Protein AF-0000000080725816 (afdb_homodimer)

InterPro domains:
  IPR000192 Aminotransferase class V domain [PF00266] (34-458)
  IPR015421 Pyridoxal phosphate-dependent transferase, major domain [G3DSA:3.40.640.10] (53-313)
  IPR015422 Pyridoxal phosphate-dependent transferase, small domain [G3DSA:3.90.1150.10] (314-471)
  IPR015424 Pyridoxal phosphate-dependent transferase [SSF53383] (30-461)

Nearest PDB structures (foldseek):
  5b7s-assembly1_B  TM=9.257E-01  e=1.294E-27  Thermococcus onnurineus NA1
  8ztp-assembly1_A  TM=8.303E-01  e=9.527E-25  Mycoplasmoides pneumoniae 19294
  1n2t-assembly1_A  TM=8.450E-01  e=2.929E-20  Synechocystis sp. PCC 6714
  3cai-assembly1_B  TM=8.033E-01  e=4.666E-21  Mycobacterium tuberculosis H37Rv
  1elu-assembly1_B  TM=8.359E-01  e=2.911E-19  Synechocystis sp. PCC 6714

Organism: Metarhizium acridum (strain CQMa 102) (NCBI:txid655827)

Sequence (964 aa):
MPSITDDYPEYSRTCKLDTLRATEYGYLDEQDHIYLDYTGAGLAARTQFQAHKSRLDGATFGNPHSENPTSRAATDLVERARRRVLLHLNASPEDYQVIFTSNATGAAKLVGEAYPFAKSSRLVLTSDNHNSLNGLREYARRAGAKKTRYVPMRPKDLRIDTEAVIKTLGRPRPWPLGRPSKRQRKGLFAYPAQSNFSGVRHPLSWIKLAQDLGYDVLLDAAAYLPTSQLDLSTVNPSFVIVSWYKVFGFPTGVGCLVARRDALARLARPYFAGGTVQAATVAIPWHTLVSGEGAFEDGTVNYLSIPDVHVGLDWLSTVGMDMVATRVRCLTGWFIDRLLKLRHSNGSPMIVLYGPADAESRGGTVAFNFVDARGKVVDERLVAQESSRAHISLRTGCFCNPGAGEAVFGISARTLKPLVRQKGGTFDDFLRIAHLPTGGAIRVSFGIASTCGDVDYFIAFATKTYKDRVTSTEGLAPRPGCMPSITDDYPEYSRTCKLDTLRATEYGYLDEQDHIYLDYTGAGLAARTQFQAHKSRLDGATFGNPHSENPTSRAATDLVERARRRVLLHLNASPEDYQVIFTSNATGAAKLVGEAYPFAKSSRLVLTSDNHNSLNGLREYARRAGAKKTRYVPMRPKDLRIDTEAVIKTLGRPRPWPLGRPSKRQRKGLFAYPAQSNFSGVRHPLSWIKLAQDLGYDVLLDAAAYLPTSQLDLSTVNPSFVIVSWYKVFGFPTGVGCLVARRDALARLARPYFAGGTVQAATVAIPWHTLVSGEGAFEDGTVNYLSIPDVHVGLDWLSTVGMDMVATRVRCLTGWFIDRLLKLRHSNGSPMIVLYGPADAESRGGTVAFNFVDARGKVVDERLVAQESSRAHISLRTGCFCNPGAGEAVFGISARTLKPLVRQKGGTFDDFLRIAHLPTGGAIRVSFGIASTCGDVDYFIAFATKTYKDRVTSTEGLAPRPGC

Solvent-accessible surface area (backbone atoms only — not comparable to full-atom values): 49084 Å² total; per-residue (Å²): 127,88,52,65,52,77,84,32,53,71,44,66,78,33,54,68,42,56,54,40,25,61,66,37,42,28,66,34,66,77,62,63,43,41,74,23,35,27,76,64,23,24,65,52,40,51,64,54,57,49,50,52,51,52,52,60,72,69,52,69,64,35,46,55,90,38,73,15,58,27,9,46,53,22,39,52,41,39,50,50,21,47,52,46,52,30,57,70,29,43,37,53,75,89,48,34,44,61,31,69,28,45,22,29,36,46,24,38,46,54,48,38,66,12,46,75,53,31,60,80,18,35,43,36,32,40,32,58,33,47,26,37,59,58,22,37,52,46,37,33,50,74,48,47,21,40,78,70,42,67,29,68,58,40,56,77,40,58,48,63,55,67,67,48,46,49,62,67,72,46,73,62,70,73,75,66,91,68,78,88,51,93,71,75,60,46,27,43,38,39,41,36,42,16,33,80,60,36,8,42,42,48,70,71,64,52,44,58,56,39,40,74,49,35,26,43,28,39,38,36,34,43,58,32,50,51,51,42,86,58,52,42,74,80,49,74,53,34,29,35,25,30,29,44,20,27,45,36,29,38,39,56,36,40,16,21,30,40,27,24,50,74,52,54,69,60,45,47,72,62,61,53,24,29,68,12,34,20,34,54,45,59,76,48,89,47,71,40,64,35,74,74,46,43,45,72,33,64,32,69,67,32,54,80,45,46,38,38,46,36,51,38,52,52,50,44,61,72,69,31,60,66,46,41,28,48,42,21,47,38,52,40,35,51,44,46,56,54,53,73,64,39,49,28,90,87,65,46,61,29,55,46,76,47,25,64,90,59,55,72,63,41,55,33,33,44,20,30,40,47,26,24,63,82,70,45,67,49,47,32,67,57,51,41,53,54,36,32,76,68,35,30,26,43,37,54,36,37,72,40,19,40,29,52,46,28,44,71,68,68,58,45,45,80,56,45,53,65,55,76,70,44,83,82,70,50,48,63,52,50,36,58,62,60,66,48,86,46,81,43,33,34,35,42,14,46,46,71,68,56,51,72,65,52,50,51,51,50,54,50,50,50,50,70,68,41,51,66,30,76,80,79,74,80,89,62,78,81,74,84,48,62,126,87,52,65,51,76,81,32,54,70,43,68,76,31,54,68,39,57,54,41,24,62,66,37,44,28,65,35,66,76,62,63,42,42,75,24,36,26,75,64,24,23,64,53,42,51,65,53,57,50,51,52,51,54,53,59,74,70,52,70,63,36,44,55,91,41,78,13,58,27,10,44,53,22,39,52,41,38,51,49,22,47,52,45,51,29,57,70,30,45,37,52,76,89,49,35,43,64,32,69,28,46,22,31,35,45,24,39,44,53,50,38,66,13,46,74,53,32,62,81,19,34,43,38,33,42,31,57,34,46,27,35,59,60,22,36,51,46,36,33,51,75,48,46,20,39,78,69,42,68,27,68,55,39,56,77,41,58,48,64,56,67,66,48,48,49,60,67,73,47,74,63,71,75,74,66,91,69,78,85,51,94,72,76,60,45,28,40,37,38,43,36,42,17,33,80,58,36,8,41,42,48,71,71,65,52,44,59,55,42,40,72,50,36,26,43,29,40,37,35,33,41,58,31,49,51,51,43,87,58,53,41,74,79,48,75,54,34,29,34,25,30,28,44,20,27,45,37,28,38,40,55,35,39,16,22,29,42,27,24,49,73,52,53,70,59,44,46,71,64,63,52,25,31,68,10,33,20,34,55,45,59,74,48,89,47,69,41,64,35,74,73,47,41,45,71,33,68,32,71,69,33,54,80,46,44,38,38,48,35,52,38,53,51,49,44,62,72,71,32,60,66,45,40,28,47,40,21,46,38,52,39,34,51,44,47,57,54,51,74,62,40,50,27,92,86,65,47,60,29,56,46,75,45,25,63,88,60,55,71,64,40,57,33,33,45,22,30,39,46,25,25,64,82,69,43,68,49,47,32,68,56,51,36,53,53,36,31,77,68,36,31,26,42,35,52,35,38,71,40,20,40,30,51,46,28,44,71,69,68,58,46,45,81,57,45,53,64,54,76,70,45,84,82,70,50,48,63,51,50,35,58,64,60,66,47,86,47,82,43,32,35,34,41,17,47,47,74,66,57,50,72,65,51,50,52,50,50,53,51,49,49,50,72,68,40,51,67,30,79,81,78,74,80,90,61,76,81,74,85,48,62

Radius of gyration: 29.11 Å; Cα contacts (8 Å, |Δi|>4): 2071; chains: 2; bounding box: 65×102×67 Å

Secondary structure (DSSP, 8-state):
---HHHH-GGGGGGHHHHHHHHHTSTHHHHTT-EE-BTTT-----HHHHHHHHHHHHH-----TTS-SHHHHHHHHHHHHHHHHHHHHTT--TTTEEEEEESSHHHHHHHHHHHS---TT-EEEEESS--HHHHTHHHHHHHTTPPPPEEE---TTT----HHHHHHHH-PPPP--SS---S----EEEEEESB-TTT-BBPPTHHHHHHHHTTEEEEEE-TTTTTS----TTT---SEEEEEHHHHHS--SS-EEEEEEHHHHTT---S---TTTEEEEETTTTEEEEPSGGGGG--SS--TTTHHHHHHHHHHHHHH-HHHHHHHHHHHHHHHHHHHHH-B-TTS-BSEEEES-SSSTTB-SEEEEEEB-TTSPBPPHHHHHHHHHHTTEE-EEE-TT-HHHHHHHHT--HHHHHHHHH-TT--HHHHHHHHT-SSS-EEEEE--TT--HHHHHHHHHHHHHHHTT-----TTPPPP---/---HHHH-GGGGGGHHHHHHHHHTSTHHHHTT-EE-BTTT-----HHHHHHHHHHHHH-----TTS-SHHHHHHHHHHHHHHHHHHHHTT--TTTEEEEEESSHHHHHHHHHHHS---TT-EEEEESS--HHHHTHHHHHHHTTPPPPEEE---TTT----HHHHHHHH-PPPP--SS---S----EEEEEESB-TTT-BBPPTHHHHHHHHTTEEEEEE-TTTTTS----TTT---SEEEEEHHHHHS--SS-EEEEEEHHHHTT---S---TTTEEEEETTTTEEEEPSGGGGG--SS--TTTHHHHHHHHHHHHHH-HHHHHHHHHHHHHHHHHHHHH-B-TTS-BSEEEES-SSSTTB-SEEEEEEB-TTSPBPPHHHHHHHHHHTTEE-EEE-TT-HHHHHHHHT--HHHHHHHHH-TT--HHHHHHHHT-SSS-EEEEE--TT--HHHHHHHHHHHHHHHTT-----TTPPPP---

pLDDT: mean 92.95, std 10.38, range [39.31, 98.94]

Foldseek 3Di:
DDDLCVVQVCLVVLCVLVVQLCAFVVVCVVVVFQEFALLPFAAAGPVLVVVLVCVPVPDAADFLLDDDDNNVVLVVLLVVLFVLVCVQQQHDPQWKGKAKFQFLLRLLVLCLQFAQQAQQAEAEEELQDFVSNVVSQVSNVVRNYDHYHYQAAAFVARAGDPVSLDVRLDDADDPDPDDCPVQDANYEYEYECAGSAAQFGHDLVVQVVSVNSRHAYEYECASPQLQDHHHCVVRPGQKYKYGLRSNHNDDHRIIIIMGTQVSVVNTGDPDFAPQFWPDADDVDGDTHGDDGNSNRHHDGDPSSGSSSSVVRSVVCVVSDSNSFNSNLLSLQQVLLVLQQPDAAPVRHHQKDWGHDSHSPNGTNKTKIFTAALVRATAAQLVVCVLCVVVNYDWDWAASSSVSSVCSNQVADPVLCVVVVVDDPDALVNVCVSRVGSYRTIIMTGDGSNDDPVSSVSVSVSSCVPGHNDDDDCPPGDDDRHD/DDDLCVVQVCLVVLCVLVVQLCAFVVVCVVVVFQEFALLPFAAAGPVLVVVLVCVPVPDAADFLLDDDPNNVVLVVLLVVLFVLVCVQQQHDPQWKGKAKFQFLLRLLVLCLQFAQQAQQAEAEEELQDFVSNVVSQVSNVVRNYDHYHYQAAAFVARAGDPVSLDVRLDDADDPDPDDCPVQDANYEYEYECAGSAAQFGHDLVVQVVSVNSRHAYEYECASPQLQDHHHCVVRPGQKYKYGLRSNHNDDHRIIIIMGTQVSVVNTGDPDFAPQFFPDADDVDGDTHGDDGNSNRHHDGDPSSGSSSSVVRSVVCVVSDSNSFNSNLLSLQQVLLVLQQPDAAPVRHHQKDWGHDSHSPNGTNKTKIFTAALVRATDAQLVVVVLCVVVNYDWDWAASSSVSSVCSNQVADPVLCVVVVVDDPDALVNVCVSRVGSYRTIIMTGDGSNDDPVSSVSVSVSSCVPGHNDDDDCPPGDDDRHD

Structure (mmCIF, N/CA/C/O backbone):
data_AF-0000000080725816-model_v1
#
loop_
_entity.id
_entity.type
_entity.pdbx_description
1 polymer 'Cysteine desulfurase'
#
loop_
_atom_site.group_PDB
_atom_site.id
_atom_site.type_symbol
_atom_site.label_atom_id
_atom_site.label_alt_id
_atom_site.label_comp_id
_atom_site.label_asym_id
_atom_site.label_entity_id
_atom_site.label_seq_id
_atom_site.pdbx_PDB_ins_code
_atom_site.Cartn_x
_atom_site.Cartn_y
_atom_site.Cartn_z
_atom_site.occupancy
_atom_site.B_iso_or_equiv
_atom_site.auth_seq_id
_atom_site.auth_comp_id
_atom_site.auth_asym_id
_atom_site.auth_atom_id
_atom_site.pdbx_PDB_model_num
ATOM 1 N N . MET A 1 1 ? 23.938 -37.219 -22.953 1 55.72 1 MET A N 1
ATOM 2 C CA . MET A 1 1 ? 22.609 -36.688 -22.688 1 55.72 1 MET A CA 1
ATOM 3 C C . MET A 1 1 ? 22.266 -35.562 -23.641 1 55.72 1 MET A C 1
ATOM 5 O O . MET A 1 1 ? 23.141 -34.75 -23.969 1 55.72 1 MET A O 1
ATOM 9 N N . PRO A 1 2 ? 21.156 -35.688 -24.281 1 75.88 2 PRO A N 1
ATOM 10 C CA . PRO A 1 2 ? 20.812 -34.594 -25.234 1 75.88 2 PRO A CA 1
ATOM 11 C C . PRO A 1 2 ? 20.891 -33.219 -24.594 1 75.88 2 PRO A C 1
ATOM 13 O O . PRO A 1 2 ? 20.734 -33.062 -23.391 1 75.88 2 PRO A O 1
ATOM 16 N N . SER A 1 3 ? 21.438 -32.375 -25.344 1 89.88 3 SER A N 1
ATOM 17 C CA . SER A 1 3 ? 21.531 -31 -24.922 1 89.88 3 SER A CA 1
ATOM 18 C C . SER A 1 3 ? 20.234 -30.25 -25.188 1 89.88 3 SER A C 1
ATOM 20 O O . SER A 1 3 ? 19.422 -30.672 -26.016 1 89.88 3 SER A O 1
ATOM 22 N N . ILE A 1 4 ? 19.953 -29.25 -24.391 1 94.94 4 ILE A N 1
ATOM 23 C CA . ILE A 1 4 ? 18.734 -28.469 -24.516 1 94.94 4 ILE A CA 1
ATOM 24 C C . ILE A 1 4 ? 18.609 -27.953 -25.953 1 94.94 4 ILE A C 1
ATOM 26 O O . ILE A 1 4 ? 17.5 -27.891 -26.5 1 94.94 4 ILE A O 1
ATOM 30 N N . THR A 1 5 ? 19.734 -27.672 -26.672 1 94.88 5 THR A N 1
ATOM 31 C CA . THR A 1 5 ? 19.688 -27.078 -28 1 94.88 5 THR A CA 1
ATOM 32 C C . THR A 1 5 ? 19.266 -28.109 -29.031 1 94.88 5 THR A C 1
ATOM 34 O O . THR A 1 5 ? 18.875 -27.75 -30.156 1 94.88 5 THR A O 1
ATOM 37 N N . ASP A 1 6 ? 19.375 -29.359 -28.719 1 94.94 6 ASP A N 1
ATOM 38 C CA . ASP A 1 6 ? 18.906 -30.406 -29.609 1 94.94 6 ASP A CA 1
ATOM 39 C C . ASP A 1 6 ? 17.375 -30.406 -29.688 1 94.94 6 ASP A C 1
ATOM 41 O O . ASP A 1 6 ? 16.812 -30.547 -30.781 1 94.94 6 ASP A O 1
ATOM 45 N N . ASP A 1 7 ? 16.734 -30.25 -28.609 1 93.94 7 ASP A N 1
ATOM 46 C CA . ASP A 1 7 ? 15.281 -30.312 -28.531 1 93.94 7 ASP A CA 1
ATOM 47 C C . ASP A 1 7 ? 14.672 -28.922 -28.656 1 93.94 7 ASP A C 1
ATOM 49 O O . ASP A 1 7 ? 13.547 -28.766 -29.141 1 93.94 7 ASP A O 1
ATOM 53 N N . TYR A 1 8 ? 15.414 -27.953 -28.188 1 96.06 8 TYR A N 1
ATOM 54 C CA . TYR A 1 8 ? 14.984 -26.562 -28.219 1 96.06 8 TYR A CA 1
ATOM 55 C C . TYR A 1 8 ? 16.062 -25.672 -28.812 1 96.06 8 TYR A C 1
ATOM 57 O O . TYR A 1 8 ? 16.672 -24.875 -28.109 1 96.06 8 TYR A O 1
ATOM 65 N N . PRO A 1 9 ? 16.234 -25.672 -30.078 1 96.12 9 PRO A N 1
ATOM 66 C CA . PRO A 1 9 ? 17.328 -24.953 -30.719 1 96.12 9 PRO A CA 1
ATOM 67 C C . PRO A 1 9 ? 17.25 -23.438 -30.5 1 96.12 9 PRO A C 1
ATOM 69 O O . PRO A 1 9 ? 18.281 -22.766 -30.5 1 96.12 9 PRO A O 1
ATOM 72 N N . GLU A 1 10 ? 16.047 -22.859 -30.312 1 96.75 10 GLU A N 1
ATOM 73 C CA . GLU A 1 10 ? 15.875 -21.422 -30.125 1 96.75 10 GLU A CA 1
ATOM 74 C C . GLU A 1 10 ? 16.594 -20.938 -28.875 1 96.75 10 GLU A C 1
ATOM 76 O O . GLU A 1 10 ? 16.859 -19.75 -28.734 1 96.75 10 GLU A O 1
ATOM 81 N N . TYR A 1 11 ? 16.891 -21.844 -27.969 1 97.12 11 TYR A N 1
ATOM 82 C CA . TYR A 1 11 ? 17.594 -21.5 -26.75 1 97.12 11 TYR A CA 1
ATOM 83 C C . TYR A 1 11 ? 18.922 -20.812 -27.062 1 97.12 11 TYR A C 1
ATOM 85 O O . TYR A 1 11 ? 19.344 -19.906 -26.344 1 97.12 11 TYR A O 1
ATOM 93 N N . SER A 1 12 ? 19.531 -21.203 -28.141 1 96.06 12 SER A N 1
ATOM 94 C CA . SER A 1 12 ? 20.844 -20.672 -28.516 1 96.06 12 SER A CA 1
ATOM 95 C C . SER A 1 12 ? 20.766 -19.188 -28.859 1 96.06 12 SER A C 1
ATOM 97 O O . SER A 1 12 ? 21.766 -18.469 -28.781 1 96.06 12 SER A O 1
ATOM 99 N N . ARG A 1 13 ? 19.562 -18.75 -29.203 1 96.5 13 ARG A N 1
ATOM 100 C CA . ARG A 1 13 ? 19.375 -17.344 -29.594 1 96.5 13 ARG A CA 1
ATOM 101 C C . ARG A 1 13 ? 19.266 -16.453 -28.359 1 96.5 13 ARG A C 1
ATOM 103 O O . ARG A 1 13 ? 19.188 -15.227 -28.484 1 96.5 13 ARG A O 1
ATOM 110 N N . THR A 1 14 ? 19.328 -17.031 -27.172 1 97.75 14 THR A N 1
ATOM 111 C CA . THR A 1 14 ? 19.094 -16.266 -25.953 1 97.75 14 THR A CA 1
ATOM 112 C C . THR A 1 14 ? 20.391 -16.094 -25.172 1 97.75 14 THR A C 1
ATOM 114 O O . THR A 1 14 ? 20.359 -15.82 -23.969 1 97.75 14 THR A O 1
ATOM 117 N N . CYS A 1 15 ? 21.547 -16.156 -25.781 1 95.94 15 CYS A N 1
ATOM 118 C CA . CYS A 1 15 ? 22.859 -16.156 -25.141 1 95.94 15 CYS A CA 1
ATOM 119 C C . CYS A 1 15 ? 23.094 -14.852 -24.391 1 95.94 15 CYS A C 1
ATOM 121 O O . CYS A 1 15 ? 23.844 -14.82 -23.406 1 95.94 15 CYS A O 1
ATOM 123 N N . LYS A 1 16 ? 22.453 -13.797 -24.891 1 96.94 16 LYS A N 1
ATOM 124 C CA . LYS A 1 16 ? 22.562 -12.516 -24.188 1 96.94 16 LYS A CA 1
ATOM 125 C C . LYS A 1 16 ? 22.156 -12.648 -22.734 1 96.94 16 LYS A C 1
ATOM 127 O O . LYS A 1 16 ? 22.734 -11.984 -21.859 1 96.94 16 LYS A O 1
ATOM 132 N N . LEU A 1 17 ? 21.234 -13.508 -22.391 1 98.06 17 LEU A N 1
ATOM 133 C CA . LEU A 1 17 ? 20.75 -13.688 -21.031 1 98.06 17 LEU A CA 1
ATOM 134 C C . LEU A 1 17 ? 21.797 -14.391 -20.172 1 98.06 17 LEU A C 1
ATOM 136 O O . LEU A 1 17 ? 21.828 -14.211 -18.953 1 98.06 17 LEU A O 1
ATOM 140 N N . ASP A 1 18 ? 22.656 -15.133 -20.797 1 97.69 18 ASP A N 1
ATOM 141 C CA . ASP A 1 18 ? 23.766 -15.711 -20.047 1 97.69 18 ASP A CA 1
ATOM 142 C C . ASP A 1 18 ? 24.75 -14.633 -19.594 1 97.69 18 ASP A C 1
ATOM 144 O O . ASP A 1 18 ? 25.266 -14.695 -18.484 1 97.69 18 ASP A O 1
ATOM 148 N N . THR A 1 19 ? 25 -13.703 -20.484 1 97.38 19 THR A N 1
ATOM 149 C CA . THR A 1 19 ? 25.859 -12.578 -20.125 1 97.38 19 THR A CA 1
ATOM 150 C C . THR A 1 19 ? 25.25 -11.766 -19 1 97.38 19 THR A C 1
ATOM 152 O O . THR A 1 19 ? 25.938 -11.367 -18.062 1 97.38 19 THR A O 1
ATOM 155 N N . LEU A 1 20 ? 23.969 -11.531 -19.094 1 97.44 20 LEU A N 1
ATOM 156 C CA . LEU A 1 20 ? 23.281 -10.758 -18.062 1 97.44 20 LEU A CA 1
ATOM 157 C C . LEU A 1 20 ? 23.281 -11.508 -16.734 1 97.44 20 LEU A C 1
ATOM 159 O O . LEU A 1 20 ? 23.359 -10.898 -15.672 1 97.44 20 LEU A O 1
ATOM 163 N N . ARG A 1 21 ? 23.109 -12.859 -16.797 1 97.75 21 ARG A N 1
ATOM 164 C CA . ARG A 1 21 ? 23.219 -13.68 -15.594 1 97.75 21 ARG A CA 1
ATOM 165 C C . ARG A 1 21 ? 24.562 -13.461 -14.898 1 97.75 21 ARG A C 1
ATOM 167 O O . ARG A 1 21 ? 24.609 -13.297 -13.672 1 97.75 21 ARG A O 1
ATOM 174 N N . ALA A 1 22 ? 25.578 -13.312 -15.602 1 97.06 22 ALA A N 1
ATOM 175 C CA . ALA A 1 22 ? 26.922 -13.172 -15.047 1 97.06 22 ALA A CA 1
ATOM 176 C C . ALA A 1 22 ? 27.156 -11.758 -14.539 1 97.06 22 ALA A C 1
ATOM 178 O O . ALA A 1 22 ? 27.875 -11.562 -13.555 1 97.06 22 ALA A O 1
ATOM 179 N N . THR A 1 23 ? 26.5 -10.766 -15.102 1 97.25 23 THR A N 1
ATOM 180 C CA . THR A 1 23 ? 26.828 -9.383 -14.797 1 97.25 23 THR A CA 1
ATOM 181 C C . THR A 1 23 ? 25.75 -8.766 -13.898 1 97.25 23 THR A C 1
ATOM 183 O O . THR A 1 23 ? 26.031 -8.391 -12.758 1 97.25 23 THR A O 1
ATOM 186 N N . GLU A 1 24 ? 24.516 -8.844 -14.297 1 97.75 24 GLU A N 1
ATOM 187 C CA . GLU A 1 24 ? 23.438 -8.125 -13.633 1 97.75 24 GLU A CA 1
ATOM 188 C C . GLU A 1 24 ? 22.812 -8.977 -12.531 1 97.75 24 GLU A C 1
ATOM 190 O O . GLU A 1 24 ? 22.25 -8.438 -11.57 1 97.75 24 GLU A O 1
ATOM 195 N N . TYR A 1 25 ? 22.953 -10.305 -12.688 1 98 25 TYR A N 1
ATOM 196 C CA . TYR A 1 25 ? 22.359 -11.219 -11.719 1 98 25 TYR A CA 1
ATOM 197 C C . TYR A 1 25 ? 23.422 -12.141 -11.117 1 98 25 TYR A C 1
ATOM 199 O O . TYR A 1 25 ? 23.094 -13.25 -10.672 1 98 25 TYR A O 1
ATOM 207 N N . GLY A 1 26 ? 24.625 -11.727 -11.133 1 97.38 26 GLY A N 1
ATOM 208 C CA . GLY A 1 26 ? 25.75 -12.539 -10.695 1 97.38 26 GLY A CA 1
ATOM 209 C C . GLY A 1 26 ? 25.719 -12.875 -9.219 1 97.38 26 GLY A C 1
ATOM 210 O O . GLY A 1 26 ? 26.391 -13.805 -8.773 1 97.38 26 GLY A O 1
ATOM 211 N N . TYR A 1 27 ? 24.875 -12.18 -8.484 1 96.12 27 TYR A N 1
ATOM 212 C CA . TYR A 1 27 ? 24.766 -12.438 -7.055 1 96.12 27 TYR A CA 1
ATOM 213 C C . TYR A 1 27 ? 24.234 -13.844 -6.797 1 96.12 27 TYR A C 1
ATOM 215 O O . TYR A 1 27 ? 24.5 -14.438 -5.746 1 96.12 27 TYR A O 1
ATOM 223 N N . LEU A 1 28 ? 23.484 -14.469 -7.711 1 97.19 28 LEU A N 1
ATOM 224 C CA . LEU A 1 28 ? 23.031 -15.844 -7.562 1 97.19 28 LEU A CA 1
ATOM 225 C C . LEU A 1 28 ? 24.203 -16.812 -7.531 1 97.19 28 LEU A C 1
ATOM 227 O O . LEU A 1 28 ? 24.281 -17.672 -6.648 1 97.19 28 LEU A O 1
ATOM 231 N N . ASP A 1 29 ? 25.062 -16.609 -8.445 1 96.56 29 ASP A N 1
ATOM 232 C CA . ASP A 1 29 ? 26.219 -17.5 -8.539 1 96.56 29 ASP A CA 1
ATOM 233 C C . ASP A 1 29 ? 27.219 -17.219 -7.41 1 96.56 29 ASP A C 1
ATOM 235 O O . ASP A 1 29 ? 27.812 -18.156 -6.871 1 96.56 29 ASP A O 1
ATOM 239 N N . GLU A 1 30 ? 27.344 -15.93 -7.098 1 96.19 30 GLU A N 1
ATOM 240 C CA . GLU A 1 30 ? 28.203 -15.547 -5.98 1 96.19 30 GLU A CA 1
ATOM 241 C C . GLU A 1 30 ? 27.734 -16.188 -4.68 1 96.19 30 GLU A C 1
ATOM 243 O O . GLU A 1 30 ? 28.547 -16.5 -3.807 1 96.19 30 GLU A O 1
ATOM 248 N N . GLN A 1 31 ? 26.484 -16.531 -4.609 1 94.69 31 GLN A N 1
ATOM 249 C CA . GLN A 1 31 ? 25.891 -17.094 -3.396 1 94.69 31 GLN A CA 1
ATOM 250 C C . GLN A 1 31 ? 25.625 -18.578 -3.559 1 94.69 31 GLN A C 1
ATOM 252 O O . GLN A 1 31 ? 25 -19.203 -2.691 1 94.69 31 GLN A O 1
ATOM 257 N N . ASP A 1 32 ? 25.953 -19.141 -4.656 1 95.88 32 ASP A N 1
ATOM 258 C CA . ASP A 1 32 ? 25.672 -20.547 -4.965 1 95.88 32 ASP A CA 1
ATOM 259 C C . ASP A 1 32 ? 24.188 -20.844 -4.801 1 95.88 32 ASP A C 1
ATOM 261 O O . ASP A 1 32 ? 23.812 -21.797 -4.113 1 95.88 32 ASP A O 1
ATOM 265 N N . HIS A 1 33 ? 23.422 -19.969 -5.363 1 97.19 33 HIS A N 1
ATOM 266 C CA . HIS A 1 33 ? 21.984 -20.016 -5.152 1 97.19 33 HIS A CA 1
ATOM 267 C C . HIS A 1 33 ? 21.25 -20.328 -6.449 1 97.19 33 HIS A C 1
ATOM 269 O O . HIS A 1 33 ? 21.453 -19.656 -7.465 1 97.19 33 HIS A O 1
ATOM 275 N N . ILE A 1 34 ? 20.422 -21.359 -6.438 1 98.31 34 ILE A N 1
ATOM 276 C CA . ILE A 1 34 ? 19.531 -21.688 -7.543 1 98.31 34 ILE A CA 1
ATOM 277 C C . ILE A 1 34 ? 18.141 -21.109 -7.273 1 98.31 34 ILE A C 1
ATOM 279 O O . ILE A 1 34 ? 17.438 -21.578 -6.383 1 98.31 34 ILE A O 1
ATOM 283 N N . TYR A 1 35 ? 17.797 -20.141 -8.078 1 98.31 35 TYR A N 1
ATOM 284 C CA . TYR A 1 35 ? 16.516 -19.484 -7.875 1 98.31 35 TYR A CA 1
ATOM 285 C C . TYR A 1 35 ? 15.469 -20 -8.859 1 98.31 35 TYR A C 1
ATOM 287 O O . TYR A 1 35 ? 15.602 -19.812 -10.07 1 98.31 35 TYR A O 1
ATOM 295 N N . LEU A 1 36 ? 14.391 -20.594 -8.344 1 98.62 36 LEU A N 1
ATOM 296 C CA . LEU A 1 36 ? 13.344 -21.203 -9.156 1 98.62 36 LEU A CA 1
ATOM 297 C C . LEU A 1 36 ? 11.961 -20.781 -8.672 1 98.62 36 LEU A C 1
ATOM 299 O O . LEU A 1 36 ? 11.016 -21.578 -8.711 1 98.62 36 LEU A O 1
ATOM 303 N N . ASP A 1 37 ? 11.812 -19.562 -8.172 1 98.19 37 ASP A N 1
ATOM 304 C CA . ASP A 1 37 ? 10.539 -19.062 -7.66 1 98.19 37 ASP A CA 1
ATOM 305 C C . ASP A 1 37 ? 10.172 -17.734 -8.312 1 98.19 37 ASP A C 1
ATOM 307 O O . ASP A 1 37 ? 9.758 -16.797 -7.625 1 98.19 37 ASP A O 1
ATOM 311 N N . TYR A 1 38 ? 10.258 -17.641 -9.594 1 98.06 38 TYR A N 1
ATOM 312 C CA . TYR A 1 38 ? 9.992 -16.406 -10.344 1 98.06 38 TYR A CA 1
ATOM 313 C C . TYR A 1 38 ? 8.5 -16.078 -10.32 1 98.06 38 TYR A C 1
ATOM 315 O O . TYR A 1 38 ? 8.117 -14.922 -10.508 1 98.06 38 TYR A O 1
ATOM 323 N N . THR A 1 39 ? 7.605 -17.062 -10.133 1 97.44 39 THR A N 1
ATOM 324 C CA . THR A 1 39 ? 6.184 -16.766 -9.992 1 97.44 39 THR A CA 1
ATOM 325 C C . THR A 1 39 ? 5.91 -16.031 -8.68 1 97.44 39 THR A C 1
ATOM 327 O O . THR A 1 39 ? 4.957 -15.258 -8.586 1 97.44 39 THR A O 1
ATOM 330 N N . GLY A 1 40 ? 6.73 -16.312 -7.688 1 96.62 40 GLY A N 1
ATOM 331 C CA . GLY A 1 40 ? 6.621 -15.602 -6.422 1 96.62 40 GLY A CA 1
ATOM 332 C C . GLY A 1 40 ? 7.16 -14.18 -6.492 1 96.62 40 GLY A C 1
ATOM 333 O O . GLY A 1 40 ? 6.504 -13.242 -6.039 1 96.62 40 GLY A O 1
ATOM 334 N N . ALA A 1 41 ? 8.336 -14.086 -7.016 1 97.62 41 ALA A N 1
ATOM 335 C CA . ALA A 1 41 ? 8.969 -12.781 -7.176 1 97.62 41 ALA A CA 1
ATOM 336 C C . ALA A 1 41 ? 10.047 -12.82 -8.258 1 97.62 41 ALA A C 1
ATOM 338 O O . ALA A 1 41 ? 10.781 -13.797 -8.375 1 97.62 41 ALA A O 1
ATOM 339 N N . GLY A 1 42 ? 10.109 -11.75 -9.016 1 97.69 42 GLY A N 1
ATOM 340 C CA . GLY A 1 42 ? 11.25 -11.602 -9.914 1 97.69 42 GLY A CA 1
ATOM 341 C C . GLY A 1 42 ? 12.531 -11.234 -9.195 1 97.69 42 GLY A C 1
ATOM 342 O O . GLY A 1 42 ? 12.578 -11.227 -7.965 1 97.69 42 GLY A O 1
ATOM 343 N N . LEU A 1 43 ? 13.57 -11.023 -9.992 1 97.44 43 LEU A N 1
ATOM 344 C CA . LEU A 1 43 ? 14.867 -10.602 -9.477 1 97.44 43 LEU A CA 1
ATOM 345 C C . LEU A 1 43 ? 15.281 -9.266 -10.086 1 97.44 43 LEU A C 1
ATOM 347 O O . LEU A 1 43 ? 15.047 -9.016 -11.273 1 97.44 43 LEU A O 1
ATOM 351 N N . ALA A 1 44 ? 15.828 -8.469 -9.25 1 97.62 44 ALA A N 1
ATOM 352 C CA . ALA A 1 44 ? 16.266 -7.156 -9.719 1 97.62 44 ALA A CA 1
ATOM 353 C C . ALA A 1 44 ? 17.688 -7.207 -10.266 1 97.62 44 ALA A C 1
ATOM 355 O O . ALA A 1 44 ? 18.547 -7.879 -9.695 1 97.62 44 ALA A O 1
ATOM 356 N N . ALA A 1 45 ? 17.922 -6.512 -11.352 1 98.06 45 ALA A N 1
ATOM 357 C CA . ALA A 1 45 ? 19.281 -6.336 -11.867 1 98.06 45 ALA A CA 1
ATOM 358 C C . ALA A 1 45 ? 20.062 -5.352 -11.008 1 98.06 45 ALA A C 1
ATOM 360 O O . ALA A 1 45 ? 19.5 -4.441 -10.406 1 98.06 45 ALA A O 1
ATOM 361 N N . ARG A 1 46 ? 21.359 -5.504 -11.023 1 97.5 46 ARG A N 1
ATOM 362 C CA . ARG A 1 46 ? 22.234 -4.566 -10.328 1 97.5 46 ARG A CA 1
ATOM 363 C C . ARG A 1 46 ? 22.016 -3.141 -10.828 1 97.5 46 ARG A C 1
ATOM 365 O O . ARG A 1 46 ? 22.062 -2.189 -10.047 1 97.5 46 ARG A O 1
ATOM 372 N N . THR A 1 47 ? 21.734 -2.975 -12.055 1 97.38 47 THR A N 1
ATOM 373 C CA . THR A 1 47 ? 21.516 -1.666 -12.664 1 97.38 47 THR A CA 1
ATOM 374 C C . THR A 1 47 ? 20.297 -0.981 -12.07 1 97.38 47 THR A C 1
ATOM 376 O O . THR A 1 47 ? 20.266 0.243 -11.93 1 97.38 47 THR A O 1
ATOM 379 N N . GLN A 1 48 ? 19.297 -1.714 -11.75 1 97.88 48 GLN A N 1
ATOM 380 C CA . GLN A 1 48 ? 18.094 -1.147 -11.141 1 97.88 48 GLN A CA 1
ATOM 381 C C . GLN A 1 48 ? 18.391 -0.546 -9.773 1 97.88 48 GLN A C 1
ATOM 383 O O . GLN A 1 48 ? 17.938 0.549 -9.453 1 97.88 48 GLN A O 1
ATOM 388 N N . PHE A 1 49 ? 19.188 -1.312 -8.953 1 97 49 PHE A N 1
ATOM 389 C CA . PHE A 1 49 ? 19.594 -0.82 -7.641 1 97 49 PHE A CA 1
ATOM 390 C C . PHE A 1 49 ? 20.438 0.443 -7.766 1 97 49 PHE A C 1
ATOM 392 O O . PHE A 1 49 ? 20.25 1.396 -7.004 1 97 49 PHE A O 1
ATOM 399 N N . GLN A 1 50 ? 21.297 0.454 -8.711 1 96.81 50 GLN A N 1
ATOM 400 C CA . GLN A 1 50 ? 22.172 1.606 -8.922 1 96.81 50 GLN A CA 1
ATOM 401 C C . GLN A 1 50 ? 21.359 2.832 -9.344 1 96.81 50 GLN A C 1
ATOM 403 O O . GLN A 1 50 ? 21.641 3.947 -8.898 1 96.81 50 GLN A O 1
ATOM 408 N N . ALA A 1 51 ? 20.422 2.656 -10.195 1 97.69 51 ALA A N 1
ATOM 409 C CA . ALA A 1 51 ? 19.562 3.758 -10.648 1 97.69 51 ALA A CA 1
ATOM 410 C C . ALA A 1 51 ? 18.781 4.352 -9.484 1 97.69 51 ALA A C 1
ATOM 412 O O . ALA A 1 51 ? 18.609 5.57 -9.398 1 97.69 51 ALA A O 1
ATOM 413 N N . HIS A 1 52 ? 18.266 3.506 -8.656 1 97.56 52 HIS A N 1
ATOM 414 C CA . HIS A 1 52 ? 17.531 3.951 -7.477 1 97.56 52 HIS A CA 1
ATOM 415 C C . HIS A 1 52 ? 18.406 4.824 -6.586 1 97.56 52 HIS A C 1
ATOM 417 O O . HIS A 1 52 ? 18 5.91 -6.176 1 97.56 52 HIS A O 1
ATOM 423 N N . LYS A 1 53 ? 19.578 4.363 -6.305 1 95.94 53 LYS A N 1
ATOM 424 C CA . LYS A 1 53 ? 20.5 5.098 -5.453 1 95.94 53 LYS A CA 1
ATOM 425 C C . LYS A 1 53 ? 20.875 6.445 -6.07 1 95.94 53 LYS A C 1
ATOM 427 O O . LYS A 1 53 ? 20.859 7.473 -5.391 1 95.94 53 LYS A O 1
ATOM 432 N N . SER A 1 54 ? 21.188 6.426 -7.312 1 96.44 54 SER A N 1
ATOM 433 C CA . SER A 1 54 ? 21.578 7.645 -8.008 1 96.44 54 SER A CA 1
ATOM 434 C C . SER A 1 54 ? 20.469 8.688 -7.973 1 96.44 54 SER A C 1
ATOM 436 O O . SER A 1 54 ? 20.734 9.883 -7.793 1 96.44 54 SER A O 1
ATOM 438 N N . ARG A 1 55 ? 19.281 8.25 -8.125 1 96.44 55 ARG A N 1
ATOM 439 C CA . ARG A 1 55 ? 18.141 9.164 -8.102 1 96.44 55 ARG A CA 1
ATOM 440 C C . ARG A 1 55 ? 17.984 9.797 -6.723 1 96.44 55 ARG A C 1
ATOM 442 O O . ARG A 1 55 ? 17.797 11.008 -6.609 1 96.44 55 ARG A O 1
ATOM 449 N N . LEU A 1 56 ? 18.047 9 -5.688 1 94.5 56 LEU A N 1
ATOM 450 C CA . LEU A 1 56 ? 17.844 9.492 -4.328 1 94.5 56 LEU A CA 1
ATOM 451 C C . LEU A 1 56 ? 18.969 10.438 -3.924 1 94.5 56 LEU A C 1
ATOM 453 O O . LEU A 1 56 ? 18.734 11.406 -3.191 1 94.5 56 LEU A O 1
ATOM 457 N N . ASP A 1 57 ? 20.125 10.211 -4.445 1 91.44 57 ASP A N 1
ATOM 458 C CA . ASP A 1 57 ? 21.266 11.055 -4.141 1 91.44 57 ASP A CA 1
ATOM 459 C C . ASP A 1 57 ? 21.203 12.367 -4.922 1 91.44 57 ASP A C 1
ATOM 461 O O . ASP A 1 57 ? 21.812 13.367 -4.523 1 91.44 57 ASP A O 1
ATOM 465 N N . GLY A 1 58 ? 20.5 12.398 -5.953 1 89.06 58 GLY A N 1
ATOM 466 C CA . GLY A 1 58 ? 20.609 13.477 -6.918 1 89.06 58 GLY A CA 1
ATOM 467 C C . GLY A 1 58 ? 19.656 14.617 -6.641 1 89.06 58 GLY A C 1
ATOM 468 O O . GLY A 1 58 ? 19.844 15.734 -7.145 1 89.06 58 GLY A O 1
ATOM 469 N N . ALA A 1 59 ? 18.641 14.383 -5.84 1 89.25 59 ALA A N 1
ATOM 470 C CA . ALA A 1 59 ? 17.641 15.422 -5.59 1 89.25 59 ALA A CA 1
ATOM 471 C C . ALA A 1 59 ? 16.906 15.18 -4.273 1 89.25 59 ALA A C 1
ATOM 473 O O . ALA A 1 59 ? 16.969 14.078 -3.717 1 89.25 59 ALA A O 1
ATOM 474 N N . THR A 1 60 ? 16.312 16.266 -3.812 1 93.19 60 THR A N 1
ATOM 475 C CA . THR A 1 60 ? 15.422 16.156 -2.662 1 93.19 60 THR A CA 1
ATOM 476 C C . THR A 1 60 ? 13.969 16.031 -3.109 1 93.19 60 THR A C 1
ATOM 478 O O . THR A 1 60 ? 13.508 16.797 -3.969 1 93.19 60 THR A O 1
ATOM 481 N N . PHE A 1 61 ? 13.297 15.039 -2.525 1 94.31 61 PHE A N 1
ATOM 482 C CA . PHE A 1 61 ? 11.914 14.766 -2.896 1 94.31 61 PHE A CA 1
ATOM 483 C C . PHE A 1 61 ? 10.984 14.961 -1.704 1 94.31 61 PHE A C 1
ATOM 485 O O . PHE A 1 61 ? 11.383 14.734 -0.559 1 94.31 61 PHE A O 1
ATOM 492 N N . GLY A 1 62 ? 9.773 15.406 -2.004 1 93.25 62 GLY A N 1
ATOM 493 C CA . GLY A 1 62 ? 8.758 15.594 -0.984 1 93.25 62 GLY A CA 1
ATOM 494 C C . GLY A 1 62 ? 7.387 15.094 -1.407 1 93.25 62 GLY A C 1
ATOM 495 O O . GLY A 1 62 ? 7.242 14.5 -2.477 1 93.25 62 GLY A O 1
ATOM 496 N N . ASN A 1 63 ? 6.461 15.242 -0.534 1 90.69 63 ASN A N 1
ATOM 497 C CA . ASN A 1 63 ? 5.094 14.789 -0.775 1 90.69 63 ASN A CA 1
ATOM 498 C C . ASN A 1 63 ? 4.52 15.406 -2.049 1 90.69 63 ASN A C 1
ATOM 500 O O . ASN A 1 63 ? 4.516 16.625 -2.209 1 90.69 63 ASN A O 1
ATOM 504 N N . PRO A 1 64 ? 3.924 14.648 -2.893 1 89.81 64 PRO A N 1
ATOM 505 C CA . PRO A 1 64 ? 3.455 15.133 -4.195 1 89.81 64 PRO A CA 1
ATOM 506 C C . PRO A 1 64 ? 2.213 16.016 -4.082 1 89.81 64 PRO A C 1
ATOM 508 O O . PRO A 1 64 ? 1.811 16.641 -5.062 1 89.81 64 PRO A O 1
ATOM 511 N N . HIS A 1 65 ? 1.613 16.172 -3.021 1 83.75 65 HIS A N 1
ATOM 512 C CA . HIS A 1 65 ? 0.357 16.906 -2.877 1 83.75 65 HIS A CA 1
ATOM 513 C C . HIS A 1 65 ? 0.604 18.391 -2.631 1 83.75 65 HIS A C 1
ATOM 515 O O . HIS A 1 65 ? -0.31 19.125 -2.238 1 83.75 65 HIS A O 1
ATOM 521 N N . SER A 1 66 ? 1.773 18.859 -2.912 1 83.81 66 SER A N 1
ATOM 522 C CA . SER A 1 66 ? 2.123 20.266 -2.762 1 83.81 66 SER A CA 1
ATOM 523 C C . SER A 1 66 ? 2.584 20.875 -4.086 1 83.81 66 SER A C 1
ATOM 525 O O . SER A 1 66 ? 2.467 20.234 -5.137 1 83.81 66 SER A O 1
ATOM 527 N N . GLU A 1 67 ? 2.789 22.219 -4.094 1 85.38 67 GLU A N 1
ATOM 528 C CA . GLU A 1 67 ? 3.297 22.922 -5.27 1 85.38 67 GLU A CA 1
ATOM 529 C C . GLU A 1 67 ? 4.66 23.547 -4.988 1 85.38 67 GLU A C 1
ATOM 531 O O . GLU A 1 67 ? 4.957 24.641 -5.48 1 85.38 67 GLU A O 1
ATOM 536 N N . ASN A 1 68 ? 5.516 22.828 -4.281 1 91.94 68 ASN A N 1
ATOM 537 C CA . ASN A 1 68 ? 6.867 23.297 -3.996 1 91.94 68 ASN A CA 1
ATOM 538 C C . ASN A 1 68 ? 7.91 22.5 -4.77 1 91.94 68 ASN A C 1
ATOM 540 O O . ASN A 1 68 ? 7.578 21.516 -5.434 1 91.94 68 ASN A O 1
ATOM 544 N N . PRO A 1 69 ? 9.148 22.891 -4.77 1 93.31 69 PRO A N 1
ATOM 545 C CA . PRO A 1 69 ? 10.172 22.266 -5.602 1 93.31 69 PRO A CA 1
ATOM 546 C C . PRO A 1 69 ? 10.328 20.766 -5.324 1 93.31 69 PRO A C 1
ATOM 548 O O . PRO A 1 69 ? 10.398 19.969 -6.262 1 93.31 69 PRO A O 1
ATOM 551 N N . THR A 1 70 ? 10.359 20.375 -4.086 1 95.19 70 THR A N 1
ATOM 552 C CA . THR A 1 70 ? 10.547 18.969 -3.76 1 95.19 70 THR A CA 1
ATOM 553 C C . THR A 1 70 ? 9.312 18.156 -4.152 1 95.19 70 THR A C 1
ATOM 555 O O . THR A 1 70 ? 9.438 17.016 -4.605 1 95.19 70 THR A O 1
ATOM 558 N N . SER A 1 71 ? 8.156 18.719 -3.973 1 94.62 71 SER A N 1
ATOM 559 C CA . SER A 1 71 ? 6.91 18.094 -4.379 1 94.62 71 SER A CA 1
ATOM 560 C C . SER A 1 71 ? 6.848 17.922 -5.891 1 94.62 71 SER A C 1
ATOM 562 O O . SER A 1 71 ? 6.48 16.844 -6.383 1 94.62 71 SER A O 1
ATOM 564 N N . ARG A 1 72 ? 7.18 18.938 -6.602 1 94.69 72 ARG A N 1
ATOM 565 C CA . ARG A 1 72 ? 7.148 18.875 -8.055 1 94.69 72 ARG A CA 1
ATOM 566 C C . ARG A 1 72 ? 8.117 17.828 -8.594 1 94.69 72 ARG A C 1
ATOM 568 O O . ARG A 1 72 ? 7.801 17.125 -9.547 1 94.69 72 ARG A O 1
ATOM 575 N N . ALA A 1 73 ? 9.266 17.781 -7.98 1 95 73 ALA A N 1
ATOM 576 C CA . ALA A 1 73 ? 10.25 16.781 -8.383 1 95 73 ALA A CA 1
ATOM 577 C C . ALA A 1 73 ? 9.688 15.375 -8.25 1 95 73 ALA A C 1
ATOM 579 O O . ALA A 1 73 ? 9.859 14.539 -9.148 1 95 73 ALA A O 1
ATOM 580 N N . ALA A 1 74 ? 9.016 15.102 -7.164 1 96.38 74 ALA A N 1
ATOM 581 C CA . ALA A 1 74 ? 8.406 13.797 -6.926 1 96.38 74 ALA A CA 1
ATOM 582 C C . ALA A 1 74 ? 7.258 13.539 -7.898 1 96.38 74 ALA A C 1
ATOM 584 O O . ALA A 1 74 ? 7.16 12.461 -8.484 1 96.38 74 ALA A O 1
ATOM 585 N N . THR A 1 75 ? 6.406 14.516 -8.078 1 95.75 75 THR A N 1
ATOM 586 C CA . THR A 1 75 ? 5.23 14.406 -8.938 1 95.75 75 THR A CA 1
ATOM 587 C C . THR A 1 75 ? 5.633 14.102 -10.375 1 95.75 75 THR A C 1
ATOM 589 O O . THR A 1 75 ? 5.039 13.234 -11.023 1 95.75 75 THR A O 1
ATOM 592 N N . ASP A 1 76 ? 6.613 14.789 -10.844 1 97 76 ASP A N 1
ATOM 593 C CA . ASP A 1 76 ? 7.074 14.609 -12.219 1 97 76 ASP A CA 1
ATOM 594 C C . ASP A 1 76 ? 7.543 13.18 -12.461 1 97 76 ASP A C 1
ATOM 596 O O . ASP A 1 76 ? 7.23 12.586 -13.492 1 97 76 ASP A O 1
ATOM 600 N N . LEU A 1 77 ? 8.25 12.656 -11.547 1 97.88 77 LEU A N 1
ATOM 601 C CA . LEU A 1 77 ? 8.773 11.305 -11.695 1 97.88 77 LEU A CA 1
ATOM 602 C C . LEU A 1 77 ? 7.652 10.273 -11.625 1 97.88 77 LEU A C 1
ATOM 604 O O . LEU A 1 77 ? 7.672 9.281 -12.352 1 97.88 77 LEU A O 1
ATOM 608 N N . VAL A 1 78 ? 6.676 10.492 -10.758 1 98 78 VAL A N 1
ATOM 609 C CA . VAL A 1 78 ? 5.531 9.594 -10.648 1 98 78 VAL A CA 1
ATOM 610 C C . VAL A 1 78 ? 4.742 9.602 -11.961 1 98 78 VAL A C 1
ATOM 612 O O . VAL A 1 78 ? 4.363 8.547 -12.469 1 98 78 VAL A O 1
ATOM 615 N N . GLU A 1 79 ? 4.547 10.781 -12.516 1 97.75 79 GLU A N 1
ATOM 616 C CA . GLU A 1 79 ? 3.797 10.914 -13.766 1 97.75 79 GLU A CA 1
ATOM 617 C C . GLU A 1 79 ? 4.551 10.273 -14.93 1 97.75 79 GLU A C 1
ATOM 619 O O . GLU A 1 79 ? 3.939 9.672 -15.812 1 97.75 79 GLU A O 1
ATOM 624 N N . ARG A 1 80 ? 5.832 10.406 -14.938 1 98.25 80 ARG A N 1
ATOM 625 C CA . ARG A 1 80 ? 6.637 9.742 -15.961 1 98.25 80 ARG A CA 1
ATOM 626 C C . ARG A 1 80 ? 6.496 8.227 -15.875 1 98.25 80 ARG A C 1
ATOM 628 O O . ARG A 1 80 ? 6.41 7.547 -16.891 1 98.25 80 ARG A O 1
ATOM 635 N N . ALA A 1 81 ? 6.508 7.746 -14.672 1 98.69 81 ALA A N 1
ATOM 636 C CA . ALA A 1 81 ? 6.316 6.312 -14.477 1 98.69 81 ALA A CA 1
ATOM 637 C C . ALA A 1 81 ? 4.945 5.867 -14.969 1 98.69 81 ALA A C 1
ATOM 639 O O . ALA A 1 81 ? 4.812 4.812 -15.594 1 98.69 81 ALA A O 1
ATOM 640 N N . ARG A 1 82 ? 3.922 6.668 -14.688 1 98.31 82 ARG A N 1
ATOM 641 C CA . ARG A 1 82 ? 2.561 6.379 -15.117 1 98.31 82 ARG A CA 1
ATOM 642 C C . ARG A 1 82 ? 2.48 6.262 -16.641 1 98.31 82 ARG A C 1
ATOM 644 O O . ARG A 1 82 ? 1.903 5.312 -17.172 1 98.31 82 ARG A O 1
ATOM 651 N N . ARG A 1 83 ? 3.084 7.164 -17.312 1 98.44 83 ARG A N 1
ATOM 652 C CA . ARG A 1 83 ? 3.096 7.16 -18.781 1 98.44 83 ARG A CA 1
ATOM 653 C C . ARG A 1 83 ? 3.863 5.957 -19.312 1 98.44 83 ARG A C 1
ATOM 655 O O . ARG A 1 83 ? 3.471 5.363 -20.312 1 98.44 83 ARG A O 1
ATOM 662 N N . ARG A 1 84 ? 4.922 5.617 -18.656 1 98.75 84 ARG A N 1
ATOM 663 C CA . ARG A 1 84 ? 5.746 4.5 -19.125 1 98.75 84 ARG A CA 1
ATOM 664 C C . ARG A 1 84 ? 4.984 3.182 -19.016 1 98.75 84 ARG A C 1
ATOM 666 O O . ARG A 1 84 ? 5.176 2.285 -19.844 1 98.75 84 ARG A O 1
ATOM 673 N N . VAL A 1 85 ? 4.172 3.051 -17.984 1 98.81 85 VAL A N 1
ATOM 674 C CA . VAL A 1 85 ? 3.34 1.864 -17.828 1 98.81 85 VAL A CA 1
ATOM 675 C C . VAL A 1 85 ? 2.383 1.744 -19.016 1 98.81 85 VAL A C 1
ATOM 677 O O . VAL A 1 85 ? 2.246 0.669 -19.594 1 98.81 85 VAL A O 1
ATOM 680 N N . LEU A 1 86 ? 1.724 2.861 -19.312 1 98.75 86 LEU A N 1
ATOM 681 C CA . LEU A 1 86 ? 0.803 2.859 -20.453 1 98.75 86 LEU A CA 1
ATOM 682 C C . LEU A 1 86 ? 1.524 2.471 -21.734 1 98.75 86 LEU A C 1
ATOM 684 O O . LEU A 1 86 ? 1.015 1.666 -22.516 1 98.75 86 LEU A O 1
ATOM 688 N N . LEU A 1 87 ? 2.719 2.979 -21.906 1 98.5 87 LEU A N 1
ATOM 689 C CA . LEU A 1 87 ? 3.5 2.668 -23.109 1 98.5 87 LEU A CA 1
ATOM 690 C C . LEU A 1 87 ? 3.854 1.185 -23.156 1 98.5 87 LEU A C 1
ATOM 692 O O . LEU A 1 87 ? 3.77 0.555 -24.203 1 98.5 87 LEU A O 1
ATOM 696 N N . HIS A 1 88 ? 4.215 0.638 -22.047 1 98.31 88 HIS A N 1
ATOM 697 C CA . HIS A 1 88 ? 4.605 -0.765 -21.969 1 98.31 88 HIS A CA 1
ATOM 698 C C . HIS A 1 88 ? 3.451 -1.682 -22.359 1 98.31 88 HIS A C 1
ATOM 700 O O . HIS A 1 88 ? 3.666 -2.736 -22.969 1 98.31 88 HIS A O 1
ATOM 706 N N . LEU A 1 89 ? 2.256 -1.283 -22.047 1 98.62 89 LEU A N 1
ATOM 707 C CA . LEU A 1 89 ? 1.075 -2.105 -22.297 1 98.62 89 LEU A CA 1
ATOM 708 C C . LEU A 1 89 ? 0.39 -1.697 -23.594 1 98.62 89 LEU A C 1
ATOM 710 O O . LEU A 1 89 ? -0.682 -2.209 -23.922 1 98.62 89 LEU A O 1
ATOM 714 N N . ASN A 1 90 ? 0.982 -0.722 -24.25 1 98.38 90 ASN A N 1
ATOM 715 C CA . ASN A 1 90 ? 0.393 -0.175 -25.469 1 98.38 90 ASN A CA 1
ATOM 716 C C . ASN A 1 90 ? -1.042 0.289 -25.234 1 98.38 90 ASN A C 1
ATOM 718 O O . ASN A 1 90 ? -1.939 -0.042 -26.016 1 98.38 90 ASN A O 1
ATOM 722 N N . ALA A 1 91 ? -1.219 0.939 -24.141 1 98.25 91 ALA A N 1
ATOM 723 C CA . ALA A 1 91 ? -2.512 1.493 -23.734 1 98.25 91 ALA A CA 1
ATOM 724 C C . ALA A 1 91 ? -2.572 2.994 -24.016 1 98.25 91 ALA A C 1
ATOM 726 O O . ALA A 1 91 ? -1.731 3.754 -23.531 1 98.25 91 ALA A O 1
ATOM 727 N N . SER A 1 92 ? -3.531 3.451 -24.719 1 97.56 92 SER A N 1
ATOM 728 C CA . SER A 1 92 ? -3.678 4.879 -25 1 97.56 92 SER A CA 1
ATOM 729 C C . SER A 1 92 ? -4.117 5.637 -23.75 1 97.56 92 SER A C 1
ATOM 731 O O . SER A 1 92 ? -5.051 5.223 -23.062 1 97.56 92 SER A O 1
ATOM 733 N N . PRO A 1 93 ? -3.473 6.758 -23.5 1 96.62 93 PRO A N 1
ATOM 734 C CA . PRO A 1 93 ? -3.889 7.57 -22.359 1 96.62 93 PRO A CA 1
ATOM 735 C C . PRO A 1 93 ? -5.309 8.117 -22.5 1 96.62 93 PRO A C 1
ATOM 737 O O . PRO A 1 93 ? -5.918 8.531 -21.516 1 96.62 93 PRO A O 1
ATOM 740 N N . GLU A 1 94 ? -5.855 8.133 -23.672 1 96.62 94 GLU A N 1
ATOM 741 C CA . GLU A 1 94 ? -7.227 8.57 -23.906 1 96.62 94 GLU A CA 1
ATOM 742 C C . GLU A 1 94 ? -8.227 7.52 -23.438 1 96.62 94 GLU A C 1
ATOM 744 O O . GLU A 1 94 ? -9.359 7.852 -23.078 1 96.62 94 GLU A O 1
ATOM 749 N N . ASP A 1 95 ? -7.746 6.281 -23.391 1 96.94 95 ASP A N 1
ATOM 750 C CA . ASP A 1 95 ? -8.68 5.195 -23.094 1 96.94 95 ASP A CA 1
ATOM 751 C C . ASP A 1 95 ? -8.414 4.613 -21.719 1 96.94 95 ASP A C 1
ATOM 753 O O . ASP A 1 95 ? -9.328 4.078 -21.078 1 96.94 95 ASP A O 1
ATOM 757 N N . TYR A 1 96 ? -7.145 4.691 -21.344 1 98.12 96 TYR A N 1
ATOM 758 C CA . TYR A 1 96 ? -6.766 4.004 -20.109 1 98.12 96 TYR A CA 1
ATOM 759 C C . TYR A 1 96 ? -6.121 4.969 -19.125 1 98.12 96 TYR A C 1
ATOM 761 O O . TYR A 1 96 ? -5.555 5.988 -19.516 1 98.12 96 TYR A O 1
ATOM 769 N N . GLN A 1 97 ? -6.25 4.598 -17.859 1 98 97 GLN A N 1
ATOM 770 C CA . GLN A 1 97 ? -5.574 5.258 -16.734 1 98 97 GLN A CA 1
ATOM 771 C C . GLN A 1 97 ? -4.836 4.246 -15.867 1 98 97 GLN A C 1
ATOM 773 O O . GLN A 1 97 ? -5.203 3.07 -15.828 1 98 97 GLN A O 1
ATOM 778 N N . VAL A 1 98 ? -3.779 4.762 -15.25 1 98.69 98 VAL A N 1
ATOM 779 C CA . VAL A 1 98 ? -2.98 3.932 -14.352 1 98.69 98 VAL A CA 1
ATOM 780 C C . VAL A 1 98 ? -3.156 4.41 -12.914 1 98.69 98 VAL A C 1
ATOM 782 O O . VAL A 1 98 ? -2.914 5.582 -12.609 1 98.69 98 VAL A O 1
ATOM 785 N N . ILE A 1 99 ? -3.604 3.533 -12.047 1 98.56 99 ILE A N 1
ATOM 786 C CA . ILE A 1 99 ? -3.689 3.781 -10.609 1 98.56 99 ILE A CA 1
ATOM 787 C C . ILE A 1 99 ? -2.645 2.943 -9.883 1 98.56 99 ILE A C 1
ATOM 789 O O . ILE A 1 99 ? -2.688 1.711 -9.922 1 98.56 99 ILE A O 1
ATOM 793 N N . PHE A 1 100 ? -1.713 3.59 -9.211 1 98.44 100 PHE A N 1
ATOM 794 C CA . PHE A 1 100 ? -0.718 2.84 -8.453 1 98.44 100 PHE A CA 1
ATOM 795 C C . PHE A 1 100 ? -1.308 2.326 -7.148 1 98.44 100 PHE A C 1
ATOM 797 O O . PHE A 1 100 ? -2.059 3.037 -6.477 1 98.44 100 PHE A O 1
ATOM 804 N N . THR A 1 101 ? -1.065 1.077 -6.859 1 98.19 101 THR A N 1
ATOM 805 C CA . THR A 1 101 ? -1.491 0.388 -5.648 1 98.19 101 THR A CA 1
ATOM 806 C C . THR A 1 101 ? -0.303 -0.274 -4.957 1 98.19 101 THR A C 1
ATOM 808 O O . THR A 1 101 ? 0.812 -0.263 -5.48 1 98.19 101 THR A O 1
ATOM 811 N N . SER A 1 102 ? -0.485 -0.77 -3.818 1 97.25 102 SER A N 1
ATOM 812 C CA . SER A 1 102 ? 0.6 -1.383 -3.059 1 97.25 102 SER A CA 1
ATOM 813 C C . SER A 1 102 ? 1.05 -2.693 -3.695 1 97.25 102 SER A C 1
ATOM 815 O O . SER A 1 102 ? 2.199 -3.107 -3.529 1 97.25 102 SER A O 1
ATOM 817 N N . ASN A 1 103 ? 0.159 -3.383 -4.312 1 97.69 103 ASN A N 1
ATOM 818 C CA . ASN A 1 103 ? 0.36 -4.641 -5.027 1 97.69 103 ASN A CA 1
ATOM 819 C C . ASN A 1 103 ? -0.833 -4.977 -5.914 1 97.69 103 ASN A C 1
ATOM 821 O O . ASN A 1 103 ? -1.785 -4.203 -6.004 1 97.69 103 ASN A O 1
ATOM 825 N N . ALA A 1 104 ? -0.747 -6.086 -6.609 1 98.31 104 ALA A N 1
ATOM 826 C CA . ALA A 1 104 ? -1.844 -6.5 -7.48 1 98.31 104 ALA A CA 1
ATOM 827 C C . ALA A 1 104 ? -3.105 -6.789 -6.676 1 98.31 104 ALA A C 1
ATOM 829 O O . ALA A 1 104 ? -4.219 -6.512 -7.129 1 98.31 104 ALA A O 1
ATOM 830 N N . THR A 1 105 ? -2.969 -7.379 -5.516 1 98.31 105 THR A N 1
ATOM 831 C CA . THR A 1 105 ? -4.102 -7.648 -4.633 1 98.31 105 THR A CA 1
ATOM 832 C C . THR A 1 105 ? -4.828 -6.355 -4.273 1 98.31 105 THR A C 1
ATOM 834 O O . THR A 1 105 ? -6.059 -6.312 -4.266 1 98.31 105 THR A O 1
ATOM 837 N N . GLY A 1 106 ? -4.043 -5.336 -3.967 1 98 106 GLY A N 1
ATOM 838 C CA . GLY A 1 106 ? -4.652 -4.039 -3.713 1 98 106 GLY A CA 1
ATOM 839 C C . GLY A 1 106 ? -5.449 -3.512 -4.891 1 98 106 GLY A C 1
ATOM 840 O O . GLY A 1 106 ? -6.48 -2.861 -4.711 1 98 106 GLY A O 1
ATOM 841 N N . ALA A 1 107 ? -4.984 -3.729 -6.07 1 98.69 107 ALA A N 1
ATOM 842 C CA . ALA A 1 107 ? -5.707 -3.328 -7.273 1 98.69 107 ALA A CA 1
ATOM 843 C C . ALA A 1 107 ? -7.02 -4.098 -7.402 1 98.69 107 ALA A C 1
ATOM 845 O O . ALA A 1 107 ? -8.055 -3.514 -7.727 1 98.69 107 ALA A O 1
ATOM 846 N N . ALA A 1 108 ? -6.969 -5.414 -7.16 1 98.69 108 ALA A N 1
ATOM 847 C CA . ALA A 1 108 ? -8.18 -6.23 -7.191 1 98.69 108 ALA A CA 1
ATOM 848 C C . ALA A 1 108 ? -9.195 -5.746 -6.16 1 98.69 108 ALA A C 1
ATOM 850 O O . ALA A 1 108 ? -10.383 -5.633 -6.457 1 98.69 108 ALA A O 1
ATOM 851 N N . LYS A 1 109 ? -8.703 -5.477 -5.023 1 98.19 109 LYS A N 1
ATOM 852 C CA . LYS A 1 109 ? -9.562 -5 -3.938 1 98.19 109 LYS A CA 1
ATOM 853 C C . LYS A 1 109 ? -10.242 -3.689 -4.312 1 98.19 109 LYS A C 1
ATOM 855 O O . LYS A 1 109 ? -11.43 -3.494 -4.02 1 98.19 109 LYS A O 1
ATOM 860 N N . LEU A 1 110 ? -9.469 -2.807 -4.906 1 98 110 LEU A N 1
ATOM 861 C CA . LEU A 1 110 ? -10 -1.519 -5.336 1 98 110 LEU A CA 1
ATOM 862 C C . LEU A 1 110 ? -11.18 -1.705 -6.285 1 98 110 LEU A C 1
ATOM 864 O O . LEU A 1 110 ? -12.195 -1.021 -6.16 1 98 110 LEU A O 1
ATOM 868 N N . VAL A 1 111 ? -11.07 -2.619 -7.211 1 98.31 111 VAL A N 1
ATOM 869 C CA . VAL A 1 111 ? -12.156 -2.904 -8.141 1 98.31 111 VAL A CA 1
ATOM 870 C C . VAL A 1 111 ? -13.336 -3.518 -7.383 1 98.31 111 VAL A C 1
ATOM 872 O O . VAL A 1 111 ? -14.477 -3.084 -7.547 1 98.31 111 VAL A O 1
ATOM 875 N N . GLY A 1 112 ? -13.039 -4.496 -6.535 1 97.81 112 GLY A N 1
ATOM 876 C CA . GLY A 1 112 ? -14.086 -5.195 -5.816 1 97.81 112 GLY A CA 1
ATOM 877 C C . GLY A 1 112 ? -14.898 -4.285 -4.91 1 97.81 112 GLY A C 1
ATOM 878 O O . GLY A 1 112 ? -16.125 -4.336 -4.906 1 97.81 112 GLY A O 1
ATOM 879 N N . GLU A 1 113 ? -14.234 -3.451 -4.18 1 97.19 113 GLU A N 1
ATOM 880 C CA . GLU A 1 113 ? -14.914 -2.629 -3.182 1 97.19 113 GLU A CA 1
ATOM 881 C C . GLU A 1 113 ? -15.734 -1.523 -3.842 1 97.19 113 GLU A C 1
ATOM 883 O O . GLU A 1 113 ? -16.703 -1.03 -3.26 1 97.19 113 GLU A O 1
ATOM 888 N N . ALA A 1 114 ? -15.352 -1.15 -5.039 1 97.06 114 ALA A N 1
ATOM 889 C CA . ALA A 1 114 ? -15.992 -0.004 -5.68 1 97.06 114 ALA A CA 1
ATOM 890 C C . ALA A 1 114 ? -16.969 -0.455 -6.766 1 97.06 114 ALA A C 1
ATOM 892 O O . ALA A 1 114 ? -17.781 0.337 -7.242 1 97.06 114 ALA A O 1
ATOM 893 N N . TYR A 1 115 ? -16.844 -1.719 -7.277 1 97.12 115 TYR A N 1
ATOM 894 C CA . TYR A 1 115 ? -17.719 -2.182 -8.352 1 97.12 115 TYR A CA 1
ATOM 895 C C . TYR A 1 115 ? -19.188 -2.092 -7.953 1 97.12 115 TYR A C 1
ATOM 897 O O . TYR A 1 115 ? -19.547 -2.453 -6.832 1 97.12 115 TYR A O 1
ATOM 905 N N . PRO A 1 116 ? -20 -1.635 -8.773 1 94.94 116 PRO A N 1
ATOM 906 C CA . PRO A 1 116 ? -21.406 -1.446 -8.422 1 94.94 116 PRO A CA 1
ATOM 907 C C . PRO A 1 116 ? -22.219 -2.736 -8.523 1 94.94 116 PRO A C 1
ATOM 909 O O . PRO A 1 116 ? -23.172 -2.805 -9.305 1 94.94 116 PRO A O 1
ATOM 912 N N . PHE A 1 117 ? -21.828 -3.703 -7.723 1 95.12 117 PHE A N 1
ATOM 913 C CA . PHE A 1 117 ? -22.625 -4.922 -7.656 1 95.12 117 PHE A CA 1
ATOM 914 C C . PHE A 1 117 ? -24.047 -4.609 -7.219 1 95.12 117 PHE A C 1
ATOM 916 O O . PHE A 1 117 ? -24.266 -3.771 -6.34 1 95.12 117 PHE A O 1
ATOM 923 N N . ALA A 1 118 ? -25 -5.195 -7.848 1 92.69 118 ALA A N 1
ATOM 924 C CA . ALA A 1 118 ? -26.422 -5.09 -7.527 1 92.69 118 ALA A CA 1
ATOM 925 C C . ALA A 1 118 ? -27.078 -6.469 -7.449 1 92.69 118 ALA A C 1
ATOM 927 O O . ALA A 1 118 ? -26.422 -7.484 -7.699 1 92.69 118 ALA A O 1
ATOM 928 N N . LYS A 1 119 ? -28.281 -6.531 -7.133 1 93.25 119 LYS A N 1
ATOM 929 C CA . LYS A 1 119 ? -29.016 -7.781 -6.969 1 93.25 119 LYS A CA 1
ATOM 930 C C . LYS A 1 119 ? -29.016 -8.586 -8.266 1 93.25 119 LYS A C 1
ATOM 932 O O . LYS A 1 119 ? -29.016 -9.82 -8.234 1 93.25 119 LYS A O 1
ATOM 937 N N . SER A 1 120 ? -28.969 -7.891 -9.344 1 91.31 120 SER A N 1
ATOM 938 C CA . SER A 1 120 ? -29.031 -8.578 -10.633 1 91.31 120 SER A CA 1
ATOM 939 C C . SER A 1 120 ? -27.625 -8.852 -11.18 1 91.31 120 SER A C 1
ATOM 941 O O . SER A 1 120 ? -27.469 -9.578 -12.164 1 91.31 120 SER A O 1
ATOM 943 N N . SER A 1 121 ? -26.641 -8.289 -10.492 1 92.5 121 SER A N 1
ATOM 944 C CA . SER A 1 121 ? -25.281 -8.422 -10.969 1 92.5 121 SER A CA 1
ATOM 945 C C . SER A 1 121 ? -24.734 -9.828 -10.711 1 92.5 121 SER A C 1
ATOM 947 O O . SER A 1 121 ? -25.188 -10.508 -9.789 1 92.5 121 SER A O 1
ATOM 949 N N . ARG A 1 122 ? -23.812 -10.242 -11.586 1 94.75 122 ARG A N 1
ATOM 950 C CA . ARG A 1 122 ? -23.141 -11.531 -11.43 1 94.75 122 ARG A CA 1
ATOM 951 C C . ARG A 1 122 ? -21.625 -11.352 -11.375 1 94.75 122 ARG A C 1
ATOM 953 O O . ARG A 1 122 ? -21.062 -10.555 -12.125 1 94.75 122 ARG A O 1
ATOM 960 N N . LEU A 1 123 ? -21.047 -12.016 -10.422 1 97.81 123 LEU A N 1
ATOM 961 C CA . LEU A 1 123 ? -19.609 -12.227 -10.438 1 97.81 123 LEU A CA 1
ATOM 962 C C . LEU A 1 123 ? -19.266 -13.617 -10.953 1 97.81 123 LEU A C 1
ATOM 964 O O . LEU A 1 123 ? -19.734 -14.625 -10.406 1 97.81 123 LEU A O 1
ATOM 968 N N . VAL A 1 124 ? -18.531 -13.664 -12.023 1 98.5 124 VAL A N 1
ATOM 969 C CA . VAL A 1 124 ? -18.078 -14.93 -12.586 1 98.5 124 VAL A CA 1
ATOM 970 C C . VAL A 1 124 ? -16.562 -15.023 -12.484 1 98.5 124 VAL A C 1
ATOM 972 O O . VAL A 1 124 ? -15.844 -14.133 -12.945 1 98.5 124 VAL A O 1
ATOM 975 N N . LEU A 1 125 ? -16.125 -16.078 -11.844 1 98.62 125 LEU A N 1
ATOM 976 C CA . LEU A 1 125 ? -14.703 -16.359 -11.672 1 98.62 125 LEU A CA 1
ATOM 977 C C . LEU A 1 125 ? -14.328 -17.688 -12.312 1 98.62 125 LEU A C 1
ATOM 979 O O . LEU A 1 125 ? -15.148 -18.609 -12.398 1 98.62 125 LEU A O 1
ATOM 983 N N . THR A 1 126 ? -13.109 -17.812 -12.789 1 98.56 126 THR A N 1
ATOM 984 C CA . THR A 1 126 ? -12.617 -19.141 -13.094 1 98.56 126 THR A CA 1
ATOM 985 C C . THR A 1 126 ? -12.195 -19.875 -11.812 1 98.56 126 THR A C 1
ATOM 987 O O . THR A 1 126 ? -11.883 -19.234 -10.805 1 98.56 126 THR A O 1
ATOM 990 N N . SER A 1 127 ? -12.211 -21.172 -11.891 1 97.25 127 SER A N 1
ATOM 991 C CA . SER A 1 127 ? -11.719 -21.938 -10.742 1 97.25 127 SER A CA 1
ATOM 992 C C . SER A 1 127 ? -10.219 -21.734 -10.562 1 97.25 127 SER A C 1
ATOM 994 O O . SER A 1 127 ? -9.688 -21.938 -9.469 1 97.25 127 SER A O 1
ATOM 996 N N . ASP A 1 128 ? -9.555 -21.344 -11.625 1 98 128 ASP A N 1
ATOM 997 C CA . ASP A 1 128 ? -8.125 -21.031 -11.586 1 98 128 ASP A CA 1
ATOM 998 C C . ASP A 1 128 ? -7.895 -19.547 -11.289 1 98 128 ASP A C 1
ATOM 1000 O O . ASP A 1 128 ? -7.539 -18.781 -12.18 1 98 128 ASP A O 1
ATOM 1004 N N . ASN A 1 129 ? -8.078 -19.203 -9.977 1 98.25 129 ASN A N 1
ATOM 1005 C CA . ASN A 1 129 ? -7.84 -17.828 -9.562 1 98.25 129 ASN A CA 1
ATOM 1006 C C . ASN A 1 129 ? -7.027 -17.75 -8.273 1 98.25 129 ASN A C 1
ATOM 1008 O O . ASN A 1 129 ? -7.23 -18.562 -7.363 1 98.25 129 ASN A O 1
ATOM 1012 N N . HIS A 1 130 ? -6.129 -16.812 -8.266 1 97.94 130 HIS A N 1
ATOM 1013 C CA . HIS A 1 130 ? -5.488 -16.422 -7.012 1 97.94 130 HIS A CA 1
ATOM 1014 C C . HIS A 1 130 ? -6.508 -15.883 -6.016 1 97.94 130 HIS A C 1
ATOM 1016 O O . HIS A 1 130 ? -7.551 -15.359 -6.406 1 97.94 130 HIS A O 1
ATOM 1022 N N . ASN A 1 131 ? -6.246 -15.945 -4.75 1 97.06 131 ASN A N 1
ATOM 1023 C CA . ASN A 1 131 ? -7.148 -15.492 -3.697 1 97.06 131 ASN A CA 1
ATOM 1024 C C . ASN A 1 131 ? -7.441 -14 -3.807 1 97.06 131 ASN A C 1
ATOM 1026 O O . ASN A 1 131 ? -8.461 -13.523 -3.309 1 97.06 131 ASN A O 1
ATOM 1030 N N . SER A 1 132 ? -6.574 -13.211 -4.434 1 97.5 132 SER A N 1
ATOM 1031 C CA . SER A 1 132 ? -6.859 -11.797 -4.668 1 97.5 132 SER A CA 1
ATOM 1032 C C . SER A 1 132 ? -8.148 -11.617 -5.461 1 97.5 132 SER A C 1
ATOM 1034 O O . SER A 1 132 ? -8.852 -10.625 -5.289 1 97.5 132 SER A O 1
ATOM 1036 N N . LEU A 1 133 ? -8.438 -12.562 -6.348 1 98.38 133 LEU A N 1
ATOM 1037 C CA . LEU A 1 133 ? -9.672 -12.516 -7.117 1 98.38 133 LEU A CA 1
ATOM 1038 C C . LEU A 1 133 ? -10.797 -13.25 -6.395 1 98.38 133 LEU A C 1
ATOM 1040 O O . LEU A 1 133 ? -11.938 -12.797 -6.391 1 98.38 133 LEU A O 1
ATOM 1044 N N . ASN A 1 134 ? -10.477 -14.414 -5.785 1 97.88 134 ASN A N 1
ATOM 1045 C CA . ASN A 1 134 ? -11.492 -15.148 -5.043 1 97.88 134 ASN A CA 1
ATOM 1046 C C . ASN A 1 134 ? -12.133 -14.281 -3.963 1 97.88 134 ASN A C 1
ATOM 1048 O O . ASN A 1 134 ? -13.32 -14.422 -3.67 1 97.88 134 ASN A O 1
ATOM 1052 N N . GLY A 1 135 ? -11.367 -13.422 -3.402 1 97.62 135 GLY A N 1
ATOM 1053 C CA . GLY A 1 135 ? -11.867 -12.562 -2.338 1 97.62 135 GLY A CA 1
ATOM 1054 C C . GLY A 1 135 ? -12.961 -11.617 -2.801 1 97.62 135 GLY A C 1
ATOM 1055 O O . GLY A 1 135 ? -13.719 -11.094 -1.984 1 97.62 135 GLY A O 1
ATOM 1056 N N . LEU A 1 136 ? -13.062 -11.352 -4.07 1 98 136 LEU A N 1
ATOM 1057 C CA . LEU A 1 136 ? -14.07 -10.461 -4.629 1 98 136 LEU A CA 1
ATOM 1058 C C . LEU A 1 136 ? -15.477 -10.969 -4.32 1 98 136 LEU A C 1
ATOM 1060 O O . LEU A 1 136 ? -16.438 -10.195 -4.289 1 98 136 LEU A O 1
ATOM 1064 N N . ARG A 1 137 ? -15.594 -12.266 -4.102 1 97.38 137 ARG A N 1
ATOM 1065 C CA . ARG A 1 137 ? -16.906 -12.852 -3.869 1 97.38 137 ARG A CA 1
ATOM 1066 C C . ARG A 1 137 ? -17.547 -12.289 -2.602 1 97.38 137 ARG A C 1
ATOM 1068 O O . ARG A 1 137 ? -18.766 -12.219 -2.494 1 97.38 137 ARG A O 1
ATOM 1075 N N . GLU A 1 138 ? -16.688 -11.875 -1.657 1 96.62 138 GLU A N 1
ATOM 1076 C CA . GLU A 1 138 ? -17.203 -11.289 -0.426 1 96.62 138 GLU A CA 1
ATOM 1077 C C . GLU A 1 138 ? -17.891 -9.953 -0.699 1 96.62 138 GLU A C 1
ATOM 1079 O O . GLU A 1 138 ? -18.953 -9.672 -0.139 1 96.62 138 GLU A O 1
ATOM 1084 N N . TYR A 1 139 ? -17.297 -9.102 -1.54 1 96.56 139 TYR A N 1
ATOM 1085 C CA . TYR A 1 139 ? -17.906 -7.828 -1.905 1 96.56 139 TYR A CA 1
ATOM 1086 C C . TYR A 1 139 ? -19.203 -8.047 -2.662 1 96.56 139 TYR A C 1
ATOM 1088 O O . TYR A 1 139 ? -20.203 -7.363 -2.408 1 96.56 139 TYR A O 1
ATOM 1096 N N . ALA A 1 140 ? -19.203 -9 -3.617 1 96.81 140 ALA A N 1
ATOM 1097 C CA . ALA A 1 140 ? -20.422 -9.312 -4.367 1 96.81 140 ALA A CA 1
ATOM 1098 C C . ALA A 1 140 ? -21.531 -9.781 -3.439 1 96.81 140 ALA A C 1
ATOM 1100 O O . ALA A 1 140 ? -22.672 -9.312 -3.531 1 96.81 140 ALA A O 1
ATOM 1101 N N . ARG A 1 141 ? -21.188 -10.68 -2.529 1 95.81 141 ARG A N 1
ATOM 1102 C CA . ARG A 1 141 ? -22.156 -11.219 -1.587 1 95.81 141 ARG A CA 1
ATOM 1103 C C . ARG A 1 141 ? -22.75 -10.117 -0.71 1 95.81 141 ARG A C 1
ATOM 1105 O O . ARG A 1 141 ? -23.969 -10.039 -0.545 1 95.81 141 ARG A O 1
ATOM 1112 N N . ARG A 1 142 ? -21.953 -9.266 -0.18 1 93.12 142 ARG A N 1
ATOM 1113 C CA . ARG A 1 142 ? -22.375 -8.211 0.726 1 93.12 142 ARG A CA 1
ATOM 1114 C C . ARG A 1 142 ? -23.266 -7.199 0.009 1 93.12 142 ARG A C 1
ATOM 1116 O O . ARG A 1 142 ? -24.172 -6.617 0.617 1 93.12 142 ARG A O 1
ATOM 1123 N N . ALA A 1 143 ? -22.984 -7.039 -1.249 1 93.69 143 ALA A N 1
ATOM 1124 C CA . ALA A 1 143 ? -23.797 -6.105 -2.041 1 93.69 143 ALA A CA 1
ATOM 1125 C C . ALA A 1 143 ? -25.125 -6.727 -2.43 1 93.69 143 ALA A C 1
ATOM 1127 O O . ALA A 1 143 ? -25.984 -6.059 -3.018 1 93.69 143 ALA A O 1
ATOM 1128 N N . GLY A 1 144 ? -25.281 -8.047 -2.182 1 93.5 144 GLY A N 1
ATOM 1129 C CA . GLY A 1 144 ? -26.531 -8.727 -2.479 1 93.5 144 GLY A CA 1
ATOM 1130 C C . GLY A 1 144 ? -26.578 -9.273 -3.895 1 93.5 144 GLY A C 1
ATOM 1131 O O . GLY A 1 144 ? -27.672 -9.578 -4.402 1 93.5 144 GLY A O 1
ATOM 1132 N N . ALA A 1 145 ? -25.422 -9.375 -4.52 1 91.69 145 ALA A N 1
ATOM 1133 C CA . ALA A 1 145 ? -25.391 -9.906 -5.879 1 91.69 145 ALA A CA 1
ATOM 1134 C C . ALA A 1 145 ? -25.828 -11.375 -5.898 1 91.69 145 ALA A C 1
ATOM 1136 O O . ALA A 1 145 ? -25.906 -12.016 -4.852 1 91.69 145 ALA A O 1
ATOM 1137 N N . LYS A 1 146 ? -26.094 -11.805 -7.176 1 86.06 146 LYS A N 1
ATOM 1138 C CA . LYS A 1 146 ? -26.344 -13.227 -7.352 1 86.06 146 LYS A CA 1
ATOM 1139 C C . LYS A 1 146 ? -25.141 -14.055 -6.902 1 86.06 146 LYS A C 1
ATOM 1141 O O . LYS A 1 146 ? -24.031 -13.539 -6.805 1 86.06 146 LYS A O 1
ATOM 1146 N N . LYS A 1 147 ? -25.422 -15.266 -6.672 1 89.94 147 LYS A N 1
ATOM 1147 C CA . LYS A 1 147 ? -24.359 -16.172 -6.246 1 89.94 147 LYS A CA 1
ATOM 1148 C C . LYS A 1 147 ? -23.203 -16.172 -7.25 1 89.94 147 LYS A C 1
ATOM 1150 O O . LYS A 1 147 ? -23.422 -16.266 -8.461 1 89.94 147 LYS A O 1
ATOM 1155 N N . THR A 1 148 ? -21.984 -16.062 -6.723 1 95.75 148 THR A N 1
ATOM 1156 C CA . THR A 1 148 ? -20.797 -16.109 -7.551 1 95.75 148 THR A CA 1
ATOM 1157 C C . THR A 1 148 ? -20.703 -17.453 -8.289 1 95.75 148 THR A C 1
ATOM 1159 O O . THR A 1 148 ? -20.891 -18.5 -7.688 1 95.75 148 THR A O 1
ATOM 1162 N N . ARG A 1 149 ? -20.453 -17.375 -9.586 1 96.81 149 ARG A N 1
ATOM 1163 C CA . ARG A 1 149 ? -20.297 -18.578 -10.391 1 96.81 149 ARG A CA 1
ATOM 1164 C C . ARG A 1 149 ? -18.844 -18.812 -10.75 1 96.81 149 ARG A C 1
ATOM 1166 O O . ARG A 1 149 ? -18.109 -17.859 -11.031 1 96.81 149 ARG A O 1
ATOM 1173 N N . TYR A 1 150 ? -18.5 -20.078 -10.719 1 97.5 150 TYR A N 1
ATOM 1174 C CA . TYR A 1 150 ? -17.141 -20.469 -11.078 1 97.5 150 TYR A CA 1
ATOM 1175 C C . TYR A 1 150 ? -17.125 -21.281 -12.367 1 97.5 150 TYR A C 1
ATOM 1177 O O . TYR A 1 150 ? -17.922 -22.219 -12.523 1 97.5 150 TYR A O 1
ATOM 1185 N N . VAL A 1 151 ? -16.234 -20.953 -13.273 1 98.12 151 VAL A N 1
ATOM 1186 C CA . VAL A 1 151 ? -15.977 -21.781 -14.453 1 98.12 151 VAL A CA 1
ATOM 1187 C C . VAL A 1 151 ? -15.047 -22.922 -14.086 1 98.12 151 VAL A C 1
ATOM 1189 O O . VAL A 1 151 ? -13.906 -22.703 -13.672 1 98.12 151 VAL A O 1
ATOM 1192 N N . PRO A 1 152 ? -15.414 -24.125 -14.25 1 95.69 152 PRO A N 1
ATOM 1193 C CA . PRO A 1 152 ? -14.578 -25.25 -13.828 1 95.69 152 PRO A CA 1
ATOM 1194 C C . PRO A 1 152 ? -13.398 -25.5 -14.758 1 95.69 152 PRO A C 1
ATOM 1196 O O . PRO A 1 152 ? -13.477 -25.188 -15.953 1 95.69 152 PRO A O 1
ATOM 1199 N N . MET A 1 153 ? -12.328 -26.031 -14.211 1 95.94 153 MET A N 1
ATOM 1200 C CA . MET A 1 153 ? -11.18 -26.422 -15.016 1 95.94 153 MET A CA 1
ATOM 1201 C C . MET A 1 153 ? -11.102 -27.938 -15.156 1 95.94 153 MET A C 1
ATOM 1203 O O . MET A 1 153 ? -11.695 -28.672 -14.359 1 95.94 153 MET A O 1
ATOM 1207 N N . ARG A 1 154 ? -10.383 -28.328 -16.156 1 93.88 154 ARG A N 1
ATOM 1208 C CA . ARG A 1 154 ? -10.148 -29.766 -16.344 1 93.88 154 ARG A CA 1
ATOM 1209 C C . ARG A 1 154 ? -9.023 -30.266 -15.445 1 93.88 154 ARG A C 1
ATOM 1211 O O . ARG A 1 154 ? -7.91 -29.734 -15.484 1 93.88 154 ARG A O 1
ATOM 1218 N N . PRO A 1 155 ? -9.297 -31.266 -14.688 1 89.94 155 PRO A N 1
ATOM 1219 C CA . PRO A 1 155 ? -8.273 -31.734 -13.758 1 89.94 155 PRO A CA 1
ATOM 1220 C C . PRO A 1 155 ? -7.02 -32.25 -14.469 1 89.94 155 PRO A C 1
ATOM 1222 O O . PRO A 1 155 ? -5.914 -32.156 -13.93 1 89.94 155 PRO A O 1
ATOM 1225 N N . LYS A 1 156 ? -7.141 -32.781 -15.641 1 90.25 156 LYS A N 1
ATOM 1226 C CA . LYS A 1 156 ? -6.039 -33.469 -16.312 1 90.25 156 LYS A CA 1
ATOM 1227 C C . LYS A 1 156 ? -4.926 -32.469 -16.672 1 90.25 156 LYS A C 1
ATOM 1229 O O . LYS A 1 156 ? -3.744 -32.781 -16.484 1 90.25 156 LYS A O 1
ATOM 1234 N N . ASP A 1 157 ? -5.293 -31.328 -17.203 1 95.25 157 ASP A N 1
ATOM 1235 C CA . ASP A 1 157 ? -4.258 -30.406 -17.656 1 95.25 157 ASP A CA 1
ATOM 1236 C C . ASP A 1 157 ? -4.488 -29 -17.109 1 95.25 157 ASP A C 1
ATOM 1238 O O . ASP A 1 157 ? -3.779 -28.062 -17.484 1 95.25 157 ASP A O 1
ATOM 1242 N N . LEU A 1 158 ? -5.496 -28.891 -16.266 1 97.31 158 LEU A N 1
ATOM 1243 C CA . LEU A 1 158 ? -5.824 -27.656 -15.547 1 97.31 158 LEU A CA 1
ATOM 1244 C C . LEU A 1 158 ? -6.18 -26.531 -16.516 1 97.31 158 LEU A C 1
ATOM 1246 O O . LEU A 1 158 ? -6.109 -25.359 -16.156 1 97.31 158 LEU A O 1
ATOM 1250 N N . ARG A 1 159 ? -6.539 -26.859 -17.781 1 97.81 159 ARG A N 1
ATOM 1251 C CA . ARG A 1 159 ? -7.07 -25.891 -18.734 1 97.81 159 ARG A CA 1
ATOM 1252 C C . ARG A 1 159 ? -8.578 -25.719 -18.562 1 97.81 159 ARG A C 1
ATOM 1254 O O . ARG A 1 159 ? -9.234 -26.562 -17.938 1 97.81 159 ARG A O 1
ATOM 1261 N N . ILE A 1 160 ? -9.055 -24.625 -19.047 1 98.19 160 ILE A N 1
ATOM 1262 C CA . ILE A 1 160 ? -10.484 -24.344 -19.016 1 98.19 160 ILE A CA 1
ATOM 1263 C C . ILE A 1 160 ? -11.023 -24.266 -20.438 1 98.19 160 ILE A C 1
ATOM 1265 O O . ILE A 1 160 ? -10.445 -23.609 -21.297 1 98.19 160 ILE A O 1
ATOM 1269 N N . ASP A 1 161 ? -12.148 -24.953 -20.656 1 97.38 161 ASP A N 1
ATOM 1270 C CA . ASP A 1 161 ? -12.758 -24.953 -21.984 1 97.38 161 ASP A CA 1
ATOM 1271 C C . ASP A 1 161 ? -13.547 -23.672 -22.234 1 97.38 161 ASP A C 1
ATOM 1273 O O . ASP A 1 161 ? -14.281 -23.219 -21.344 1 97.38 161 ASP A O 1
ATOM 1277 N N . THR A 1 162 ? -13.391 -23.156 -23.406 1 97.75 162 THR A N 1
ATOM 1278 C CA . THR A 1 162 ? -14.133 -21.953 -23.781 1 97.75 162 THR A CA 1
ATOM 1279 C C . THR A 1 162 ? -15.633 -22.188 -23.656 1 97.75 162 THR A C 1
ATOM 1281 O O . THR A 1 162 ? -16.375 -21.297 -23.266 1 97.75 162 THR A O 1
ATOM 1284 N N . GLU A 1 163 ? -16.078 -23.391 -23.969 1 96.94 163 GLU A N 1
ATOM 1285 C CA . GLU A 1 163 ? -17.5 -23.719 -23.859 1 96.94 163 GLU A CA 1
ATOM 1286 C C . GLU A 1 163 ? -18 -23.594 -22.438 1 96.94 163 GLU A C 1
ATOM 1288 O O . GLU A 1 163 ? -19.125 -23.172 -22.203 1 96.94 163 GLU A O 1
ATOM 1293 N N . ALA A 1 164 ? -17.188 -23.984 -21.516 1 97.44 164 ALA A N 1
ATOM 1294 C CA . ALA A 1 164 ? -17.547 -23.844 -20.109 1 97.44 164 ALA A CA 1
ATOM 1295 C C . ALA A 1 164 ? -17.672 -22.375 -19.719 1 97.44 164 ALA A C 1
ATOM 1297 O O . ALA A 1 164 ? -18.531 -22.016 -18.906 1 97.44 164 ALA A O 1
ATOM 1298 N N . VAL A 1 165 ? -16.797 -21.531 -20.281 1 98.19 165 VAL A N 1
ATOM 1299 C CA . VAL A 1 165 ? -16.844 -20.094 -20.031 1 98.19 165 VAL A CA 1
ATOM 1300 C C . VAL A 1 165 ? -18.156 -19.531 -20.562 1 98.19 165 VAL A C 1
ATOM 1302 O O . VAL A 1 165 ? -18.859 -18.812 -19.859 1 98.19 165 VAL A O 1
ATOM 1305 N N . ILE A 1 166 ? -18.516 -19.875 -21.781 1 97.25 166 ILE A N 1
ATOM 1306 C CA . ILE A 1 166 ? -19.734 -19.391 -22.422 1 97.25 166 ILE A CA 1
ATOM 1307 C C . ILE A 1 166 ? -20.953 -19.828 -21.594 1 97.25 166 ILE A C 1
ATOM 1309 O O . ILE A 1 166 ? -21.844 -19.016 -21.328 1 97.25 166 ILE A O 1
ATOM 1313 N N . LYS A 1 167 ? -20.922 -21.047 -21.234 1 96.94 167 LYS A N 1
ATOM 1314 C CA . LYS A 1 167 ? -22.047 -21.609 -20.469 1 96.94 167 LYS A CA 1
ATOM 1315 C C . LYS A 1 167 ? -22.234 -20.875 -19.141 1 96.94 167 LYS A C 1
ATOM 1317 O O . LYS A 1 167 ? -23.359 -20.578 -18.75 1 96.94 167 LYS A O 1
ATOM 1322 N N . THR A 1 168 ? -21.141 -20.594 -18.469 1 97.12 168 THR A N 1
ATOM 1323 C CA . THR A 1 168 ? -21.219 -19.984 -17.156 1 97.12 168 THR A CA 1
ATOM 1324 C C . THR A 1 168 ? -21.609 -18.516 -17.266 1 97.12 168 THR A C 1
ATOM 1326 O O . THR A 1 168 ? -22.328 -17.984 -16.422 1 97.12 168 THR A O 1
ATOM 1329 N N . LEU A 1 169 ? -21.109 -17.844 -18.266 1 96.31 169 LEU A N 1
ATOM 1330 C CA . LEU A 1 169 ? -21.422 -16.422 -18.469 1 96.31 169 LEU A CA 1
ATOM 1331 C C . LEU A 1 169 ? -22.891 -16.25 -18.875 1 96.31 169 LEU A C 1
ATOM 1333 O O . LEU A 1 169 ? -23.5 -15.211 -18.594 1 96.31 169 LEU A O 1
ATOM 1337 N N . GLY A 1 170 ? -23.469 -17.234 -19.453 1 89.38 170 GLY A N 1
ATOM 1338 C CA . GLY A 1 170 ? -24.891 -17.203 -19.797 1 89.38 170 GLY A CA 1
ATOM 1339 C C . GLY A 1 170 ? -25.141 -16.609 -21.172 1 89.38 170 GLY A C 1
ATOM 1340 O O . GLY A 1 170 ? -24.219 -16.172 -21.844 1 89.38 170 GLY A O 1
ATOM 1341 N N . ARG A 1 171 ? -26.438 -16.625 -21.516 1 76.69 171 ARG A N 1
ATOM 1342 C CA . ARG A 1 171 ? -26.875 -16.188 -22.844 1 76.69 171 ARG A CA 1
ATOM 1343 C C . ARG A 1 171 ? -27.047 -14.672 -22.906 1 76.69 171 ARG A C 1
ATOM 1345 O O . ARG A 1 171 ? -27.234 -14.023 -21.875 1 76.69 171 ARG A O 1
ATOM 1352 N N . PRO A 1 172 ? -26.656 -14.219 -24.109 1 67.56 172 PRO A N 1
ATOM 1353 C CA . PRO A 1 172 ? -26.859 -12.781 -24.234 1 67.56 172 PRO A CA 1
ATOM 1354 C C . PRO A 1 172 ? -28.266 -12.344 -23.828 1 67.56 172 PRO A C 1
ATOM 1356 O O . PRO A 1 172 ? -29.219 -13.125 -23.953 1 67.56 172 PRO A O 1
ATOM 1359 N N . ARG A 1 173 ? -28.359 -11.398 -23.078 1 57.75 173 ARG A N 1
ATOM 1360 C CA . ARG A 1 173 ? -29.672 -10.828 -22.828 1 57.75 173 ARG A CA 1
ATOM 1361 C C . ARG A 1 173 ? -30.375 -10.477 -24.125 1 57.75 173 ARG A C 1
ATOM 1363 O O . ARG A 1 173 ? -29.781 -9.914 -25.031 1 57.75 173 ARG A O 1
ATOM 1370 N N . PRO A 1 174 ? -31.625 -11.109 -24.375 1 51.88 174 PRO A N 1
ATOM 1371 C CA . PRO A 1 174 ? -32.344 -10.633 -25.547 1 51.88 174 PRO A CA 1
ATOM 1372 C C . PRO A 1 174 ? -32.406 -9.102 -25.641 1 51.88 174 PRO A C 1
ATOM 1374 O O . PRO A 1 174 ? -32.406 -8.43 -24.609 1 51.88 174 PRO A O 1
ATOM 1377 N N . TRP A 1 175 ? -31.859 -8.531 -26.75 1 45.31 175 TRP A N 1
ATOM 1378 C CA . TRP A 1 175 ? -31.953 -7.086 -26.922 1 45.31 175 TRP A CA 1
ATOM 1379 C C . TRP A 1 175 ? -33.312 -6.57 -26.453 1 45.31 175 TRP A C 1
ATOM 1381 O O . TRP A 1 175 ? -34.344 -6.988 -26.953 1 45.31 175 TRP A O 1
ATOM 1391 N N . PRO A 1 176 ? -33.438 -6.066 -25.328 1 45.12 176 PRO A N 1
ATOM 1392 C CA . PRO A 1 176 ? -34.781 -5.484 -25.234 1 45.12 176 PRO A CA 1
ATOM 1393 C C . PRO A 1 176 ? -35.125 -4.586 -26.422 1 45.12 176 PRO A C 1
ATOM 1395 O O . PRO A 1 176 ? -34.219 -4.035 -27.062 1 45.12 176 PRO A O 1
ATOM 1398 N N . LEU A 1 177 ? -36.219 -4.723 -27.141 1 42.81 177 LEU A N 1
ATOM 1399 C CA . LEU A 1 177 ? -36.688 -3.805 -28.172 1 42.81 177 LEU A CA 1
ATOM 1400 C C . LEU A 1 177 ? -36.312 -2.365 -27.828 1 42.81 177 LEU A C 1
ATOM 1402 O O . LEU A 1 177 ? -36.531 -1.458 -28.641 1 42.81 177 LEU A O 1
ATOM 1406 N N . GLY A 1 178 ? -36.438 -1.754 -26.641 1 39.66 178 GLY A N 1
ATOM 1407 C CA . GLY A 1 178 ? -36.344 -0.332 -26.359 1 39.66 178 GLY A CA 1
ATOM 1408 C C . GLY A 1 178 ? -34.906 0.16 -26.344 1 39.66 178 GLY A C 1
ATOM 1409 O O . GLY A 1 178 ? -33.969 -0.637 -26.438 1 39.66 178 GLY A O 1
ATOM 1410 N N . ARG A 1 179 ? -34.656 1.697 -26.172 1 42 179 ARG A N 1
ATOM 1411 C CA . ARG A 1 179 ? -33.469 2.543 -26.281 1 42 179 ARG A CA 1
ATOM 1412 C C . ARG A 1 179 ? -32.312 1.957 -25.5 1 42 179 ARG A C 1
ATOM 1414 O O . ARG A 1 179 ? -32.5 1.428 -24.391 1 42 179 ARG A O 1
ATOM 1421 N N . PRO A 1 180 ? -31.125 1.83 -26.188 1 41.5 180 PRO A N 1
ATOM 1422 C CA . PRO A 1 180 ? -29.906 1.434 -25.484 1 41.5 180 PRO A CA 1
ATOM 1423 C C . PRO A 1 180 ? -29.734 2.156 -24.141 1 41.5 180 PRO A C 1
ATOM 1425 O O . PRO A 1 180 ? -29.469 3.359 -24.125 1 41.5 180 PRO A O 1
ATOM 1428 N N . SER A 1 181 ? -30.594 2.277 -23.281 1 41.06 181 SER A N 1
ATOM 1429 C CA . SER A 1 181 ? -30.312 3.02 -22.062 1 41.06 181 SER A CA 1
ATOM 1430 C C . SER A 1 181 ? -28.891 2.744 -21.578 1 41.06 181 SER A C 1
ATOM 1432 O O . SER A 1 181 ? -28.297 1.714 -21.906 1 41.06 181 SER A O 1
ATOM 1434 N N . LYS A 1 182 ? -28.25 3.74 -20.875 1 47.03 182 LYS A N 1
ATOM 1435 C CA . LYS A 1 182 ? -26.953 3.607 -20.219 1 47.03 182 LYS A CA 1
ATOM 1436 C C . LYS A 1 182 ? -26.75 2.191 -19.688 1 47.03 182 LYS A C 1
ATOM 1438 O O . LYS A 1 182 ? -27.391 1.783 -18.719 1 47.03 182 LYS A O 1
ATOM 1443 N N . ARG A 1 183 ? -26.547 1.175 -20.562 1 52.03 183 ARG A N 1
ATOM 1444 C CA . ARG A 1 183 ? -26.562 -0.282 -20.484 1 52.03 183 ARG A CA 1
ATOM 1445 C C . ARG A 1 183 ? -25.859 -0.773 -19.219 1 52.03 183 ARG A C 1
ATOM 1447 O O . ARG A 1 183 ? -24.656 -0.574 -19.062 1 52.03 183 ARG A O 1
ATOM 1454 N N . GLN A 1 184 ? -26.531 -0.909 -18.172 1 68.06 184 GLN A N 1
ATOM 1455 C CA . GLN A 1 184 ? -26.125 -1.584 -16.953 1 68.06 184 GLN A CA 1
ATOM 1456 C C . GLN A 1 184 ? -25.422 -2.908 -17.25 1 68.06 184 GLN A C 1
ATOM 1458 O O . GLN A 1 184 ? -25.891 -3.686 -18.078 1 68.06 184 GLN A O 1
ATOM 1463 N N . ARG A 1 185 ? -24.125 -2.99 -16.906 1 81.38 185 ARG A N 1
ATOM 1464 C CA . ARG A 1 185 ? -23.375 -4.227 -17.094 1 81.38 185 ARG A CA 1
ATOM 1465 C C . ARG A 1 185 ? -24.016 -5.379 -16.328 1 81.38 185 ARG A C 1
ATOM 1467 O O . ARG A 1 185 ? -24.625 -5.172 -15.281 1 81.38 185 ARG A O 1
ATOM 1474 N N . LYS A 1 186 ? -24 -6.594 -16.938 1 89.62 186 LYS A N 1
ATOM 1475 C CA . LYS A 1 186 ? -24.469 -7.812 -16.281 1 89.62 186 LYS A CA 1
ATOM 1476 C C . LYS A 1 186 ? -23.656 -8.102 -15.023 1 89.62 186 LYS A C 1
ATOM 1478 O O . LYS A 1 186 ? -24.172 -8.695 -14.078 1 89.62 186 LYS A O 1
ATOM 1483 N N . GLY A 1 187 ? -22.453 -7.746 -15.086 1 95.56 187 GLY A N 1
ATOM 1484 C CA . GLY A 1 187 ? -21.594 -7.988 -13.938 1 95.56 187 GLY A CA 1
ATOM 1485 C C . GLY A 1 187 ? -20.125 -8 -14.305 1 95.56 187 GLY A C 1
ATOM 1486 O O . GLY A 1 187 ? -19.688 -7.258 -15.188 1 95.56 187 GLY A O 1
ATOM 1487 N N . LEU A 1 188 ? -19.328 -8.727 -13.516 1 98.25 188 LEU A N 1
ATOM 1488 C CA . LEU A 1 188 ? -17.875 -8.75 -13.602 1 98.25 188 LEU A CA 1
ATOM 1489 C C . LEU A 1 188 ? -17.375 -10.164 -13.852 1 98.25 188 LEU A C 1
ATOM 1491 O O . LEU A 1 188 ? -17.75 -11.102 -13.133 1 98.25 188 LEU A O 1
ATOM 1495 N N . PHE A 1 189 ? -16.609 -10.375 -14.945 1 98.75 189 PHE A N 1
ATOM 1496 C CA . PHE A 1 189 ? -15.852 -11.602 -15.211 1 98.75 189 PHE A CA 1
ATOM 1497 C C . PHE A 1 189 ? -14.375 -11.406 -14.891 1 98.75 189 PHE A C 1
ATOM 1499 O O . PHE A 1 189 ? -13.727 -10.508 -15.445 1 98.75 189 PHE A O 1
ATOM 1506 N N . ALA A 1 190 ? -13.852 -12.195 -13.945 1 98.88 190 ALA A N 1
ATOM 1507 C CA . ALA A 1 190 ? -12.461 -12.047 -13.547 1 98.88 190 ALA A CA 1
ATOM 1508 C C . ALA A 1 190 ? -11.703 -13.359 -13.719 1 98.88 190 ALA A C 1
ATOM 1510 O O . ALA A 1 190 ? -12.188 -14.422 -13.312 1 98.88 190 ALA A O 1
ATOM 1511 N N . TYR A 1 191 ? -10.523 -13.344 -14.328 1 98.88 191 TYR A N 1
ATOM 1512 C CA . TYR A 1 191 ? -9.695 -14.531 -14.508 1 98.88 191 TYR A CA 1
ATOM 1513 C C . TYR A 1 191 ? -8.242 -14.148 -14.742 1 98.88 191 TYR A C 1
ATOM 1515 O O . TYR A 1 191 ? -7.941 -13 -15.102 1 98.88 191 TYR A O 1
ATOM 1523 N N . PRO A 1 192 ? -7.328 -15.016 -14.469 1 98.81 192 PRO A N 1
ATOM 1524 C CA . PRO A 1 192 ? -5.914 -14.734 -14.727 1 98.81 192 PRO A CA 1
ATOM 1525 C C . PRO A 1 192 ? -5.512 -15.008 -16.172 1 98.81 192 PRO A C 1
ATOM 1527 O O . PRO A 1 192 ? -5.91 -16.016 -16.75 1 98.81 192 PRO A O 1
ATOM 1530 N N . ALA A 1 193 ? -4.707 -14.125 -16.703 1 98.81 193 ALA A N 1
ATOM 1531 C CA . ALA A 1 193 ? -4.137 -14.398 -18.016 1 98.81 193 ALA A CA 1
ATOM 1532 C C . ALA A 1 193 ? -3.207 -15.602 -17.984 1 98.81 193 ALA A C 1
ATOM 1534 O O . ALA A 1 193 ? -3.049 -16.312 -18.984 1 98.81 193 ALA A O 1
ATOM 1535 N N . GLN A 1 194 ? -2.654 -15.836 -16.859 1 98.75 194 GLN A N 1
ATOM 1536 C CA . GLN A 1 194 ? -1.772 -16.969 -16.625 1 98.75 194 GLN A CA 1
ATOM 1537 C C . GLN A 1 194 ? -1.927 -17.484 -15.195 1 98.75 194 GLN A C 1
ATOM 1539 O O . GLN A 1 194 ? -1.874 -16.719 -14.234 1 98.75 194 GLN A O 1
ATOM 1544 N N . SER A 1 195 ? -2.137 -18.781 -15.094 1 98.62 195 SER A N 1
ATOM 1545 C CA . SER A 1 195 ? -2.279 -19.422 -13.797 1 98.62 195 SER A CA 1
ATOM 1546 C C . SER A 1 195 ? -1.015 -19.266 -12.961 1 98.62 195 SER A C 1
ATOM 1548 O O . SER A 1 195 ? 0.094 -19.469 -13.453 1 98.62 195 SER A O 1
ATOM 1550 N N . ASN A 1 196 ? -1.211 -18.875 -11.68 1 97.81 196 ASN A N 1
ATOM 1551 C CA . ASN A 1 196 ? -0.076 -18.859 -10.766 1 97.81 196 ASN A CA 1
ATOM 1552 C C . ASN A 1 196 ? 0.245 -20.25 -10.234 1 97.81 196 ASN A C 1
ATOM 1554 O O . ASN A 1 196 ? 1.26 -20.453 -9.57 1 97.81 196 ASN A O 1
ATOM 1558 N N . PHE A 1 197 ? -0.578 -21.203 -10.508 1 97.94 197 PHE A N 1
ATOM 1559 C CA . PHE A 1 197 ? -0.419 -22.562 -10.023 1 97.94 197 PHE A CA 1
ATOM 1560 C C . PHE A 1 197 ? 0.3 -23.438 -11.047 1 97.94 197 PHE A C 1
ATOM 1562 O O . PHE A 1 197 ? 1.316 -24.062 -10.742 1 97.94 197 PHE A O 1
ATOM 1569 N N . SER A 1 198 ? -0.195 -23.344 -12.297 1 97.62 198 SER A N 1
ATOM 1570 C CA . SER A 1 198 ? 0.252 -24.312 -13.289 1 97.62 198 SER A CA 1
ATOM 1571 C C . SER A 1 198 ? 0.986 -23.625 -14.438 1 97.62 198 SER A C 1
ATOM 1573 O O . SER A 1 198 ? 1.658 -24.281 -15.234 1 97.62 198 SER A O 1
ATOM 1575 N N . GLY A 1 199 ? 0.782 -22.344 -14.547 1 97.94 199 GLY A N 1
ATOM 1576 C CA . GLY A 1 199 ? 1.381 -21.625 -15.664 1 97.94 199 GLY A CA 1
ATOM 1577 C C . GLY A 1 199 ? 0.504 -21.609 -16.906 1 97.94 199 GLY A C 1
ATOM 1578 O O . GLY A 1 199 ? 0.82 -20.938 -17.875 1 97.94 199 GLY A O 1
ATOM 1579 N N . VAL A 1 200 ? -0.655 -22.25 -16.859 1 98.38 200 VAL A N 1
ATOM 1580 C CA . VAL A 1 200 ? -1.577 -22.266 -18 1 98.38 200 VAL A CA 1
ATOM 1581 C C . VAL A 1 200 ? -1.953 -20.828 -18.375 1 98.38 200 VAL A C 1
ATOM 1583 O O . VAL A 1 200 ? -2.27 -20.016 -17.5 1 98.38 200 VAL A O 1
ATOM 1586 N N . ARG A 1 201 ? -1.833 -20.531 -19.641 1 98.38 201 ARG A N 1
ATOM 1587 C CA . ARG A 1 201 ? -2.328 -19.25 -20.141 1 98.38 201 ARG A CA 1
ATOM 1588 C C . ARG A 1 201 ? -3.748 -19.391 -20.688 1 98.38 201 ARG A C 1
ATOM 1590 O O . ARG A 1 201 ? -3.988 -20.141 -21.641 1 98.38 201 ARG A O 1
ATOM 1597 N N . HIS A 1 202 ? -4.656 -18.719 -20.062 1 98.62 202 HIS A N 1
ATOM 1598 C CA . HIS A 1 202 ? -6.043 -18.734 -20.516 1 98.62 202 HIS A CA 1
ATOM 1599 C C . HIS A 1 202 ? -6.254 -17.766 -21.672 1 98.62 202 HIS A C 1
ATOM 1601 O O . HIS A 1 202 ? -5.613 -16.719 -21.734 1 98.62 202 HIS A O 1
ATOM 1607 N N . PRO A 1 203 ? -7.168 -18.062 -22.594 1 98.44 203 PRO A N 1
ATOM 1608 C CA . PRO A 1 203 ? -7.34 -17.25 -23.812 1 98.44 203 PRO A CA 1
ATOM 1609 C C . PRO A 1 203 ? -7.711 -15.797 -23.5 1 98.44 203 PRO A C 1
ATOM 1611 O O . PRO A 1 203 ? -8.625 -15.547 -22.703 1 98.44 203 PRO A O 1
ATOM 1614 N N . LEU A 1 204 ? -6.977 -14.898 -24.141 1 98.69 204 LEU A N 1
ATOM 1615 C CA . LEU A 1 204 ? -7.328 -13.492 -24.016 1 98.69 204 LEU A CA 1
ATOM 1616 C C . LEU A 1 204 ? -8.594 -13.18 -24.812 1 98.69 204 LEU A C 1
ATOM 1618 O O . LEU A 1 204 ? -9.227 -12.141 -24.594 1 98.69 204 LEU A O 1
ATOM 1622 N N . SER A 1 205 ? -9.023 -14.062 -25.703 1 98.5 205 SER A N 1
ATOM 1623 C CA . SER A 1 205 ? -10.25 -13.883 -26.469 1 98.5 205 SER A CA 1
ATOM 1624 C C . SER A 1 205 ? -11.484 -13.906 -25.578 1 98.5 205 SER A C 1
ATOM 1626 O O . SER A 1 205 ? -12.562 -13.461 -25.984 1 98.5 205 SER A O 1
ATOM 1628 N N . TRP A 1 206 ? -11.328 -14.453 -24.359 1 98.69 206 TRP A N 1
ATOM 1629 C CA . TRP A 1 206 ? -12.438 -14.469 -23.406 1 98.69 206 TRP A CA 1
ATOM 1630 C C . TRP A 1 206 ? -12.859 -13.055 -23.031 1 98.69 206 TRP A C 1
ATOM 1632 O O . TRP A 1 206 ? -13.977 -12.836 -22.562 1 98.69 206 TRP A O 1
ATOM 1642 N N . ILE A 1 207 ? -11.898 -12.102 -23.172 1 98.69 207 ILE A N 1
ATOM 1643 C CA . ILE A 1 207 ? -12.195 -10.711 -22.844 1 98.69 207 ILE A CA 1
ATOM 1644 C C . ILE A 1 207 ? -13.352 -10.211 -23.703 1 98.69 207 ILE A C 1
ATOM 1646 O O . ILE A 1 207 ? -14.406 -9.836 -23.188 1 98.69 207 ILE A O 1
ATOM 1650 N N . LYS A 1 208 ? -13.172 -10.242 -25.016 1 98.19 208 LYS A N 1
ATOM 1651 C CA . LYS A 1 208 ? -14.219 -9.797 -25.938 1 98.19 208 LYS A CA 1
ATOM 1652 C C . LYS A 1 208 ? -15.469 -10.648 -25.812 1 98.19 208 LYS A C 1
ATOM 1654 O O . LYS A 1 208 ? -16.594 -10.133 -25.859 1 98.19 208 LYS A O 1
ATOM 1659 N N . LEU A 1 209 ? -15.281 -11.938 -25.656 1 97.56 209 LEU A N 1
ATOM 1660 C CA . LEU A 1 209 ? -16.406 -12.852 -25.469 1 97.56 209 LEU A CA 1
ATOM 1661 C C . LEU A 1 209 ? -17.281 -12.414 -24.312 1 97.56 209 LEU A C 1
ATOM 1663 O O . LEU A 1 209 ? -18.516 -12.312 -24.453 1 97.56 209 LEU A O 1
ATOM 1667 N N . ALA A 1 210 ? -16.656 -12.164 -23.141 1 98.19 210 ALA A N 1
ATOM 1668 C CA . ALA A 1 210 ? -17.406 -11.75 -21.953 1 98.19 210 ALA A CA 1
ATOM 1669 C C . ALA A 1 210 ? -18.031 -10.375 -22.141 1 98.19 210 ALA A C 1
ATOM 1671 O O . ALA A 1 210 ? -19.172 -10.141 -21.719 1 98.19 210 ALA A O 1
ATOM 1672 N N . GLN A 1 211 ? -17.312 -9.461 -22.75 1 97 211 GLN A N 1
ATOM 1673 C CA . GLN A 1 211 ? -17.812 -8.117 -23 1 97 211 GLN A CA 1
ATOM 1674 C C . GLN A 1 211 ? -19.031 -8.148 -23.922 1 97 211 GLN A C 1
ATOM 1676 O O . GLN A 1 211 ? -20 -7.41 -23.703 1 97 211 GLN A O 1
ATOM 1681 N N . ASP A 1 212 ? -19 -8.984 -24.922 1 95.94 212 ASP A N 1
ATOM 1682 C CA . ASP A 1 212 ? -20.125 -9.141 -25.844 1 95.94 212 ASP A CA 1
ATOM 1683 C C . ASP A 1 212 ? -21.359 -9.672 -25.109 1 95.94 212 ASP A C 1
ATOM 1685 O O . ASP A 1 212 ? -22.5 -9.461 -25.562 1 95.94 212 ASP A O 1
ATOM 1689 N N . LEU A 1 213 ? -21.156 -10.305 -24.047 1 95.5 213 LEU A N 1
ATOM 1690 C CA . LEU A 1 213 ? -22.25 -10.852 -23.266 1 95.5 213 LEU A CA 1
ATOM 1691 C C . LEU A 1 213 ? -22.656 -9.883 -22.156 1 95.5 213 LEU A C 1
ATOM 1693 O O . LEU A 1 213 ? -23.484 -10.219 -21.297 1 95.5 213 LEU A O 1
ATOM 1697 N N . GLY A 1 214 ? -21.984 -8.703 -22.078 1 94.69 214 GLY A N 1
ATOM 1698 C CA . 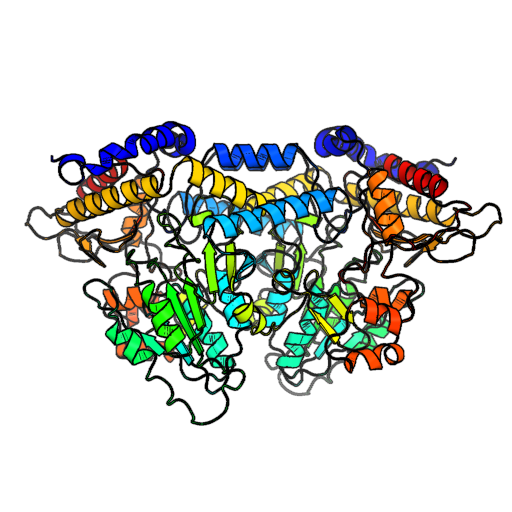GLY A 1 214 ? -22.422 -7.633 -21.203 1 94.69 214 GLY A CA 1
ATOM 1699 C C . GLY A 1 214 ? -21.625 -7.559 -19.906 1 94.69 214 GLY A C 1
ATOM 1700 O O . GLY A 1 214 ? -22.031 -6.879 -18.953 1 94.69 214 GLY A O 1
ATOM 1701 N N . TYR A 1 215 ? -20.5 -8.258 -19.844 1 97.38 215 TYR A N 1
ATOM 1702 C CA . TYR A 1 215 ? -19.688 -8.25 -18.625 1 97.38 215 TYR A CA 1
ATOM 1703 C C . TYR A 1 215 ? -18.531 -7.266 -18.734 1 97.38 215 TYR A C 1
ATOM 1705 O O . TYR A 1 215 ? -17.984 -7.066 -19.828 1 97.38 215 TYR A O 1
ATOM 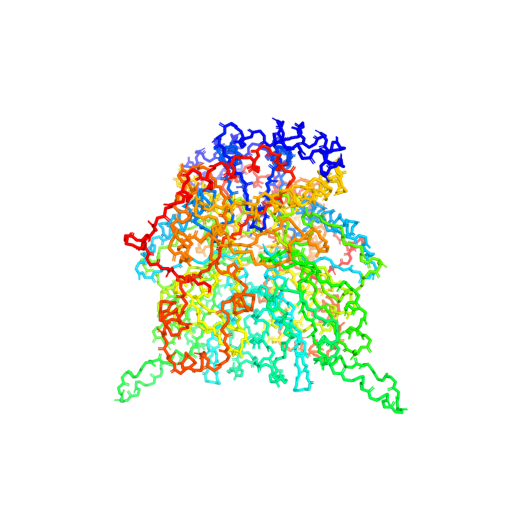1713 N N . ASP A 1 216 ? -18.188 -6.578 -17.656 1 98.12 216 ASP A N 1
ATOM 1714 C CA . ASP A 1 216 ? -16.828 -6.047 -17.516 1 98.12 216 ASP A CA 1
ATOM 1715 C C . ASP A 1 216 ? -15.828 -7.172 -17.266 1 98.12 216 ASP A C 1
ATOM 1717 O O . ASP A 1 216 ? -16.203 -8.242 -16.781 1 98.12 216 ASP A O 1
ATOM 1721 N N . VAL A 1 217 ? -14.602 -6.934 -17.641 1 98.81 217 VAL A N 1
ATOM 1722 C CA . VAL A 1 217 ? -13.594 -7.973 -17.453 1 98.81 217 VAL A CA 1
ATOM 1723 C C . VAL A 1 217 ? -12.445 -7.441 -16.594 1 98.81 217 VAL A C 1
ATOM 1725 O O . VAL A 1 217 ? -11.891 -6.375 -16.875 1 98.81 217 VAL A O 1
ATOM 1728 N N . LEU A 1 218 ? -12.148 -8.109 -15.539 1 98.94 218 LEU A N 1
ATOM 1729 C CA . LEU A 1 218 ? -10.953 -7.914 -14.727 1 98.94 218 LEU A CA 1
ATOM 1730 C C . LEU A 1 218 ? -9.906 -8.977 -15.023 1 98.94 218 LEU A C 1
ATOM 1732 O O . LEU A 1 218 ? -10.078 -10.148 -14.664 1 98.94 218 LEU A O 1
ATOM 1736 N N . LEU A 1 219 ? -8.82 -8.578 -15.656 1 98.94 219 LEU A N 1
ATOM 1737 C CA . LEU A 1 219 ? -7.758 -9.492 -16.062 1 98.94 219 LEU A CA 1
ATOM 1738 C C . LEU A 1 219 ? -6.582 -9.422 -15.086 1 98.94 219 LEU A C 1
ATOM 1740 O O . LEU A 1 219 ? -5.992 -8.359 -14.891 1 98.94 219 LEU A O 1
ATOM 1744 N N . ASP A 1 220 ? -6.305 -10.539 -14.461 1 98.88 220 ASP A N 1
ATOM 1745 C CA . ASP A 1 220 ? -5.109 -10.641 -13.633 1 98.88 220 ASP A CA 1
ATOM 1746 C C . ASP A 1 220 ? -3.877 -10.953 -14.477 1 98.88 220 ASP A C 1
ATOM 1748 O O . ASP A 1 220 ? -3.719 -12.078 -14.953 1 98.88 220 ASP A O 1
ATOM 1752 N N . ALA A 1 221 ? -2.99 -9.992 -14.555 1 98.88 221 ALA A N 1
ATOM 1753 C CA . ALA A 1 221 ? -1.82 -10.156 -15.414 1 98.88 221 ALA A CA 1
ATOM 1754 C C . ALA A 1 221 ? -0.552 -10.336 -14.586 1 98.88 221 ALA A C 1
ATOM 1756 O O . ALA A 1 221 ? 0.56 -10.258 -15.109 1 98.88 221 ALA A O 1
ATOM 1757 N N . ALA A 1 222 ? -0.66 -10.602 -13.32 1 98.5 222 ALA A N 1
ATOM 1758 C CA . ALA A 1 222 ? 0.474 -10.633 -12.398 1 98.5 222 ALA A CA 1
ATOM 1759 C C . ALA A 1 222 ? 1.465 -11.727 -12.789 1 98.5 222 ALA A C 1
ATOM 1761 O O . ALA A 1 222 ? 2.678 -11.5 -12.797 1 98.5 222 ALA A O 1
ATOM 1762 N N . ALA A 1 223 ? 0.984 -12.906 -13.094 1 98.38 223 ALA A N 1
ATOM 1763 C CA . ALA A 1 223 ? 1.874 -14.008 -13.438 1 98.38 223 ALA A CA 1
ATOM 1764 C C . ALA A 1 223 ? 2.188 -14.016 -14.938 1 98.38 223 ALA A C 1
ATOM 1766 O O . ALA A 1 223 ? 3.105 -14.703 -15.383 1 98.38 223 ALA A O 1
ATOM 1767 N N . TYR A 1 224 ? 1.472 -13.227 -15.766 1 98.56 224 TYR A N 1
ATOM 1768 C CA . TYR A 1 224 ? 1.559 -13.234 -17.219 1 98.56 224 TYR A CA 1
ATOM 1769 C C . TYR A 1 224 ? 2.67 -12.312 -17.703 1 98.56 224 TYR A C 1
ATOM 1771 O O . TYR A 1 224 ? 3.465 -12.68 -18.578 1 98.56 224 TYR A O 1
ATOM 1779 N N . LEU A 1 225 ? 2.852 -11.203 -17.094 1 98.44 225 LEU A N 1
ATOM 1780 C CA . LEU A 1 225 ? 3.637 -10.094 -17.625 1 98.44 225 LEU A CA 1
ATOM 1781 C C . LEU A 1 225 ? 5.129 -10.352 -17.453 1 98.44 225 LEU A C 1
ATOM 1783 O O . LEU A 1 225 ? 5.953 -9.781 -18.172 1 98.44 225 LEU A O 1
ATOM 1787 N N . PRO A 1 226 ? 5.539 -11.164 -16.484 1 97.88 226 PRO A N 1
ATOM 1788 C CA . PRO A 1 226 ? 6.98 -11.383 -16.344 1 97.88 226 PRO A CA 1
ATOM 1789 C C . PRO A 1 226 ? 7.617 -11.984 -17.594 1 97.88 226 PRO A C 1
ATOM 1791 O O . PRO A 1 226 ? 8.812 -11.805 -17.828 1 97.88 226 PRO A O 1
ATOM 1794 N N . THR A 1 227 ? 6.809 -12.711 -18.391 1 97.12 227 THR A N 1
ATOM 1795 C CA . THR A 1 227 ? 7.422 -13.406 -19.516 1 97.12 227 THR A CA 1
ATOM 1796 C C . THR A 1 227 ? 6.602 -13.211 -20.781 1 97.12 227 THR A C 1
ATOM 1798 O O . THR A 1 227 ? 6.766 -13.945 -21.766 1 97.12 227 THR A O 1
ATOM 1801 N N . SER A 1 228 ? 5.637 -12.297 -20.734 1 96.38 228 SER A N 1
ATOM 1802 C CA . SER A 1 228 ? 4.793 -12.062 -21.891 1 96.38 228 SER A CA 1
ATOM 1803 C C . SER A 1 228 ? 4.391 -10.594 -22 1 96.38 228 SER A C 1
ATOM 1805 O O . SER A 1 228 ? 4.418 -9.867 -21.016 1 96.38 228 SER A O 1
ATOM 1807 N N . GLN A 1 229 ? 4.051 -10.258 -23.219 1 96 229 GLN A N 1
ATOM 1808 C CA . GLN A 1 229 ? 3.564 -8.906 -23.453 1 96 229 GLN A CA 1
ATOM 1809 C C . GLN A 1 229 ? 2.041 -8.875 -23.547 1 96 229 GLN A C 1
ATOM 1811 O O . GLN A 1 229 ? 1.429 -9.781 -24.109 1 96 229 GLN A O 1
ATOM 1816 N N . LEU A 1 230 ? 1.467 -7.918 -22.969 1 98.19 230 LEU A N 1
ATOM 1817 C CA . LEU A 1 230 ? 0.038 -7.645 -23.078 1 98.19 230 LEU A CA 1
ATOM 1818 C C . LEU A 1 230 ? -0.206 -6.367 -23.875 1 98.19 230 LEU A C 1
ATOM 1820 O O . LEU A 1 230 ? 0.268 -5.297 -23.5 1 98.19 230 LEU A O 1
ATOM 1824 N N . ASP A 1 231 ? -0.86 -6.477 -24.984 1 98.44 231 ASP A N 1
ATOM 1825 C CA . ASP A 1 231 ? -1.145 -5.348 -25.859 1 98.44 231 ASP A CA 1
ATOM 1826 C C . ASP A 1 231 ? -2.592 -4.883 -25.703 1 98.44 231 ASP A C 1
ATOM 1828 O O . ASP A 1 231 ? -3.5 -5.449 -26.312 1 98.44 231 ASP A O 1
ATOM 1832 N N . LEU A 1 232 ? -2.783 -3.781 -25.031 1 98.56 232 LEU A N 1
ATOM 1833 C CA . LEU A 1 232 ? -4.125 -3.316 -24.703 1 98.56 232 LEU A CA 1
ATOM 1834 C C . LEU A 1 232 ? -4.742 -2.576 -25.891 1 98.56 232 LEU A C 1
ATOM 1836 O O . LEU A 1 232 ? -5.914 -2.191 -25.844 1 98.56 232 LEU A O 1
ATOM 1840 N N . SER A 1 233 ? -3.994 -2.375 -26.922 1 97.75 233 SER A N 1
ATOM 1841 C CA . SER A 1 233 ? -4.594 -1.879 -28.156 1 97.75 233 SER A CA 1
ATOM 1842 C C . SER A 1 233 ? -5.328 -2.99 -28.906 1 97.75 233 SER A C 1
ATOM 1844 O O . SER A 1 233 ? -6.203 -2.721 -29.719 1 97.75 233 SER A O 1
ATOM 1846 N N . THR A 1 234 ? -4.961 -4.262 -28.609 1 97.38 234 THR A N 1
ATOM 1847 C CA . THR A 1 234 ? -5.555 -5.426 -29.266 1 97.38 234 THR A CA 1
ATOM 1848 C C . THR A 1 234 ? -6.668 -6.016 -28.391 1 97.38 234 THR A C 1
ATOM 1850 O O . THR A 1 234 ? -7.742 -6.348 -28.906 1 97.38 234 THR A O 1
ATOM 1853 N N . VAL A 1 235 ? -6.352 -6.258 -27.172 1 97.56 235 VAL A N 1
ATOM 1854 C CA . VAL A 1 235 ? -7.359 -6.695 -26.203 1 97.56 235 VAL A CA 1
ATOM 1855 C C . VAL A 1 235 ? -7.664 -5.562 -25.219 1 97.56 235 VAL A C 1
ATOM 1857 O O . VAL A 1 235 ? -6.766 -4.809 -24.844 1 97.56 235 VAL A O 1
ATOM 1860 N N . ASN A 1 236 ? -8.922 -5.352 -24.875 1 97.44 236 ASN A N 1
ATOM 1861 C CA . ASN A 1 236 ? -9.305 -4.16 -24.125 1 97.44 236 ASN A CA 1
ATOM 1862 C C . ASN A 1 236 ? -10.102 -4.523 -22.875 1 97.44 236 ASN A C 1
ATOM 1864 O O . ASN A 1 236 ? -11.25 -4.09 -22.719 1 97.44 236 ASN A O 1
ATOM 1868 N N . PRO A 1 237 ? -9.531 -5.254 -21.969 1 98.69 237 PRO A N 1
ATOM 1869 C CA . PRO A 1 237 ? -10.258 -5.5 -20.719 1 98.69 237 PRO A CA 1
ATOM 1870 C C . PRO A 1 237 ? -10.586 -4.215 -19.953 1 98.69 237 PRO A C 1
ATOM 1872 O O . PRO A 1 237 ? -9.914 -3.197 -20.141 1 98.69 237 PRO A O 1
ATOM 1875 N N . SER A 1 238 ? -11.648 -4.27 -19.141 1 98.62 238 SER A N 1
ATOM 1876 C CA . SER A 1 238 ? -12.055 -3.121 -18.328 1 98.62 238 SER A CA 1
ATOM 1877 C C . SER A 1 238 ? -10.992 -2.775 -17.297 1 98.62 238 SER A C 1
ATOM 1879 O O . SER A 1 238 ? -10.727 -1.6 -17.031 1 98.62 238 SER A O 1
ATOM 1881 N N . PHE A 1 239 ? -10.438 -3.797 -16.719 1 98.88 239 PHE A N 1
ATOM 1882 C CA . PHE A 1 239 ? -9.469 -3.674 -15.633 1 98.88 239 PHE A CA 1
ATOM 1883 C C . PHE A 1 239 ? -8.328 -4.668 -15.805 1 98.88 239 PHE A C 1
ATOM 1885 O O . PHE A 1 239 ? -8.562 -5.828 -16.156 1 98.88 239 PHE A O 1
ATOM 1892 N N . VAL A 1 240 ? -7.082 -4.219 -15.578 1 98.94 240 VAL A N 1
ATOM 1893 C CA . VAL A 1 240 ? -5.898 -5.074 -15.547 1 98.94 240 VAL A CA 1
ATOM 1894 C C . VAL A 1 240 ? -5.121 -4.84 -14.258 1 98.94 240 VAL A C 1
ATOM 1896 O O . VAL A 1 240 ? -4.832 -3.695 -13.898 1 98.94 240 VAL A O 1
ATOM 1899 N N . ILE A 1 241 ? -4.844 -5.902 -13.539 1 98.88 241 ILE A N 1
ATOM 1900 C CA . ILE A 1 241 ? -4.039 -5.738 -12.336 1 98.88 241 ILE A CA 1
ATOM 1901 C C . ILE A 1 241 ? -2.633 -6.285 -12.578 1 98.88 241 ILE A C 1
ATOM 1903 O O . ILE A 1 241 ? -2.461 -7.293 -13.266 1 98.88 241 ILE A O 1
ATOM 1907 N N . VAL A 1 242 ? -1.629 -5.562 -12.062 1 98.69 242 VAL A N 1
ATOM 1908 C CA . VAL A 1 242 ? -0.224 -5.848 -12.328 1 98.69 242 VAL A CA 1
ATOM 1909 C C . VAL A 1 242 ? 0.561 -5.852 -11.016 1 98.69 242 VAL A C 1
ATOM 1911 O O . VAL A 1 242 ? 0.264 -5.074 -10.109 1 98.69 242 VAL A O 1
ATOM 1914 N N . SER A 1 243 ? 1.492 -6.699 -10.891 1 97.75 243 SER A N 1
ATOM 1915 C CA . SER A 1 243 ? 2.477 -6.746 -9.812 1 97.75 243 SER A CA 1
ATOM 1916 C C . SER A 1 243 ? 3.891 -6.543 -10.352 1 97.75 243 SER A C 1
ATOM 1918 O O . SER A 1 243 ? 4.504 -7.477 -10.867 1 97.75 243 SER A O 1
ATOM 1920 N N . TRP A 1 244 ? 4.523 -5.441 -10.047 1 98.44 244 TRP A N 1
ATOM 1921 C CA . TRP A 1 244 ? 5.75 -5.074 -10.742 1 98.44 244 TRP A CA 1
ATOM 1922 C C . TRP A 1 244 ? 6.941 -5.844 -10.188 1 98.44 244 TRP A C 1
ATOM 1924 O O . TRP A 1 244 ? 7.879 -6.168 -10.922 1 98.44 244 TRP A O 1
ATOM 1934 N N . TYR A 1 245 ? 6.973 -6.168 -8.883 1 97.75 245 TYR A N 1
ATOM 1935 C CA . TYR A 1 245 ? 8.094 -6.914 -8.32 1 97.75 245 TYR A CA 1
ATOM 1936 C C . TYR A 1 245 ? 8.164 -8.32 -8.898 1 97.75 245 TYR A C 1
ATOM 1938 O O . TYR A 1 245 ? 9.203 -8.977 -8.852 1 97.75 245 TYR A O 1
ATOM 1946 N N . LYS A 1 246 ? 7.043 -8.844 -9.406 1 97.88 246 LYS A N 1
ATOM 1947 C CA . LYS A 1 246 ? 7.062 -10.141 -10.07 1 97.88 246 LYS A CA 1
ATOM 1948 C C . LYS A 1 246 ? 7.691 -10.039 -11.453 1 97.88 246 LYS A C 1
ATOM 1950 O O . LYS A 1 246 ? 8.266 -11.008 -11.961 1 97.88 246 LYS A O 1
ATOM 1955 N N . VAL A 1 247 ? 7.559 -8.875 -12.039 1 97.88 247 VAL A N 1
ATOM 1956 C CA . VAL A 1 247 ? 8.039 -8.664 -13.398 1 97.88 247 VAL A CA 1
ATOM 1957 C C . VAL A 1 247 ? 9.555 -8.508 -13.398 1 97.88 247 VAL A C 1
ATOM 1959 O O . VAL A 1 247 ? 10.25 -9.172 -14.164 1 97.88 247 VAL A O 1
ATOM 1962 N N . PHE A 1 248 ? 10.055 -7.637 -12.453 1 96.12 248 PHE A N 1
ATOM 1963 C CA . PHE A 1 248 ? 11.484 -7.406 -12.57 1 96.12 248 PHE A CA 1
ATOM 1964 C C . PHE A 1 248 ? 12.125 -7.238 -11.195 1 96.12 248 PHE A C 1
ATOM 1966 O O . PHE A 1 248 ? 13.219 -6.684 -11.07 1 96.12 248 PHE A O 1
ATOM 1973 N N . GLY A 1 249 ? 11.445 -7.598 -10.148 1 97.25 249 GLY A N 1
ATOM 1974 C CA . GLY A 1 249 ? 12.023 -7.859 -8.844 1 97.25 249 GLY A CA 1
ATOM 1975 C C . GLY A 1 249 ? 12.062 -6.633 -7.949 1 97.25 249 GLY A C 1
ATOM 1976 O O . GLY A 1 249 ? 12.094 -6.754 -6.723 1 97.25 249 GLY A O 1
ATOM 1977 N N . PHE A 1 250 ? 12.109 -5.469 -8.477 1 97.56 250 PHE A N 1
ATOM 1978 C CA . PHE A 1 250 ? 12.227 -4.199 -7.77 1 97.56 250 PHE A CA 1
ATOM 1979 C C . PHE A 1 250 ? 11.453 -3.104 -8.5 1 97.56 250 PHE A C 1
ATOM 1981 O O . PHE A 1 250 ? 11.523 -3.006 -9.727 1 97.56 250 PHE A O 1
ATOM 1988 N N . PRO A 1 251 ? 10.703 -2.328 -7.738 1 98.06 251 PRO A N 1
ATOM 1989 C CA . PRO A 1 251 ? 10.516 -2.262 -6.285 1 98.06 251 PRO A CA 1
ATOM 1990 C C . PRO A 1 251 ? 9.414 -3.197 -5.793 1 98.06 251 PRO A C 1
ATOM 1992 O O . PRO A 1 251 ? 8.68 -3.775 -6.602 1 98.06 251 PRO A O 1
ATOM 1995 N N . THR A 1 252 ? 9.391 -3.506 -4.523 1 98.06 252 THR A N 1
ATOM 1996 C CA . THR A 1 252 ? 8.195 -4.062 -3.896 1 98.06 252 THR A CA 1
ATOM 1997 C C . THR A 1 252 ? 7.312 -2.953 -3.328 1 98.06 252 THR A C 1
ATOM 1999 O O . THR A 1 252 ? 7.742 -1.801 -3.23 1 98.06 252 THR A O 1
ATOM 2002 N N . GLY A 1 253 ? 6.047 -3.277 -3.115 1 97.69 253 GLY A N 1
ATOM 2003 C CA . GLY A 1 253 ? 5.121 -2.285 -2.592 1 97.69 253 GLY A CA 1
ATOM 2004 C C . GLY A 1 253 ? 4.504 -1.419 -3.67 1 97.69 253 GLY A C 1
ATOM 2005 O O . GLY A 1 253 ? 3.936 -0.363 -3.377 1 97.69 253 GLY A O 1
ATOM 2006 N N . VAL A 1 254 ? 4.719 -1.823 -4.891 1 98.5 254 VAL A N 1
ATOM 2007 C CA . VAL A 1 254 ? 4.129 -1.07 -5.992 1 98.5 254 VAL A CA 1
ATOM 2008 C C . VAL A 1 254 ? 3.48 -2.033 -6.988 1 98.5 254 VAL A C 1
ATOM 2010 O O . VAL A 1 254 ? 4.16 -2.877 -7.574 1 98.5 254 VAL A O 1
ATOM 2013 N N . GLY A 1 255 ? 2.193 -2.039 -7.102 1 98.31 255 GLY A N 1
ATOM 2014 C CA . GLY A 1 255 ? 1.389 -2.6 -8.18 1 98.31 255 GLY A CA 1
ATOM 2015 C C . GLY A 1 255 ? 0.575 -1.555 -8.922 1 98.31 255 GLY A C 1
ATOM 2016 O O . GLY A 1 255 ? 0.856 -0.358 -8.82 1 98.31 255 GLY A O 1
ATOM 2017 N N . CYS A 1 256 ? -0.299 -2.02 -9.75 1 97.69 256 CYS A N 1
ATOM 2018 C CA . CYS A 1 256 ? -1.181 -1.006 -10.32 1 97.69 256 CYS A CA 1
ATOM 2019 C C . CYS A 1 256 ? -2.438 -1.64 -10.906 1 97.69 256 CYS A C 1
ATOM 2021 O O . CYS A 1 256 ? -2.482 -2.852 -11.117 1 97.69 256 CYS A O 1
ATOM 2023 N N . LEU A 1 257 ? -3.424 -0.847 -10.969 1 98.81 257 LEU A N 1
ATOM 2024 C CA . LEU A 1 257 ? -4.648 -1.047 -11.742 1 98.81 257 LEU A CA 1
ATOM 2025 C C . LEU A 1 257 ? -4.629 -0.213 -13.016 1 98.81 257 LEU A C 1
ATOM 2027 O O . LEU A 1 257 ? -4.535 1.015 -12.961 1 98.81 257 LEU A O 1
ATOM 2031 N N . VAL A 1 258 ? -4.578 -0.859 -14.117 1 98.81 258 VAL A N 1
ATOM 2032 C CA . VAL A 1 258 ? -4.777 -0.197 -15.398 1 98.81 258 VAL A CA 1
ATOM 2033 C C . VAL A 1 258 ? -6.227 -0.375 -15.852 1 98.81 258 VAL A C 1
ATOM 2035 O O . VAL A 1 258 ? -6.676 -1.498 -16.094 1 98.81 258 VAL A O 1
ATOM 2038 N N . ALA A 1 259 ? -6.941 0.702 -15.969 1 98.56 259 ALA A N 1
ATOM 2039 C CA . ALA A 1 259 ? -8.383 0.607 -16.188 1 98.56 259 ALA A CA 1
ATOM 2040 C C . ALA A 1 259 ? -8.82 1.504 -17.344 1 98.56 259 ALA A C 1
ATOM 2042 O O . ALA A 1 259 ? -8.289 2.604 -17.516 1 98.56 259 ALA A O 1
ATOM 2043 N N . ARG A 1 260 ? -9.766 1.044 -18.031 1 98.19 260 ARG A N 1
ATOM 2044 C CA . ARG A 1 260 ? -10.414 1.917 -19.016 1 98.19 260 ARG A CA 1
ATOM 2045 C C . ARG A 1 260 ? -11.117 3.082 -18.312 1 98.19 260 ARG A C 1
ATOM 2047 O O . ARG A 1 260 ? -11.719 2.91 -17.25 1 98.19 260 ARG A O 1
ATOM 2054 N N . ARG A 1 261 ? -11.117 4.215 -18.969 1 96.69 261 ARG A N 1
ATOM 2055 C CA . ARG A 1 261 ? -11.719 5.414 -18.391 1 96.69 261 ARG A CA 1
ATOM 2056 C C . ARG A 1 261 ? -13.219 5.227 -18.172 1 96.69 261 ARG A C 1
ATOM 2058 O O . ARG A 1 261 ? -13.75 5.645 -17.141 1 96.69 261 ARG A O 1
ATOM 2065 N N . ASP A 1 262 ? -13.898 4.613 -19.094 1 95.31 262 ASP A N 1
ATOM 2066 C CA . ASP A 1 262 ? -15.336 4.418 -18.969 1 95.31 262 ASP A CA 1
ATOM 2067 C C . ASP A 1 262 ? -15.664 3.426 -17.844 1 95.31 262 ASP A C 1
ATOM 2069 O O . ASP A 1 262 ? -16.672 3.568 -17.156 1 95.31 262 ASP A O 1
ATOM 2073 N N . ALA A 1 263 ? -14.867 2.383 -17.688 1 95.94 263 ALA A N 1
ATOM 2074 C CA . ALA A 1 263 ? -15.047 1.434 -16.594 1 95.94 263 ALA A CA 1
ATOM 2075 C C . ALA A 1 263 ? -14.773 2.092 -15.242 1 95.94 263 ALA A C 1
ATOM 2077 O O . ALA A 1 263 ? -15.5 1.857 -14.266 1 95.94 263 ALA A O 1
ATOM 2078 N N . LEU A 1 264 ? -13.727 2.885 -15.203 1 94.88 264 LEU A N 1
ATOM 2079 C CA . LEU A 1 264 ? -13.352 3.584 -13.984 1 94.88 264 LEU A CA 1
ATOM 2080 C C . LEU A 1 264 ? -14.469 4.523 -13.523 1 94.88 264 LEU A C 1
ATOM 2082 O O . LEU A 1 264 ? -14.719 4.66 -12.328 1 94.88 264 LEU A O 1
ATOM 2086 N N . ALA A 1 265 ? -15.086 5.164 -14.406 1 92.62 265 ALA A N 1
ATOM 2087 C CA . ALA A 1 265 ? -16.141 6.125 -14.125 1 92.62 265 ALA A CA 1
ATOM 2088 C C . ALA A 1 265 ? -17.344 5.438 -13.484 1 92.62 265 ALA A C 1
ATOM 2090 O O . ALA A 1 265 ? -18.156 6.082 -12.812 1 92.62 265 ALA A O 1
ATOM 2091 N N . ARG A 1 266 ? -17.484 4.137 -13.625 1 91.69 266 ARG A N 1
ATOM 2092 C CA . ARG A 1 266 ? -18.625 3.398 -13.086 1 91.69 266 ARG A CA 1
ATOM 2093 C C . ARG A 1 266 ? -18.328 2.91 -11.672 1 91.69 266 ARG A C 1
ATOM 2095 O O . ARG A 1 266 ? -19.25 2.479 -10.961 1 91.69 266 ARG A O 1
ATOM 2102 N N . LEU A 1 267 ? -17.094 3.008 -11.305 1 94.94 267 LEU A N 1
ATOM 2103 C CA . LEU A 1 267 ? -16.734 2.566 -9.953 1 94.94 267 LEU A CA 1
ATOM 2104 C C . LEU A 1 267 ? -17.219 3.578 -8.914 1 94.94 267 LEU A C 1
ATOM 2106 O O . LEU A 1 267 ? -17.109 4.789 -9.125 1 94.94 267 LEU A O 1
ATOM 2110 N N . ALA A 1 268 ? -17.812 3.074 -7.887 1 93.25 268 ALA A N 1
ATOM 2111 C CA . ALA A 1 268 ? -18.281 3.896 -6.773 1 93.25 268 ALA A CA 1
ATOM 2112 C C . ALA A 1 268 ? -17.406 3.691 -5.535 1 93.25 268 ALA A C 1
ATOM 2114 O O . ALA A 1 268 ? -17.594 2.719 -4.797 1 93.25 268 ALA A O 1
ATOM 2115 N N . ARG A 1 269 ? -16.641 4.648 -5.164 1 93.38 269 ARG A N 1
ATOM 2116 C CA . ARG A 1 269 ? -15.703 4.543 -4.059 1 93.38 269 ARG A CA 1
ATOM 2117 C C . ARG A 1 269 ? -16.422 4.547 -2.717 1 93.38 269 ARG A C 1
ATOM 2119 O O . ARG A 1 269 ? -17.312 5.363 -2.49 1 93.38 269 ARG A O 1
ATOM 2126 N N . PRO A 1 270 ? -16.031 3.703 -1.821 1 93.94 270 PRO A N 1
ATOM 2127 C CA . PRO A 1 270 ? -16.672 3.672 -0.505 1 93.94 270 PRO A CA 1
ATOM 2128 C C . PRO A 1 270 ? -16 4.59 0.507 1 93.94 270 PRO A C 1
ATOM 2130 O O . PRO A 1 270 ? -16.406 4.648 1.668 1 93.94 270 PRO A O 1
ATOM 2133 N N . TYR A 1 271 ? -15.008 5.246 0.15 1 92.62 271 TYR A N 1
ATOM 2134 C CA . TYR A 1 271 ? -14.109 6 1.02 1 92.62 271 TYR A CA 1
ATOM 2135 C C . TYR A 1 271 ? -13.492 7.172 0.273 1 92.62 271 TYR A C 1
ATOM 2137 O O . TYR A 1 271 ? -13.508 7.211 -0.959 1 92.62 271 TYR A O 1
ATOM 2145 N N . PHE A 1 272 ? -13.047 8.195 1.001 1 91.75 272 PHE A N 1
ATOM 2146 C CA . PHE A 1 272 ? -12.227 9.266 0.456 1 91.75 272 PHE A CA 1
ATOM 2147 C C . PHE A 1 272 ? -11.125 9.648 1.431 1 91.75 272 PHE A C 1
ATOM 2149 O O . PHE A 1 272 ? -11.188 9.32 2.615 1 91.75 272 PHE A O 1
ATOM 2156 N N . ALA A 1 273 ? -10.094 10.266 0.946 1 93.56 273 ALA A N 1
ATOM 2157 C CA . ALA A 1 273 ? -8.945 10.648 1.759 1 93.56 273 ALA A CA 1
ATOM 2158 C C . ALA A 1 273 ? -8.172 11.797 1.119 1 93.56 273 ALA A C 1
ATOM 2160 O O . ALA A 1 273 ? -8.648 12.406 0.157 1 93.56 273 ALA A O 1
ATOM 2161 N N . GLY A 1 274 ? -7.121 12.094 1.797 1 87.5 274 GLY A N 1
ATOM 2162 C CA . GLY A 1 274 ? -6.234 13.078 1.194 1 87.5 274 GLY A CA 1
ATOM 2163 C C . GLY A 1 274 ? -5.773 12.688 -0.198 1 87.5 274 GLY A C 1
ATOM 2164 O O . GLY A 1 274 ? -5.434 11.531 -0.445 1 87.5 274 GLY A O 1
ATOM 2165 N N . GLY A 1 275 ? -5.84 13.641 -1.104 1 84.88 275 GLY A N 1
ATOM 2166 C CA . GLY A 1 275 ? -5.371 13.43 -2.467 1 84.88 275 GLY A CA 1
ATOM 2167 C C . GLY A 1 275 ? -6.469 12.961 -3.406 1 84.88 275 GLY A C 1
ATOM 2168 O O . GLY A 1 275 ? -6.316 13.039 -4.629 1 84.88 275 GLY A O 1
ATOM 2169 N N . THR A 1 276 ? -7.578 12.539 -2.783 1 88.62 276 THR A N 1
ATOM 2170 C CA . THR A 1 276 ? -8.578 11.938 -3.652 1 88.62 276 THR A CA 1
ATOM 2171 C C . THR A 1 276 ? -9.742 12.898 -3.889 1 88.62 276 THR A C 1
ATOM 2173 O O . THR A 1 276 ? -10.602 12.648 -4.734 1 88.62 276 THR A O 1
ATOM 2176 N N . VAL A 1 277 ? -9.758 14.039 -3.146 1 86.69 277 VAL A N 1
ATOM 2177 C CA . VAL A 1 277 ? -10.945 14.891 -3.189 1 86.69 277 VAL A CA 1
ATOM 2178 C C . VAL A 1 277 ? -10.594 16.219 -3.85 1 86.69 277 VAL A C 1
ATOM 2180 O O . VAL A 1 277 ? -9.484 16.734 -3.691 1 86.69 277 VAL A O 1
ATOM 2183 N N . GLN A 1 278 ? -11.523 16.703 -4.578 1 85.56 278 GLN A N 1
ATOM 2184 C CA . GLN A 1 278 ? -11.477 18.109 -4.957 1 85.56 278 GLN A CA 1
ATOM 2185 C C . GLN A 1 278 ? -11.797 19.016 -3.77 1 85.56 278 GLN A C 1
ATOM 2187 O O . GLN A 1 278 ? -11.188 20.078 -3.605 1 85.56 278 GLN A O 1
ATOM 2192 N N . ALA A 1 279 ? -12.773 18.484 -3.047 1 85.25 279 ALA A N 1
ATOM 2193 C CA . ALA A 1 279 ? -13.172 19.188 -1.837 1 85.25 279 ALA A CA 1
ATOM 2194 C C . ALA A 1 279 ? -13.898 18.266 -0.867 1 85.25 279 ALA A C 1
ATOM 2196 O O . ALA A 1 279 ? -14.531 17.297 -1.283 1 85.25 279 ALA A O 1
ATOM 2197 N N . ALA A 1 280 ? -13.758 18.562 0.382 1 86.88 280 ALA A N 1
ATOM 2198 C CA . ALA A 1 280 ? -14.508 17.906 1.457 1 86.88 280 ALA A CA 1
ATOM 2199 C C . ALA A 1 280 ? -14.891 18.906 2.543 1 86.88 280 ALA A C 1
ATOM 2201 O O . ALA A 1 280 ? -14.188 19.906 2.754 1 86.88 280 ALA A O 1
ATOM 2202 N N . THR A 1 281 ? -16.016 18.656 3.207 1 86.94 281 THR A N 1
ATOM 2203 C CA . THR A 1 281 ? -16.469 19.562 4.262 1 86.94 281 THR A CA 1
ATOM 2204 C C . THR A 1 281 ? -16.766 18.797 5.543 1 86.94 281 THR A C 1
ATOM 2206 O O . THR A 1 281 ? -16.953 17.578 5.512 1 86.94 281 THR A O 1
ATOM 2209 N N . VAL A 1 282 ? -16.75 19.5 6.637 1 90.38 282 VAL A N 1
ATOM 2210 C CA . VAL A 1 282 ? -17.031 18.922 7.945 1 90.38 282 VAL A CA 1
ATOM 2211 C C . VAL A 1 282 ? -18.344 19.453 8.477 1 90.38 282 VAL A C 1
ATOM 2213 O O . VAL A 1 282 ? -19.141 18.719 9.055 1 90.38 282 VAL A O 1
ATOM 2216 N N . ALA A 1 283 ? -18.609 20.734 8.219 1 87.31 283 ALA A N 1
ATOM 2217 C CA . ALA A 1 283 ? -19.828 21.359 8.727 1 87.31 283 ALA A CA 1
ATOM 2218 C C . ALA A 1 283 ? -21.062 20.656 8.188 1 87.31 283 ALA A C 1
ATOM 2220 O O . ALA A 1 283 ? -22.062 20.531 8.898 1 87.31 283 ALA A O 1
ATOM 2221 N N . ILE A 1 284 ? -20.938 20.312 6.938 1 84.25 284 ILE A N 1
ATOM 2222 C CA . ILE A 1 284 ? -21.922 19.438 6.312 1 84.25 284 ILE A CA 1
ATOM 2223 C C . ILE A 1 284 ? -21.219 18.266 5.641 1 84.25 284 ILE A C 1
ATOM 2225 O O . ILE A 1 284 ? -20.328 18.453 4.801 1 84.25 284 ILE A O 1
ATOM 2229 N N . PRO A 1 285 ? -21.609 17.125 6.098 1 84.31 285 PRO A N 1
ATOM 2230 C CA . PRO A 1 285 ? -20.922 15.984 5.477 1 84.31 285 PRO A CA 1
ATOM 2231 C C . PRO A 1 285 ? -21.125 15.938 3.963 1 84.31 285 PRO A C 1
ATOM 2233 O O . PRO A 1 285 ? -22.234 15.648 3.492 1 84.31 285 PRO A O 1
ATOM 2236 N N . TRP A 1 286 ? -20.047 16.344 3.277 1 85.56 286 TRP A N 1
ATOM 2237 C CA . TRP A 1 286 ? -20.047 16.391 1.818 1 85.56 286 TRP A CA 1
ATOM 2238 C C . TRP A 1 286 ? -18.609 16.297 1.281 1 85.56 286 TRP A C 1
ATOM 2240 O O . TRP A 1 286 ? -17.672 16.734 1.935 1 85.56 286 TRP A O 1
ATOM 2250 N N . HIS A 1 287 ? -18.469 15.633 0.154 1 87.12 287 HIS A N 1
ATOM 2251 C CA . HIS A 1 287 ? -17.188 15.617 -0.537 1 87.12 287 HIS A CA 1
ATOM 2252 C C . HIS A 1 287 ? -17.359 15.391 -2.033 1 87.12 287 HIS A C 1
ATOM 2254 O O . HIS A 1 287 ? -18.406 14.906 -2.471 1 87.12 287 HIS A O 1
ATOM 2260 N N . THR A 1 288 ? -16.391 15.797 -2.781 1 86.62 288 THR A N 1
ATOM 2261 C CA . THR A 1 288 ? -16.297 15.484 -4.203 1 86.62 288 THR A CA 1
ATOM 2262 C C . THR A 1 288 ? -14.906 14.969 -4.559 1 86.62 288 THR A C 1
ATOM 2264 O O . THR A 1 288 ? -13.898 15.484 -4.059 1 86.62 288 THR A O 1
ATOM 2267 N N . LEU A 1 289 ? -14.922 13.961 -5.34 1 86.88 289 LEU A N 1
ATOM 2268 C CA . LEU A 1 289 ? -13.656 13.344 -5.711 1 86.88 289 LEU A CA 1
ATOM 2269 C C . LEU A 1 289 ? -13.008 14.086 -6.879 1 86.88 289 LEU A C 1
ATOM 2271 O O . LEU A 1 289 ? -13.703 14.734 -7.668 1 86.88 289 LEU A O 1
ATOM 2275 N N . VAL A 1 290 ? -11.664 14.008 -6.91 1 85.56 290 VAL A N 1
ATOM 2276 C CA . VAL A 1 290 ? -10.969 14.484 -8.102 1 85.56 290 VAL A CA 1
ATOM 2277 C C . VAL A 1 290 ? -11.273 13.562 -9.281 1 85.56 290 VAL A C 1
ATOM 2279 O O . VAL A 1 290 ? -11.797 12.461 -9.094 1 85.56 290 VAL A O 1
ATOM 2282 N N . SER A 1 291 ? -10.93 14.023 -10.453 1 82.75 291 SER A N 1
ATOM 2283 C CA . SER A 1 291 ? -11.141 13.188 -11.625 1 82.75 291 SER A CA 1
ATOM 2284 C C . SER A 1 291 ? -9.969 12.242 -11.852 1 82.75 291 SER A C 1
ATOM 2286 O O . SER A 1 291 ? -8.867 12.484 -11.352 1 82.75 291 SER A O 1
ATOM 2288 N N . GLY A 1 292 ? -10.258 11.141 -12.523 1 85.69 292 GLY A N 1
ATOM 2289 C CA . GLY A 1 292 ? -9.203 10.266 -13 1 85.69 292 GLY A CA 1
ATOM 2290 C C . GLY A 1 292 ? -8.57 9.43 -11.906 1 85.69 292 GLY A C 1
ATOM 2291 O O . GLY A 1 292 ? -9.258 9.008 -10.969 1 85.69 292 GLY A O 1
ATOM 2292 N N . GLU A 1 293 ? -7.262 9.133 -12.078 1 87.69 293 GLU A N 1
ATOM 2293 C CA . GLU A 1 293 ? -6.543 8.195 -11.219 1 87.69 293 GLU A CA 1
ATOM 2294 C C . GLU A 1 293 ? -6.426 8.727 -9.797 1 87.69 293 GLU A C 1
ATOM 2296 O O . GLU A 1 293 ? -6.434 7.949 -8.836 1 87.69 293 GLU A O 1
ATOM 2301 N N . GLY A 1 294 ? -6.395 9.977 -9.648 1 89.69 294 GLY A N 1
ATOM 2302 C CA . GLY A 1 294 ? -6.227 10.578 -8.328 1 89.69 294 GLY A CA 1
ATOM 2303 C C . GLY A 1 294 ? -7.332 10.203 -7.363 1 89.69 294 GLY A C 1
ATOM 2304 O O . GLY A 1 294 ? -7.102 10.109 -6.156 1 89.69 294 GLY A O 1
ATOM 2305 N N . ALA A 1 295 ? -8.539 9.945 -7.871 1 92.31 295 ALA A N 1
ATOM 2306 C CA . ALA A 1 295 ? -9.688 9.609 -7.035 1 92.31 295 ALA A CA 1
ATOM 2307 C C . ALA A 1 295 ? -9.508 8.242 -6.375 1 92.31 295 ALA A C 1
ATOM 2309 O O . ALA A 1 295 ? -10.211 7.91 -5.422 1 92.31 295 ALA A O 1
ATOM 2310 N N . PHE A 1 296 ? -8.5 7.504 -6.867 1 95.88 296 PHE A N 1
ATOM 2311 C CA . PHE A 1 296 ? -8.391 6.113 -6.449 1 95.88 296 PHE A CA 1
ATOM 2312 C C . PHE A 1 296 ? -7.09 5.871 -5.695 1 95.88 296 PHE A C 1
ATOM 2314 O O . PHE A 1 296 ? -6.824 4.75 -5.254 1 95.88 296 PHE A O 1
ATOM 2321 N N . GLU A 1 297 ? -6.246 6.852 -5.516 1 96.19 297 GLU A N 1
ATOM 2322 C CA . GLU A 1 297 ? -4.98 6.738 -4.797 1 96.19 297 GLU A CA 1
ATOM 2323 C C . GLU A 1 297 ? -5.07 7.387 -3.418 1 96.19 297 GLU A C 1
ATOM 2325 O O . GLU A 1 297 ? -4.762 8.57 -3.264 1 96.19 297 GLU A O 1
ATOM 2330 N N . ASP A 1 298 ? -5.445 6.59 -2.461 1 95.25 298 ASP A N 1
ATOM 2331 C CA . ASP A 1 298 ? -5.703 7.066 -1.105 1 95.25 298 ASP A CA 1
ATOM 2332 C C . ASP A 1 298 ? -4.406 7.449 -0.4 1 95.25 298 ASP A C 1
ATOM 2334 O O . ASP A 1 298 ? -3.557 6.59 -0.147 1 95.25 298 ASP A O 1
ATOM 2338 N N . GLY A 1 299 ? -4.273 8.742 -0.068 1 94.62 299 GLY A N 1
ATOM 2339 C CA . GLY A 1 299 ? -3.094 9.195 0.657 1 94.62 299 GLY A CA 1
ATOM 2340 C C . GLY A 1 299 ? -1.904 9.461 -0.246 1 94.62 299 GLY A C 1
ATOM 2341 O O . GLY A 1 299 ? -2.07 9.727 -1.438 1 94.62 299 GLY A O 1
ATOM 2342 N N . THR A 1 300 ? -0.754 9.5 0.365 1 95.88 300 THR A N 1
ATOM 2343 C CA . THR A 1 300 ? 0.47 9.766 -0.382 1 95.88 300 THR A CA 1
ATOM 2344 C C . THR A 1 300 ? 0.98 8.492 -1.057 1 95.88 300 THR A C 1
ATOM 2346 O O . THR A 1 300 ? 1.169 7.469 -0.398 1 95.88 300 THR A O 1
ATOM 2349 N N . VAL A 1 301 ? 1.152 8.578 -2.312 1 96.56 301 VAL A N 1
ATOM 2350 C CA . VAL A 1 301 ? 1.624 7.43 -3.074 1 96.56 301 VAL A CA 1
ATOM 2351 C C . VAL A 1 301 ? 3.09 7.156 -2.746 1 96.56 301 VAL A C 1
ATOM 2353 O O . VAL A 1 301 ? 3.764 7.996 -2.143 1 96.56 301 VAL A O 1
ATOM 2356 N N . ASN A 1 302 ? 3.561 6.039 -3.119 1 98.25 302 ASN A N 1
ATOM 2357 C CA . ASN A 1 302 ? 4.941 5.625 -2.908 1 98.25 302 ASN A CA 1
ATOM 2358 C C . ASN A 1 302 ? 5.891 6.328 -3.873 1 98.25 302 ASN A C 1
ATOM 2360 O O . ASN A 1 302 ? 6.551 5.684 -4.688 1 98.25 302 ASN A O 1
ATOM 2364 N N . TYR A 1 303 ? 6.121 7.633 -3.66 1 98.06 303 TYR A N 1
ATOM 2365 C CA . TYR A 1 303 ? 6.723 8.484 -4.684 1 98.06 303 TYR A CA 1
ATOM 2366 C C . TYR A 1 303 ? 8.227 8.25 -4.762 1 98.06 303 TYR A C 1
ATOM 2368 O O . TYR A 1 303 ? 8.875 8.672 -5.727 1 98.06 303 TYR A O 1
ATOM 2376 N N . LEU A 1 304 ? 8.852 7.59 -3.82 1 98.06 304 LEU A N 1
ATOM 2377 C CA . LEU A 1 304 ? 10.281 7.32 -3.918 1 98.06 304 LEU A CA 1
ATOM 2378 C C . LEU A 1 304 ? 10.539 5.996 -4.637 1 98.06 304 LEU A C 1
ATOM 2380 O O . LEU A 1 304 ? 11.656 5.734 -5.086 1 98.06 304 LEU A O 1
ATOM 2384 N N . SER A 1 305 ? 9.438 5.109 -4.742 1 98.44 305 SER A N 1
ATOM 2385 C CA . SER A 1 305 ? 9.648 3.799 -5.348 1 98.44 305 SER A CA 1
ATOM 2386 C C . SER A 1 305 ? 8.938 3.689 -6.691 1 98.44 305 SER A C 1
ATOM 2388 O O . SER A 1 305 ? 9.352 2.916 -7.559 1 98.44 305 SER A O 1
ATOM 2390 N N . ILE A 1 306 ? 7.887 4.441 -6.918 1 98.69 306 ILE A N 1
ATOM 2391 C CA . ILE A 1 306 ? 7.109 4.363 -8.156 1 98.69 306 ILE A CA 1
ATOM 2392 C C . ILE A 1 306 ? 8.016 4.633 -9.352 1 98.69 306 ILE A C 1
ATOM 2394 O O . ILE A 1 306 ? 7.949 3.928 -10.359 1 98.69 306 ILE A O 1
ATOM 2398 N N . PRO A 1 307 ? 8.984 5.57 -9.281 1 98.75 307 PRO A N 1
ATOM 2399 C CA . PRO A 1 307 ? 9.867 5.805 -10.422 1 98.75 307 PRO A CA 1
ATOM 2400 C C . PRO A 1 307 ? 10.727 4.586 -10.766 1 98.75 307 PRO A C 1
ATOM 2402 O O . PRO A 1 307 ? 11.203 4.465 -11.898 1 98.75 307 PRO A O 1
ATOM 2405 N N . ASP A 1 308 ? 10.922 3.713 -9.812 1 98.75 308 ASP A N 1
ATOM 2406 C CA . ASP A 1 308 ? 11.695 2.502 -10.07 1 98.75 308 ASP A CA 1
ATOM 2407 C C . ASP A 1 308 ? 10.961 1.57 -11.031 1 98.75 308 ASP A C 1
ATOM 2409 O O . ASP A 1 308 ? 11.57 0.71 -11.664 1 98.75 308 ASP A O 1
ATOM 2413 N N . VAL A 1 309 ? 9.648 1.663 -11.133 1 98.88 309 VAL A N 1
ATOM 2414 C CA . VAL A 1 309 ? 8.891 0.92 -12.133 1 98.88 309 VAL A CA 1
ATOM 2415 C C . VAL A 1 309 ? 9.328 1.341 -13.531 1 98.88 309 VAL A C 1
ATOM 2417 O O . VAL A 1 309 ? 9.539 0.495 -14.406 1 98.88 309 VAL A O 1
ATOM 2420 N N . HIS A 1 310 ? 9.484 2.67 -13.664 1 98.75 310 HIS A N 1
ATOM 2421 C CA . HIS A 1 310 ? 9.992 3.186 -14.938 1 98.75 310 HIS A CA 1
ATOM 2422 C C . HIS A 1 310 ? 11.344 2.566 -15.281 1 98.75 310 HIS A C 1
ATOM 2424 O O . HIS A 1 310 ? 11.539 2.086 -16.406 1 98.75 310 HIS A O 1
ATOM 2430 N N . VAL A 1 311 ? 12.258 2.525 -14.352 1 98.69 311 VAL A N 1
ATOM 2431 C CA . VAL A 1 311 ? 13.602 1.99 -14.531 1 98.69 311 VAL A CA 1
ATOM 2432 C C . VAL A 1 311 ? 13.523 0.506 -14.883 1 98.69 311 VAL A C 1
ATOM 2434 O O . VAL A 1 311 ? 14.234 0.036 -15.773 1 98.69 311 VAL A O 1
ATOM 2437 N N . GLY A 1 312 ? 12.68 -0.234 -14.148 1 98.56 312 GLY A N 1
ATOM 2438 C CA . GLY A 1 312 ? 12.508 -1.651 -14.422 1 98.56 312 GLY A CA 1
ATOM 2439 C C . GLY A 1 312 ? 11.992 -1.929 -15.82 1 98.56 312 GLY A C 1
ATOM 2440 O O . GLY A 1 312 ? 12.477 -2.84 -16.5 1 98.56 312 GLY A O 1
ATOM 2441 N N . LEU A 1 313 ? 11.008 -1.143 -16.25 1 98.62 313 LEU A N 1
ATOM 2442 C CA . LEU A 1 313 ? 10.445 -1.312 -17.594 1 98.62 313 LEU A CA 1
ATOM 2443 C C . LEU A 1 313 ? 11.477 -0.977 -18.656 1 98.62 313 LEU A C 1
ATOM 2445 O O . LEU A 1 313 ? 11.539 -1.644 -19.688 1 98.62 313 LEU A O 1
ATOM 2449 N N . ASP A 1 314 ? 12.258 0.06 -18.406 1 98.44 314 ASP A N 1
ATOM 2450 C CA . ASP A 1 314 ? 13.336 0.387 -19.328 1 98.44 314 ASP A CA 1
ATOM 2451 C C . ASP A 1 314 ? 14.359 -0.743 -19.406 1 98.44 314 ASP A C 1
ATOM 2453 O O . ASP A 1 314 ? 14.867 -1.066 -20.484 1 98.44 314 ASP A O 1
ATOM 2457 N N . TRP A 1 315 ? 14.68 -1.32 -18.297 1 97.94 315 TRP A N 1
ATOM 2458 C CA . TRP A 1 315 ? 15.602 -2.451 -18.25 1 97.94 315 TRP A CA 1
ATOM 2459 C C . TRP A 1 315 ? 15.078 -3.611 -19.094 1 97.94 315 TRP A C 1
ATOM 2461 O O . TRP A 1 315 ? 15.812 -4.18 -19.906 1 97.94 315 TRP A O 1
ATOM 2471 N N . LEU A 1 316 ? 13.836 -3.939 -18.953 1 97.25 316 LEU A N 1
ATOM 2472 C CA . LEU A 1 316 ? 13.234 -5.027 -19.719 1 97.25 316 LEU A CA 1
ATOM 2473 C C . LEU A 1 316 ? 13.266 -4.734 -21.203 1 97.25 316 LEU A C 1
ATOM 2475 O O . LEU A 1 316 ? 13.469 -5.641 -22.016 1 97.25 316 LEU A O 1
ATOM 2479 N N . SER A 1 317 ? 13 -3.48 -21.484 1 96.56 317 SER A N 1
ATOM 2480 C CA . SER A 1 317 ? 13.047 -3.076 -22.891 1 96.56 317 SER A CA 1
ATOM 2481 C C . SER A 1 317 ? 14.445 -3.271 -23.469 1 96.56 317 SER A C 1
ATOM 2483 O O . SER A 1 317 ? 14.594 -3.662 -24.625 1 96.56 317 SER A O 1
ATOM 2485 N N . THR A 1 318 ? 15.445 -2.992 -22.688 1 96.5 318 THR A N 1
ATOM 2486 C CA . THR A 1 318 ? 16.828 -3.164 -23.125 1 96.5 318 THR A CA 1
ATOM 2487 C C . THR A 1 318 ? 17.156 -4.645 -23.312 1 96.5 318 THR A C 1
ATOM 2489 O O . THR A 1 318 ? 17.875 -5.004 -24.25 1 96.5 318 THR A O 1
ATOM 2492 N N . VAL A 1 319 ? 16.609 -5.484 -22.516 1 96.88 319 VAL A N 1
ATOM 2493 C CA . VAL A 1 319 ? 16.844 -6.922 -22.594 1 96.88 319 VAL A CA 1
ATOM 2494 C C . VAL A 1 319 ? 16.047 -7.504 -23.766 1 96.88 319 VAL A C 1
ATOM 2496 O O . VAL A 1 319 ? 16.594 -8.258 -24.578 1 96.88 319 VAL A O 1
ATOM 2499 N N . GLY A 1 320 ? 14.805 -7.121 -23.859 1 96.25 320 GLY A N 1
ATOM 2500 C CA . GLY A 1 320 ? 13.891 -7.648 -24.859 1 96.25 320 GLY A CA 1
ATOM 2501 C C . GLY A 1 320 ? 12.969 -8.719 -24.312 1 96.25 320 GLY A C 1
ATOM 2502 O O . GLY A 1 320 ? 13.406 -9.828 -23.984 1 96.25 320 GLY A O 1
ATOM 2503 N N . MET A 1 321 ? 11.711 -8.453 -24.359 1 95.19 321 MET A N 1
ATOM 2504 C CA . MET A 1 321 ? 10.711 -9.359 -23.797 1 95.19 321 MET A CA 1
ATOM 2505 C C . MET A 1 321 ? 10.648 -10.664 -24.594 1 95.19 321 MET A C 1
ATOM 2507 O O . MET A 1 321 ? 10.406 -11.727 -24.031 1 95.19 321 MET A O 1
ATOM 2511 N N . ASP A 1 322 ? 10.875 -10.562 -25.859 1 96.38 322 ASP A N 1
ATOM 2512 C CA . ASP A 1 322 ? 10.852 -11.758 -26.703 1 96.38 322 ASP A CA 1
ATOM 2513 C C . ASP A 1 322 ? 11.961 -12.727 -26.312 1 96.38 322 ASP A C 1
ATOM 2515 O O . ASP A 1 322 ? 11.766 -13.945 -26.344 1 96.38 322 ASP A O 1
ATOM 2519 N N . MET A 1 323 ? 13.055 -12.172 -26.031 1 97.44 323 MET A N 1
ATOM 2520 C CA . MET A 1 323 ? 14.188 -13 -25.609 1 97.44 323 MET A CA 1
ATOM 2521 C C . MET A 1 323 ? 13.883 -13.703 -24.297 1 97.44 323 MET A C 1
ATOM 2523 O O . MET A 1 323 ? 14.156 -14.898 -24.141 1 97.44 323 MET A O 1
ATOM 2527 N N . VAL A 1 324 ? 13.344 -12.977 -23.359 1 97.94 324 VAL A N 1
ATOM 2528 C CA . VAL A 1 324 ? 12.977 -13.562 -22.078 1 97.94 324 VAL A CA 1
ATOM 2529 C C . VAL A 1 324 ? 11.938 -14.664 -22.281 1 97.94 324 VAL A C 1
ATOM 2531 O O . VAL A 1 324 ? 12.062 -15.75 -21.719 1 97.94 324 VAL A O 1
ATOM 2534 N N . ALA A 1 325 ? 10.945 -14.383 -23.094 1 97.69 325 ALA A N 1
ATOM 2535 C CA . ALA A 1 325 ? 9.883 -15.344 -23.375 1 97.69 325 ALA A CA 1
ATOM 2536 C C . ALA A 1 325 ? 10.453 -16.625 -23.969 1 97.69 325 ALA A C 1
ATOM 2538 O O . ALA A 1 325 ? 10.062 -17.734 -23.594 1 97.69 325 ALA A O 1
ATOM 2539 N N . THR A 1 326 ? 11.352 -16.484 -24.938 1 97.75 326 THR A N 1
ATOM 2540 C CA . THR A 1 326 ? 11.961 -17.625 -25.594 1 97.75 326 THR A CA 1
ATOM 2541 C C . THR A 1 326 ? 12.781 -18.453 -24.609 1 97.75 326 THR A C 1
ATOM 2543 O O . THR A 1 326 ? 12.672 -19.688 -24.578 1 97.75 326 THR A O 1
ATOM 2546 N N . ARG A 1 327 ? 13.609 -17.781 -23.844 1 98.06 327 ARG A N 1
ATOM 2547 C CA . ARG A 1 327 ? 14.414 -18.453 -22.828 1 98.06 327 ARG A CA 1
ATOM 2548 C C . ARG A 1 327 ? 13.547 -19.281 -21.891 1 98.06 327 ARG A C 1
ATOM 2550 O O . ARG A 1 327 ? 13.812 -20.453 -21.672 1 98.06 327 ARG A O 1
ATOM 2557 N N . VAL A 1 328 ? 12.523 -18.656 -21.359 1 98.31 328 VAL A N 1
ATOM 2558 C CA . VAL A 1 328 ? 11.672 -19.281 -20.344 1 98.31 328 VAL A CA 1
ATOM 2559 C C . VAL A 1 328 ? 10.891 -20.438 -20.969 1 98.31 328 VAL A C 1
ATOM 2561 O O . VAL A 1 328 ? 10.734 -21.5 -20.359 1 98.31 328 VAL A O 1
ATOM 2564 N N . ARG A 1 329 ? 10.422 -20.25 -22.172 1 97.81 329 ARG A N 1
ATOM 2565 C CA . ARG A 1 329 ? 9.711 -21.312 -22.859 1 97.81 329 ARG A CA 1
ATOM 2566 C C . ARG A 1 329 ? 10.609 -22.531 -23.047 1 97.81 329 ARG A C 1
ATOM 2568 O O . ARG A 1 329 ? 10.188 -23.656 -22.781 1 97.81 329 ARG A O 1
ATOM 2575 N N . CYS A 1 330 ? 11.828 -22.344 -23.531 1 98 330 CYS A N 1
ATOM 2576 C CA . CYS A 1 330 ? 12.766 -23.438 -23.75 1 98 330 CYS A CA 1
ATOM 2577 C C . CYS A 1 330 ? 13.094 -24.156 -22.453 1 98 330 CYS A C 1
ATOM 2579 O O . CYS A 1 330 ? 13.062 -25.391 -22.406 1 98 330 CYS A O 1
ATOM 2581 N N . LEU A 1 331 ? 13.375 -23.391 -21.438 1 98.31 331 LEU A N 1
ATOM 2582 C CA . LEU A 1 331 ? 13.75 -23.969 -20.156 1 98.31 331 LEU A CA 1
ATOM 2583 C C . LEU A 1 331 ? 12.57 -24.734 -19.547 1 98.31 331 LEU A C 1
ATOM 2585 O O . LEU A 1 331 ? 12.766 -25.781 -18.922 1 98.31 331 LEU A O 1
ATOM 2589 N N . THR A 1 332 ? 11.367 -24.156 -19.672 1 98.44 332 THR A N 1
ATOM 2590 C CA . THR A 1 332 ? 10.18 -24.812 -19.141 1 98.44 332 THR A CA 1
ATOM 2591 C C . THR A 1 332 ? 9.938 -26.156 -19.828 1 98.44 332 THR A C 1
ATOM 2593 O O . THR A 1 332 ? 9.695 -27.156 -19.172 1 98.44 332 THR A O 1
ATOM 2596 N N . GLY A 1 333 ? 10.008 -26.141 -21.125 1 97.88 333 GLY A N 1
ATOM 2597 C CA . GLY A 1 333 ? 9.867 -27.391 -21.875 1 97.88 333 GLY A CA 1
ATOM 2598 C C . GLY A 1 333 ? 10.922 -28.406 -21.516 1 97.88 333 GLY A C 1
ATOM 2599 O O . GLY A 1 333 ? 10.609 -29.578 -21.281 1 97.88 333 GLY A O 1
ATOM 2600 N N . TRP A 1 334 ? 12.172 -27.969 -21.484 1 97.75 334 TRP A N 1
ATOM 2601 C CA . TRP A 1 334 ? 13.297 -28.828 -21.141 1 97.75 334 TRP A CA 1
ATOM 2602 C C . TRP A 1 334 ? 13.117 -29.438 -19.75 1 97.75 334 TRP A C 1
ATOM 2604 O O . TRP A 1 334 ? 13.367 -30.625 -19.562 1 97.75 334 TRP A O 1
ATOM 2614 N N . PHE A 1 335 ? 12.734 -28.672 -18.844 1 98.25 335 PHE A N 1
ATOM 2615 C CA . PHE A 1 335 ? 12.516 -29.109 -17.469 1 98.25 335 PHE A CA 1
ATOM 2616 C C . PHE A 1 335 ? 11.43 -30.172 -17.406 1 98.25 335 PHE A C 1
ATOM 2618 O O . PHE A 1 335 ? 11.602 -31.203 -16.75 1 98.25 335 PHE A O 1
ATOM 2625 N N . ILE A 1 336 ? 10.266 -29.891 -18.047 1 98.12 336 ILE A N 1
ATOM 2626 C CA . ILE A 1 336 ? 9.141 -30.828 -18.047 1 98.12 336 ILE A CA 1
ATOM 2627 C C . ILE A 1 336 ? 9.586 -32.156 -18.672 1 98.12 336 ILE A C 1
ATOM 2629 O O . ILE A 1 336 ? 9.312 -33.219 -18.109 1 98.12 336 ILE A O 1
ATOM 2633 N N . ASP A 1 337 ? 10.289 -32.094 -19.766 1 97.31 337 ASP A N 1
ATOM 2634 C CA . ASP A 1 337 ? 10.773 -33.312 -20.438 1 97.31 337 ASP A CA 1
ATOM 2635 C C . ASP A 1 337 ? 11.641 -34.125 -19.5 1 97.31 337 ASP A C 1
ATOM 2637 O O . ASP A 1 337 ? 11.469 -35.344 -19.422 1 97.31 337 ASP A O 1
ATOM 2641 N N . ARG A 1 338 ? 12.484 -33.5 -18.875 1 97.44 338 ARG A N 1
ATOM 2642 C CA . ARG A 1 338 ? 13.414 -34.188 -18 1 97.44 338 ARG A CA 1
ATOM 2643 C C . ARG A 1 338 ? 12.711 -34.688 -16.734 1 97.44 338 ARG A C 1
ATOM 2645 O O . ARG A 1 338 ? 13.031 -35.781 -16.234 1 97.44 338 ARG A O 1
ATOM 2652 N N . LEU A 1 339 ? 11.812 -33.938 -16.188 1 97.75 339 LEU A N 1
ATOM 2653 C CA . LEU A 1 339 ? 11.039 -34.312 -15.023 1 97.75 339 LEU A CA 1
ATOM 2654 C C . LEU A 1 339 ? 10.258 -35.594 -15.297 1 97.75 339 LEU A C 1
ATOM 2656 O O . LEU A 1 339 ? 10.242 -36.5 -14.469 1 97.75 339 LEU A O 1
ATOM 2660 N N . LEU A 1 340 ? 9.617 -35.688 -16.422 1 97.25 340 LEU A N 1
ATOM 2661 C CA . LEU A 1 340 ? 8.734 -36.781 -16.781 1 97.25 340 LEU A CA 1
ATOM 2662 C C . LEU A 1 340 ? 9.539 -38.062 -17.047 1 97.25 340 LEU A C 1
ATOM 2664 O O . LEU A 1 340 ? 8.984 -39.156 -17.016 1 97.25 340 LEU A O 1
ATOM 2668 N N . LYS A 1 341 ? 10.82 -37.938 -17.203 1 97.06 341 LYS A N 1
ATOM 2669 C CA . LYS A 1 341 ? 11.68 -39.094 -17.484 1 97.06 341 LYS A CA 1
ATOM 2670 C C . LYS A 1 341 ? 12.234 -39.688 -16.188 1 97.06 341 LYS A C 1
ATOM 2672 O O . LYS A 1 341 ? 12.766 -40.781 -16.203 1 97.06 341 LYS A O 1
ATOM 2677 N N . LEU A 1 342 ? 12.094 -39.031 -15.109 1 98.19 342 LEU A N 1
ATOM 2678 C CA . LEU A 1 342 ? 12.602 -39.531 -13.836 1 98.19 342 LEU A CA 1
ATOM 2679 C C . LEU A 1 342 ? 11.852 -40.781 -13.406 1 98.19 342 LEU A C 1
ATOM 2681 O O . LEU A 1 342 ? 10.617 -40.781 -13.406 1 98.19 342 LEU A O 1
ATOM 2685 N N . ARG A 1 343 ? 12.602 -41.781 -13.031 1 98.19 343 ARG A N 1
ATOM 2686 C CA . ARG A 1 343 ? 12.047 -43.062 -12.602 1 98.19 343 ARG A CA 1
ATOM 2687 C C . ARG A 1 343 ? 12.836 -43.625 -11.43 1 98.19 343 ARG A C 1
ATOM 2689 O O . ARG A 1 343 ? 14.039 -43.406 -11.305 1 98.19 343 ARG A O 1
ATOM 2696 N N . HIS A 1 344 ? 12.062 -44.375 -10.633 1 98.38 344 HIS A N 1
ATOM 2697 C CA . HIS A 1 344 ? 12.734 -45.219 -9.672 1 98.38 344 HIS A CA 1
ATOM 2698 C C . HIS A 1 344 ? 13.398 -46.406 -10.367 1 98.38 344 HIS A C 1
ATOM 2700 O O . HIS A 1 344 ? 13.148 -46.656 -11.547 1 98.38 344 HIS A O 1
ATOM 2706 N N . SER A 1 345 ? 14.195 -47.188 -9.609 1 97.94 345 SER A N 1
ATOM 2707 C CA . SER A 1 345 ? 14.883 -48.344 -10.172 1 97.94 345 SER A CA 1
ATOM 2708 C C . SER A 1 345 ? 13.898 -49.406 -10.641 1 97.94 345 SER A C 1
ATOM 2710 O O . SER A 1 345 ? 14.18 -50.125 -11.586 1 97.94 345 SER A O 1
ATOM 2712 N N . ASN A 1 346 ? 12.75 -49.438 -10.07 1 97.31 346 ASN A N 1
ATOM 2713 C CA . ASN A 1 346 ? 11.734 -50.406 -10.43 1 97.31 346 ASN A CA 1
ATOM 2714 C C . ASN A 1 346 ? 10.898 -49.938 -11.625 1 97.31 346 ASN A C 1
ATOM 2716 O O . ASN A 1 346 ? 9.93 -50.594 -12 1 97.31 346 ASN A O 1
ATOM 2720 N N . GLY A 1 347 ? 11.164 -48.781 -12.156 1 97.19 347 GLY A N 1
ATOM 2721 C CA . GLY A 1 347 ? 10.516 -48.281 -13.359 1 97.19 347 GLY A CA 1
ATOM 2722 C C . GLY A 1 347 ? 9.352 -47.344 -13.07 1 97.19 347 GLY A C 1
ATOM 2723 O O . GLY A 1 347 ? 8.859 -46.656 -13.961 1 97.19 347 GLY A O 1
ATOM 2724 N N . SER A 1 348 ? 8.938 -47.312 -11.867 1 97.62 348 SER A N 1
ATOM 2725 C CA . SER A 1 348 ? 7.809 -46.438 -11.508 1 97.62 348 SER A CA 1
ATOM 2726 C C . SER A 1 348 ? 8.18 -44.969 -11.609 1 97.62 348 SER A C 1
ATOM 2728 O O . SER A 1 348 ? 9.336 -44.594 -11.406 1 97.62 348 SER A O 1
ATOM 2730 N N . PRO A 1 349 ? 7.23 -44.188 -11.922 1 97.75 349 PRO A N 1
ATOM 2731 C CA . PRO A 1 349 ? 7.516 -42.75 -12.047 1 97.75 349 PRO A CA 1
ATOM 2732 C C . PRO A 1 349 ? 7.867 -42.094 -10.711 1 97.75 349 PRO A C 1
ATOM 2734 O O . PRO A 1 349 ? 7.293 -42.469 -9.68 1 97.75 349 PRO A O 1
ATOM 2737 N N . MET A 1 350 ? 8.656 -41.062 -10.773 1 98.44 350 MET A N 1
ATOM 2738 C CA . MET A 1 350 ? 9.07 -40.312 -9.578 1 98.44 350 MET A CA 1
ATOM 2739 C C . MET A 1 350 ? 8.227 -39.062 -9.391 1 98.44 350 MET A C 1
ATOM 2741 O O . MET A 1 350 ? 8.297 -38.406 -8.336 1 98.44 350 MET A O 1
ATOM 2745 N N . ILE A 1 351 ? 7.371 -38.75 -10.406 1 97.81 351 ILE A N 1
ATOM 2746 C CA . ILE A 1 351 ? 6.711 -37.469 -10.344 1 97.81 351 ILE A CA 1
ATOM 2747 C C . ILE A 1 351 ? 5.242 -37.625 -10.742 1 97.81 351 ILE A C 1
ATOM 2749 O O . ILE A 1 351 ? 4.887 -38.531 -11.492 1 97.81 351 ILE A O 1
ATOM 2753 N N . VAL A 1 352 ? 4.453 -36.781 -10.188 1 96.62 352 VAL A N 1
ATOM 2754 C CA . VAL A 1 352 ? 3.135 -36.438 -10.719 1 96.62 352 VAL A CA 1
ATOM 2755 C C . VAL A 1 352 ? 3.104 -34.969 -11.156 1 96.62 352 VAL A C 1
ATOM 2757 O O . VAL A 1 352 ? 3.373 -34.094 -10.352 1 96.62 352 VAL A O 1
ATOM 2760 N N . LEU A 1 353 ? 2.887 -34.781 -12.422 1 97.5 353 LEU A N 1
ATOM 2761 C CA . LEU A 1 353 ? 2.838 -33.406 -12.977 1 97.5 353 LEU A CA 1
ATOM 2762 C C . LEU A 1 353 ? 1.426 -32.844 -12.898 1 97.5 353 LEU A C 1
ATOM 2764 O O . LEU A 1 353 ? 0.451 -33.562 -13.164 1 97.5 353 LEU A O 1
ATOM 2768 N N . TYR A 1 354 ? 1.271 -31.625 -12.477 1 97.12 354 TYR A N 1
ATOM 2769 C CA . TYR A 1 354 ? -0.006 -30.922 -12.469 1 97.12 354 TYR A CA 1
ATOM 2770 C C . TYR A 1 354 ? -0.042 -29.859 -13.555 1 97.12 354 TYR A C 1
ATOM 2772 O O . TYR A 1 354 ? 0.665 -28.844 -13.461 1 97.12 354 TYR A O 1
ATOM 2780 N N . GLY A 1 355 ? -0.928 -30 -14.516 1 96.31 355 GLY A N 1
ATOM 2781 C CA . GLY A 1 355 ? -0.998 -29.094 -15.656 1 96.31 355 GLY A CA 1
ATOM 2782 C C . GLY A 1 355 ? -0.556 -29.734 -16.953 1 96.31 355 GLY A C 1
ATOM 2783 O O . GLY A 1 355 ? -0.395 -30.953 -17.031 1 96.31 355 GLY A O 1
ATOM 2784 N N . PRO A 1 356 ? -0.324 -28.906 -17.969 1 95.75 356 PRO A N 1
ATOM 2785 C CA . PRO A 1 356 ? 0.049 -29.453 -19.266 1 95.75 356 PRO A CA 1
ATOM 2786 C C . PRO A 1 356 ? 1.452 -30.047 -19.281 1 95.75 356 PRO A C 1
ATOM 2788 O O . PRO A 1 356 ? 2.363 -29.516 -18.641 1 95.75 356 PRO A O 1
ATOM 2791 N N . ALA A 1 357 ? 1.62 -31.031 -20.125 1 95.12 357 ALA A N 1
ATOM 2792 C CA . ALA A 1 357 ? 2.9 -31.734 -20.203 1 95.12 357 ALA A CA 1
ATOM 2793 C C . ALA A 1 357 ? 3.785 -31.141 -21.297 1 95.12 357 ALA A C 1
ATOM 2795 O O . ALA A 1 357 ? 4.867 -31.656 -21.562 1 95.12 357 ALA A O 1
ATOM 2796 N N . ASP A 1 358 ? 3.305 -30.016 -21.891 1 91.38 358 ASP A N 1
ATOM 2797 C CA . ASP A 1 358 ? 4.102 -29.328 -22.891 1 91.38 358 ASP A CA 1
ATOM 2798 C C . ASP A 1 358 ? 4.156 -27.828 -22.609 1 91.38 358 ASP A C 1
ATOM 2800 O O . ASP A 1 358 ? 3.678 -27.359 -21.578 1 91.38 358 ASP A O 1
ATOM 2804 N N . ALA A 1 359 ? 4.848 -27.125 -23.484 1 90.31 359 ALA A N 1
ATOM 2805 C CA . ALA A 1 359 ? 5.078 -25.703 -23.25 1 90.31 359 ALA A CA 1
ATOM 2806 C C . ALA A 1 359 ? 4.09 -24.844 -24.031 1 90.31 359 ALA A C 1
ATOM 2808 O O . ALA A 1 359 ? 4.242 -23.625 -24.125 1 90.31 359 ALA A O 1
ATOM 2809 N N . GLU A 1 360 ? 3.047 -25.453 -24.516 1 92.62 360 GLU A N 1
ATOM 2810 C CA . GLU A 1 360 ? 2.082 -24.703 -25.312 1 92.62 360 GLU A CA 1
ATOM 2811 C C . GLU A 1 360 ? 1.143 -23.891 -24.422 1 92.62 360 GLU A C 1
ATOM 2813 O O . GLU A 1 360 ? 0.561 -24.422 -23.469 1 92.62 360 GLU A O 1
ATOM 2818 N N . SER A 1 361 ? 0.944 -22.625 -24.734 1 94.88 361 SER A N 1
ATOM 2819 C CA . SER A 1 361 ? 0.034 -21.734 -24.016 1 94.88 361 SER A CA 1
ATOM 2820 C C . SER A 1 361 ? 0.242 -21.812 -22.516 1 94.88 361 SER A C 1
ATOM 2822 O O . SER A 1 361 ? -0.713 -22.016 -21.766 1 94.88 361 SER A O 1
ATOM 2824 N N . ARG A 1 362 ? 1.496 -21.75 -22.172 1 94.94 362 ARG A N 1
ATOM 2825 C CA . ARG A 1 362 ? 1.872 -21.812 -20.766 1 94.94 362 ARG A CA 1
ATOM 2826 C C . ARG A 1 362 ? 3.057 -20.906 -20.469 1 94.94 362 ARG A C 1
ATOM 2828 O O . ARG A 1 362 ? 3.844 -20.594 -21.359 1 94.94 362 ARG A O 1
ATOM 2835 N N . GLY A 1 363 ? 3.145 -20.422 -19.25 1 95.69 363 GLY A N 1
ATOM 2836 C CA . GLY A 1 363 ? 4.281 -19.641 -18.781 1 95.69 363 GLY A CA 1
ATOM 2837 C C . GLY A 1 363 ? 5.371 -20.5 -18.156 1 95.69 363 GLY A C 1
ATOM 2838 O O . GLY A 1 363 ? 5.492 -21.688 -18.484 1 95.69 363 GLY A O 1
ATOM 2839 N N . GLY A 1 364 ? 6.242 -19.906 -17.406 1 96.12 364 GLY A N 1
ATOM 2840 C CA . GLY A 1 364 ? 7.438 -20.562 -16.891 1 96.12 364 GLY A CA 1
ATOM 2841 C C . GLY A 1 364 ? 7.191 -21.328 -15.602 1 96.12 364 GLY A C 1
ATOM 2842 O O . GLY A 1 364 ? 8.141 -21.688 -14.898 1 96.12 364 GLY A O 1
ATOM 2843 N N . THR A 1 365 ? 5.91 -21.594 -15.219 1 98 365 THR A N 1
ATOM 2844 C CA . THR A 1 365 ? 5.555 -22.219 -13.953 1 98 365 THR A CA 1
ATOM 2845 C C . THR A 1 365 ? 5.25 -23.703 -14.148 1 98 365 THR A C 1
ATOM 2847 O O . 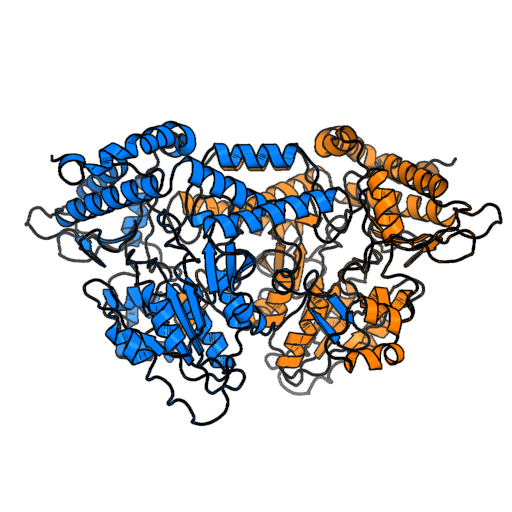THR A 1 365 ? 4.477 -24.062 -15.031 1 98 365 THR A O 1
ATOM 2850 N N . VAL A 1 366 ? 5.852 -24.547 -13.352 1 98.5 366 VAL A N 1
ATOM 2851 C CA . VAL A 1 366 ? 5.609 -25.984 -13.375 1 98.5 366 VAL A CA 1
ATOM 2852 C C . VAL A 1 366 ? 5.258 -26.469 -11.969 1 98.5 366 VAL A C 1
ATOM 2854 O O . VAL A 1 366 ? 6.027 -26.281 -11.023 1 98.5 366 VAL A O 1
ATOM 2857 N N . ALA A 1 367 ? 4.105 -27.078 -11.859 1 98.12 367 ALA A N 1
ATOM 2858 C CA . ALA A 1 367 ? 3.668 -27.656 -10.586 1 98.12 367 ALA A CA 1
ATOM 2859 C C . ALA A 1 367 ? 3.705 -29.172 -10.625 1 98.12 367 ALA A C 1
ATOM 2861 O O . ALA A 1 367 ? 3.326 -29.781 -11.625 1 98.12 367 ALA A O 1
ATOM 2862 N N . PHE A 1 368 ? 4.207 -29.797 -9.57 1 98.19 368 PHE A N 1
ATOM 2863 C CA . PHE A 1 368 ? 4.328 -31.25 -9.508 1 98.19 368 PHE A CA 1
ATOM 2864 C C . PHE A 1 368 ? 4.539 -31.703 -8.07 1 98.19 368 PHE A C 1
ATOM 2866 O O . PHE A 1 368 ? 4.648 -30.891 -7.156 1 98.19 368 PHE A O 1
ATOM 2873 N N . ASN A 1 369 ? 4.473 -32.969 -7.863 1 97.81 369 ASN A N 1
ATOM 2874 C CA . ASN A 1 369 ? 4.93 -33.625 -6.629 1 97.81 369 ASN A CA 1
ATOM 2875 C C . ASN A 1 369 ? 5.863 -34.781 -6.918 1 97.81 369 ASN A C 1
ATOM 2877 O O . ASN A 1 369 ? 5.758 -35.438 -7.965 1 97.81 369 ASN A O 1
ATOM 2881 N N . PHE A 1 370 ? 6.785 -35.031 -6.023 1 98.12 370 PHE A N 1
ATOM 2882 C CA . PHE A 1 370 ? 7.543 -36.281 -6.047 1 98.12 370 PHE A CA 1
ATOM 2883 C C . PHE A 1 370 ? 6.695 -37.438 -5.531 1 98.12 370 PHE A C 1
ATOM 2885 O O . PHE A 1 370 ? 5.844 -37.25 -4.66 1 98.12 370 PHE A O 1
ATOM 2892 N N . VAL A 1 371 ? 6.969 -38.562 -6.09 1 97.62 371 VAL A N 1
ATOM 2893 C CA . VAL A 1 371 ? 6.406 -39.844 -5.613 1 97.62 371 VAL A CA 1
ATOM 2894 C C . VAL A 1 371 ? 7.523 -40.75 -5.098 1 97.62 371 VAL A C 1
ATOM 2896 O O . VAL A 1 371 ? 8.523 -40.938 -5.789 1 97.62 371 VAL A O 1
ATOM 2899 N N . ASP A 1 372 ? 7.34 -41.188 -3.963 1 97.06 372 ASP A N 1
ATOM 2900 C CA . ASP A 1 372 ? 8.43 -41.969 -3.385 1 97.06 372 ASP A CA 1
ATOM 2901 C C . ASP A 1 372 ? 8.422 -43.406 -3.904 1 97.06 372 ASP A C 1
ATOM 2903 O O . ASP A 1 372 ? 7.613 -43.75 -4.77 1 97.06 372 ASP A O 1
ATOM 2907 N N . ALA A 1 373 ? 9.273 -44.25 -3.404 1 97 373 ALA A N 1
ATOM 2908 C CA . ALA A 1 373 ? 9.5 -45.594 -3.955 1 97 373 ALA A CA 1
ATOM 2909 C C . ALA A 1 373 ? 8.312 -46.5 -3.676 1 97 373 ALA A C 1
ATOM 2911 O O . ALA A 1 373 ? 8.164 -47.562 -4.309 1 97 373 ALA A O 1
ATOM 2912 N N . ARG A 1 374 ? 7.461 -46.156 -2.75 1 96.19 374 ARG A N 1
ATOM 2913 C CA . ARG A 1 374 ? 6.285 -46.969 -2.426 1 96.19 374 ARG A CA 1
ATOM 2914 C C . ARG A 1 374 ? 5.039 -46.406 -3.107 1 96.19 374 ARG A C 1
ATOM 2916 O O . ARG A 1 374 ? 3.93 -46.875 -2.873 1 96.19 374 ARG A O 1
ATOM 2923 N N . GLY A 1 375 ? 5.211 -45.344 -3.859 1 95.44 375 GLY A N 1
ATOM 2924 C CA . GLY A 1 375 ? 4.102 -44.812 -4.629 1 95.44 375 GLY A CA 1
ATOM 2925 C C . GLY A 1 375 ? 3.352 -43.719 -3.898 1 95.44 375 GLY A C 1
ATOM 2926 O O . GLY A 1 375 ? 2.307 -43.25 -4.363 1 95.44 375 GLY A O 1
ATOM 2927 N N . LYS A 1 376 ? 3.859 -43.312 -2.836 1 94.12 376 LYS A N 1
ATOM 2928 C CA . LYS A 1 376 ? 3.219 -42.25 -2.057 1 94.12 376 LYS A CA 1
ATOM 2929 C C . LYS A 1 376 ? 3.756 -40.875 -2.447 1 94.12 376 LYS A C 1
ATOM 2931 O O . LYS A 1 376 ? 4.957 -40.719 -2.67 1 94.12 376 LYS A O 1
ATOM 2936 N N . VAL A 1 377 ? 2.891 -39.906 -2.434 1 95 377 VAL A N 1
ATOM 2937 C CA . VAL A 1 377 ? 3.322 -38.531 -2.689 1 95 377 VAL A CA 1
ATOM 2938 C C . VAL A 1 377 ? 4.211 -38.031 -1.545 1 95 377 VAL A C 1
ATOM 2940 O O . VAL A 1 377 ? 3.85 -38.188 -0.373 1 95 377 VAL A O 1
ATOM 2943 N N . VAL A 1 378 ? 5.344 -37.5 -1.909 1 96.06 378 VAL A N 1
ATOM 2944 C CA . VAL A 1 378 ? 6.273 -36.969 -0.917 1 96.06 378 VAL A CA 1
ATOM 2945 C C . VAL A 1 378 ? 5.707 -35.688 -0.325 1 96.06 378 VAL A C 1
ATOM 2947 O O . VAL A 1 378 ? 5.246 -34.812 -1.059 1 96.06 378 VAL A O 1
ATOM 2950 N N . ASP A 1 379 ? 5.73 -35.562 0.967 1 93.31 379 ASP A N 1
ATOM 2951 C CA . ASP A 1 379 ? 5.238 -34.375 1.653 1 93.31 379 ASP A CA 1
ATOM 2952 C C . ASP A 1 379 ? 5.98 -33.125 1.184 1 93.31 379 ASP A C 1
ATOM 2954 O O . ASP A 1 379 ? 7.215 -33.094 1.201 1 93.31 379 ASP A O 1
ATOM 2958 N N . GLU A 1 380 ? 5.223 -32.094 0.751 1 93.75 380 GLU A N 1
ATOM 2959 C CA . GLU A 1 380 ? 5.828 -30.906 0.194 1 93.75 380 GLU A CA 1
ATOM 2960 C C . GLU A 1 380 ? 6.715 -30.203 1.222 1 93.75 380 GLU A C 1
ATOM 2962 O O . GLU A 1 380 ? 7.68 -29.531 0.86 1 93.75 380 GLU A O 1
ATOM 2967 N N . ARG A 1 381 ? 6.492 -30.375 2.566 1 93.31 381 ARG A N 1
ATOM 2968 C CA . ARG A 1 381 ? 7.305 -29.781 3.619 1 93.31 381 ARG A CA 1
ATOM 2969 C C . ARG A 1 381 ? 8.711 -30.359 3.625 1 93.31 381 ARG A C 1
ATOM 2971 O O . ARG A 1 381 ? 9.68 -29.656 3.918 1 93.31 381 ARG A O 1
ATOM 2978 N N . LEU A 1 382 ? 8.742 -31.594 3.357 1 95.62 382 LEU A N 1
ATOM 2979 C CA . LEU A 1 382 ? 10.047 -32.25 3.275 1 95.62 382 LEU A CA 1
ATOM 2980 C C . LEU A 1 382 ? 10.852 -31.703 2.102 1 95.62 382 LEU A C 1
ATOM 2982 O O . LEU A 1 382 ? 12.055 -31.438 2.236 1 95.62 382 LEU A O 1
ATOM 2986 N N . VAL A 1 383 ? 10.211 -31.562 1.016 1 97.06 383 VAL A N 1
ATOM 2987 C CA . VAL A 1 383 ? 10.875 -31.047 -0.175 1 97.06 383 VAL A CA 1
ATOM 2988 C C . VAL A 1 383 ? 11.352 -29.609 0.085 1 97.06 383 VAL A C 1
ATOM 2990 O O . VAL A 1 383 ? 12.453 -29.234 -0.33 1 97.06 383 VAL A O 1
ATOM 2993 N N . ALA A 1 384 ? 10.523 -28.828 0.743 1 95.69 384 ALA A N 1
ATOM 2994 C CA . ALA A 1 384 ? 10.906 -27.469 1.084 1 95.69 384 ALA A CA 1
ATOM 2995 C C . ALA A 1 384 ? 12.18 -27.438 1.92 1 95.69 384 ALA A C 1
ATOM 2997 O O . ALA A 1 384 ? 13.094 -26.656 1.653 1 95.69 384 ALA A O 1
ATOM 2998 N N . GLN A 1 385 ? 12.258 -28.266 2.879 1 95.75 385 GLN A N 1
ATOM 2999 C CA . GLN A 1 385 ? 13.406 -28.344 3.775 1 95.75 385 GLN A CA 1
ATOM 3000 C C . GLN A 1 385 ? 14.664 -28.766 3.023 1 95.75 385 GLN A C 1
ATOM 3002 O O . GLN A 1 385 ? 15.719 -28.141 3.156 1 95.75 385 GLN A O 1
ATOM 3007 N N . GLU A 1 386 ? 14.5 -29.766 2.254 1 97.81 386 GLU A N 1
ATOM 3008 C CA . GLU A 1 386 ? 15.68 -30.375 1.639 1 97.81 386 GLU A CA 1
ATOM 3009 C C . GLU A 1 386 ? 16.172 -29.547 0.456 1 97.81 386 GLU A C 1
ATOM 3011 O O . GLU A 1 386 ? 17.375 -29.469 0.197 1 97.81 386 GLU A O 1
ATOM 3016 N N . SER A 1 387 ? 15.266 -28.969 -0.285 1 98.31 387 SER A N 1
ATOM 3017 C CA . SER A 1 387 ? 15.688 -28.047 -1.342 1 98.31 387 SER A CA 1
ATOM 3018 C C . SER A 1 387 ? 16.375 -26.828 -0.764 1 98.31 387 SER A C 1
ATOM 3020 O O . SER A 1 387 ? 17.375 -26.344 -1.321 1 98.31 387 SER A O 1
ATOM 3022 N N . SER A 1 388 ? 15.898 -26.312 0.323 1 97.19 388 SER A N 1
ATOM 3023 C CA . SER A 1 388 ? 16.531 -25.172 0.981 1 97.19 388 SER A CA 1
ATOM 3024 C C . SER A 1 388 ? 17.953 -25.5 1.403 1 97.19 388 SER A C 1
ATOM 3026 O O . SER A 1 388 ? 18.875 -24.688 1.224 1 97.19 388 SER A O 1
ATOM 3028 N N . ARG A 1 389 ? 18.125 -26.641 1.983 1 97.06 389 ARG A N 1
ATOM 3029 C CA . ARG A 1 389 ? 19.453 -27.078 2.389 1 97.06 389 ARG A CA 1
ATOM 3030 C C . ARG A 1 389 ? 20.391 -27.172 1.186 1 97.06 389 ARG A C 1
ATOM 3032 O O . ARG A 1 389 ? 21.594 -26.969 1.311 1 97.06 389 ARG A O 1
ATOM 3039 N N . ALA A 1 390 ? 19.75 -27.5 0.094 1 98.12 390 ALA A N 1
ATOM 3040 C CA . ALA A 1 390 ? 20.531 -27.609 -1.139 1 98.12 390 ALA A CA 1
ATOM 3041 C C . ALA A 1 390 ? 20.672 -26.266 -1.833 1 98.12 390 ALA A C 1
ATOM 3043 O O . ALA A 1 390 ? 21.062 -26.188 -3 1 98.12 390 ALA A O 1
ATOM 3044 N N . HIS A 1 391 ? 20.219 -25.094 -1.277 1 97.31 391 HIS A N 1
ATOM 3045 C CA . HIS A 1 391 ? 20.344 -23.719 -1.761 1 97.31 391 HIS A CA 1
ATOM 3046 C C . HIS A 1 391 ? 19.453 -23.484 -2.98 1 97.31 391 HIS A C 1
ATOM 3048 O O . HIS A 1 391 ? 19.844 -22.766 -3.902 1 97.31 391 HIS A O 1
ATOM 3054 N N . ILE A 1 392 ? 18.328 -24.203 -3.012 1 98.5 392 ILE A N 1
ATOM 3055 C CA . ILE A 1 392 ? 17.328 -24.016 -4.055 1 98.5 392 ILE A CA 1
ATOM 3056 C C . ILE A 1 392 ? 16.141 -23.25 -3.49 1 98.5 392 ILE A C 1
ATOM 3058 O O . ILE A 1 392 ? 15.539 -23.672 -2.49 1 98.5 392 ILE A O 1
ATOM 3062 N N . SER A 1 393 ? 15.828 -22.141 -4.082 1 98.44 393 SER A N 1
ATOM 3063 C CA . SER A 1 393 ? 14.602 -21.438 -3.734 1 98.44 393 SER A CA 1
ATOM 3064 C C . SER A 1 393 ? 13.469 -21.797 -4.691 1 98.44 393 SER A C 1
ATOM 3066 O O . SER A 1 393 ? 13.508 -21.438 -5.867 1 98.44 393 SER A O 1
ATOM 3068 N N . LEU A 1 394 ? 12.531 -22.516 -4.238 1 98.19 394 LEU A N 1
ATOM 3069 C CA . LEU A 1 394 ? 11.289 -22.859 -4.918 1 98.19 394 LEU A CA 1
ATOM 3070 C C . LEU A 1 394 ? 10.102 -22.719 -3.982 1 98.19 394 LEU A C 1
ATOM 3072 O O . LEU A 1 394 ? 10.258 -22.328 -2.826 1 98.19 394 LEU A O 1
ATOM 3076 N N . ARG A 1 395 ? 8.938 -22.922 -4.508 1 97 395 ARG A N 1
ATOM 3077 C CA . ARG A 1 395 ? 7.746 -22.75 -3.684 1 97 395 ARG A CA 1
ATOM 3078 C C . ARG A 1 395 ? 7.043 -24.094 -3.453 1 97 395 ARG A C 1
ATOM 3080 O O . ARG A 1 395 ? 6.957 -24.922 -4.363 1 97 395 ARG A O 1
ATOM 3087 N N . THR A 1 396 ? 6.598 -24.297 -2.242 1 94.94 396 THR A N 1
ATOM 3088 C CA . THR A 1 396 ? 5.742 -25.438 -1.923 1 94.94 396 THR A CA 1
ATOM 3089 C C . THR A 1 396 ? 4.438 -24.969 -1.282 1 94.94 396 THR A C 1
ATOM 3091 O O . THR A 1 396 ? 4.344 -23.828 -0.819 1 94.94 396 THR A O 1
ATOM 3094 N N . GLY A 1 397 ? 3.371 -25.703 -1.387 1 91.38 397 GLY A N 1
ATOM 3095 C CA . GLY A 1 397 ? 2.1 -25.391 -0.756 1 91.38 397 GLY A CA 1
ATOM 3096 C C . GLY A 1 397 ? 0.95 -25.297 -1.742 1 91.38 397 GLY A C 1
ATOM 3097 O O . GLY A 1 397 ? 0.927 -26.016 -2.744 1 91.38 397 GLY A O 1
ATOM 3098 N N . CYS A 1 398 ? -0.04 -24.453 -1.331 1 88.56 398 CYS A N 1
ATOM 3099 C CA . CYS A 1 398 ? -1.255 -24.375 -2.135 1 88.56 398 CYS A CA 1
ATOM 3100 C C . CYS A 1 398 ? -1.211 -23.188 -3.086 1 88.56 398 CYS A C 1
ATOM 3102 O O . CYS A 1 398 ? -2.135 -22.984 -3.875 1 88.56 398 CYS A O 1
ATOM 3104 N N . PHE A 1 399 ? -0.244 -22.375 -3.027 1 93.94 399 PHE A N 1
ATOM 3105 C CA . PHE A 1 399 ? 0.084 -21.281 -3.932 1 93.94 399 PHE A CA 1
ATOM 3106 C C . PHE A 1 399 ? -1.036 -20.25 -3.961 1 93.94 399 PHE A C 1
ATOM 3108 O O . PHE A 1 399 ? -1.28 -19.609 -4.992 1 93.94 399 PHE A O 1
ATOM 3115 N N . CYS A 1 400 ? -1.889 -20.156 -2.924 1 93.75 400 CYS A N 1
ATOM 3116 C CA . CYS A 1 400 ? -3 -19.219 -2.807 1 93.75 400 CYS A CA 1
ATOM 3117 C C . CYS A 1 400 ? -3.98 -19.391 -3.961 1 93.75 400 CYS A C 1
ATOM 3119 O O . CYS A 1 400 ? -4.57 -18.422 -4.43 1 93.75 400 CYS A O 1
ATOM 3121 N N . ASN A 1 401 ? -4.066 -20.5 -4.527 1 96.5 401 ASN A N 1
ATOM 3122 C CA . ASN A 1 401 ? -5.004 -20.875 -5.582 1 96.5 401 ASN A CA 1
ATOM 3123 C C . ASN A 1 401 ? -5.816 -22.109 -5.203 1 96.5 401 ASN A C 1
ATOM 3125 O O . ASN A 1 401 ? -5.539 -23.203 -5.684 1 96.5 401 ASN A O 1
ATOM 3129 N N . PRO A 1 402 ? -6.84 -21.938 -4.422 1 93.19 402 PRO A N 1
ATOM 3130 C CA . PRO A 1 402 ? -7.578 -23.078 -3.895 1 93.19 402 PRO A CA 1
ATOM 3131 C C . PRO A 1 402 ? -8.273 -23.891 -4.988 1 93.19 402 PRO A C 1
ATOM 3133 O O . PRO A 1 402 ? -8.375 -25.109 -4.891 1 93.19 402 PRO A O 1
ATOM 3136 N N . GLY A 1 403 ? -8.727 -23.25 -6.031 1 94.75 403 GLY A N 1
ATOM 3137 C CA . GLY A 1 403 ? -9.406 -23.969 -7.098 1 94.75 403 GLY A CA 1
ATOM 3138 C C . GLY A 1 403 ? -8.516 -24.984 -7.801 1 94.75 403 GLY A C 1
ATOM 3139 O O . GLY A 1 403 ? -8.922 -26.125 -8.031 1 94.75 403 GLY A O 1
ATOM 3140 N N . ALA A 1 404 ? -7.328 -24.562 -8.172 1 95.5 404 ALA A N 1
ATOM 3141 C CA . ALA A 1 404 ? -6.375 -25.484 -8.789 1 95.5 404 ALA A CA 1
ATOM 3142 C C . ALA A 1 404 ? -5.992 -26.609 -7.836 1 95.5 404 ALA A C 1
ATOM 3144 O O . ALA A 1 404 ? -5.875 -27.766 -8.242 1 95.5 404 ALA A O 1
ATOM 3145 N N . GLY A 1 405 ? -5.793 -26.219 -6.59 1 92.31 405 GLY A N 1
ATOM 3146 C CA . GLY A 1 405 ? -5.504 -27.234 -5.59 1 92.31 405 GLY A CA 1
ATOM 3147 C C . GLY A 1 405 ? -6.602 -28.266 -5.461 1 92.31 405 GLY A C 1
ATOM 3148 O O . GLY A 1 405 ? -6.328 -29.469 -5.434 1 92.31 405 GLY A O 1
ATOM 3149 N N . GLU A 1 406 ? -7.816 -27.828 -5.406 1 91.5 406 GLU A N 1
ATOM 3150 C CA . GLU A 1 406 ? -8.961 -28.719 -5.309 1 91.5 406 GLU A CA 1
ATOM 3151 C C . GLU A 1 406 ? -9.055 -29.641 -6.527 1 91.5 406 GLU A C 1
ATOM 3153 O O . GLU A 1 406 ? -9.391 -30.812 -6.402 1 91.5 406 GLU A O 1
ATOM 3158 N N . ALA A 1 407 ? -8.75 -29.094 -7.656 1 92.75 407 ALA A N 1
ATOM 3159 C CA . ALA A 1 407 ? -8.828 -29.859 -8.891 1 92.75 407 ALA A CA 1
ATOM 3160 C C . ALA A 1 407 ? -7.793 -30.984 -8.906 1 92.75 407 ALA A C 1
ATOM 3162 O O . ALA A 1 407 ? -8.109 -32.125 -9.25 1 92.75 407 ALA A O 1
ATOM 3163 N N . VAL A 1 408 ? -6.598 -30.703 -8.5 1 92.12 408 VAL A N 1
ATOM 3164 C CA . VAL A 1 408 ? -5.523 -31.688 -8.641 1 92.12 408 VAL A CA 1
ATOM 3165 C C . VAL A 1 408 ? -5.629 -32.75 -7.543 1 92.12 408 VAL A C 1
ATOM 3167 O O . VAL A 1 408 ? -5.238 -33.906 -7.742 1 92.12 408 VAL A O 1
ATOM 3170 N N . PHE A 1 409 ? -6.262 -32.375 -6.434 1 89.31 409 PHE A N 1
ATOM 3171 C CA . PHE A 1 409 ? -6.336 -33.312 -5.32 1 89.31 409 PHE A CA 1
ATOM 3172 C C . PHE A 1 409 ? -7.719 -33.938 -5.23 1 89.31 409 PHE A C 1
ATOM 3174 O O . PHE A 1 409 ? -8.008 -34.688 -4.301 1 89.31 409 PHE A O 1
ATOM 3181 N N . GLY A 1 410 ? -8.586 -33.562 -6.105 1 87.94 410 GLY A N 1
ATOM 3182 C CA . GLY A 1 410 ? -9.883 -34.188 -6.227 1 87.94 410 GLY A CA 1
ATOM 3183 C C . GLY A 1 410 ? -10.828 -33.875 -5.086 1 87.94 410 GLY A C 1
ATOM 3184 O O . GLY A 1 410 ? -11.547 -34.719 -4.586 1 87.94 410 GLY A O 1
ATOM 3185 N N . ILE A 1 411 ? -10.781 -32.656 -4.688 1 86.56 411 ILE A N 1
ATOM 3186 C CA . ILE A 1 411 ? -11.648 -32.219 -3.6 1 86.56 411 ILE A CA 1
ATOM 3187 C C . ILE A 1 411 ? -12.945 -31.641 -4.168 1 86.56 411 ILE A C 1
ATOM 3189 O O . ILE A 1 411 ? -12.922 -30.766 -5.027 1 86.56 411 ILE A O 1
ATOM 3193 N N . SER A 1 412 ? -14.078 -32.125 -3.68 1 86.81 412 SER A N 1
ATOM 3194 C CA . SER A 1 412 ? -15.383 -31.703 -4.156 1 86.81 412 SER A CA 1
ATOM 3195 C C . SER A 1 412 ? -16.172 -31.016 -3.051 1 86.81 412 SER A C 1
ATOM 3197 O O . SER A 1 412 ? -15.766 -31.016 -1.89 1 86.81 412 SER A O 1
ATOM 3199 N N . ALA A 1 413 ? -17.234 -30.438 -3.518 1 86.31 413 ALA A N 1
ATOM 3200 C CA . ALA A 1 413 ? -18.141 -29.797 -2.564 1 86.31 413 ALA A CA 1
ATOM 3201 C C . ALA A 1 413 ? -18.609 -30.781 -1.502 1 86.31 413 ALA A C 1
ATOM 3203 O O . ALA A 1 413 ? -18.734 -30.438 -0.329 1 86.31 413 ALA A O 1
ATOM 3204 N N . ARG A 1 414 ? -18.875 -31.938 -1.917 1 85.06 414 ARG A N 1
ATOM 3205 C CA . ARG A 1 414 ? -19.359 -32.969 -1.002 1 85.06 414 ARG A CA 1
ATOM 3206 C C . ARG A 1 414 ? -18.328 -33.25 0.103 1 85.06 414 ARG A C 1
ATOM 3208 O O . ARG A 1 414 ? -18.703 -33.406 1.267 1 85.06 414 ARG A O 1
ATOM 3215 N N . THR A 1 415 ? -17.141 -33.188 -0.229 1 83.88 415 THR A N 1
ATOM 3216 C CA . THR A 1 415 ? -16.062 -33.438 0.714 1 83.88 415 THR A CA 1
ATOM 3217 C C . THR A 1 415 ? -15.938 -32.281 1.709 1 83.88 415 THR A C 1
ATOM 3219 O O . THR A 1 415 ? -15.578 -32.469 2.867 1 83.88 415 THR A O 1
ATOM 3222 N N . LEU A 1 416 ? -16.266 -31.062 1.217 1 83.31 416 LEU A N 1
ATOM 3223 C CA . LEU A 1 416 ? -15.977 -29.859 1.993 1 83.31 416 LEU A CA 1
ATOM 3224 C C . LEU A 1 416 ? -17.188 -29.453 2.828 1 83.31 416 LEU A C 1
ATOM 3226 O O . LEU A 1 416 ? -17.078 -28.562 3.676 1 83.31 416 LEU A O 1
ATOM 3230 N N . LYS A 1 417 ? -18.281 -30.047 2.688 1 81.69 417 LYS A N 1
ATOM 3231 C CA . LYS A 1 417 ? -19.531 -29.656 3.324 1 81.69 417 LYS A CA 1
ATOM 3232 C C . LYS A 1 417 ? -19.375 -29.578 4.84 1 81.69 417 LYS A C 1
ATOM 3234 O O . LYS A 1 417 ? -19.875 -28.656 5.473 1 81.69 417 LYS A O 1
ATOM 3239 N N . PRO A 1 418 ? -18.656 -30.562 5.406 1 76.81 418 PRO A N 1
ATOM 3240 C CA . PRO A 1 418 ? -18.531 -30.516 6.863 1 76.81 418 PRO A CA 1
ATOM 3241 C C . PRO A 1 418 ? -17.703 -29.328 7.348 1 76.81 418 PRO A C 1
ATOM 3243 O O . PRO A 1 418 ? -17.812 -28.938 8.516 1 76.81 418 PRO A O 1
ATOM 3246 N N . LEU A 1 419 ? -16.812 -28.859 6.559 1 74 419 LEU A N 1
ATOM 3247 C CA . LEU A 1 419 ? -15.961 -27.75 6.922 1 74 419 LEU A CA 1
ATOM 3248 C C . LEU A 1 419 ? -16.781 -26.484 7.172 1 74 419 LEU A C 1
ATOM 3250 O O . LEU A 1 419 ? -16.469 -25.688 8.055 1 74 419 LEU A O 1
ATOM 3254 N N . VAL A 1 420 ? -17.688 -26.297 6.359 1 69 420 VAL A N 1
ATOM 3255 C CA . VAL A 1 420 ? -18.516 -25.094 6.438 1 69 420 VAL A CA 1
ATOM 3256 C C . VAL A 1 420 ? -19.266 -25.078 7.77 1 69 420 VAL A C 1
ATOM 3258 O O . VAL A 1 420 ? -19.5 -24 8.336 1 69 420 VAL A O 1
ATOM 3261 N N . ARG A 1 421 ? -19.438 -26.234 8.281 1 66.94 421 ARG A N 1
ATOM 3262 C CA . ARG A 1 421 ? -20.219 -26.328 9.508 1 66.94 421 ARG A CA 1
ATOM 3263 C C . ARG A 1 421 ? -19.344 -26.141 10.742 1 66.94 421 ARG A C 1
ATOM 3265 O O . ARG A 1 421 ? -19.844 -25.812 11.82 1 66.94 421 ARG A O 1
ATOM 3272 N N . GLN A 1 422 ? -18.141 -26.328 10.492 1 61.97 422 GLN A N 1
ATOM 3273 C CA . GLN A 1 422 ? -17.219 -26.281 11.617 1 61.97 422 GLN A CA 1
ATOM 3274 C C . GLN A 1 422 ? -16.672 -24.859 11.828 1 61.97 422 GLN A C 1
ATOM 3276 O O . GLN A 1 422 ? -16.156 -24.25 10.898 1 61.97 422 GLN A O 1
ATOM 3281 N N . LYS A 1 423 ? -17.203 -24.312 12.859 1 59.25 423 LYS A N 1
ATOM 3282 C CA . LYS A 1 423 ? -16.688 -23.016 13.273 1 59.25 423 LYS A CA 1
ATOM 3283 C C . LYS A 1 423 ? -15.273 -23.141 13.852 1 59.25 423 LYS A C 1
ATOM 3285 O O . LYS A 1 423 ? -15.016 -24 14.695 1 59.25 423 LYS A O 1
ATOM 3290 N N . GLY A 1 424 ? -14.156 -22.562 13.211 1 59.59 424 GLY A N 1
ATOM 3291 C CA . GLY A 1 424 ? -12.852 -22.469 13.844 1 59.59 424 GLY A CA 1
ATOM 3292 C C . GLY A 1 424 ? -11.898 -23.562 13.406 1 59.59 424 GLY A C 1
ATOM 3293 O O . GLY A 1 424 ? -10.969 -23.922 14.133 1 59.59 424 GLY A O 1
ATOM 3294 N N . GLY A 1 425 ? -12.195 -24.234 12.398 1 61.09 425 GLY A N 1
ATOM 3295 C CA . GLY A 1 425 ? -11.305 -25.312 12 1 61.09 425 GLY A CA 1
ATOM 3296 C C . GLY A 1 425 ? -9.945 -24.828 11.531 1 61.09 425 GLY A C 1
ATOM 3297 O O . GLY A 1 425 ? -9.82 -23.688 11.047 1 61.09 425 GLY A O 1
ATOM 3298 N N . THR A 1 426 ? -8.828 -25.641 12 1 64.88 426 THR A N 1
ATOM 3299 C CA . THR A 1 426 ? -7.457 -25.375 11.586 1 64.88 426 THR A CA 1
ATOM 3300 C C . THR A 1 426 ? -7.199 -25.938 10.188 1 64.88 426 THR A C 1
ATOM 3302 O O . THR A 1 426 ? -8.031 -26.656 9.633 1 64.88 426 THR A O 1
ATOM 3305 N N . PHE A 1 427 ? -6.105 -25.516 9.562 1 71.5 427 PHE A N 1
ATOM 3306 C CA . PHE A 1 427 ? -5.703 -26.062 8.273 1 71.5 427 PHE A CA 1
ATOM 3307 C C . PHE A 1 427 ? -5.504 -27.562 8.359 1 71.5 427 PHE A C 1
ATOM 3309 O O . PHE A 1 427 ? -5.828 -28.297 7.422 1 71.5 427 PHE A O 1
ATOM 3316 N N . ASP A 1 428 ? -5.109 -27.984 9.516 1 67.75 428 ASP A N 1
ATOM 3317 C CA . ASP A 1 428 ? -4.93 -29.422 9.695 1 67.75 428 ASP A CA 1
ATOM 3318 C C . ASP A 1 428 ? -6.273 -30.156 9.711 1 67.75 428 ASP A C 1
ATOM 3320 O O . ASP A 1 428 ? -6.391 -31.266 9.195 1 67.75 428 ASP A O 1
ATOM 3324 N N . ASP A 1 429 ? -7.227 -29.484 10.273 1 67.31 429 ASP A N 1
ATOM 3325 C CA . ASP A 1 429 ? -8.578 -30.031 10.227 1 67.31 429 ASP A CA 1
ATOM 3326 C C . ASP A 1 429 ? -9.078 -30.141 8.789 1 67.31 429 ASP A C 1
ATOM 3328 O O . ASP A 1 429 ? -9.68 -31.156 8.406 1 67.31 429 ASP A O 1
ATOM 3332 N N . PHE A 1 430 ? -8.734 -29.156 8.086 1 71.25 430 PHE A N 1
ATOM 3333 C CA . PHE A 1 430 ? -9.109 -29.141 6.676 1 71.25 430 PHE A CA 1
ATOM 3334 C C . PHE A 1 430 ? -8.453 -30.297 5.934 1 71.25 430 PHE A C 1
ATOM 3336 O O . PHE A 1 430 ? -9.117 -31.016 5.188 1 71.25 430 PHE A O 1
ATOM 3343 N N . LEU A 1 431 ? -7.254 -30.516 6.238 1 75.31 431 LEU A N 1
ATOM 3344 C CA . LEU A 1 431 ? -6.504 -31.562 5.555 1 75.31 431 LEU A CA 1
ATOM 3345 C C . LEU A 1 431 ? -7.059 -32.938 5.906 1 75.31 431 LEU A C 1
ATOM 3347 O O . LEU A 1 431 ? -7.172 -33.812 5.039 1 75.31 431 LEU A O 1
ATOM 3351 N N . ARG A 1 432 ? -7.387 -33.031 7.113 1 73.69 432 ARG A N 1
ATOM 3352 C CA . ARG A 1 432 ? -7.93 -34.312 7.578 1 73.69 432 ARG A CA 1
ATOM 3353 C C . ARG A 1 432 ? -9.281 -34.594 6.93 1 73.69 432 ARG A C 1
ATOM 3355 O O . ARG A 1 432 ? -9.516 -35.688 6.418 1 73.69 432 ARG A O 1
ATOM 3362 N N . ILE A 1 433 ? -10.039 -33.625 6.914 1 74.19 433 ILE A N 1
ATOM 3363 C CA . ILE A 1 433 ? -11.391 -33.781 6.383 1 74.19 433 ILE A CA 1
ATOM 3364 C C . ILE A 1 433 ? -11.336 -34 4.879 1 74.19 433 ILE A C 1
ATOM 3366 O O . ILE A 1 433 ? -12.094 -34.812 4.34 1 74.19 433 ILE A O 1
ATOM 3370 N N . ALA A 1 434 ? -10.367 -33.406 4.289 1 73.25 434 ALA A N 1
ATOM 3371 C CA . ALA A 1 434 ? -10.242 -33.5 2.836 1 73.25 434 ALA A CA 1
ATOM 3372 C C . ALA A 1 434 ? -9.453 -34.75 2.443 1 73.25 434 ALA A C 1
ATOM 3374 O O . ALA A 1 434 ? -9.367 -35.094 1.26 1 73.25 434 ALA A O 1
ATOM 3375 N N . HIS A 1 435 ? -8.922 -35.5 3.445 1 74.25 435 HIS A N 1
ATOM 3376 C CA . HIS A 1 435 ? -8.117 -36.688 3.236 1 74.25 435 HIS A CA 1
ATOM 3377 C C . HIS A 1 435 ? -6.984 -36.438 2.246 1 74.25 435 HIS A C 1
ATOM 3379 O O . HIS A 1 435 ? -6.789 -37.219 1.304 1 74.25 435 HIS A O 1
ATOM 3385 N N . LEU A 1 436 ? -6.395 -35.344 2.482 1 75.31 436 LEU A N 1
ATOM 3386 C CA . LEU A 1 436 ? -5.332 -34.969 1.563 1 75.31 436 LEU A CA 1
ATOM 3387 C C . LEU A 1 436 ? -3.988 -35.531 2.02 1 75.31 436 LEU A C 1
ATOM 3389 O O . LEU A 1 436 ? -3.645 -35.438 3.201 1 75.31 436 LEU A O 1
ATOM 3393 N N . PRO A 1 437 ? -3.379 -36.219 1.091 1 68.25 437 PRO A N 1
ATOM 3394 C CA . PRO A 1 437 ? -2.07 -36.812 1.41 1 68.25 437 PRO A CA 1
ATOM 3395 C C . PRO A 1 437 ? -1.003 -35.75 1.658 1 68.25 437 PRO A C 1
ATOM 3397 O O . PRO A 1 437 ? 0.051 -36.031 2.227 1 68.25 437 PRO A O 1
ATOM 3400 N N . THR A 1 438 ? -1.189 -34.625 1.152 1 77.44 438 THR A N 1
ATOM 3401 C CA . THR A 1 438 ? -0.268 -33.5 1.287 1 77.44 438 THR A CA 1
ATOM 3402 C C . THR A 1 438 ? -1.031 -32.188 1.378 1 77.44 438 THR A C 1
ATOM 3404 O O . THR A 1 438 ? -2.221 -32.125 1.06 1 77.44 438 THR A O 1
ATOM 3407 N N . GLY A 1 439 ? -0.344 -31.219 1.886 1 80.31 439 GLY A N 1
ATOM 3408 C CA . GLY A 1 439 ? -0.958 -29.906 2.021 1 80.31 439 GLY A CA 1
ATOM 3409 C C . GLY A 1 439 ? -0.817 -29.047 0.778 1 80.31 439 GLY A C 1
ATOM 3410 O O . GLY A 1 439 ? -1.364 -27.953 0.712 1 80.31 439 GLY A O 1
ATOM 3411 N N . GLY A 1 440 ? -0.061 -29.672 -0.278 1 91.12 440 GLY A N 1
ATOM 3412 C CA . GLY A 1 440 ? 0.128 -28.875 -1.476 1 91.12 440 GLY A CA 1
ATOM 3413 C C . GLY A 1 440 ? 1.096 -29.5 -2.465 1 91.12 440 GLY A C 1
ATOM 3414 O O . GLY A 1 440 ? 1.266 -30.719 -2.488 1 91.12 440 GLY A O 1
ATOM 3415 N N . ALA A 1 441 ? 1.562 -28.688 -3.381 1 95.38 441 ALA A N 1
ATOM 3416 C CA . ALA A 1 441 ? 2.449 -29.109 -4.461 1 95.38 441 ALA A CA 1
ATOM 3417 C C . ALA A 1 441 ? 3.775 -28.359 -4.41 1 95.38 441 ALA A C 1
ATOM 3419 O O . ALA A 1 441 ? 4.039 -27.625 -3.461 1 95.38 441 ALA A O 1
ATOM 3420 N N . ILE A 1 442 ? 4.652 -28.781 -5.262 1 97.75 442 ILE A N 1
ATOM 3421 C CA . ILE A 1 442 ? 5.91 -28.094 -5.523 1 97.75 442 ILE A CA 1
ATOM 3422 C C . ILE A 1 442 ? 5.773 -27.234 -6.785 1 97.75 442 ILE A C 1
ATOM 3424 O O . ILE A 1 442 ? 5.211 -27.688 -7.785 1 97.75 442 ILE A O 1
ATOM 3428 N N . ARG A 1 443 ? 6.203 -26.031 -6.703 1 98.25 443 ARG A N 1
ATOM 3429 C CA . ARG A 1 443 ? 6.156 -25.141 -7.863 1 98.25 443 ARG A CA 1
ATOM 3430 C C . ARG A 1 443 ? 7.543 -24.594 -8.195 1 98.25 443 ARG A C 1
ATOM 3432 O O . ARG A 1 443 ? 8.172 -23.938 -7.359 1 98.25 443 ARG A O 1
ATOM 3439 N N . VAL A 1 444 ? 7.957 -24.891 -9.367 1 98.5 444 VAL A N 1
ATOM 3440 C CA . VAL A 1 444 ? 9.18 -24.344 -9.938 1 98.5 444 VAL A CA 1
ATOM 3441 C C . VAL A 1 444 ? 8.836 -23.359 -11.039 1 98.5 444 VAL A C 1
ATOM 3443 O O . VAL A 1 444 ? 7.906 -23.578 -11.82 1 98.5 444 VAL A O 1
ATOM 3446 N N . SER A 1 445 ? 9.539 -22.281 -11.078 1 98.62 445 SER A N 1
ATOM 3447 C CA . SER A 1 445 ? 9.297 -21.281 -12.125 1 98.62 445 SER A CA 1
ATOM 3448 C C . SER A 1 445 ? 10.602 -20.641 -12.578 1 98.62 445 SER A C 1
ATOM 3450 O O . SER A 1 445 ? 11.516 -20.453 -11.781 1 98.62 445 SER A O 1
ATOM 3452 N N . PHE A 1 446 ? 10.68 -20.312 -13.859 1 98.56 446 PHE A N 1
ATOM 3453 C CA . PHE A 1 446 ? 11.867 -19.766 -14.492 1 98.56 446 PHE A CA 1
ATOM 3454 C C . PHE A 1 446 ? 11.648 -18.312 -14.883 1 98.56 446 PHE A C 1
ATOM 3456 O O . PHE A 1 446 ? 10.508 -17.844 -14.992 1 98.56 446 PHE A O 1
ATOM 3463 N N . GLY A 1 447 ? 12.711 -17.562 -15.039 1 98.06 447 GLY A N 1
ATOM 3464 C CA . GLY A 1 447 ? 12.656 -16.156 -15.406 1 98.06 447 GLY A CA 1
ATOM 3465 C C . GLY A 1 447 ? 13.914 -15.664 -16.094 1 98.06 447 GLY A C 1
ATOM 3466 O O . GLY A 1 447 ? 14.641 -16.453 -16.703 1 98.06 447 GLY A O 1
ATOM 3467 N N . ILE A 1 448 ? 14.156 -14.461 -16.047 1 97.69 448 ILE A N 1
ATOM 3468 C CA . ILE A 1 448 ? 15.109 -13.711 -16.844 1 97.69 448 ILE A CA 1
ATOM 3469 C C . ILE A 1 448 ? 16.531 -14.211 -16.578 1 97.69 448 ILE A C 1
ATOM 3471 O O . ILE A 1 448 ? 17.375 -14.227 -17.469 1 97.69 448 ILE A O 1
ATOM 3475 N N . ALA A 1 449 ? 16.812 -14.727 -15.391 1 98 449 ALA A N 1
ATOM 3476 C CA . ALA A 1 449 ? 18.172 -15.07 -15.031 1 98 449 ALA A CA 1
ATOM 3477 C C . ALA A 1 449 ? 18.375 -16.578 -15.016 1 98 449 ALA A C 1
ATOM 3479 O O . ALA A 1 449 ? 19.453 -17.078 -14.664 1 98 449 ALA A O 1
ATOM 3480 N N . SER A 1 450 ? 17.344 -17.344 -15.375 1 98.44 450 SER A N 1
ATOM 3481 C CA . SER A 1 450 ? 17.406 -18.797 -15.336 1 98.44 450 SER A CA 1
ATOM 3482 C C . SER A 1 450 ? 18.281 -19.344 -16.453 1 98.44 450 SER A C 1
ATOM 3484 O O . SER A 1 450 ? 18.312 -18.781 -17.547 1 98.44 450 SER A O 1
ATOM 3486 N N . THR A 1 451 ? 18.906 -20.484 -16.188 1 97.81 451 THR A N 1
ATOM 3487 C CA . THR A 1 451 ? 19.797 -21.109 -17.141 1 97.81 451 THR A CA 1
ATOM 3488 C C . THR A 1 451 ? 19.547 -22.625 -17.203 1 97.81 451 THR A C 1
ATOM 3490 O O . THR A 1 451 ? 18.859 -23.172 -16.344 1 97.81 451 THR A O 1
ATOM 3493 N N . CYS A 1 452 ? 20.156 -23.203 -18.25 1 97.19 452 CYS A N 1
ATOM 3494 C CA . CYS A 1 452 ? 20.109 -24.656 -18.359 1 97.19 452 CYS A CA 1
ATOM 3495 C C . CYS A 1 452 ? 20.812 -25.312 -17.172 1 97.19 452 CYS A C 1
ATOM 3497 O O . CYS A 1 452 ? 20.391 -26.375 -16.703 1 97.19 452 CYS A O 1
ATOM 3499 N N . GLY A 1 453 ? 21.828 -24.609 -16.672 1 97.06 453 GLY A N 1
ATOM 3500 C CA . GLY A 1 453 ? 22.516 -25.094 -15.484 1 97.06 453 GLY A CA 1
ATOM 3501 C C . GLY A 1 453 ? 21.625 -25.203 -14.266 1 97.06 453 GLY A C 1
ATOM 3502 O O . GLY A 1 453 ? 21.781 -26.125 -13.453 1 97.06 453 GLY A O 1
ATOM 3503 N N . ASP A 1 454 ? 20.719 -24.281 -14.133 1 98.31 454 ASP A N 1
ATOM 3504 C CA . ASP A 1 454 ? 19.766 -24.344 -13.031 1 98.31 454 ASP A CA 1
ATOM 3505 C C . ASP A 1 454 ? 18.875 -25.578 -13.125 1 98.31 454 ASP A C 1
ATOM 3507 O O . ASP A 1 454 ? 18.609 -26.234 -12.117 1 98.31 454 ASP A O 1
ATOM 3511 N N . VAL A 1 455 ? 18.438 -25.906 -14.336 1 98.44 455 VAL A N 1
ATOM 3512 C CA . VAL A 1 455 ? 17.625 -27.094 -14.562 1 98.44 455 VAL A CA 1
ATOM 3513 C C . VAL A 1 455 ? 18.422 -28.344 -14.219 1 98.44 455 VAL A C 1
ATOM 3515 O O . VAL A 1 455 ? 17.938 -29.234 -13.516 1 98.44 455 VAL A O 1
ATOM 3518 N N . ASP A 1 456 ? 19.672 -28.391 -14.719 1 98 456 ASP A N 1
ATOM 3519 C CA . ASP A 1 456 ? 20.531 -29.531 -14.461 1 98 456 ASP A CA 1
ATOM 3520 C C . ASP A 1 456 ? 20.734 -29.75 -12.961 1 98 456 ASP A C 1
ATOM 3522 O O . ASP A 1 456 ? 20.688 -30.891 -12.484 1 98 456 ASP A O 1
ATOM 3526 N N . TYR A 1 457 ? 20.938 -28.672 -12.312 1 98.44 457 TYR A N 1
ATOM 3527 C CA . TYR A 1 457 ? 21.156 -28.75 -10.875 1 98.44 457 TYR A CA 1
ATOM 3528 C C . TYR A 1 457 ? 19.922 -29.312 -10.172 1 98.44 457 TYR A C 1
ATOM 3530 O O . TYR A 1 457 ? 20.047 -30.172 -9.297 1 98.44 457 TYR A O 1
ATOM 3538 N N . PHE A 1 458 ? 18.797 -28.875 -10.492 1 98.75 458 PHE A N 1
ATOM 3539 C CA . PHE A 1 458 ? 17.578 -29.344 -9.852 1 98.75 458 PHE A CA 1
ATOM 3540 C C . PHE A 1 458 ? 17.359 -30.828 -10.125 1 98.75 458 PHE A C 1
ATOM 3542 O O . PHE A 1 458 ? 16.984 -31.594 -9.227 1 98.75 458 PHE A O 1
ATOM 3549 N N . ILE A 1 459 ? 17.531 -31.25 -11.398 1 98.5 459 ILE A N 1
ATOM 3550 C CA . ILE A 1 459 ? 17.312 -32.656 -11.773 1 98.5 459 ILE A CA 1
ATOM 3551 C C . ILE A 1 459 ? 18.297 -33.531 -11.016 1 98.5 459 ILE A C 1
ATOM 3553 O O . ILE A 1 459 ? 17.922 -34.625 -10.547 1 98.5 459 ILE A O 1
ATOM 3557 N N . ALA A 1 460 ? 19.5 -33.062 -10.883 1 98.5 460 ALA A N 1
ATOM 3558 C CA . ALA A 1 460 ? 20.484 -33.812 -10.117 1 98.5 460 ALA A CA 1
ATOM 3559 C C . ALA A 1 460 ? 20.062 -33.938 -8.648 1 98.5 460 ALA A C 1
ATOM 3561 O O . ALA A 1 460 ? 20.188 -35 -8.047 1 98.5 460 ALA A O 1
ATOM 3562 N N . PHE A 1 461 ? 19.672 -32.906 -8.055 1 98.56 461 PHE A N 1
ATOM 3563 C CA . PHE A 1 461 ? 19.156 -32.906 -6.684 1 98.56 461 PHE A CA 1
ATOM 3564 C C . PHE A 1 461 ? 18 -33.875 -6.527 1 98.56 461 PHE A C 1
ATOM 3566 O O . PHE A 1 461 ? 17.984 -34.688 -5.59 1 98.56 461 PHE A O 1
ATOM 3573 N N . ALA A 1 462 ? 17 -33.781 -7.473 1 98.75 462 ALA A N 1
ATOM 3574 C CA . ALA A 1 462 ? 15.82 -34.625 -7.445 1 98.75 462 ALA A CA 1
ATOM 3575 C C . ALA A 1 462 ? 16.219 -36.094 -7.48 1 98.75 462 ALA A C 1
ATOM 3577 O O . ALA A 1 462 ? 15.703 -36.906 -6.699 1 98.75 462 ALA A O 1
ATOM 3578 N N . THR A 1 463 ? 17.125 -36.438 -8.352 1 98.38 463 THR A N 1
ATOM 3579 C CA . THR A 1 463 ? 17.562 -37.812 -8.516 1 98.38 463 THR A CA 1
ATOM 3580 C C . THR A 1 463 ? 18.297 -38.281 -7.277 1 98.38 463 THR A C 1
ATOM 3582 O O . THR A 1 463 ? 18.016 -39.375 -6.75 1 98.38 463 THR A O 1
ATOM 3585 N N . LYS A 1 464 ? 19.172 -37.5 -6.836 1 98.38 464 LYS A N 1
ATOM 3586 C CA . LYS A 1 464 ? 20 -37.875 -5.691 1 98.38 464 LYS A CA 1
ATOM 3587 C C . LYS A 1 464 ? 19.156 -38 -4.426 1 98.38 464 LYS A C 1
ATOM 3589 O O . LYS A 1 464 ? 19.406 -38.906 -3.615 1 98.38 464 LYS A O 1
ATOM 3594 N N . THR A 1 465 ? 18.25 -37.219 -4.27 1 98.44 465 THR A N 1
ATOM 3595 C CA . THR A 1 465 ? 17.547 -37.094 -3 1 98.44 465 THR A CA 1
ATOM 3596 C C . THR A 1 465 ? 16.328 -38 -2.955 1 98.44 465 THR A C 1
ATOM 3598 O O . THR A 1 465 ? 15.992 -38.531 -1.898 1 98.44 465 THR A O 1
ATOM 3601 N N . TYR A 1 466 ? 15.68 -38.281 -4.09 1 98.44 466 TYR A N 1
ATOM 3602 C CA . TYR A 1 466 ? 14.359 -38.875 -3.971 1 98.44 466 TYR A CA 1
ATOM 3603 C C . TYR A 1 466 ? 14.297 -40.219 -4.711 1 98.44 466 TYR A C 1
ATOM 3605 O O . TYR A 1 466 ? 13.367 -41 -4.508 1 98.44 466 TYR A O 1
ATOM 3613 N N . LYS A 1 467 ? 15.195 -40.5 -5.613 1 98.56 467 LYS A N 1
ATOM 3614 C CA . LYS A 1 467 ? 15.188 -41.781 -6.301 1 98.56 467 LYS A CA 1
ATOM 3615 C C . LYS A 1 467 ? 15.289 -42.938 -5.305 1 98.56 467 LYS A C 1
ATOM 3617 O O . LYS A 1 467 ? 16.172 -42.938 -4.438 1 98.56 467 LYS A O 1
ATOM 3622 N N . ASP A 1 468 ? 14.406 -43.875 -5.371 1 98.38 468 ASP A N 1
ATOM 3623 C CA . ASP A 1 468 ? 14.352 -45.125 -4.617 1 98.38 468 ASP A CA 1
ATOM 3624 C C . ASP A 1 468 ? 14.211 -44.844 -3.121 1 98.38 468 ASP A C 1
ATOM 3626 O O . ASP A 1 468 ? 14.484 -45.719 -2.301 1 98.38 468 ASP A O 1
ATOM 3630 N N . ARG A 1 469 ? 13.844 -43.625 -2.725 1 97.81 469 ARG A N 1
ATOM 3631 C CA . ARG A 1 469 ? 13.695 -43.25 -1.322 1 97.81 469 ARG A CA 1
ATOM 3632 C C . ARG A 1 469 ? 12.266 -43.438 -0.848 1 97.81 469 ARG A C 1
ATOM 3634 O O . ARG A 1 469 ? 11.312 -43.125 -1.568 1 97.81 469 ARG A O 1
ATOM 3641 N N . VAL A 1 470 ? 12.133 -44.094 0.297 1 97.56 470 VAL A N 1
ATOM 3642 C CA . VAL A 1 470 ? 10.867 -44.094 1.021 1 97.56 470 VAL A CA 1
ATOM 3643 C C . VAL A 1 470 ? 10.852 -42.969 2.055 1 97.56 470 VAL A C 1
ATOM 3645 O O . VAL A 1 470 ? 11.758 -42.875 2.889 1 97.56 470 VAL A O 1
ATOM 3648 N N . THR A 1 471 ? 9.867 -42.125 1.961 1 95.25 471 THR A N 1
ATOM 3649 C CA . THR A 1 471 ? 9.883 -40.938 2.783 1 95.25 471 THR A CA 1
ATOM 3650 C C . THR A 1 471 ? 8.898 -41.062 3.943 1 95.25 471 THR A C 1
ATOM 3652 O O . THR A 1 471 ? 7.988 -41.875 3.906 1 95.25 471 THR A O 1
ATOM 3655 N N . SER A 1 472 ? 9.125 -40.281 4.996 1 91.94 472 SER A N 1
ATOM 3656 C CA . SER A 1 472 ? 8.273 -40.188 6.18 1 91.94 472 SER A CA 1
ATOM 3657 C C . SER A 1 472 ? 7.922 -38.75 6.488 1 91.94 472 SER A C 1
ATOM 3659 O O . SER A 1 472 ? 8.57 -37.812 5.988 1 91.94 472 SER A O 1
ATOM 3661 N N . THR A 1 473 ? 6.852 -38.562 7.238 1 88.38 473 THR A N 1
ATOM 3662 C CA . THR A 1 473 ? 6.449 -37.219 7.637 1 88.38 473 THR A CA 1
ATOM 3663 C C . THR A 1 473 ? 6.867 -36.938 9.078 1 88.38 473 THR A C 1
ATOM 3665 O O . THR A 1 473 ? 6.504 -35.906 9.641 1 88.38 473 THR A O 1
ATOM 3668 N N . GLU A 1 474 ? 7.582 -37.781 9.656 1 88.88 474 GLU A N 1
ATOM 3669 C CA . GLU A 1 474 ? 8.016 -37.625 11.039 1 88.88 474 GLU A CA 1
ATOM 3670 C C . GLU A 1 474 ? 8.93 -36.406 11.195 1 88.88 474 GLU A C 1
ATOM 3672 O O . GLU A 1 474 ? 9.852 -36.188 10.406 1 88.88 474 GLU A O 1
ATOM 3677 N N . GLY A 1 475 ? 8.602 -35.531 12.172 1 88.12 475 GLY A N 1
ATOM 3678 C CA . GLY A 1 475 ? 9.453 -34.406 12.508 1 88.12 475 GLY A CA 1
ATOM 3679 C C . GLY A 1 475 ? 9.125 -33.156 11.719 1 88.12 475 GLY A C 1
ATOM 3680 O O . GLY A 1 475 ? 9.711 -32.094 11.953 1 88.12 475 GLY A O 1
ATOM 3681 N N . LEU A 1 476 ? 8.234 -33.281 10.812 1 87.25 476 LEU A N 1
ATOM 3682 C CA . LEU A 1 476 ? 7.875 -32.094 10.016 1 87.25 476 LEU A CA 1
ATOM 3683 C C . LEU A 1 476 ? 6.977 -31.172 10.82 1 87.25 476 LEU A C 1
ATOM 3685 O O . LEU A 1 476 ? 6.105 -31.625 11.562 1 87.25 476 LEU A O 1
ATOM 3689 N N . ALA A 1 477 ? 7.25 -29.875 10.703 1 81 477 ALA A N 1
ATOM 3690 C CA . ALA A 1 477 ? 6.457 -28.875 11.406 1 81 477 ALA A CA 1
ATOM 3691 C C . ALA A 1 477 ? 5.031 -28.812 10.867 1 81 477 ALA A C 1
ATOM 3693 O O . ALA A 1 477 ? 4.785 -29.172 9.703 1 81 477 ALA A O 1
ATOM 3694 N N . PRO A 1 478 ? 4.066 -28.391 11.758 1 77.56 478 PRO A N 1
ATOM 3695 C CA . PRO A 1 478 ? 2.695 -28.219 11.266 1 77.56 478 PRO A CA 1
ATOM 3696 C C . PRO A 1 478 ? 2.576 -27.125 10.203 1 77.56 478 PRO A C 1
ATOM 3698 O O . PRO A 1 478 ? 3.393 -26.203 10.172 1 77.56 478 PRO A O 1
ATOM 3701 N N . ARG A 1 479 ? 1.577 -27.344 9.383 1 77.38 479 ARG A N 1
ATOM 3702 C CA . ARG A 1 479 ? 1.313 -26.328 8.352 1 77.38 479 ARG A CA 1
ATOM 3703 C C . ARG A 1 479 ? 0.628 -25.109 8.953 1 77.38 479 ARG A C 1
ATOM 3705 O O . ARG A 1 479 ? -0.364 -25.234 9.672 1 77.38 479 ARG A O 1
ATOM 3712 N N . PRO A 1 480 ? 1.14 -23.922 8.703 1 67.31 480 PRO A N 1
ATOM 3713 C CA . PRO A 1 480 ? 0.468 -22.734 9.234 1 67.31 480 PRO A CA 1
ATOM 3714 C C . PRO A 1 480 ? -0.831 -22.422 8.5 1 67.31 480 PRO A C 1
ATOM 3716 O O . PRO A 1 480 ? -1.742 -21.812 9.078 1 67.31 480 PRO A O 1
ATOM 3719 N N . GLY A 1 481 ? -0.99 -22.719 7.285 1 71.62 481 GLY A N 1
ATOM 3720 C CA . GLY A 1 481 ? -2.135 -22.391 6.453 1 71.62 481 GLY A CA 1
ATOM 3721 C C . GLY A 1 481 ? -1.853 -22.531 4.969 1 71.62 481 GLY A C 1
ATOM 3722 O O . GLY A 1 481 ? -0.77 -22.984 4.578 1 71.62 481 GLY A O 1
ATOM 3723 N N . CYS A 1 482 ? -2.965 -22.469 4.266 1 72.19 482 CYS A N 1
ATOM 3724 C CA . CYS A 1 482 ? -2.805 -22.469 2.814 1 72.19 482 CYS A CA 1
ATOM 3725 C C . CYS A 1 482 ? -3.811 -21.547 2.148 1 72.19 482 CYS A C 1
ATOM 3727 O O . CYS A 1 482 ? -4.984 -21.516 2.523 1 72.19 482 CYS A O 1
ATOM 3729 N N . MET B 1 1 ? 19.969 42.281 16.594 1 55.56 1 MET B N 1
ATOM 3730 C CA . MET B 1 1 ? 18.766 41.438 16.672 1 55.56 1 MET B CA 1
ATOM 3731 C C . MET B 1 1 ? 18.953 40.312 17.656 1 55.56 1 MET B C 1
ATOM 3733 O O . MET B 1 1 ? 20.031 39.719 17.719 1 55.56 1 MET B O 1
ATOM 3737 N N . PRO B 1 2 ? 18.047 40.188 18.578 1 75.94 2 PRO B N 1
ATOM 3738 C CA . PRO B 1 2 ? 18.203 39.094 19.531 1 75.94 2 PRO B CA 1
ATOM 3739 C C . PRO B 1 2 ? 18.438 37.75 18.859 1 75.94 2 PRO B C 1
ATOM 3741 O O . PRO B 1 2 ? 17.984 37.531 17.734 1 75.94 2 PRO B O 1
ATOM 3744 N N . SER B 1 3 ? 19.312 37.094 19.406 1 89.69 3 SER B N 1
ATOM 3745 C CA . SER B 1 3 ? 19.609 35.75 18.938 1 89.69 3 SER B CA 1
ATOM 3746 C C . SER B 1 3 ? 18.625 34.719 19.5 1 89.69 3 SER B C 1
ATOM 3748 O O . SER B 1 3 ? 17.969 34.969 20.516 1 89.69 3 SER B O 1
ATOM 3750 N N . ILE B 1 4 ? 18.391 33.656 18.766 1 94.94 4 ILE B N 1
ATOM 3751 C CA . ILE B 1 4 ? 17.453 32.625 19.203 1 94.94 4 ILE B CA 1
ATOM 3752 C C . ILE B 1 4 ? 17.828 32.156 20.594 1 94.94 4 ILE B C 1
ATOM 3754 O O . ILE B 1 4 ? 16.938 31.844 21.406 1 94.94 4 ILE B O 1
ATOM 3758 N N . THR B 1 5 ? 19.125 32.156 20.969 1 94.75 5 THR B N 1
ATOM 3759 C CA . THR B 1 5 ? 19.562 31.594 22.25 1 94.75 5 THR B CA 1
ATOM 3760 C C . THR B 1 5 ? 19.203 32.531 23.391 1 94.75 5 THR B C 1
ATOM 3762 O O . THR B 1 5 ? 19.219 32.125 24.562 1 94.75 5 THR B O 1
ATOM 3765 N N . ASP B 1 6 ? 18.938 33.781 23.094 1 94.75 6 ASP B N 1
ATOM 3766 C CA . ASP B 1 6 ? 18.484 34.719 24.125 1 94.75 6 ASP B CA 1
ATOM 3767 C C . ASP B 1 6 ? 17.078 34.375 24.594 1 94.75 6 ASP B C 1
ATOM 3769 O O . ASP B 1 6 ? 16.797 34.406 25.797 1 94.75 6 ASP B O 1
ATOM 3773 N N . ASP B 1 7 ? 16.25 34.031 23.703 1 93.88 7 ASP B N 1
ATOM 3774 C CA . ASP B 1 7 ? 14.844 33.781 24 1 93.88 7 ASP B CA 1
ATOM 3775 C C . ASP B 1 7 ? 14.609 32.281 24.234 1 93.88 7 ASP B C 1
ATOM 3777 O O . ASP B 1 7 ? 13.711 31.906 24.984 1 93.88 7 ASP B O 1
ATOM 3781 N N . TYR B 1 8 ? 15.414 31.5 23.562 1 96.06 8 TYR B N 1
ATOM 3782 C CA . TYR B 1 8 ? 15.328 30.047 23.672 1 96.06 8 TYR B CA 1
ATOM 3783 C C . TYR B 1 8 ? 16.703 29.438 23.938 1 96.06 8 TYR B C 1
ATOM 3785 O O . TYR B 1 8 ? 17.266 28.781 23.078 1 96.06 8 TYR B O 1
ATOM 3793 N N . PRO B 1 9 ? 17.172 29.516 25.109 1 96.12 9 PRO B N 1
ATOM 3794 C CA . PRO B 1 9 ? 18.531 29.078 25.438 1 96.12 9 PRO B CA 1
ATOM 3795 C C . PRO B 1 9 ? 18.75 27.578 25.203 1 96.12 9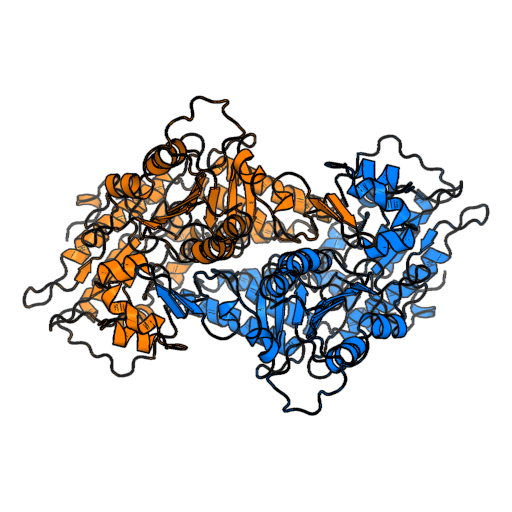 PRO B C 1
ATOM 3797 O O . PRO B 1 9 ? 19.859 27.156 24.906 1 96.12 9 PRO B O 1
ATOM 3800 N N . GLU B 1 10 ? 17.688 26.75 25.312 1 96.81 10 GLU B N 1
ATOM 3801 C CA . GLU B 1 10 ? 17.812 25.297 25.125 1 96.81 10 GLU B CA 1
ATOM 3802 C C . GLU B 1 10 ? 18.266 24.953 23.719 1 96.81 10 GLU B C 1
ATOM 3804 O O . GLU B 1 10 ? 18.75 23.859 23.469 1 96.81 10 GLU B O 1
ATOM 3809 N N . TYR B 1 11 ? 18.109 25.875 22.797 1 97.19 11 TYR B N 1
ATOM 3810 C CA . TYR B 1 11 ? 18.547 25.656 21.406 1 97.19 11 TYR B CA 1
ATOM 3811 C C . TYR B 1 11 ? 20.016 25.297 21.359 1 97.19 11 TYR B C 1
ATOM 3813 O O . TYR B 1 11 ? 20.438 24.484 20.531 1 97.19 11 TYR B O 1
ATOM 3821 N N . SER B 1 12 ? 20.781 25.844 22.25 1 96 12 SER B N 1
ATOM 3822 C CA . SER B 1 12 ? 22.234 25.641 22.25 1 96 12 SER B CA 1
ATOM 3823 C C . SER B 1 12 ? 22.578 24.188 22.578 1 96 12 SER B C 1
ATOM 3825 O O . SER B 1 12 ? 23.656 23.703 22.219 1 96 12 SER B O 1
ATOM 3827 N N . ARG B 1 13 ? 21.641 23.5 23.219 1 96.5 13 ARG B N 1
ATOM 3828 C CA . ARG B 1 13 ? 21.875 22.109 23.594 1 96.5 13 ARG B CA 1
ATOM 3829 C C . ARG B 1 13 ? 21.656 21.172 22.406 1 96.5 13 ARG B C 1
ATOM 3831 O O . ARG B 1 13 ? 21.891 19.969 22.516 1 96.5 13 ARG B O 1
ATOM 3838 N N . THR B 1 14 ? 21.266 21.719 21.266 1 97.75 14 THR B N 1
ATOM 3839 C CA . THR B 1 14 ? 20.906 20.875 20.125 1 97.75 14 THR B CA 1
ATOM 3840 C C . THR B 1 14 ? 21.969 20.969 19.031 1 97.75 14 THR B C 1
ATOM 3842 O O . THR B 1 14 ? 21.688 20.656 17.859 1 97.75 14 THR B O 1
ATOM 3845 N N . CYS B 1 15 ? 23.188 21.328 19.312 1 95.94 15 CYS B N 1
ATOM 3846 C CA . CYS B 1 15 ? 24.25 21.594 18.359 1 95.94 15 CYS B CA 1
ATOM 3847 C C . CYS B 1 15 ? 24.594 20.359 17.547 1 95.94 15 CYS B C 1
ATOM 3849 O O . CYS B 1 15 ? 25.047 20.453 16.406 1 95.94 15 CYS B O 1
ATOM 3851 N N . LYS B 1 16 ? 24.344 19.203 18.156 1 96.94 16 LYS B N 1
ATOM 3852 C CA . LYS B 1 16 ? 24.562 17.953 17.438 1 96.94 16 LYS B CA 1
ATOM 3853 C C . LYS B 1 16 ? 23.781 17.938 16.125 1 96.94 16 LYS B C 1
ATOM 3855 O O . LYS B 1 16 ? 24.25 17.391 15.117 1 96.94 16 LYS B O 1
ATOM 3860 N N . LEU B 1 17 ? 22.625 18.562 16.062 1 98.06 17 LEU B N 1
ATOM 3861 C CA . LEU B 1 17 ? 21.781 18.578 14.875 1 98.06 17 LEU B CA 1
ATOM 3862 C C . LEU B 1 17 ? 22.375 19.484 13.797 1 98.06 17 LEU B C 1
ATOM 3864 O O . LEU B 1 17 ? 22.141 19.266 12.609 1 98.06 17 LEU B O 1
ATOM 3868 N N . ASP B 1 18 ? 23.188 20.406 14.195 1 97.69 18 ASP B N 1
ATOM 3869 C CA . ASP B 1 18 ? 23.906 21.203 13.203 1 97.69 18 ASP B CA 1
ATOM 3870 C C . ASP B 1 18 ? 24.953 20.359 12.484 1 97.69 18 ASP B C 1
ATOM 3872 O O . ASP B 1 18 ? 25.156 20.516 11.273 1 97.69 18 ASP B O 1
ATOM 3876 N N . THR B 1 19 ? 25.625 19.547 13.258 1 97.38 19 THR B N 1
ATOM 3877 C CA . THR B 1 19 ? 26.594 18.625 12.664 1 97.38 19 THR B CA 1
ATOM 3878 C C . THR B 1 19 ? 25.906 17.656 11.703 1 97.38 19 THR B C 1
ATOM 3880 O O . THR B 1 19 ? 26.422 17.406 10.609 1 97.38 19 THR B O 1
ATOM 3883 N N . LEU B 1 20 ? 24.797 17.156 12.117 1 97.5 20 LEU B N 1
ATOM 3884 C CA . LEU B 1 20 ? 24.047 16.219 11.281 1 97.5 20 LEU B CA 1
ATOM 3885 C C . LEU B 1 20 ? 23.547 16.906 10.016 1 97.5 20 LEU B C 1
ATOM 3887 O O . LEU B 1 20 ? 23.484 16.297 8.945 1 97.5 20 LEU B O 1
ATOM 3891 N N . ARG B 1 21 ? 23.094 18.188 10.148 1 97.81 21 ARG B N 1
ATOM 3892 C CA . ARG B 1 21 ? 22.703 18.984 8.984 1 97.81 21 ARG B CA 1
ATOM 3893 C C . ARG B 1 21 ? 23.828 19.031 7.965 1 97.81 21 ARG B C 1
ATOM 3895 O O . ARG B 1 21 ? 23.594 18.859 6.766 1 97.81 21 ARG B O 1
ATOM 3902 N N . ALA B 1 22 ? 24.984 19.141 8.383 1 97.06 22 ALA B N 1
ATOM 3903 C CA . ALA B 1 22 ? 26.141 19.297 7.5 1 97.06 22 ALA B CA 1
ATOM 3904 C C . ALA B 1 22 ? 26.562 17.953 6.902 1 97.06 22 ALA B C 1
ATOM 3906 O O . ALA B 1 22 ? 27.031 17.891 5.762 1 97.06 22 ALA B O 1
ATOM 3907 N N . THR B 1 23 ? 26.328 16.859 7.594 1 97.31 23 THR B N 1
ATOM 3908 C CA . THR B 1 23 ? 26.859 15.57 7.176 1 97.31 23 THR B CA 1
ATOM 3909 C C . THR B 1 23 ? 25.766 14.695 6.566 1 97.31 23 THR B C 1
ATOM 3911 O O . THR B 1 23 ? 25.844 14.32 5.395 1 97.31 23 THR B O 1
ATOM 3914 N N . GLU B 1 24 ? 24.672 14.523 7.262 1 97.75 24 GLU B N 1
ATOM 3915 C CA . GLU B 1 24 ? 23.656 13.555 6.871 1 97.75 24 GLU B CA 1
ATOM 3916 C C . GLU B 1 24 ? 22.578 14.211 6 1 97.75 24 GLU B C 1
ATOM 3918 O O . GLU B 1 24 ? 21.922 13.539 5.203 1 97.75 24 GLU B O 1
ATOM 3923 N N . TYR B 1 25 ? 22.453 15.539 6.148 1 98 25 TYR B N 1
ATOM 3924 C CA . TYR B 1 25 ? 21.438 16.266 5.395 1 98 25 TYR B CA 1
ATOM 3925 C C . TYR B 1 25 ? 22.078 17.391 4.57 1 98 25 TYR B C 1
ATOM 3927 O O . TYR B 1 25 ? 21.422 18.375 4.25 1 98 25 TYR B O 1
ATOM 3935 N N . GLY B 1 26 ? 23.312 17.25 4.27 1 97.38 26 GLY B N 1
ATOM 3936 C CA . GLY B 1 26 ? 24.078 18.281 3.588 1 97.38 26 GLY B CA 1
ATOM 3937 C C . GLY B 1 26 ? 23.594 18.562 2.18 1 97.38 26 GLY B C 1
ATOM 3938 O O . GLY B 1 26 ? 23.891 19.609 1.604 1 97.38 26 GLY B O 1
ATOM 3939 N N . TYR B 1 27 ? 22.766 17.672 1.658 1 96.12 27 TYR B N 1
ATOM 3940 C CA . TYR B 1 27 ? 22.234 17.859 0.312 1 96.12 27 TYR B CA 1
ATOM 3941 C C . TYR B 1 27 ? 21.359 19.094 0.241 1 96.12 27 TYR B C 1
ATOM 3943 O O . TYR B 1 27 ? 21.203 19.703 -0.822 1 96.12 27 TYR B O 1
ATOM 3951 N N . LEU B 1 28 ? 20.766 19.562 1.331 1 97.25 28 LEU B N 1
ATOM 3952 C CA . LEU B 1 28 ? 19.969 20.781 1.345 1 97.25 28 LEU B CA 1
ATOM 3953 C C . LEU B 1 28 ? 20.859 22 1.042 1 97.25 28 LEU B C 1
ATOM 3955 O O . LEU B 1 28 ? 20.516 22.828 0.193 1 97.25 28 LEU B O 1
ATOM 3959 N N . ASP B 1 29 ? 21.938 22.031 1.7 1 96.62 29 ASP B N 1
ATOM 3960 C CA . ASP B 1 29 ? 22.844 23.156 1.521 1 96.62 29 ASP B CA 1
ATOM 3961 C C . ASP B 1 29 ? 23.547 23.078 0.168 1 96.62 29 ASP B C 1
ATOM 3963 O O . ASP B 1 29 ? 23.781 24.109 -0.478 1 96.62 29 ASP B O 1
ATOM 3967 N N . GLU B 1 30 ? 23.891 21.844 -0.207 1 96.25 30 GLU B N 1
ATOM 3968 C CA . GLU B 1 30 ? 24.5 21.625 -1.519 1 96.25 30 GLU B CA 1
ATOM 3969 C C . GLU B 1 30 ? 23.578 22.109 -2.637 1 96.25 30 GLU B C 1
ATOM 3971 O O . GLU B 1 30 ? 24.047 22.578 -3.676 1 96.25 30 GLU B O 1
ATOM 3976 N N . GLN B 1 31 ? 22.297 22.156 -2.373 1 94.75 31 GLN B N 1
ATOM 3977 C CA . GLN B 1 31 ? 21.312 22.531 -3.377 1 94.75 31 GLN B CA 1
ATOM 3978 C C . GLN B 1 31 ? 20.766 23.938 -3.107 1 94.75 31 GLN B C 1
ATOM 3980 O O . GLN B 1 31 ? 19.828 24.375 -3.773 1 94.75 31 GLN B O 1
ATOM 3985 N N . ASP B 1 32 ? 21.234 24.594 -2.121 1 95.94 32 ASP B N 1
ATOM 3986 C CA . ASP B 1 32 ? 20.734 25.906 -1.703 1 95.94 32 ASP B CA 1
ATOM 3987 C C . ASP B 1 32 ? 19.219 25.859 -1.474 1 95.94 32 ASP B C 1
ATOM 3989 O O . ASP B 1 32 ? 18.484 26.688 -2.01 1 95.94 32 ASP B O 1
ATOM 3993 N N . HIS B 1 33 ? 18.844 24.828 -0.767 1 97.25 33 HIS B N 1
ATOM 3994 C CA . HIS B 1 33 ? 17.438 24.547 -0.598 1 97.25 33 HIS B CA 1
ATOM 3995 C C . HIS B 1 33 ? 17 24.719 0.854 1 97.25 33 HIS B C 1
ATOM 3997 O O . HIS B 1 33 ? 17.609 24.156 1.761 1 97.25 33 HIS B O 1
ATOM 4003 N N . ILE B 1 34 ? 15.992 25.547 1.086 1 98.38 34 ILE B N 1
ATOM 4004 C CA . ILE B 1 34 ? 15.367 25.703 2.393 1 98.38 34 ILE B CA 1
ATOM 4005 C C . ILE B 1 34 ? 14.125 24.812 2.477 1 98.38 34 ILE B C 1
ATOM 4007 O O . ILE B 1 34 ? 13.117 25.078 1.814 1 98.38 34 ILE B O 1
ATOM 4011 N N . TYR B 1 35 ? 14.219 23.812 3.316 1 98.31 35 TYR B N 1
ATOM 4012 C CA . TYR B 1 35 ? 13.102 22.875 3.434 1 98.31 35 TYR B CA 1
ATOM 4013 C C . TYR B 1 35 ? 12.266 23.188 4.668 1 98.31 35 TYR B C 1
ATOM 4015 O O . TYR B 1 35 ? 12.75 23.062 5.797 1 98.31 35 TYR B O 1
ATOM 4023 N N . LEU B 1 36 ? 10.984 23.5 4.461 1 98.62 36 LEU B N 1
ATOM 4024 C CA . LEU B 1 36 ? 10.07 23.875 5.535 1 98.62 36 LEU B CA 1
ATOM 4025 C C . LEU B 1 36 ? 8.742 23.141 5.41 1 98.62 36 LEU B C 1
ATOM 4027 O O . LEU B 1 36 ? 7.688 23.703 5.719 1 98.62 36 LEU B O 1
ATOM 4031 N N . ASP B 1 37 ? 8.75 21.922 4.922 1 98.19 37 ASP B N 1
ATOM 4032 C CA . ASP B 1 37 ? 7.531 21.141 4.742 1 98.19 37 ASP B CA 1
ATOM 4033 C C . ASP B 1 37 ? 7.652 19.766 5.426 1 98.19 37 ASP B C 1
ATOM 4035 O O . ASP B 1 37 ? 7.293 18.75 4.844 1 98.19 37 ASP B O 1
ATOM 4039 N N . TYR B 1 38 ? 8.086 19.734 6.645 1 98 38 TYR B N 1
ATOM 4040 C CA . TYR B 1 38 ? 8.297 18.5 7.395 1 98 38 TYR B CA 1
ATOM 4041 C C . TYR B 1 38 ? 6.973 17.844 7.75 1 98 38 TYR B C 1
ATOM 4043 O O . TYR B 1 38 ? 6.914 16.641 7.992 1 98 38 TYR B O 1
ATOM 4051 N N . THR B 1 39 ? 5.867 18.594 7.824 1 97.44 39 THR B N 1
ATOM 4052 C CA . THR B 1 39 ? 4.559 17.984 8.047 1 97.44 39 THR B CA 1
ATOM 4053 C C . THR B 1 39 ? 4.125 17.172 6.828 1 97.44 39 THR B C 1
ATOM 4055 O O . THR B 1 39 ? 3.373 16.203 6.957 1 97.44 39 THR B O 1
ATOM 4058 N N . GLY B 1 40 ? 4.578 17.609 5.664 1 96.62 40 GLY B N 1
ATOM 4059 C CA . GLY B 1 40 ? 4.316 16.844 4.453 1 96.62 40 GLY B CA 1
ATOM 4060 C C . GLY B 1 40 ? 5.152 15.586 4.344 1 96.62 40 GLY B C 1
ATOM 4061 O O . GLY B 1 40 ? 4.629 14.508 4.055 1 96.62 40 GLY B O 1
ATOM 4062 N N . ALA B 1 41 ? 6.422 15.766 4.539 1 97.62 41 ALA B N 1
ATOM 4063 C CA . ALA B 1 41 ? 7.352 14.641 4.492 1 97.62 41 ALA B CA 1
ATOM 4064 C C . ALA B 1 41 ? 8.633 14.953 5.266 1 97.62 41 ALA B C 1
ATOM 4066 O O . ALA B 1 41 ? 9.133 16.078 5.223 1 97.62 41 ALA B O 1
ATOM 4067 N N . GLY B 1 42 ? 9.133 13.953 5.938 1 97.69 42 GLY B N 1
ATOM 4068 C CA . GLY B 1 42 ? 10.461 14.086 6.508 1 97.69 42 GLY B CA 1
ATOM 4069 C C . GLY B 1 42 ? 11.562 13.992 5.473 1 97.69 42 GLY B C 1
ATOM 4070 O O . GLY B 1 42 ? 11.297 13.961 4.273 1 97.69 42 GLY B O 1
ATOM 4071 N N . LEU B 1 43 ? 12.789 14.055 5.98 1 97.44 43 LEU B N 1
ATOM 4072 C CA . LEU B 1 43 ? 13.969 13.914 5.141 1 97.44 43 LEU B CA 1
ATOM 4073 C C . LEU B 1 43 ? 14.812 12.719 5.578 1 97.44 43 LEU B C 1
ATOM 4075 O O . LEU B 1 43 ? 14.953 12.461 6.777 1 97.44 43 LEU B O 1
ATOM 4079 N N . ALA B 1 44 ? 15.297 12.047 4.598 1 97.69 44 ALA B N 1
ATOM 4080 C CA . ALA B 1 44 ? 16.125 10.883 4.906 1 97.69 44 ALA B CA 1
ATOM 4081 C C . ALA B 1 44 ? 17.594 11.266 5.07 1 97.69 44 ALA B C 1
ATOM 4083 O O . ALA B 1 44 ? 18.109 12.094 4.32 1 97.69 44 ALA B O 1
ATOM 4084 N N . ALA B 1 45 ? 18.25 10.68 6.039 1 98.06 45 ALA B N 1
ATOM 4085 C CA . ALA B 1 45 ? 19.688 10.82 6.191 1 98.06 45 ALA B CA 1
ATOM 4086 C C . ALA B 1 45 ? 20.438 10.016 5.129 1 98.06 45 ALA B C 1
ATOM 4088 O O . ALA B 1 45 ? 19.953 8.984 4.668 1 98.06 45 ALA B O 1
ATOM 4089 N N . ARG B 1 46 ? 21.625 10.453 4.828 1 97.5 46 ARG B N 1
ATOM 4090 C CA . ARG B 1 46 ? 22.469 9.711 3.9 1 97.5 46 ARG B CA 1
ATOM 4091 C C . ARG B 1 46 ? 22.719 8.297 4.398 1 97.5 46 ARG B C 1
ATOM 4093 O O . ARG B 1 46 ? 22.781 7.352 3.604 1 97.5 46 ARG B O 1
ATOM 4100 N N . THR B 1 47 ? 22.797 8.102 5.648 1 97.38 47 THR B N 1
ATOM 4101 C CA . THR B 1 47 ? 23.047 6.797 6.254 1 97.38 47 THR B CA 1
ATOM 4102 C C . THR B 1 47 ? 21.891 5.836 5.969 1 97.38 47 THR B C 1
ATOM 4104 O O . THR B 1 47 ? 22.109 4.633 5.805 1 97.38 47 THR B O 1
ATOM 4107 N N . GLN B 1 48 ? 20.719 6.309 5.934 1 97.88 48 GLN B N 1
ATOM 4108 C CA . GLN B 1 48 ? 19.562 5.469 5.637 1 97.88 48 GLN B CA 1
ATOM 4109 C C . GLN B 1 48 ? 19.625 4.91 4.219 1 97.88 48 GLN B C 1
ATOM 4111 O O . GLN B 1 48 ? 19.359 3.727 3.996 1 97.88 48 GLN B O 1
ATOM 4116 N N . PHE B 1 49 ? 20 5.809 3.248 1 97.06 49 PHE B N 1
ATOM 4117 C CA . PHE B 1 49 ? 20.141 5.379 1.862 1 97.06 49 PHE B CA 1
ATOM 4118 C C . PHE B 1 49 ? 21.25 4.344 1.729 1 97.06 49 PHE B C 1
ATOM 4120 O O . PHE B 1 49 ? 21.094 3.352 1.015 1 97.06 49 PHE B O 1
ATOM 4127 N N . GLN B 1 50 ? 22.297 4.566 2.42 1 96.88 50 GLN B N 1
ATOM 4128 C CA . GLN B 1 50 ? 23.438 3.646 2.373 1 96.88 50 GLN B CA 1
ATOM 4129 C C . GLN B 1 50 ? 23.062 2.285 2.951 1 96.88 50 GLN B C 1
ATOM 4131 O O . GLN B 1 50 ? 23.453 1.248 2.414 1 96.88 50 GLN B O 1
ATOM 4136 N N . ALA B 1 51 ? 22.359 2.266 4.02 1 97.69 51 ALA B N 1
ATOM 4137 C CA . ALA B 1 51 ? 21.922 1.017 4.641 1 97.69 51 ALA B CA 1
ATOM 4138 C C . ALA B 1 51 ? 21.016 0.225 3.703 1 97.69 51 ALA B C 1
ATOM 4140 O O . ALA B 1 51 ? 21.109 -1.002 3.625 1 97.69 51 ALA B O 1
ATOM 4141 N N . HIS B 1 52 ? 20.125 0.907 3.059 1 97.56 52 HIS B N 1
ATOM 4142 C CA . HIS B 1 52 ? 19.234 0.274 2.092 1 97.56 52 HIS B CA 1
ATOM 4143 C C . HIS B 1 52 ? 20.016 -0.408 0.979 1 97.56 52 HIS B C 1
ATOM 4145 O O . HIS B 1 52 ? 19.766 -1.57 0.655 1 97.56 52 HIS B O 1
ATOM 4151 N N . LYS B 1 53 ? 20.938 0.306 0.422 1 96 53 LYS B N 1
ATOM 4152 C CA . LYS B 1 53 ? 21.766 -0.227 -0.661 1 96 53 LYS B CA 1
ATOM 4153 C C . LYS B 1 53 ? 22.562 -1.44 -0.197 1 96 53 LYS B C 1
ATOM 4155 O O . LYS B 1 53 ? 22.594 -2.465 -0.881 1 96 53 LYS B O 1
ATOM 4160 N N . SER B 1 54 ? 23.172 -1.312 0.917 1 96.44 54 SER B N 1
ATOM 4161 C CA . SER B 1 54 ? 24 -2.391 1.449 1 96.44 54 SER B CA 1
ATOM 4162 C C . SER B 1 54 ? 23.188 -3.66 1.666 1 96.44 54 SER B C 1
ATOM 4164 O O . SER B 1 54 ? 23.656 -4.762 1.388 1 96.44 54 SER B O 1
ATOM 4166 N N . ARG B 1 55 ? 22 -3.5 2.133 1 96.44 55 ARG B N 1
ATOM 4167 C CA . ARG B 1 55 ? 21.125 -4.645 2.375 1 96.44 55 ARG B CA 1
ATOM 4168 C C . ARG B 1 55 ? 20.766 -5.336 1.066 1 96.44 55 ARG B C 1
ATOM 4170 O O . ARG B 1 55 ? 20.828 -6.562 0.965 1 96.44 55 ARG B O 1
ATOM 4177 N N . LEU B 1 56 ? 20.375 -4.578 0.074 1 94.44 56 LEU B N 1
ATOM 4178 C CA . LEU B 1 56 ? 19.953 -5.141 -1.204 1 94.44 56 LEU B CA 1
ATOM 4179 C C . LEU B 1 56 ? 21.109 -5.828 -1.91 1 94.44 56 LEU B C 1
ATOM 4181 O O . LEU B 1 56 ? 20.922 -6.84 -2.588 1 94.44 56 LEU B O 1
ATOM 4185 N N . ASP B 1 57 ? 22.297 -5.328 -1.688 1 91.38 57 ASP B N 1
ATOM 4186 C CA . ASP B 1 57 ? 23.484 -5.902 -2.303 1 91.38 57 ASP B CA 1
ATOM 4187 C C . ASP B 1 57 ? 23.922 -7.168 -1.571 1 91.38 57 ASP B C 1
ATOM 4189 O O . ASP B 1 57 ? 24.609 -8.016 -2.143 1 91.38 57 ASP B O 1
ATOM 4193 N N . GLY B 1 58 ? 23.531 -7.32 -0.402 1 89 58 GLY B N 1
ATOM 4194 C CA . GLY B 1 58 ? 24.125 -8.328 0.469 1 89 58 GLY B CA 1
ATOM 4195 C C . GLY B 1 58 ? 23.391 -9.656 0.415 1 89 58 GLY B C 1
ATOM 4196 O O . GLY B 1 58 ? 23.938 -10.688 0.817 1 89 58 GLY B O 1
ATOM 4197 N N . ALA B 1 59 ? 22.188 -9.688 -0.095 1 89.5 59 ALA B N 1
ATOM 4198 C CA . ALA B 1 59 ? 21.422 -10.93 -0.108 1 89.5 59 ALA B CA 1
ATOM 4199 C C . ALA B 1 59 ? 20.344 -10.898 -1.186 1 89.5 59 ALA B C 1
ATOM 4201 O O . ALA B 1 59 ? 20 -9.836 -1.701 1 89.5 59 ALA B O 1
ATOM 4202 N N . THR B 1 60 ? 19.906 -12.102 -1.516 1 93.38 60 THR B N 1
ATOM 4203 C CA . THR B 1 60 ? 18.75 -12.234 -2.396 1 93.38 60 THR B CA 1
ATOM 4204 C C . THR B 1 60 ? 17.469 -12.43 -1.588 1 93.38 60 THR B C 1
ATOM 4206 O O . THR B 1 60 ? 17.422 -13.258 -0.671 1 93.38 60 THR B O 1
ATOM 4209 N N . PHE B 1 61 ? 16.453 -11.617 -1.936 1 94.56 61 PHE B N 1
ATOM 4210 C CA . PHE B 1 61 ? 15.195 -11.656 -1.216 1 94.56 61 PHE B CA 1
ATOM 4211 C C . PHE B 1 61 ? 14.062 -12.094 -2.137 1 94.56 61 PHE B C 1
ATOM 4213 O O . PHE B 1 61 ? 14.094 -11.82 -3.338 1 94.56 61 PHE B O 1
ATOM 4220 N N . GLY B 1 62 ? 13.094 -12.789 -1.554 1 93.5 62 GLY B N 1
ATOM 4221 C CA . GLY B 1 62 ? 11.922 -13.227 -2.283 1 93.5 62 GLY B CA 1
ATOM 4222 C C . GLY B 1 62 ? 10.633 -13.039 -1.509 1 93.5 62 GLY B C 1
ATOM 4223 O O . GLY B 1 62 ? 10.633 -12.469 -0.416 1 93.5 62 GLY B O 1
ATOM 4224 N N . ASN B 1 63 ? 9.562 -13.406 -2.121 1 91 63 ASN B N 1
ATOM 4225 C CA . ASN B 1 63 ? 8.242 -13.266 -1.526 1 91 63 ASN B CA 1
ATOM 4226 C C . ASN B 1 63 ? 8.156 -13.953 -0.168 1 91 63 ASN B C 1
ATOM 4228 O O . ASN B 1 63 ? 8.469 -15.141 -0.052 1 91 63 ASN B O 1
ATOM 4232 N N . PRO B 1 64 ? 7.652 -13.328 0.83 1 90 64 PRO B N 1
ATOM 4233 C CA . PRO B 1 64 ? 7.652 -13.867 2.191 1 90 64 PRO B CA 1
ATOM 4234 C C . PRO B 1 64 ? 6.645 -15 2.375 1 90 64 PRO B C 1
ATOM 4236 O O . PRO B 1 64 ? 6.656 -15.68 3.404 1 90 64 PRO B O 1
ATOM 4239 N N . HIS B 1 65 ? 5.836 -15.328 1.502 1 83.81 65 HIS B N 1
ATOM 4240 C CA . HIS B 1 65 ? 4.781 -16.328 1.66 1 83.81 65 HIS B CA 1
ATOM 4241 C C . HIS B 1 65 ? 5.28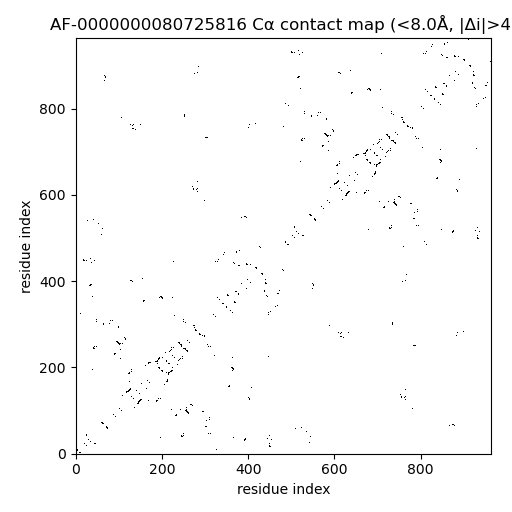9 -17.719 1.324 1 83.81 65 HIS B C 1
ATOM 4243 O O . HIS B 1 65 ? 4.492 -18.641 1.132 1 83.81 65 HIS B O 1
ATOM 4249 N N . SER B 1 66 ? 6.57 -17.891 1.288 1 84.38 66 SER B N 1
ATOM 4250 C CA . SER B 1 66 ? 7.184 -19.188 1.036 1 84.38 66 SER B CA 1
ATOM 4251 C C . SER B 1 66 ? 8.094 -19.594 2.188 1 84.38 66 SER B C 1
ATOM 4253 O O . SER B 1 66 ? 8.07 -18.984 3.256 1 84.38 66 SER B O 1
ATOM 4255 N N . GLU B 1 67 ? 8.688 -20.812 2.102 1 86.56 67 GLU B N 1
ATOM 4256 C CA . GLU B 1 67 ? 9.594 -21.312 3.135 1 86.56 67 GLU B CA 1
ATOM 4257 C C . GLU B 1 67 ? 11 -21.531 2.578 1 86.56 67 GLU B C 1
ATOM 4259 O O . GLU B 1 67 ? 11.867 -22.078 3.266 1 86.56 67 GLU B O 1
ATOM 4264 N N . ASN B 1 68 ? 11.289 -20.922 1.465 1 92.19 68 ASN B N 1
ATOM 4265 C CA . ASN B 1 68 ? 12.602 -21.078 0.848 1 92.19 68 ASN B CA 1
ATOM 4266 C C . ASN B 1 68 ? 13.586 -20.047 1.371 1 92.19 68 ASN B C 1
ATOM 4268 O O . ASN B 1 68 ? 13.211 -19.141 2.127 1 92.19 68 ASN B O 1
ATOM 4272 N N . PRO B 1 69 ? 14.875 -20.141 1.053 1 93.62 69 PRO B N 1
ATOM 4273 C CA . PRO B 1 69 ? 15.906 -19.266 1.626 1 93.62 69 PRO B CA 1
ATOM 4274 C C . PRO B 1 69 ? 15.641 -17.781 1.364 1 93.62 69 PRO B C 1
ATOM 4276 O O . PRO B 1 69 ? 15.758 -16.969 2.275 1 93.62 69 PRO B O 1
ATOM 4279 N N . THR B 1 70 ? 15.273 -17.438 0.164 1 95.25 70 THR B N 1
ATOM 4280 C CA . THR B 1 70 ? 15.055 -16.031 -0.157 1 95.25 70 THR B CA 1
ATOM 4281 C C . THR B 1 70 ? 13.82 -15.5 0.562 1 95.25 70 THR B C 1
ATOM 4283 O O . THR B 1 70 ? 13.797 -14.352 1.004 1 95.25 70 THR B O 1
ATOM 4286 N N . SER B 1 71 ? 12.82 -16.312 0.664 1 94.81 71 SER B N 1
ATOM 4287 C CA . SER B 1 71 ? 11.602 -15.969 1.395 1 94.81 71 SER B CA 1
ATOM 4288 C C . SER B 1 71 ? 11.891 -15.773 2.879 1 94.81 71 SER B C 1
ATOM 4290 O O . SER B 1 71 ? 11.43 -14.797 3.48 1 94.81 71 SER B O 1
ATOM 4292 N N . ARG B 1 72 ? 12.617 -16.656 3.453 1 94.81 72 ARG B N 1
ATOM 4293 C CA . ARG B 1 72 ? 12.945 -16.578 4.871 1 94.81 72 ARG B CA 1
ATOM 4294 C C . ARG B 1 72 ? 13.758 -15.32 5.172 1 94.81 72 ARG B C 1
ATOM 4296 O O . ARG B 1 72 ? 13.547 -14.672 6.199 1 94.81 72 ARG B O 1
ATOM 4303 N N . ALA B 1 73 ? 14.672 -15.039 4.281 1 95 73 ALA B N 1
ATOM 4304 C CA . ALA B 1 73 ? 15.484 -13.836 4.453 1 95 73 ALA B CA 1
ATOM 4305 C C . ALA B 1 73 ? 14.602 -12.586 4.512 1 95 73 ALA B C 1
ATOM 4307 O O . ALA B 1 73 ? 14.805 -11.719 5.359 1 95 73 ALA B O 1
ATOM 4308 N N . ALA B 1 74 ? 13.633 -12.508 3.635 1 96.44 74 ALA B N 1
ATOM 4309 C CA . ALA B 1 74 ? 12.711 -11.383 3.598 1 96.44 74 ALA B CA 1
ATOM 4310 C C . ALA B 1 74 ? 11.82 -11.359 4.84 1 96.44 74 ALA B C 1
ATOM 4312 O O . ALA B 1 74 ? 11.641 -10.312 5.465 1 96.44 74 ALA B O 1
ATOM 4313 N N . THR B 1 75 ? 11.289 -12.492 5.207 1 95.81 75 THR B N 1
ATOM 4314 C CA . THR B 1 75 ? 10.375 -12.625 6.336 1 95.81 75 THR B CA 1
ATOM 4315 C C . THR B 1 75 ? 11.055 -12.195 7.637 1 95.81 75 THR B C 1
ATOM 4317 O O . THR B 1 75 ? 10.469 -11.469 8.438 1 95.81 75 THR B O 1
ATOM 4320 N N . ASP B 1 76 ? 12.25 -12.625 7.816 1 97.06 76 ASP B N 1
ATOM 4321 C CA . ASP B 1 76 ? 12.992 -12.312 9.031 1 97.06 76 ASP B CA 1
ATOM 4322 C C . ASP B 1 76 ? 13.172 -10.805 9.188 1 97.06 76 ASP B C 1
ATOM 4324 O O . ASP B 1 76 ? 13.008 -10.266 10.289 1 97.06 76 ASP B O 1
ATOM 4328 N N . LEU B 1 77 ? 13.5 -10.164 8.141 1 97.88 77 LEU B N 1
ATOM 4329 C CA . LEU B 1 77 ? 13.727 -8.727 8.195 1 97.88 77 LEU B CA 1
ATOM 4330 C C . LEU B 1 77 ? 12.422 -7.977 8.445 1 97.88 77 LEU B C 1
ATOM 4332 O O . LEU B 1 77 ? 12.406 -6.98 9.172 1 97.88 77 LEU B O 1
ATOM 4336 N N . VAL B 1 78 ? 11.328 -8.438 7.852 1 98 78 VAL B N 1
ATOM 4337 C CA . VAL B 1 78 ? 10.023 -7.824 8.07 1 98 78 VAL B CA 1
ATOM 4338 C C . VAL B 1 78 ? 9.617 -7.973 9.531 1 98 78 VAL B C 1
ATOM 4340 O O . VAL B 1 78 ? 9.156 -7.016 10.156 1 98 78 VAL B O 1
ATOM 4343 N N . GLU B 1 79 ? 9.844 -9.148 10.086 1 97.75 79 GLU B N 1
ATOM 4344 C CA . GLU B 1 79 ? 9.492 -9.406 11.477 1 97.75 79 GLU B CA 1
ATOM 4345 C C . GLU B 1 79 ? 10.352 -8.578 12.43 1 97.75 79 GLU B C 1
ATOM 4347 O O . GLU B 1 79 ? 9.867 -8.102 13.461 1 97.75 79 GLU B O 1
ATOM 4352 N N . ARG B 1 80 ? 11.586 -8.414 12.109 1 98.25 80 ARG B N 1
ATOM 4353 C CA . ARG B 1 80 ? 12.453 -7.555 12.914 1 98.25 80 ARG B CA 1
ATOM 4354 C C . ARG B 1 80 ? 11.961 -6.113 12.906 1 98.25 80 ARG B C 1
ATOM 4356 O O . ARG B 1 80 ? 11.992 -5.438 13.938 1 98.25 80 ARG B O 1
ATOM 4363 N N . ALA B 1 81 ? 11.555 -5.684 11.758 1 98.69 81 ALA B N 1
ATOM 4364 C CA . ALA B 1 81 ? 11.008 -4.336 11.664 1 98.69 81 ALA B CA 1
ATOM 4365 C C . ALA B 1 81 ? 9.742 -4.195 12.508 1 98.69 81 ALA B C 1
ATOM 4367 O O . ALA B 1 81 ? 9.539 -3.178 13.172 1 98.69 81 ALA B O 1
ATOM 4368 N N . ARG B 1 82 ? 8.891 -5.211 12.469 1 98.31 82 ARG B N 1
ATOM 4369 C CA . ARG B 1 82 ? 7.656 -5.219 13.25 1 98.31 82 ARG B CA 1
ATOM 4370 C C . ARG B 1 82 ? 7.945 -5.082 14.734 1 98.31 82 ARG B C 1
ATOM 4372 O O . ARG B 1 82 ? 7.328 -4.266 15.422 1 98.31 82 ARG B O 1
ATOM 4379 N N . ARG B 1 83 ? 8.883 -5.801 15.211 1 98.38 83 ARG B N 1
ATOM 4380 C CA . ARG B 1 83 ? 9.266 -5.754 16.625 1 98.38 83 ARG B CA 1
ATOM 4381 C C . ARG B 1 83 ? 9.859 -4.391 16.984 1 98.38 83 ARG B C 1
ATOM 4383 O O . ARG B 1 83 ? 9.609 -3.871 18.062 1 98.38 83 ARG B O 1
ATOM 4390 N N . ARG B 1 84 ? 10.609 -3.844 16.078 1 98.75 84 ARG B N 1
ATOM 4391 C CA . ARG B 1 84 ? 11.25 -2.559 16.344 1 98.75 84 ARG B CA 1
ATOM 4392 C C . ARG B 1 84 ? 10.211 -1.447 16.469 1 98.75 84 ARG B C 1
ATOM 4394 O O . ARG B 1 84 ? 10.398 -0.506 17.25 1 98.75 84 ARG B O 1
ATOM 4401 N N . VAL B 1 85 ? 9.156 -1.532 15.688 1 98.81 85 VAL B N 1
ATOM 4402 C CA . VAL B 1 85 ? 8.07 -0.567 15.789 1 98.81 85 VAL B CA 1
ATOM 4403 C C . VAL B 1 85 ? 7.445 -0.631 17.188 1 98.81 85 VAL B C 1
ATOM 4405 O O . VAL B 1 85 ? 7.223 0.402 17.812 1 98.81 85 VAL B O 1
ATOM 4408 N N . LEU B 1 86 ? 7.156 -1.852 17.609 1 98.75 86 LEU B N 1
ATOM 4409 C CA . LEU B 1 86 ? 6.578 -2.023 18.938 1 98.75 86 LEU B CA 1
ATOM 4410 C C . LEU B 1 86 ? 7.5 -1.443 20.016 1 98.75 86 LEU B C 1
ATOM 4412 O O . LEU B 1 86 ? 7.043 -0.751 20.922 1 98.75 86 LEU B O 1
ATOM 4416 N N . LEU B 1 87 ? 8.781 -1.67 19.859 1 98.5 87 LEU B N 1
ATOM 4417 C CA . LEU B 1 87 ? 9.758 -1.158 20.828 1 98.5 87 LEU B CA 1
ATOM 4418 C C . LEU B 1 87 ? 9.766 0.367 20.828 1 98.5 87 LEU B C 1
ATOM 4420 O O . LEU B 1 87 ? 9.82 0.992 21.891 1 98.5 87 LEU B O 1
ATOM 4424 N N . HIS B 1 88 ? 9.703 0.951 19.688 1 98.31 88 HIS B N 1
ATOM 4425 C CA . HIS B 1 88 ? 9.742 2.404 19.562 1 98.31 88 HIS B CA 1
ATOM 4426 C C . HIS B 1 88 ? 8.555 3.051 20.25 1 98.31 88 HIS B C 1
ATOM 4428 O O . HIS B 1 88 ? 8.672 4.145 20.812 1 98.31 88 HIS B O 1
ATOM 4434 N N . LEU B 1 89 ? 7.434 2.381 20.234 1 98.62 89 LEU B N 1
ATOM 4435 C CA . LEU B 1 89 ? 6.207 2.926 20.812 1 98.62 89 LEU B CA 1
ATOM 4436 C C . LEU B 1 89 ? 5.984 2.412 22.219 1 98.62 89 LEU B C 1
ATOM 4438 O O . LEU B 1 89 ? 4.949 2.68 22.828 1 98.62 89 LEU B O 1
ATOM 4442 N N . ASN B 1 90 ? 6.93 1.616 22.672 1 98.38 90 ASN B N 1
ATOM 4443 C CA . ASN B 1 90 ? 6.809 0.987 23.984 1 98.38 90 ASN B CA 1
ATOM 4444 C C . ASN B 1 90 ? 5.504 0.207 24.109 1 98.38 90 ASN B C 1
ATOM 4446 O O . ASN B 1 90 ? 4.781 0.357 25.094 1 98.38 90 ASN B O 1
ATOM 4450 N N . ALA B 1 91 ? 5.199 -0.499 23.078 1 98.25 91 ALA B N 1
ATOM 4451 C CA . ALA B 1 91 ? 4.008 -1.341 23.016 1 98.25 91 ALA B CA 1
ATOM 4452 C C . ALA B 1 91 ? 4.355 -2.807 23.25 1 98.25 91 ALA B C 1
ATOM 4454 O O . ALA B 1 91 ? 5.199 -3.373 22.547 1 98.25 91 ALA B O 1
ATOM 4455 N N . SER B 1 92 ? 3.734 -3.449 24.172 1 97.56 92 SER B N 1
ATOM 4456 C CA . SER B 1 92 ? 3.986 -4.863 24.438 1 97.56 92 SER B CA 1
ATOM 4457 C C . SER B 1 92 ? 3.428 -5.738 23.312 1 97.56 92 SER B C 1
ATOM 4459 O O . SER B 1 92 ? 2.281 -5.562 22.891 1 97.56 92 SER B O 1
ATOM 4461 N N . PRO B 1 93 ? 4.227 -6.703 22.891 1 96.62 93 PRO B N 1
ATOM 4462 C CA . PRO B 1 93 ? 3.727 -7.625 21.859 1 96.62 93 PRO B CA 1
ATOM 4463 C C . PRO B 1 93 ? 2.551 -8.469 22.344 1 96.62 93 PRO B C 1
ATOM 4465 O O . PRO B 1 93 ? 1.82 -9.039 21.531 1 96.62 93 PRO B O 1
ATOM 4468 N N . GLU B 1 94 ? 2.338 -8.562 23.594 1 96.62 94 GLU B N 1
ATOM 4469 C CA . GLU B 1 94 ? 1.206 -9.289 24.156 1 96.62 94 GLU B CA 1
ATOM 4470 C C . GLU B 1 94 ? -0.093 -8.508 24 1 96.62 94 GLU B C 1
ATOM 4472 O O . GLU B 1 94 ? -1.175 -9.094 23.922 1 96.62 94 GLU B O 1
ATOM 4477 N N . ASP B 1 95 ? 0.071 -7.188 23.891 1 96.94 95 ASP B N 1
ATOM 4478 C CA . ASP B 1 95 ? -1.122 -6.348 23.875 1 96.94 95 ASP B CA 1
ATOM 4479 C C . ASP B 1 95 ? -1.363 -5.762 22.484 1 96.94 95 ASP B C 1
ATOM 4481 O O . ASP B 1 95 ? -2.502 -5.465 22.109 1 96.94 95 ASP B O 1
ATOM 4485 N N . TYR B 1 96 ? -0.245 -5.57 21.781 1 98.12 96 TYR B N 1
ATOM 4486 C CA . TYR B 1 96 ? -0.358 -4.852 20.531 1 98.12 96 TYR B CA 1
ATOM 4487 C C . TYR B 1 96 ? 0.209 -5.676 19.375 1 98.12 96 TYR B C 1
ATOM 4489 O O . TYR B 1 96 ? 1.072 -6.531 19.578 1 98.12 96 TYR B O 1
ATOM 4497 N N . GLN B 1 97 ? -0.316 -5.379 18.203 1 98 97 GLN B N 1
ATOM 4498 C CA . GLN B 1 97 ? 0.178 -5.902 16.922 1 98 97 GLN B CA 1
ATOM 4499 C C . GLN B 1 97 ? 0.418 -4.781 15.922 1 98 97 GLN B C 1
ATOM 4501 O O . GLN B 1 97 ? -0.204 -3.721 16.016 1 98 97 GLN B O 1
ATOM 4506 N N . VAL B 1 98 ? 1.376 -5.059 15.055 1 98.69 98 VAL B N 1
ATOM 4507 C CA . VAL B 1 98 ? 1.71 -4.098 14.008 1 98.69 98 VAL B CA 1
ATOM 4508 C C . VAL B 1 98 ? 1.283 -4.648 12.648 1 98.69 98 VAL B C 1
ATOM 4510 O O . VAL B 1 98 ? 1.695 -5.742 12.25 1 98.69 98 VAL B O 1
ATOM 4513 N N . ILE B 1 99 ? 0.439 -3.922 11.938 1 98.56 99 ILE B N 1
ATOM 4514 C CA . ILE B 1 99 ? 0.045 -4.227 10.57 1 98.56 99 ILE B CA 1
ATOM 4515 C C . ILE B 1 99 ? 0.652 -3.197 9.617 1 98.56 99 ILE B C 1
ATOM 4517 O O . ILE B 1 99 ? 0.349 -2.006 9.711 1 98.56 99 ILE B O 1
ATOM 4521 N N . PHE B 1 100 ? 1.494 -3.639 8.711 1 98.5 100 PHE B N 1
ATOM 4522 C CA . PHE B 1 100 ? 2.068 -2.707 7.75 1 98.5 100 PHE B CA 1
ATOM 4523 C C . PHE B 1 100 ? 1.063 -2.377 6.652 1 98.5 100 PHE B C 1
ATOM 4525 O O . PHE B 1 100 ? 0.346 -3.258 6.176 1 98.5 100 PHE B O 1
ATOM 4532 N N . THR B 1 101 ? 0.931 -1.116 6.348 1 98.19 101 THR B N 1
ATOM 4533 C CA . THR B 1 101 ? 0.064 -0.575 5.305 1 98.19 101 THR B CA 1
ATOM 4534 C C . THR B 1 101 ? 0.855 0.315 4.352 1 98.19 101 THR B C 1
ATOM 4536 O O . THR B 1 101 ? 2.041 0.572 4.574 1 98.19 101 THR B O 1
ATOM 4539 N N . SER B 1 102 ? 0.289 0.725 3.318 1 97.25 102 SER B N 1
ATOM 4540 C CA . SER B 1 102 ? 0.976 1.542 2.324 1 97.25 102 SER B CA 1
ATOM 4541 C C . SER B 1 102 ? 1.268 2.939 2.863 1 97.25 102 SER B C 1
ATOM 4543 O O . SER B 1 102 ? 2.211 3.596 2.42 1 97.25 102 SER B O 1
ATOM 4545 N N . ASN B 1 103 ? 0.434 3.43 3.707 1 97.69 103 ASN B N 1
ATOM 4546 C CA . ASN B 1 103 ? 0.525 4.723 4.379 1 97.69 103 ASN B CA 1
ATOM 4547 C C . ASN B 1 103 ? -0.443 4.812 5.555 1 97.69 103 ASN B C 1
ATOM 4549 O O . ASN B 1 103 ? -1.145 3.848 5.863 1 97.69 103 ASN B O 1
ATOM 4553 N N . ALA B 1 104 ? -0.431 5.93 6.234 1 98.31 104 ALA B N 1
ATOM 4554 C CA . ALA B 1 104 ? -1.33 6.113 7.371 1 98.31 104 ALA B CA 1
ATOM 4555 C C . ALA B 1 104 ? -2.789 6.086 6.926 1 98.31 104 ALA B C 1
ATOM 4557 O O . ALA B 1 104 ? -3.654 5.582 7.645 1 98.31 104 ALA B O 1
ATOM 4558 N N . THR B 1 105 ? -3.094 6.652 5.785 1 98.25 105 THR B N 1
ATOM 4559 C CA . THR B 1 105 ? -4.445 6.637 5.234 1 98.25 105 THR B CA 1
ATOM 4560 C C . THR B 1 105 ? -4.93 5.203 5.031 1 98.25 105 THR B C 1
ATOM 4562 O O . THR B 1 105 ? -6.078 4.883 5.34 1 98.25 105 THR B O 1
ATOM 4565 N N . GLY B 1 106 ? -4.043 4.371 4.504 1 98 106 GLY B N 1
ATOM 4566 C CA . GLY B 1 106 ? -4.391 2.965 4.375 1 98 106 GLY B CA 1
ATOM 4567 C C . GLY B 1 106 ? -4.719 2.309 5.703 1 98 106 GLY B C 1
ATOM 4568 O O . GLY B 1 106 ? -5.586 1.438 5.773 1 98 106 GLY B O 1
ATOM 4569 N N . ALA B 1 107 ? -4.02 2.666 6.734 1 98.69 107 ALA B N 1
ATOM 4570 C CA . ALA B 1 107 ? -4.301 2.15 8.07 1 98.69 107 ALA B CA 1
ATOM 4571 C C . ALA B 1 107 ? -5.676 2.605 8.555 1 98.69 107 ALA B C 1
ATOM 4573 O O . ALA B 1 107 ? -6.438 1.813 9.117 1 98.69 107 ALA B O 1
ATOM 4574 N N . ALA B 1 108 ? -5.988 3.891 8.352 1 98.69 108 ALA B N 1
ATOM 4575 C CA . ALA B 1 108 ? -7.305 4.414 8.719 1 98.69 108 ALA B CA 1
ATOM 4576 C C . ALA B 1 108 ? -8.414 3.684 7.965 1 98.69 108 ALA B C 1
ATOM 4578 O O . ALA B 1 108 ? -9.43 3.312 8.555 1 98.69 108 ALA B O 1
ATOM 4579 N N . LYS B 1 109 ? -8.188 3.492 6.727 1 98.12 109 LYS B N 1
ATOM 4580 C CA . LYS B 1 109 ? -9.156 2.803 5.883 1 98.12 109 LYS B CA 1
ATOM 4581 C C . LYS B 1 109 ? -9.414 1.385 6.387 1 98.12 109 LYS B C 1
ATOM 4583 O O . LYS B 1 109 ? -10.555 0.92 6.395 1 98.12 109 LYS B O 1
ATOM 4588 N N . LEU B 1 110 ? -8.328 0.716 6.742 1 98 110 LEU B N 1
ATOM 4589 C CA . LEU B 1 110 ? -8.43 -0.646 7.254 1 98 110 LEU B CA 1
ATOM 4590 C C . LEU B 1 110 ? -9.336 -0.701 8.477 1 98 110 LEU B C 1
ATOM 4592 O O . LEU B 1 110 ? -10.172 -1.601 8.594 1 98 110 LEU B O 1
ATOM 4596 N N . VAL B 1 111 ? -9.203 0.246 9.375 1 98.38 111 VAL B N 1
ATOM 4597 C CA . VAL B 1 111 ? -10.047 0.306 10.555 1 98.38 111 VAL B CA 1
ATOM 4598 C C . VAL B 1 111 ? -11.484 0.616 10.148 1 98.38 111 VAL B C 1
ATOM 4600 O O . VAL B 1 111 ? -12.422 -0.056 10.586 1 98.38 111 VAL B O 1
ATOM 4603 N N . GLY B 1 112 ? -11.648 1.607 9.281 1 97.88 112 GLY B N 1
ATOM 4604 C CA . GLY B 1 112 ? -12.977 2.031 8.867 1 97.88 112 GLY B CA 1
ATOM 4605 C C . GLY B 1 112 ? -13.766 0.937 8.172 1 97.88 112 GLY B C 1
ATOM 4606 O O . GLY B 1 112 ? -14.938 0.709 8.492 1 97.88 112 GLY B O 1
ATOM 4607 N N . GLU B 1 113 ? -13.141 0.252 7.273 1 97.19 113 GLU B N 1
ATOM 4608 C CA . GLU B 1 113 ? -13.852 -0.73 6.457 1 97.19 113 GLU B CA 1
ATOM 4609 C C . GLU B 1 113 ? -14.203 -1.971 7.27 1 97.19 113 GLU B C 1
ATOM 4611 O O . GLU B 1 113 ? -15.156 -2.684 6.941 1 97.19 113 GLU B O 1
ATOM 4616 N N . ALA B 1 114 ? -13.469 -2.217 8.32 1 97.06 114 ALA B N 1
ATOM 4617 C CA . ALA B 1 114 ? -13.641 -3.459 9.07 1 97.06 114 ALA B CA 1
ATOM 4618 C C . ALA B 1 114 ? -14.383 -3.209 10.383 1 97.06 114 ALA B C 1
ATOM 4620 O O . ALA B 1 114 ? -14.852 -4.148 11.031 1 97.06 114 ALA B O 1
ATOM 4621 N N . TYR B 1 115 ? -14.422 -1.928 10.891 1 97.06 115 TYR B N 1
ATOM 4622 C CA . TYR B 1 115 ? -15.062 -1.64 12.172 1 97.06 115 TYR B CA 1
ATOM 4623 C C . TYR B 1 115 ? -16.531 -2.068 12.156 1 97.06 115 TYR B C 1
ATOM 4625 O O . TYR B 1 115 ? -17.234 -1.83 11.18 1 97.06 115 TYR B O 1
ATOM 4633 N N . PRO B 1 116 ? -16.969 -2.676 13.141 1 94.94 116 PRO B N 1
ATOM 4634 C CA . PRO B 1 116 ? -18.344 -3.188 13.156 1 94.94 116 PRO B CA 1
ATOM 4635 C C . PRO B 1 116 ? -19.375 -2.111 13.508 1 94.94 116 PRO B C 1
ATOM 4637 O O . PRO B 1 116 ? -20.094 -2.24 14.5 1 94.94 116 PRO B O 1
ATOM 4640 N N . PHE B 1 117 ? -19.438 -1.101 12.664 1 95.12 117 PHE B N 1
ATOM 4641 C CA . PHE B 1 117 ? -20.469 -0.097 12.844 1 95.12 117 PHE B CA 1
ATOM 4642 C C . PHE B 1 117 ? -21.859 -0.734 12.781 1 95.12 117 PHE B C 1
ATOM 4644 O O . PHE B 1 117 ? -22.109 -1.619 11.953 1 95.12 117 PHE B O 1
ATOM 4651 N N . ALA B 1 118 ? -22.719 -0.369 13.656 1 92.62 118 ALA B N 1
ATOM 4652 C CA . ALA B 1 118 ? -24.109 -0.798 13.711 1 92.62 118 ALA B CA 1
ATOM 4653 C C . ALA B 1 118 ? -25.047 0.4 13.828 1 92.62 118 ALA B C 1
ATOM 4655 O O . ALA B 1 118 ? -24.594 1.543 13.922 1 92.62 118 ALA B O 1
ATOM 4656 N N . LYS B 1 119 ? -26.281 0.18 13.828 1 93.06 119 LYS B N 1
ATOM 4657 C CA . LYS B 1 119 ? -27.281 1.234 13.891 1 93.06 119 LYS B CA 1
ATOM 4658 C C . LYS B 1 119 ? -27.141 2.064 15.156 1 93.06 119 LYS B C 1
ATOM 4660 O O . LYS B 1 119 ? -27.422 3.266 15.156 1 93.06 119 LYS B O 1
ATOM 4665 N N . SER B 1 120 ? -26.656 1.438 16.172 1 91.25 120 SER B N 1
ATOM 4666 C CA . SER B 1 120 ? -26.547 2.135 17.453 1 91.25 120 SER B CA 1
ATOM 4667 C C . SER B 1 120 ? -25.156 2.732 17.625 1 91.25 120 SER B C 1
ATOM 4669 O O . SER B 1 120 ? -24.922 3.506 18.562 1 91.25 120 SER B O 1
ATOM 4671 N N . SER B 1 121 ? -24.266 2.375 16.688 1 92.5 121 SER B N 1
ATOM 4672 C CA . SER B 1 121 ? -22.891 2.83 16.812 1 92.5 121 SER B CA 1
ATOM 4673 C C . SER B 1 121 ? -22.766 4.309 16.469 1 92.5 121 SER B C 1
ATOM 4675 O O . SER B 1 121 ? -23.578 4.844 15.703 1 92.5 121 SER B O 1
ATOM 4677 N N . ARG B 1 122 ? -21.766 4.953 17.094 1 94.62 122 ARG B N 1
ATOM 4678 C CA . ARG B 1 122 ? -21.453 6.348 16.812 1 94.62 122 ARG B CA 1
ATOM 4679 C C . ARG B 1 122 ? -20.016 6.512 16.359 1 94.62 122 ARG B C 1
ATOM 4681 O O . ARG B 1 122 ? -19.109 5.871 16.906 1 94.62 122 ARG B O 1
ATOM 4688 N N . LEU B 1 123 ? -19.875 7.266 15.32 1 97.81 123 LEU B N 1
ATOM 4689 C CA . LEU B 1 123 ? -18.562 7.789 14.961 1 97.81 123 LEU B CA 1
ATOM 4690 C C . LEU B 1 123 ? -18.406 9.242 15.414 1 97.81 123 LEU B C 1
ATOM 4692 O O . LEU B 1 123 ? -19.219 10.094 15.039 1 97.81 123 LEU B O 1
ATOM 4696 N N . VAL B 1 124 ? -17.469 9.484 16.25 1 98.5 124 VAL B N 1
ATOM 4697 C CA . VAL B 1 124 ? -17.172 10.836 16.719 1 98.5 124 VAL B CA 1
ATOM 4698 C C . VAL B 1 124 ? -15.797 11.266 16.234 1 98.5 124 VAL B C 1
ATOM 4700 O O . VAL B 1 124 ? -14.805 10.57 16.469 1 98.5 124 VAL B O 1
ATOM 4703 N N . LEU B 1 125 ? -15.781 12.367 15.547 1 98.62 125 LEU B N 1
ATOM 4704 C CA . LEU B 1 125 ? -14.555 12.953 15.016 1 98.62 125 LEU B CA 1
ATOM 4705 C C . LEU B 1 125 ? -14.328 14.352 15.586 1 98.62 125 LEU B C 1
ATOM 4707 O O . LEU B 1 125 ? -15.289 15.055 15.898 1 98.62 125 LEU B O 1
ATOM 4711 N N . THR B 1 126 ? -13.102 14.758 15.734 1 98.56 126 THR B N 1
ATOM 4712 C CA . THR B 1 126 ? -12.859 16.188 15.938 1 98.56 126 THR B CA 1
ATOM 4713 C C . THR B 1 126 ? -12.953 16.938 14.617 1 98.56 126 THR B C 1
ATOM 4715 O O . THR B 1 126 ? -12.781 16.359 13.547 1 98.56 126 THR B O 1
ATOM 4718 N N . SER B 1 127 ? -13.227 18.219 14.734 1 97.25 127 SER B N 1
ATOM 4719 C CA . SER B 1 127 ? -13.227 19.016 13.523 1 97.25 127 SER B CA 1
ATOM 4720 C C . SER B 1 127 ? -11.82 19.156 12.953 1 97.25 127 SER B C 1
ATOM 4722 O O . SER B 1 127 ? -11.648 19.453 11.766 1 97.25 127 SER B O 1
ATOM 4724 N N . ASP B 1 128 ? -10.844 18.969 13.805 1 98 128 ASP B N 1
ATOM 4725 C CA . ASP B 1 128 ? -9.445 18.969 13.383 1 98 128 ASP B CA 1
ATOM 4726 C C . ASP B 1 128 ? -8.977 17.578 12.992 1 98 128 ASP B C 1
ATOM 4728 O O . ASP B 1 128 ? -8.242 16.922 13.75 1 98 128 ASP B O 1
ATOM 4732 N N . ASN B 1 129 ? -9.383 17.156 11.758 1 98.19 129 ASN B N 1
ATOM 4733 C CA . ASN B 1 129 ? -8.961 15.852 11.258 1 98.19 129 ASN B CA 1
ATOM 4734 C C . ASN B 1 129 ? -8.516 15.922 9.805 1 98.19 129 ASN B C 1
ATOM 4736 O O . ASN B 1 129 ? -9.117 16.641 9 1 98.19 129 ASN B O 1
ATOM 4740 N N . HIS B 1 130 ? -7.465 15.203 9.539 1 97.88 130 HIS B N 1
ATOM 4741 C CA . HIS B 1 130 ? -7.094 14.93 8.148 1 97.88 130 HIS B CA 1
ATOM 4742 C C . HIS B 1 130 ? -8.188 14.148 7.434 1 97.88 130 HIS B C 1
ATOM 4744 O O . HIS B 1 130 ? -8.953 13.414 8.07 1 97.88 130 HIS B O 1
ATOM 4750 N N . ASN B 1 131 ? -8.273 14.227 6.148 1 96.94 131 ASN B N 1
ATOM 4751 C CA . ASN B 1 131 ? -9.297 13.555 5.352 1 96.94 131 ASN B CA 1
ATOM 4752 C C . ASN B 1 131 ? -9.203 12.039 5.488 1 96.94 131 ASN B C 1
ATOM 4754 O O . ASN B 1 131 ? -10.188 11.328 5.258 1 96.94 131 ASN B O 1
ATOM 4758 N N . SER B 1 132 ? -8.062 11.484 5.848 1 97.44 132 SER B N 1
ATOM 4759 C CA . SER B 1 132 ? -7.949 10.047 6.105 1 97.44 132 SER B CA 1
ATOM 4760 C C . SER B 1 132 ? -8.914 9.609 7.195 1 97.44 132 SER B C 1
ATOM 4762 O O . SER B 1 132 ? -9.398 8.469 7.184 1 97.44 132 SER B O 1
ATOM 4764 N N . LEU B 1 133 ? -9.172 10.5 8.156 1 98.31 133 LEU B N 1
ATOM 4765 C CA . LEU B 1 133 ? -10.125 10.195 9.219 1 98.31 133 LEU B CA 1
ATOM 4766 C C . LEU B 1 133 ? -11.531 10.641 8.828 1 98.31 133 LEU B C 1
ATOM 4768 O O . LEU B 1 133 ? -12.508 9.945 9.109 1 98.31 133 LEU B O 1
ATOM 4772 N N . ASN B 1 134 ? -11.648 11.812 8.18 1 97.81 134 ASN B N 1
ATOM 4773 C CA . ASN B 1 134 ? -12.961 12.281 7.754 1 97.81 134 ASN B CA 1
ATOM 4774 C C . ASN B 1 134 ? -13.648 11.266 6.848 1 97.81 134 ASN B C 1
ATOM 4776 O O . ASN B 1 134 ? -14.875 11.125 6.879 1 97.81 134 ASN B O 1
ATOM 4780 N N . GLY B 1 135 ? -12.883 10.586 6.074 1 97.56 135 GLY B N 1
ATOM 4781 C CA . GLY B 1 135 ? -13.445 9.609 5.152 1 97.56 135 GLY B CA 1
ATOM 4782 C C . GLY B 1 135 ? -14.141 8.461 5.852 1 97.56 135 GLY B C 1
ATOM 4783 O O . GLY B 1 135 ? -14.945 7.754 5.246 1 97.56 135 GLY B O 1
ATOM 4784 N N . LEU B 1 136 ? -13.844 8.211 7.102 1 98 136 LEU B N 1
ATOM 4785 C CA . LEU B 1 136 ? -14.453 7.137 7.875 1 98 136 LEU B CA 1
ATOM 4786 C C . LEU B 1 136 ? -15.969 7.309 7.953 1 98 136 LEU B C 1
ATOM 4788 O O . LEU B 1 136 ? -16.703 6.336 8.148 1 98 136 LEU B O 1
ATOM 4792 N N . ARG B 1 137 ? -16.422 8.539 7.809 1 97.31 137 ARG B N 1
ATOM 4793 C CA . ARG B 1 137 ? -17.859 8.805 7.938 1 97.31 137 ARG B CA 1
ATOM 4794 C C . ARG B 1 137 ? -18.641 8.07 6.863 1 97.31 137 ARG B C 1
ATOM 4796 O O . ARG B 1 137 ? -19.812 7.715 7.074 1 97.31 137 ARG B O 1
ATOM 4803 N N . GLU B 1 138 ? -17.984 7.832 5.707 1 96.56 138 GLU B N 1
ATOM 4804 C CA . GLU B 1 138 ? -18.656 7.102 4.637 1 96.56 138 GLU B CA 1
ATOM 4805 C C . GLU B 1 138 ? -18.938 5.656 5.043 1 96.56 138 GLU B C 1
ATOM 4807 O O . GLU B 1 138 ? -20.016 5.125 4.766 1 96.56 138 GLU B O 1
ATOM 4812 N N . TYR B 1 139 ? -17.969 4.984 5.676 1 96.5 139 TYR B N 1
ATOM 4813 C CA . TYR B 1 139 ? -18.156 3.621 6.152 1 96.5 139 TYR B CA 1
ATOM 4814 C C . TYR B 1 139 ? -19.234 3.562 7.223 1 96.5 139 TYR B C 1
ATOM 4816 O O . TYR B 1 139 ? -20.078 2.664 7.211 1 96.5 139 TYR B O 1
ATOM 4824 N N . ALA B 1 140 ? -19.203 4.531 8.172 1 96.81 140 ALA B N 1
ATOM 4825 C CA . ALA B 1 140 ? -20.219 4.586 9.211 1 96.81 140 ALA B CA 1
ATOM 4826 C C . ALA B 1 140 ? -21.609 4.762 8.617 1 96.81 140 ALA B C 1
ATOM 4828 O O . ALA B 1 140 ? -22.547 4.047 8.984 1 96.81 140 ALA B O 1
ATOM 4829 N N . ARG B 1 141 ? -21.734 5.684 7.672 1 95.75 141 ARG B N 1
ATOM 4830 C CA . ARG B 1 141 ? -23 5.965 7.027 1 95.75 141 ARG B CA 1
ATOM 4831 C C . ARG B 1 141 ? -23.531 4.734 6.297 1 95.75 141 ARG B C 1
ATOM 4833 O O . ARG B 1 141 ? -24.703 4.371 6.445 1 95.75 141 ARG B O 1
ATOM 4840 N N . ARG B 1 142 ? -22.719 4.062 5.555 1 93 142 ARG B N 1
ATOM 4841 C CA . ARG B 1 142 ? -23.125 2.906 4.758 1 93 142 ARG B CA 1
ATOM 4842 C C . ARG B 1 142 ? -23.547 1.745 5.648 1 93 142 ARG B C 1
ATOM 4844 O O . ARG B 1 142 ? -24.406 0.954 5.273 1 93 142 ARG B O 1
ATOM 4851 N N . ALA B 1 143 ? -22.922 1.69 6.789 1 93.56 143 ALA B N 1
ATOM 4852 C CA . ALA B 1 143 ? -23.266 0.629 7.734 1 93.56 143 ALA B CA 1
ATOM 4853 C C . ALA B 1 143 ? -24.562 0.946 8.469 1 93.56 143 ALA B C 1
ATOM 4855 O O . ALA B 1 143 ? -25.062 0.122 9.242 1 93.56 143 ALA B O 1
ATOM 4856 N N . GLY B 1 144 ? -25.062 2.189 8.305 1 93.31 144 GLY B N 1
ATOM 4857 C CA . GLY B 1 144 ? -26.312 2.588 8.93 1 93.31 144 GLY B CA 1
ATOM 4858 C C . GLY B 1 144 ? -26.125 3.146 10.328 1 93.31 144 GLY B C 1
ATOM 4859 O O . GLY B 1 144 ? -27.078 3.223 11.102 1 93.31 144 GLY B O 1
ATOM 4860 N N . ALA B 1 145 ? -24.906 3.518 10.641 1 91.31 145 ALA B N 1
ATOM 4861 C CA . ALA B 1 145 ? -24.641 4.094 11.953 1 91.31 145 ALA B CA 1
ATOM 4862 C C . ALA B 1 145 ? -25.359 5.426 12.125 1 91.31 145 ALA B C 1
ATOM 4864 O O . ALA B 1 145 ? -25.844 6 11.156 1 91.31 145 ALA B O 1
ATOM 4865 N N . LYS B 1 146 ? -25.391 5.82 13.445 1 85.31 146 LYS B N 1
ATOM 4866 C CA . LYS B 1 146 ? -25.891 7.16 13.719 1 85.31 146 LYS B CA 1
ATOM 4867 C C . LYS B 1 146 ? -25.062 8.227 13.008 1 85.31 146 LYS B C 1
ATOM 4869 O O . LYS B 1 146 ? -23.922 7.969 12.609 1 85.31 146 LYS B O 1
ATOM 4874 N N . LYS B 1 147 ? -25.656 9.328 12.898 1 89.75 147 LYS B N 1
ATOM 4875 C CA . LYS B 1 147 ? -24.969 10.438 12.242 1 89.75 147 LYS B CA 1
ATOM 4876 C C . LYS B 1 147 ? -23.625 10.727 12.922 1 89.75 147 LYS B C 1
ATOM 4878 O O . LYS B 1 147 ? -23.547 10.789 14.148 1 89.75 147 LYS B O 1
ATOM 4883 N N . THR B 1 148 ? -22.594 10.883 12.094 1 95.75 148 THR B N 1
ATOM 4884 C CA . THR B 1 148 ? -21.266 11.227 12.586 1 95.75 148 THR B CA 1
ATOM 4885 C C . THR B 1 148 ? -21.297 12.562 13.32 1 95.75 148 THR B C 1
ATOM 4887 O O . THR B 1 148 ? -21.875 13.539 12.82 1 95.75 148 THR B O 1
ATOM 4890 N N . ARG B 1 149 ? -20.719 12.586 14.508 1 96.75 149 ARG B N 1
ATOM 4891 C CA . ARG B 1 149 ? -20.641 13.82 15.281 1 96.75 149 ARG B CA 1
ATOM 4892 C C . ARG B 1 149 ? -19.219 14.391 15.266 1 96.75 149 ARG B C 1
ATOM 4894 O O . ARG B 1 149 ? -18.25 13.633 15.32 1 96.75 149 ARG B O 1
ATOM 4901 N N . TYR B 1 150 ? -19.203 15.703 15.18 1 97.44 150 TYR B N 1
ATOM 4902 C CA . TYR B 1 150 ? -17.906 16.391 15.188 1 97.44 150 TYR B CA 1
ATOM 4903 C C . TYR B 1 150 ? -17.75 17.234 16.453 1 97.44 150 TYR B C 1
ATOM 4905 O O . TYR B 1 150 ? -18.672 17.953 16.844 1 97.44 150 TYR B O 1
ATOM 4913 N N . VAL B 1 151 ? -16.609 17.141 17.078 1 98.06 151 VAL B N 1
ATOM 4914 C CA . VAL B 1 151 ? -16.25 18.031 18.172 1 98.06 151 VAL B CA 1
ATOM 4915 C C . VAL B 1 151 ? -15.734 19.359 17.625 1 98.06 151 VAL B C 1
ATOM 4917 O O . VAL B 1 151 ? -14.719 19.375 16.922 1 98.06 151 VAL B O 1
ATOM 4920 N N . PRO B 1 152 ? -16.297 20.438 17.922 1 95.62 152 PRO B N 1
ATOM 4921 C CA . PRO B 1 152 ? -15.875 21.703 17.328 1 95.62 152 PRO B CA 1
ATOM 4922 C C . PRO B 1 152 ? -14.578 22.234 17.938 1 95.62 152 PRO B C 1
ATOM 4924 O O . PRO B 1 152 ? -14.273 21.953 19.094 1 95.62 152 PRO B O 1
ATOM 4927 N N . MET B 1 153 ? -13.844 22.984 17.141 1 95.88 153 MET B N 1
ATOM 4928 C CA . MET B 1 153 ? -12.641 23.641 17.641 1 95.88 153 MET B CA 1
ATOM 4929 C C . MET B 1 153 ? -12.875 25.141 17.797 1 95.88 153 MET B C 1
ATOM 4931 O O . MET B 1 153 ? -13.797 25.703 17.203 1 95.88 153 MET B O 1
ATOM 4935 N N . ARG B 1 154 ? -12.031 25.719 18.594 1 93.88 154 ARG B N 1
ATOM 4936 C CA 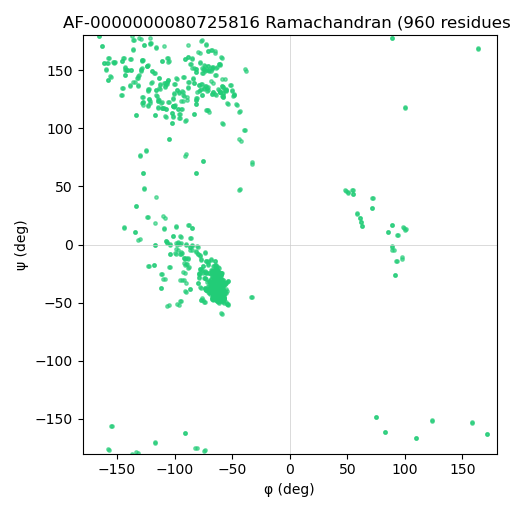. ARG B 1 154 ? -12.078 27.172 18.75 1 93.88 154 ARG B CA 1
ATOM 4937 C C . ARG B 1 154 ? -11.367 27.875 17.609 1 93.88 154 ARG B C 1
ATOM 4939 O O . ARG B 1 154 ? -10.188 27.625 17.359 1 93.88 154 ARG B O 1
ATOM 4946 N N . PRO B 1 155 ? -12.039 28.766 16.984 1 89.88 155 PRO B N 1
ATOM 4947 C CA . PRO B 1 155 ? -11.414 29.422 15.836 1 89.88 155 PRO B CA 1
ATOM 4948 C C . PRO B 1 155 ? -10.172 30.234 16.219 1 89.88 155 PRO B C 1
ATOM 4950 O O . PRO B 1 155 ? -9.242 30.375 15.414 1 89.88 155 PRO B O 1
ATOM 4953 N N . LYS B 1 156 ? -10.109 30.766 17.406 1 90.19 156 LYS B N 1
ATOM 4954 C CA . LYS B 1 156 ? -9.055 31.688 17.797 1 90.19 156 LYS B CA 1
ATOM 4955 C C . LYS B 1 156 ? -7.695 31 17.828 1 90.19 156 LYS B C 1
ATOM 4957 O O . LYS B 1 156 ? -6.703 31.562 17.359 1 90.19 156 LYS B O 1
ATOM 4962 N N . ASP B 1 157 ? -7.641 29.797 18.375 1 95.19 157 ASP B N 1
ATOM 4963 C CA . ASP B 1 157 ? -6.344 29.156 18.531 1 95.19 157 ASP B CA 1
ATOM 4964 C C . ASP B 1 157 ? -6.383 27.719 18.016 1 95.19 157 ASP B C 1
ATOM 4966 O O . ASP B 1 157 ? -5.406 26.969 18.156 1 95.19 157 ASP B O 1
ATOM 4970 N N . LEU B 1 158 ? -7.527 27.344 17.453 1 97.31 158 LEU B N 1
ATOM 4971 C CA . LEU B 1 158 ? -7.746 26.062 16.812 1 97.31 158 LEU B CA 1
ATOM 4972 C C . LEU B 1 158 ? -7.578 24.922 17.797 1 97.31 158 LEU B C 1
ATOM 4974 O O . LEU B 1 158 ? -7.344 23.766 17.406 1 97.31 158 LEU B O 1
ATOM 4978 N N . ARG B 1 159 ? -7.652 25.188 19.141 1 97.81 159 ARG B N 1
ATOM 4979 C CA . ARG B 1 159 ? -7.691 24.156 20.156 1 97.81 159 ARG B CA 1
ATOM 4980 C C . ARG B 1 159 ? -9.117 23.656 20.375 1 97.81 159 ARG B C 1
ATOM 4982 O O . ARG B 1 159 ? -10.078 24.297 19.953 1 97.81 159 ARG B O 1
ATOM 4989 N N . ILE B 1 160 ? -9.203 22.5 20.938 1 98.19 160 ILE B N 1
ATOM 4990 C CA . ILE B 1 160 ? -10.492 21.906 21.266 1 98.19 160 ILE B CA 1
ATOM 4991 C C . ILE B 1 160 ? -10.617 21.75 22.781 1 98.19 160 ILE B C 1
ATOM 4993 O O . ILE B 1 160 ? -9.703 21.266 23.453 1 98.19 160 ILE B O 1
ATOM 4997 N N . ASP B 1 161 ? -11.766 22.172 23.297 1 97.31 161 ASP B N 1
ATOM 4998 C CA . ASP B 1 161 ? -12 22.062 24.734 1 97.31 161 ASP B CA 1
ATOM 4999 C C . ASP B 1 161 ? -12.391 20.641 25.141 1 97.31 161 ASP B C 1
ATOM 5001 O O . ASP B 1 161 ? -13.195 20 24.453 1 97.31 161 ASP B O 1
ATOM 5005 N N . THR B 1 162 ? -11.82 20.203 26.219 1 97.75 162 THR B N 1
ATOM 5006 C CA . THR B 1 162 ? -12.156 18.891 26.719 1 97.75 162 THR B CA 1
ATOM 5007 C C . THR B 1 162 ? -13.656 18.781 27 1 97.75 162 THR B C 1
ATOM 5009 O O . THR B 1 162 ? -14.25 17.719 26.797 1 97.75 162 THR B O 1
ATOM 5012 N N . GLU B 1 163 ? -14.266 19.844 27.453 1 96.94 163 GLU B N 1
ATOM 5013 C CA . GLU B 1 163 ? -15.695 19.859 27.734 1 96.94 163 GLU B CA 1
ATOM 5014 C C . GLU B 1 163 ? -16.5 19.578 26.469 1 96.94 163 GLU B C 1
ATOM 5016 O O . GLU B 1 163 ? -17.531 18.906 26.531 1 96.94 163 GLU B O 1
ATOM 5021 N N . ALA B 1 164 ? -16.062 20.109 25.375 1 97.44 164 ALA B N 1
ATOM 5022 C CA . ALA B 1 164 ? -16.734 19.859 24.109 1 97.44 164 ALA B CA 1
ATOM 5023 C C . ALA B 1 164 ? -16.625 18.391 23.719 1 97.44 164 ALA B C 1
ATOM 5025 O O . ALA B 1 164 ? -17.562 17.812 23.156 1 97.44 164 ALA B O 1
ATOM 5026 N N . VAL B 1 165 ? -15.477 17.781 24.016 1 98.19 165 VAL B N 1
ATOM 5027 C CA . VAL B 1 165 ? -15.258 16.359 23.75 1 98.19 165 VAL B CA 1
ATOM 5028 C C . VAL B 1 165 ? -16.234 15.531 24.578 1 98.19 165 VAL B C 1
ATOM 5030 O O . VAL B 1 165 ? -16.922 14.648 24.062 1 98.19 165 VAL B O 1
ATOM 5033 N N . ILE B 1 166 ? -16.328 15.828 25.859 1 97.25 166 ILE B N 1
ATOM 5034 C CA . ILE B 1 166 ? -17.203 15.102 26.766 1 97.25 166 ILE B CA 1
ATOM 5035 C C . ILE B 1 166 ? -18.641 15.227 26.312 1 97.25 166 ILE B C 1
ATOM 5037 O O . ILE B 1 166 ? -19.375 14.227 26.25 1 97.25 166 ILE B O 1
ATOM 5041 N N . LYS B 1 167 ? -19 16.422 25.984 1 96.94 167 LYS B N 1
ATOM 5042 C CA . LYS B 1 167 ? -20.375 16.688 25.562 1 96.94 167 LYS B CA 1
ATOM 5043 C C . LYS B 1 167 ? -20.734 15.891 24.297 1 96.94 167 LYS B C 1
ATOM 5045 O O . LYS B 1 167 ? -21.812 15.328 24.203 1 96.94 167 LYS B O 1
ATOM 5050 N N . THR B 1 168 ? -19.812 15.844 23.359 1 97.12 168 THR B N 1
ATOM 5051 C CA . THR B 1 168 ? -20.094 15.188 22.094 1 97.12 168 THR B CA 1
ATOM 5052 C C . THR B 1 168 ? -20.109 13.672 22.25 1 97.12 168 THR B C 1
ATOM 5054 O O . THR B 1 168 ? -20.891 12.977 21.594 1 97.12 168 THR B O 1
ATOM 5057 N N . LEU B 1 169 ? -19.219 13.156 23.062 1 96.31 169 LEU B N 1
ATOM 5058 C CA . LEU B 1 169 ? -19.156 11.719 23.312 1 96.31 169 LEU B CA 1
ATOM 5059 C C . LEU B 1 169 ? -20.391 11.234 24.062 1 96.31 169 LEU B C 1
ATOM 5061 O O . LEU B 1 169 ? -20.797 10.078 23.922 1 96.31 169 LEU B O 1
ATOM 5065 N N . GLY B 1 170 ? -21 12.086 24.797 1 89.44 170 GLY B N 1
ATOM 5066 C CA . GLY B 1 170 ? -22.219 11.742 25.5 1 89.44 170 GLY B CA 1
ATOM 5067 C C . GLY B 1 170 ? -21.984 11.164 26.875 1 89.44 170 GLY B C 1
ATOM 5068 O O . GLY B 1 170 ? -20.828 10.969 27.281 1 89.44 170 GLY B O 1
ATOM 5069 N N . ARG B 1 171 ? -23.109 10.891 27.547 1 76.56 171 ARG B N 1
ATOM 5070 C CA . ARG B 1 171 ? -23.094 10.422 28.938 1 76.56 171 ARG B CA 1
ATOM 5071 C C . ARG B 1 171 ? -22.891 8.914 29 1 76.56 171 ARG B C 1
ATOM 5073 O O . ARG B 1 171 ? -23.219 8.195 28.047 1 76.56 171 ARG B O 1
ATOM 5080 N N . PRO B 1 172 ? -22.109 8.609 30.047 1 67.38 172 PRO B N 1
ATOM 5081 C CA . PRO B 1 172 ? -21.938 7.16 30.188 1 67.38 172 PRO B CA 1
ATOM 5082 C C . PRO B 1 172 ? -23.281 6.41 30.156 1 67.38 172 PRO B C 1
ATOM 5084 O O . PRO B 1 172 ? -24.312 6.969 30.547 1 67.38 172 PRO B O 1
ATOM 5087 N N . ARG B 1 173 ? -23.344 5.434 29.438 1 57.84 173 ARG B N 1
ATOM 5088 C CA . ARG B 1 173 ? -24.531 4.582 29.516 1 57.84 173 ARG B CA 1
ATOM 5089 C C . ARG B 1 173 ? -24.766 4.129 30.953 1 57.84 173 ARG B C 1
ATOM 5091 O O . ARG B 1 173 ? -23.844 3.734 31.656 1 57.84 173 ARG B O 1
ATOM 5098 N N . PRO B 1 174 ? -26 4.465 31.547 1 51.62 174 PRO B N 1
ATOM 5099 C CA . PRO B 1 174 ? -26.266 3.867 32.844 1 51.62 174 PRO B CA 1
ATOM 5100 C C . PRO B 1 174 ? -25.953 2.375 32.906 1 51.62 174 PRO B C 1
ATOM 5102 O O . PRO B 1 174 ? -26.078 1.685 31.875 1 51.62 174 PRO B O 1
ATOM 5105 N N . TRP B 1 175 ? -25.031 1.974 33.812 1 45.31 175 TRP B N 1
ATOM 5106 C CA . TRP B 1 175 ? -24.75 0.55 33.938 1 45.31 175 TRP B CA 1
ATOM 5107 C C . TRP B 1 175 ? -26.031 -0.272 33.844 1 45.31 175 TRP B C 1
ATOM 5109 O O . TRP B 1 175 ? -26.953 -0.098 34.625 1 45.31 175 TRP B O 1
ATOM 5119 N N . PRO B 1 176 ? -26.391 -0.829 32.781 1 44.78 176 PRO B N 1
ATOM 5120 C CA . PRO B 1 176 ? -27.531 -1.701 33.062 1 44.78 176 PRO B CA 1
ATOM 5121 C C . PRO B 1 176 ? -27.297 -2.613 34.281 1 44.78 176 PRO B C 1
ATOM 5123 O O . PRO B 1 176 ? -26.141 -2.922 34.594 1 44.78 176 PRO B O 1
ATOM 5126 N N . LEU B 1 177 ? -28.141 -2.729 35.281 1 42.38 177 LEU B N 1
ATOM 5127 C CA . LEU B 1 177 ? -28.078 -3.699 36.375 1 42.38 177 LEU B CA 1
ATOM 5128 C C . LEU B 1 177 ? -27.5 -5.023 35.875 1 42.38 177 LEU B C 1
ATOM 5130 O O . LEU B 1 177 ? -27.281 -5.941 36.688 1 42.38 177 LEU B O 1
ATOM 5134 N N . GLY B 1 178 ? -27.797 -5.691 34.75 1 39.31 178 GLY B N 1
ATOM 5135 C CA . GLY B 1 178 ? -27.453 -7.055 34.406 1 39.31 178 GLY B CA 1
ATOM 5136 C C . GLY B 1 178 ? -26 -7.211 34 1 39.31 178 GLY B C 1
ATOM 5137 O O . GLY B 1 178 ? -25.266 -6.223 33.875 1 39.31 178 GLY B O 1
ATOM 5138 N N . ARG B 1 179 ? -25.469 -8.648 33.688 1 41.75 179 ARG B N 1
ATOM 5139 C CA . ARG B 1 179 ? -24.141 -9.211 33.438 1 41.75 179 ARG B CA 1
ATOM 5140 C C . ARG B 1 179 ? -23.391 -8.391 32.406 1 41.75 179 ARG B C 1
ATOM 5142 O O . ARG B 1 179 ? -23.969 -7.922 31.422 1 41.75 179 ARG B O 1
ATOM 5149 N N . PRO B 1 180 ? -22.109 -7.992 32.75 1 41.28 180 PRO B N 1
ATOM 5150 C CA . PRO B 1 180 ? -21.234 -7.359 31.781 1 41.28 180 PRO B CA 1
ATOM 5151 C C . PRO B 1 180 ? -21.266 -8.055 30.422 1 41.28 180 PRO B C 1
ATOM 5153 O O . PRO B 1 180 ? -20.766 -9.172 30.281 1 41.28 180 PRO B O 1
ATOM 5156 N N . SER B 1 181 ? -22.281 -8.391 29.828 1 40.94 181 SER B N 1
ATOM 5157 C CA . SER B 1 181 ? -22.172 -9.078 28.547 1 40.94 181 SER B CA 1
ATOM 5158 C C . SER B 1 181 ? -21.031 -8.508 27.703 1 40.94 181 SER B C 1
ATOM 5160 O O . SER B 1 181 ? -20.625 -7.363 27.906 1 40.94 181 SER B O 1
ATOM 5162 N N . LYS B 1 182 ? -20.375 -9.359 26.844 1 47 182 LYS B N 1
ATOM 5163 C CA . LYS B 1 182 ? -19.359 -8.969 25.875 1 47 182 LYS B CA 1
ATOM 5164 C C . LYS B 1 182 ? -19.625 -7.57 25.328 1 47 182 LYS B C 1
ATOM 5166 O O . LYS B 1 182 ? -20.578 -7.379 24.562 1 47 182 LYS B O 1
ATOM 5171 N N . ARG B 1 183 ? -19.469 -6.512 26.141 1 51.62 183 ARG B N 1
ATOM 5172 C CA . ARG B 1 183 ? -19.875 -5.113 26.094 1 51.62 183 ARG B CA 1
ATOM 5173 C C . ARG B 1 183 ? -19.641 -4.508 24.719 1 51.62 183 ARG B C 1
ATOM 5175 O O . ARG B 1 183 ? -18.5 -4.418 24.266 1 51.62 183 ARG B O 1
ATOM 5182 N N . GLN B 1 184 ? -20.562 -4.559 23.875 1 67.75 184 GLN B N 1
ATOM 5183 C CA . GLN B 1 184 ? -20.641 -3.848 22.594 1 67.75 184 GLN B CA 1
ATOM 5184 C C . GLN B 1 184 ? -20.219 -2.391 22.75 1 67.75 184 GLN B C 1
ATOM 5186 O O . GLN B 1 184 ? -20.625 -1.711 23.688 1 67.75 184 GLN B O 1
ATOM 5191 N N . ARG B 1 185 ? -19.078 -2.023 22.109 1 81.31 185 ARG B N 1
ATOM 5192 C CA . ARG B 1 185 ? -18.609 -0.645 22.125 1 81.31 185 ARG B CA 1
ATOM 5193 C C . ARG B 1 185 ? -19.656 0.313 21.594 1 81.31 185 ARG B C 1
ATOM 5195 O O . ARG B 1 185 ? -20.453 -0.059 20.734 1 81.31 185 ARG B O 1
ATOM 5202 N N . LYS B 1 186 ? -19.75 1.524 22.203 1 89.56 186 LYS B N 1
ATOM 5203 C CA . LYS B 1 186 ? -20.625 2.59 21.734 1 89.56 186 LYS B CA 1
ATOM 5204 C C . LYS B 1 186 ? -20.25 3.012 20.312 1 89.56 186 LYS B C 1
ATOM 5206 O O . LYS B 1 186 ? -21.109 3.449 19.547 1 89.56 186 LYS B O 1
ATOM 5211 N N . GLY B 1 187 ? -19.031 2.93 20.047 1 95.5 187 GLY B N 1
ATOM 5212 C CA . GLY B 1 187 ? -18.562 3.322 18.734 1 95.5 187 GLY B CA 1
ATOM 5213 C C . GLY B 1 187 ? -17.094 3.678 18.703 1 95.5 187 GLY B C 1
ATOM 5214 O O . GLY B 1 187 ? -16.281 3.078 19.422 1 95.5 187 GLY B O 1
ATOM 5215 N N . LEU B 1 188 ? -16.719 4.535 17.766 1 98.25 188 LEU B N 1
ATOM 5216 C CA . LEU B 1 188 ? -15.328 4.887 17.469 1 98.25 188 LEU B CA 1
ATOM 5217 C C . LEU B 1 188 ? -15.102 6.387 17.625 1 98.25 188 LEU B C 1
ATOM 5219 O O . LEU B 1 188 ? -15.852 7.191 17.062 1 98.25 188 LEU B O 1
ATOM 5223 N N . PHE B 1 189 ? -14.156 6.801 18.5 1 98.75 189 PHE B N 1
ATOM 5224 C CA . PHE B 1 189 ? -13.656 8.164 18.594 1 98.75 189 PHE B CA 1
ATOM 5225 C C . PHE B 1 189 ? -12.305 8.297 17.906 1 98.75 189 PHE B C 1
ATOM 5227 O O . PHE B 1 189 ? -11.352 7.594 18.25 1 98.75 189 PHE B O 1
ATOM 5234 N N . ALA B 1 190 ? -12.227 9.156 16.875 1 98.88 190 ALA B N 1
ATOM 5235 C CA . ALA B 1 190 ? -10.984 9.312 16.125 1 98.88 190 ALA B CA 1
ATOM 5236 C C . ALA B 1 190 ? -10.523 10.766 16.125 1 98.88 190 ALA B C 1
ATOM 5238 O O . ALA B 1 190 ? -11.32 11.68 15.891 1 98.88 190 ALA B O 1
ATOM 5239 N N . TYR B 1 191 ? -9.266 11.039 16.422 1 98.88 191 TYR B N 1
ATOM 5240 C CA . TYR B 1 191 ? -8.703 12.383 16.422 1 98.88 191 TYR B CA 1
ATOM 5241 C C . TYR B 1 191 ? -7.188 12.344 16.266 1 98.88 191 TYR B C 1
ATOM 5243 O O . TYR B 1 191 ? -6.559 11.312 16.5 1 98.88 191 TYR B O 1
ATOM 5251 N N . PRO B 1 192 ? -6.59 13.383 15.789 1 98.81 192 PRO B N 1
ATOM 5252 C CA . PRO B 1 192 ? -5.133 13.438 15.664 1 98.81 192 PRO B CA 1
ATOM 5253 C C . PRO B 1 192 ? -4.445 13.836 16.969 1 98.81 192 PRO B C 1
ATOM 5255 O O . PRO B 1 192 ? -4.895 14.758 17.656 1 98.81 192 PRO B O 1
ATOM 5258 N N . ALA B 1 193 ? -3.363 13.18 17.25 1 98.81 193 ALA B N 1
ATOM 5259 C CA . ALA B 1 193 ? -2.549 13.609 18.375 1 98.81 193 ALA B CA 1
ATOM 5260 C C . ALA B 1 193 ? -1.953 14.992 18.125 1 98.81 193 ALA B C 1
ATOM 5262 O O . ALA B 1 193 ? -1.699 15.742 19.078 1 98.81 193 ALA B O 1
ATOM 5263 N N . GLN B 1 194 ? -1.771 15.305 16.906 1 98.75 194 GLN B N 1
ATOM 5264 C CA . GLN B 1 194 ? -1.257 16.594 16.484 1 98.75 194 GLN B CA 1
ATOM 5265 C C . GLN B 1 194 ? -1.885 17.031 15.164 1 98.75 194 GLN B C 1
ATOM 5267 O O . GLN B 1 194 ? -1.906 16.266 14.195 1 98.75 194 GLN B O 1
ATOM 5272 N N . SER B 1 195 ? -2.395 18.234 15.156 1 98.62 195 SER B N 1
ATOM 5273 C CA . SER B 1 195 ? -3.008 18.781 13.953 1 98.62 195 SER B CA 1
ATOM 5274 C C . SER B 1 195 ? -1.996 18.891 12.82 1 98.62 195 SER B C 1
ATOM 5276 O O . SER B 1 195 ? -0.874 19.359 13.023 1 98.62 195 SER B O 1
ATOM 5278 N N . ASN B 1 196 ? -2.422 18.438 11.625 1 97.81 196 ASN B N 1
ATOM 5279 C CA . ASN B 1 196 ? -1.586 18.641 10.445 1 97.81 196 ASN B CA 1
ATOM 5280 C C . ASN B 1 196 ? -1.733 20.062 9.891 1 97.81 196 ASN B C 1
ATOM 5282 O O . ASN B 1 196 ? -0.996 20.453 8.992 1 97.81 196 ASN B O 1
ATOM 5286 N N . PHE B 1 197 ? -2.65 20.812 10.406 1 97.88 197 PHE B N 1
ATOM 5287 C CA . PHE B 1 197 ? -2.934 22.172 9.938 1 97.88 197 PHE B CA 1
ATOM 5288 C C . PHE B 1 197 ? -2.189 23.203 10.773 1 97.88 197 PHE B C 1
ATOM 5290 O O . PHE B 1 197 ? -1.454 24.031 10.234 1 97.88 197 PHE B O 1
ATOM 5297 N N . SER B 1 198 ? -2.318 23.031 12.102 1 97.56 198 SER B N 1
ATOM 5298 C CA . SER B 1 198 ? -1.864 24.109 12.977 1 97.56 198 SER B CA 1
ATOM 5299 C C . SER B 1 198 ? -0.723 23.641 13.875 1 97.56 198 SER B C 1
ATOM 5301 O O . SER B 1 198 ? -0.034 24.469 14.492 1 97.56 198 SER B O 1
ATOM 5303 N N . GLY B 1 199 ? -0.592 22.344 13.992 1 97.94 199 GLY B N 1
ATOM 5304 C CA . GLY B 1 199 ? 0.418 21.828 14.891 1 97.94 199 GLY B CA 1
ATOM 5305 C C . GLY B 1 199 ? -0.085 21.641 16.312 1 97.94 199 GLY B C 1
ATOM 5306 O O . GLY B 1 199 ? 0.613 21.078 17.156 1 97.94 199 GLY B O 1
ATOM 5307 N N . VAL B 1 200 ? -1.325 22 16.594 1 98.38 200 VAL B N 1
ATOM 5308 C CA . VAL B 1 200 ? -1.905 21.844 17.922 1 98.38 200 VAL B CA 1
ATOM 5309 C C . VAL B 1 200 ? -1.844 20.375 18.344 1 98.38 200 VAL B C 1
ATOM 5311 O O . VAL B 1 200 ? -2.182 19.484 17.562 1 98.38 200 VAL B O 1
ATOM 5314 N N . ARG B 1 201 ? -1.338 20.141 19.516 1 98.38 201 ARG B N 1
ATOM 5315 C CA . ARG B 1 201 ? -1.39 18.797 20.094 1 98.38 201 ARG B CA 1
ATOM 5316 C C . ARG B 1 201 ? -2.617 18.625 20.984 1 98.38 201 ARG B C 1
ATOM 5318 O O . ARG B 1 201 ? -2.764 19.344 21.984 1 98.38 201 ARG B O 1
ATOM 5325 N N . HIS B 1 202 ? -3.473 17.75 20.609 1 98.62 202 HIS B N 1
ATOM 5326 C CA . HIS B 1 202 ? -4.664 17.469 21.391 1 98.62 202 HIS B CA 1
ATOM 5327 C C . HIS B 1 202 ? -4.348 16.516 22.547 1 98.62 202 HIS B C 1
ATOM 5329 O O . HIS B 1 202 ? -3.492 15.641 22.422 1 98.62 202 HIS B O 1
ATOM 5335 N N . PRO B 1 203 ? -5.039 16.625 23.688 1 98.44 203 PRO B N 1
ATOM 5336 C CA . PRO B 1 203 ? -4.707 15.836 24.875 1 98.44 203 PRO B CA 1
ATOM 5337 C C . PRO B 1 203 ? -4.812 14.336 24.625 1 98.44 203 PRO B C 1
ATOM 5339 O O . PRO B 1 203 ? -5.824 13.859 24.094 1 98.44 203 PRO B O 1
ATOM 5342 N N . LEU B 1 204 ? -3.754 13.641 25.031 1 98.69 204 LEU B N 1
ATOM 5343 C CA . LEU B 1 204 ? -3.797 12.18 24.969 1 98.69 204 LEU B CA 1
ATOM 5344 C C . LEU B 1 204 ? -4.715 11.617 26.047 1 98.69 204 LEU B C 1
ATOM 5346 O O . LEU B 1 204 ? -5.129 10.461 25.969 1 98.69 204 LEU B O 1
ATOM 5350 N N . SER B 1 205 ? -5.094 12.414 27.031 1 98.5 205 SER B N 1
ATOM 5351 C CA . SER B 1 205 ? -6.004 11.984 28.094 1 98.5 205 SER B CA 1
ATOM 5352 C C . SER B 1 205 ? -7.398 11.703 27.547 1 98.5 205 SER B C 1
ATOM 5354 O O . SER B 1 205 ? -8.211 11.047 28.203 1 98.5 205 SER B O 1
ATOM 5356 N N . TRP B 1 206 ? -7.695 12.234 26.344 1 98.69 206 TRP B N 1
ATOM 5357 C CA . TRP B 1 206 ? -8.992 11.977 25.719 1 98.69 206 TRP B CA 1
ATOM 5358 C C . TRP B 1 206 ? -9.164 10.492 25.422 1 98.69 206 TRP B C 1
ATOM 5360 O O . TRP B 1 206 ? -10.289 10.016 25.234 1 98.69 206 TRP B O 1
ATOM 5370 N N . ILE B 1 207 ? -8.008 9.781 25.281 1 98.69 207 ILE B N 1
ATOM 5371 C CA . ILE B 1 207 ? -8.062 8.352 24.984 1 98.69 207 ILE B CA 1
ATOM 5372 C C . ILE B 1 207 ? -8.812 7.629 26.109 1 98.69 207 ILE B C 1
ATOM 5374 O O . ILE B 1 207 ? -9.859 7.016 25.875 1 98.69 207 ILE B O 1
ATOM 5378 N N . LYS B 1 208 ? -8.312 7.742 27.328 1 98.12 208 LYS B N 1
ATOM 5379 C CA . LYS B 1 208 ? -8.953 7.094 28.484 1 98.12 208 LYS B CA 1
ATOM 5380 C C . LYS B 1 208 ? -10.367 7.645 28.703 1 98.12 208 LYS B C 1
ATOM 5382 O O . LYS B 1 208 ? -11.289 6.891 29.016 1 98.12 208 LYS B O 1
ATOM 5387 N N . LEU B 1 209 ? -10.516 8.93 28.531 1 97.56 209 LEU B N 1
ATOM 5388 C CA . LEU B 1 209 ? -11.82 9.57 28.672 1 97.56 209 LEU B CA 1
ATOM 5389 C C . LEU B 1 209 ? -12.852 8.906 27.766 1 97.56 209 LEU B C 1
ATOM 5391 O O . LEU B 1 209 ? -13.938 8.539 28.219 1 97.56 209 LEU B O 1
ATOM 5395 N N . ALA B 1 210 ? -12.516 8.773 26.484 1 98.19 210 ALA B N 1
ATOM 5396 C CA . ALA B 1 210 ? -13.422 8.172 25.5 1 98.19 210 ALA B CA 1
ATOM 5397 C C . ALA B 1 210 ? -13.656 6.699 25.812 1 98.19 210 ALA B C 1
ATOM 5399 O O . ALA B 1 210 ? -14.781 6.203 25.688 1 98.19 210 ALA B O 1
ATOM 5400 N N . GLN B 1 211 ? -12.617 5.984 26.172 1 97 211 GLN B N 1
ATOM 5401 C CA . GLN B 1 211 ? -12.727 4.566 26.5 1 97 211 GLN B CA 1
ATOM 5402 C C . GLN B 1 211 ? -13.633 4.348 27.703 1 97 211 GLN B C 1
ATOM 5404 O O . GLN B 1 211 ? -14.43 3.406 27.734 1 97 211 GLN B O 1
ATOM 5409 N N . ASP B 1 212 ? -13.539 5.207 28.703 1 95.94 212 ASP B N 1
ATOM 5410 C CA . ASP B 1 212 ? -14.398 5.133 29.875 1 95.94 212 ASP B CA 1
ATOM 5411 C C . ASP B 1 212 ? -15.859 5.352 29.516 1 95.94 212 ASP B C 1
ATOM 5413 O O . ASP B 1 212 ? -16.766 4.906 30.219 1 95.94 212 ASP B O 1
ATOM 5417 N N . LEU B 1 213 ? -16.094 5.977 28.453 1 95.5 213 LEU B N 1
ATOM 5418 C CA . LEU B 1 213 ? -17.453 6.242 27.984 1 95.5 213 LEU B CA 1
ATOM 5419 C C . LEU B 1 213 ? -17.906 5.176 26.984 1 95.5 213 LEU B C 1
ATOM 5421 O O . LEU B 1 213 ? -18.969 5.297 26.391 1 95.5 213 LEU B O 1
ATOM 5425 N N . GLY B 1 214 ? -17 4.176 26.719 1 94.69 214 GLY B N 1
ATOM 5426 C CA . GLY B 1 214 ? -17.406 3.012 25.938 1 94.69 214 GLY B CA 1
ATOM 5427 C C . GLY B 1 214 ? -16.969 3.074 24.484 1 94.69 214 GLY B C 1
ATOM 5428 O O . GLY B 1 214 ? -17.438 2.293 23.656 1 94.69 214 GLY B O 1
ATOM 5429 N N . TYR B 1 215 ? -16.078 4.004 24.156 1 97.38 215 TYR B N 1
ATOM 5430 C CA . TYR B 1 215 ? -15.641 4.137 22.781 1 97.38 215 TYR B CA 1
ATOM 5431 C C . TYR B 1 215 ? -14.297 3.443 22.562 1 97.38 215 TYR B C 1
ATOM 5433 O O . TYR B 1 215 ? -13.461 3.404 23.469 1 97.38 215 TYR B O 1
ATOM 5441 N N . ASP B 1 216 ? -14.094 2.818 21.406 1 98.12 216 ASP B N 1
ATOM 5442 C CA . ASP B 1 216 ? -12.734 2.605 20.906 1 98.12 216 ASP B CA 1
ATOM 5443 C C . ASP B 1 216 ? -12.109 3.916 20.438 1 98.12 216 ASP B C 1
ATOM 5445 O O . ASP B 1 216 ? -12.82 4.863 20.094 1 98.12 216 ASP B O 1
ATOM 5449 N N . VAL B 1 217 ? -10.812 3.973 20.484 1 98.81 217 VAL B N 1
ATOM 5450 C CA . VAL B 1 217 ? -10.141 5.207 20.078 1 98.81 217 VAL B CA 1
ATOM 5451 C C . VAL B 1 217 ? -9.172 4.918 18.938 1 98.81 217 VAL B C 1
ATOM 5453 O O . VAL B 1 217 ? -8.336 4.012 19.031 1 98.81 217 VAL B O 1
ATOM 5456 N N . LEU B 1 218 ? -9.305 5.605 17.844 1 98.94 218 LEU B N 1
ATOM 5457 C CA . LEU B 1 218 ? -8.344 5.656 16.75 1 98.94 218 LEU B CA 1
ATOM 5458 C C . LEU B 1 218 ? -7.523 6.941 16.797 1 98.94 218 LEU B C 1
ATOM 5460 O O . LEU B 1 218 ? -8.039 8.023 16.531 1 98.94 218 LEU B O 1
ATOM 5464 N N . LEU B 1 219 ? -6.254 6.812 17.109 1 98.94 219 LEU B N 1
ATOM 5465 C CA . LEU B 1 219 ? -5.355 7.953 17.266 1 98.94 219 LEU B CA 1
ATOM 5466 C C . LEU B 1 219 ? -4.484 8.117 16.016 1 98.94 219 LEU B C 1
ATOM 5468 O O . LEU B 1 219 ? -3.742 7.207 15.648 1 98.94 219 LEU B O 1
ATOM 5472 N N . ASP B 1 220 ? -4.629 9.25 15.383 1 98.88 220 ASP B N 1
ATOM 5473 C CA . ASP B 1 220 ? -3.742 9.594 14.273 1 98.88 220 ASP B CA 1
ATOM 5474 C C . ASP B 1 220 ? -2.438 10.195 14.781 1 98.88 220 ASP B C 1
ATOM 5476 O O . ASP B 1 220 ? -2.414 11.344 15.242 1 98.88 220 ASP B O 1
ATOM 5480 N N . ALA B 1 221 ? -1.368 9.477 14.602 1 98.88 221 ALA B N 1
ATOM 5481 C CA . ALA B 1 221 ? -0.083 9.922 15.133 1 98.88 221 ALA B CA 1
ATOM 5482 C C . ALA B 1 221 ? 0.855 10.352 14.008 1 98.88 221 ALA B C 1
ATOM 5484 O O . ALA B 1 221 ? 2.053 10.547 14.234 1 98.88 221 ALA B O 1
ATOM 5485 N N . ALA B 1 222 ? 0.372 10.539 12.82 1 98.5 222 ALA B N 1
ATOM 5486 C CA . ALA B 1 222 ? 1.194 10.805 11.648 1 98.5 222 ALA B CA 1
ATOM 5487 C C . ALA B 1 222 ? 1.98 12.102 11.797 1 98.5 222 ALA B C 1
ATOM 5489 O O . ALA B 1 222 ? 3.174 12.156 11.492 1 98.5 222 ALA B O 1
ATOM 5490 N N . ALA B 1 223 ? 1.338 13.156 12.258 1 98.38 223 ALA B N 1
ATOM 5491 C CA . ALA B 1 223 ? 2.016 14.445 12.398 1 98.38 223 ALA B CA 1
ATOM 5492 C C . ALA B 1 223 ? 2.695 14.555 13.766 1 98.38 223 ALA B C 1
ATOM 5494 O O . ALA B 1 223 ? 3.52 15.445 13.984 1 98.38 223 ALA B O 1
ATOM 5495 N N . TYR B 1 224 ? 2.408 13.656 14.727 1 98.56 224 TYR B N 1
ATOM 5496 C CA . TYR B 1 224 ? 2.861 13.719 16.109 1 98.56 224 TYR B CA 1
ATOM 5497 C C . TYR B 1 224 ? 4.238 13.078 16.266 1 98.56 224 TYR B C 1
ATOM 5499 O O . TYR B 1 224 ? 5.121 13.648 16.906 1 98.56 224 TYR B O 1
ATOM 5507 N N . LEU B 1 225 ? 4.5 12.031 15.594 1 98.44 225 LEU B N 1
ATOM 5508 C CA . LEU B 1 225 ? 5.625 11.141 15.867 1 98.44 225 LEU B CA 1
ATOM 5509 C C . LEU B 1 225 ? 6.926 11.727 15.32 1 98.44 225 LEU B C 1
ATOM 5511 O O . LEU B 1 225 ? 8.008 11.383 15.797 1 98.44 225 LEU B O 1
ATOM 5515 N N . PRO B 1 226 ? 6.879 12.578 14.312 1 97.88 226 PRO B N 1
ATOM 5516 C CA . PRO B 1 226 ? 8.148 13.109 13.805 1 97.88 226 PRO B CA 1
ATOM 5517 C C . PRO B 1 226 ? 8.93 13.875 14.875 1 97.88 226 PRO B C 1
ATOM 5519 O O . PRO B 1 226 ? 10.156 13.977 14.789 1 97.88 226 PRO B O 1
ATOM 5522 N N . THR B 1 227 ? 8.211 14.422 15.875 1 97.19 227 THR B N 1
ATOM 5523 C CA . THR B 1 227 ? 8.922 15.273 16.828 1 97.19 227 THR B CA 1
ATOM 5524 C C . THR B 1 227 ? 8.523 14.93 18.25 1 97.19 227 THR B C 1
ATOM 5526 O O . THR B 1 227 ? 8.766 15.711 19.172 1 97.19 227 THR B O 1
ATOM 5529 N N . SER B 1 228 ? 7.812 13.828 18.422 1 96.38 228 SER B N 1
ATOM 5530 C CA . SER B 1 228 ? 7.371 13.445 19.766 1 96.38 228 SER B CA 1
ATOM 5531 C C . SER B 1 228 ? 7.352 11.93 19.922 1 96.38 228 SER B C 1
ATOM 5533 O O . SER B 1 228 ? 7.285 11.195 18.938 1 96.38 228 SER B O 1
ATOM 5535 N N . GLN B 1 229 ? 7.418 11.562 21.172 1 96 229 GLN B N 1
ATOM 5536 C CA . GLN B 1 229 ? 7.328 10.141 21.5 1 96 229 GLN B CA 1
ATOM 5537 C C . GLN B 1 229 ? 5.926 9.773 21.969 1 96 229 GLN B C 1
ATOM 5539 O O . GLN B 1 229 ? 5.289 10.531 22.703 1 96 229 GLN B O 1
ATOM 5544 N N . LEU B 1 230 ? 5.449 8.695 21.531 1 98.19 230 LEU B N 1
ATOM 5545 C CA . LEU B 1 230 ? 4.199 8.117 22 1 98.19 230 LEU B CA 1
ATOM 5546 C C . LEU B 1 230 ? 4.457 6.84 22.781 1 98.19 230 LEU B C 1
ATOM 5548 O O . LEU B 1 230 ? 5.047 5.891 22.266 1 98.19 230 LEU B O 1
ATOM 5552 N N . ASP B 1 231 ? 4.098 6.828 24.031 1 98.44 231 ASP B N 1
ATOM 5553 C CA . ASP B 1 231 ? 4.309 5.688 24.922 1 98.44 231 ASP B CA 1
ATOM 5554 C C . ASP B 1 231 ? 3.012 4.906 25.125 1 98.44 231 ASP B C 1
ATOM 5556 O O . ASP B 1 231 ? 2.188 5.273 25.969 1 98.44 231 ASP B O 1
ATOM 5560 N N . LEU B 1 232 ? 2.902 3.77 24.484 1 98.5 232 LEU B N 1
ATOM 5561 C CA . LEU B 1 232 ? 1.66 3.006 24.5 1 98.5 232 LEU B CA 1
ATOM 5562 C C . LEU B 1 232 ? 1.548 2.182 25.781 1 98.5 232 LEU B C 1
ATOM 5564 O O . LEU B 1 232 ? 0.521 1.545 26.016 1 98.5 232 LEU B O 1
ATOM 5568 N N . SER B 1 233 ? 2.564 2.17 26.578 1 97.75 233 SER B N 1
ATOM 5569 C CA . SER B 1 233 ? 2.43 1.59 27.906 1 97.75 233 SER B CA 1
ATOM 5570 C C . SER B 1 233 ? 1.679 2.527 28.844 1 97.75 233 SER B C 1
ATOM 5572 O O . SER B 1 233 ? 1.132 2.092 29.859 1 97.75 233 SER B O 1
ATOM 5574 N N . THR B 1 234 ? 1.666 3.842 28.516 1 97.38 234 THR B N 1
ATOM 5575 C CA . THR B 1 234 ? 1.011 4.859 29.328 1 97.38 234 THR B CA 1
ATOM 5576 C C . THR B 1 234 ? -0.387 5.16 28.797 1 97.38 234 THR B C 1
ATOM 5578 O O . THR B 1 234 ? -1.349 5.23 29.562 1 97.38 234 THR B O 1
ATOM 5581 N N . VAL B 1 235 ? -0.444 5.445 27.531 1 97.44 235 VAL B N 1
ATOM 5582 C CA . VAL B 1 235 ? -1.734 5.621 26.859 1 97.44 235 VAL B CA 1
ATOM 5583 C C . VAL B 1 235 ? -2.025 4.418 25.969 1 97.44 235 VAL B C 1
ATOM 5585 O O . VAL B 1 235 ? -1.114 3.865 25.344 1 97.44 235 VAL B O 1
ATOM 5588 N N . ASN B 1 236 ? -3.246 3.922 25.953 1 97.38 236 ASN B N 1
ATOM 5589 C CA . ASN B 1 236 ? -3.541 2.654 25.297 1 97.38 236 ASN B CA 1
ATOM 5590 C C . ASN B 1 236 ? -4.695 2.791 24.312 1 97.38 236 ASN B C 1
ATOM 5592 O O . ASN B 1 236 ? -5.719 2.119 24.453 1 97.38 236 ASN B O 1
ATOM 5596 N N . PRO B 1 237 ? -4.555 3.604 23.297 1 98.69 237 PRO B N 1
ATOM 5597 C CA . PRO B 1 237 ? -5.613 3.645 22.297 1 98.69 237 PRO B CA 1
ATOM 5598 C C . PRO B 1 237 ? -5.828 2.299 21.609 1 98.69 237 PRO B C 1
ATOM 5600 O O . PRO B 1 237 ? -4.922 1.461 21.578 1 98.69 237 PRO B O 1
ATOM 5603 N N . SER B 1 238 ? -7.047 2.09 21.094 1 98.62 238 SER B N 1
ATOM 5604 C CA . SER B 1 238 ? -7.379 0.857 20.375 1 98.62 238 SER B CA 1
ATOM 5605 C C . SER B 1 238 ? -6.57 0.728 19.094 1 98.62 238 SER B C 1
ATOM 5607 O O . SER B 1 238 ? -6.125 -0.367 18.734 1 98.62 238 SER B O 1
ATOM 5609 N N . PHE B 1 239 ? -6.43 1.823 18.422 1 98.88 239 PHE B N 1
ATOM 5610 C CA . PHE B 1 239 ? -5.773 1.888 17.125 1 98.88 239 PHE B CA 1
ATOM 5611 C C . PHE B 1 239 ? -4.879 3.119 17.031 1 98.88 239 PHE B C 1
ATOM 5613 O O . PHE B 1 239 ? -5.262 4.207 17.469 1 98.88 239 PHE B O 1
ATOM 5620 N N . VAL B 1 240 ? -3.662 2.959 16.469 1 98.94 240 VAL B N 1
ATOM 5621 C CA . VAL B 1 240 ? -2.75 4.055 16.172 1 98.94 240 VAL B CA 1
ATOM 5622 C C . VAL B 1 240 ? -2.297 3.963 14.711 1 98.94 240 VAL B C 1
ATOM 5624 O O . VAL B 1 240 ? -1.856 2.904 14.258 1 98.94 240 VAL B O 1
ATOM 5627 N N . ILE B 1 241 ? -2.459 5.031 13.984 1 98.88 241 ILE B N 1
ATOM 5628 C CA . ILE B 1 241 ? -1.973 5.016 12.602 1 98.88 241 ILE B CA 1
ATOM 5629 C C . ILE B 1 241 ? -0.711 5.867 12.492 1 98.88 241 ILE B C 1
ATOM 5631 O O . ILE B 1 241 ? -0.598 6.91 13.148 1 98.88 241 ILE B O 1
ATOM 5635 N N . VAL B 1 242 ? 0.257 5.387 11.719 1 98.75 242 VAL B N 1
ATOM 5636 C CA . VAL B 1 242 ? 1.582 5.992 11.617 1 98.75 242 VAL B CA 1
ATOM 5637 C C . VAL B 1 242 ? 1.982 6.129 10.156 1 98.75 242 VAL B C 1
ATOM 5639 O O . VAL B 1 242 ? 1.644 5.277 9.328 1 98.75 242 VAL B O 1
ATOM 5642 N N . SER B 1 243 ? 2.639 7.152 9.82 1 97.81 243 SER B N 1
ATOM 5643 C CA . SER B 1 243 ? 3.281 7.383 8.531 1 97.81 243 SER B CA 1
ATOM 5644 C C . SER B 1 243 ? 4.793 7.516 8.68 1 97.81 243 SER B C 1
ATOM 5646 O O . SER B 1 243 ? 5.293 8.578 9.055 1 97.81 243 SER B O 1
ATOM 5648 N N . TRP B 1 244 ? 5.555 6.586 8.188 1 98.44 244 TRP B N 1
ATOM 5649 C CA . TRP B 1 244 ? 6.969 6.523 8.531 1 98.44 244 TRP B CA 1
ATOM 5650 C C . TRP B 1 244 ? 7.773 7.523 7.711 1 98.44 244 TRP B C 1
ATOM 5652 O O . TRP B 1 244 ? 8.773 8.062 8.188 1 98.44 244 TRP B O 1
ATOM 5662 N N . TYR B 1 245 ? 7.395 7.812 6.457 1 97.75 245 TYR B N 1
ATOM 5663 C CA . TYR B 1 245 ? 8.141 8.773 5.652 1 97.75 245 TYR B CA 1
ATOM 5664 C C . TYR B 1 245 ? 8.031 10.172 6.242 1 97.75 245 TYR B C 1
ATOM 5666 O O . TYR B 1 245 ? 8.859 11.047 5.941 1 97.75 245 TYR B O 1
ATOM 5674 N N . LYS B 1 246 ? 6.996 10.453 7.023 1 97.88 246 LYS B N 1
ATOM 5675 C CA . LYS B 1 246 ? 6.891 11.734 7.707 1 97.88 246 LYS B CA 1
ATOM 5676 C C . LYS B 1 246 ? 7.863 11.82 8.883 1 97.88 246 LYS B C 1
ATOM 5678 O O . LYS B 1 246 ? 8.32 12.906 9.242 1 97.88 246 LYS B O 1
ATOM 5683 N N . VAL B 1 247 ? 8.148 10.672 9.438 1 97.94 247 VAL B N 1
ATOM 5684 C CA . VAL B 1 247 ? 8.992 10.609 10.625 1 97.94 247 VAL B CA 1
ATOM 5685 C C . VAL B 1 247 ? 10.461 10.797 10.227 1 97.94 247 VAL B C 1
ATOM 5687 O O . VAL B 1 247 ? 11.164 11.625 10.812 1 97.94 247 VAL B O 1
ATOM 5690 N N . PHE B 1 248 ? 10.875 10.031 9.164 1 96.19 248 PHE B N 1
ATOM 5691 C CA . PHE B 1 248 ? 12.305 10.133 8.898 1 96.19 248 PHE B CA 1
ATOM 5692 C C . PHE B 1 248 ? 12.586 10.078 7.402 1 96.19 248 PHE B C 1
ATOM 5694 O O . PHE B 1 248 ? 13.711 9.781 6.988 1 96.19 248 PHE B O 1
ATOM 5701 N N . GLY B 1 249 ? 11.602 10.234 6.578 1 97.25 249 GLY B N 1
ATOM 5702 C CA . GLY B 1 249 ? 11.75 10.578 5.176 1 97.25 249 GLY B CA 1
ATOM 5703 C C . GLY B 1 249 ? 11.836 9.367 4.266 1 97.25 249 GLY B C 1
ATOM 5704 O O . GLY B 1 249 ? 11.523 9.461 3.076 1 97.25 249 GLY B O 1
ATOM 5705 N N . PHE B 1 250 ? 12.281 8.266 4.73 1 97.62 250 PHE B N 1
ATOM 5706 C CA . PHE B 1 250 ? 12.484 7.027 3.982 1 97.62 250 PHE B CA 1
ATOM 5707 C C . PHE B 1 250 ? 12.188 5.812 4.852 1 97.62 25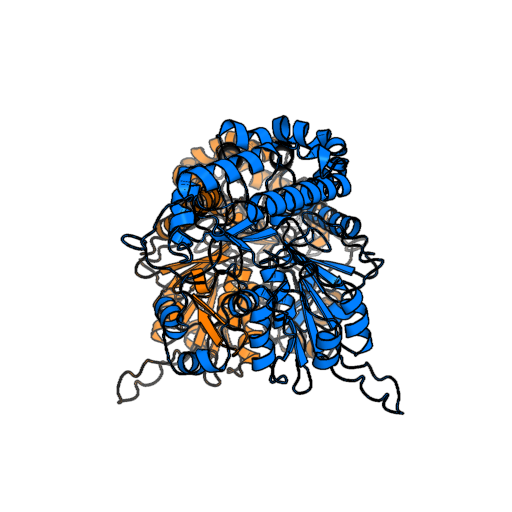0 PHE B C 1
ATOM 5709 O O . PHE B 1 250 ? 12.594 5.762 6.016 1 97.62 250 PHE B O 1
ATOM 5716 N N . PRO B 1 251 ? 11.453 4.871 4.266 1 98.12 251 PRO B N 1
ATOM 5717 C CA . PRO B 1 251 ? 10.914 4.727 2.912 1 98.12 251 PRO B CA 1
ATOM 5718 C C . PRO B 1 251 ? 9.547 5.375 2.746 1 98.12 251 PRO B C 1
ATOM 5720 O O . PRO B 1 251 ? 8.93 5.793 3.732 1 98.12 251 PRO B O 1
ATOM 5723 N N . THR B 1 252 ? 9.133 5.633 1.537 1 98.06 252 THR B N 1
ATOM 5724 C CA . THR B 1 252 ? 7.727 5.891 1.255 1 98.06 252 THR B CA 1
ATOM 5725 C C . THR B 1 252 ? 7 4.594 0.904 1 98.06 252 THR B C 1
ATOM 5727 O O . THR B 1 252 ? 7.637 3.564 0.666 1 98.06 252 THR B O 1
ATOM 5730 N N . GLY B 1 253 ? 5.684 4.613 1.038 1 97.69 253 GLY B N 1
ATOM 5731 C CA . GLY B 1 253 ? 4.898 3.426 0.744 1 97.69 253 GLY B CA 1
ATOM 5732 C C . GLY B 1 253 ? 4.793 2.473 1.92 1 97.69 253 GLY B C 1
ATOM 5733 O O . GLY B 1 253 ? 4.426 1.309 1.752 1 97.69 253 GLY B O 1
ATOM 5734 N N . VAL B 1 254 ? 5.227 2.953 3.055 1 98.56 254 VAL B N 1
ATOM 5735 C CA . VAL B 1 254 ? 5.129 2.119 4.246 1 98.56 254 VAL B CA 1
ATOM 5736 C C . VAL B 1 254 ? 4.559 2.939 5.402 1 98.56 254 VAL B C 1
ATOM 5738 O O . VAL B 1 254 ? 5.164 3.93 5.828 1 98.56 254 VAL B O 1
ATOM 5741 N N . GLY B 1 255 ? 3.377 2.658 5.836 1 98.31 255 GLY B N 1
ATOM 5742 C CA . GLY B 1 255 ? 2.77 3.055 7.098 1 98.31 255 GLY B CA 1
ATOM 5743 C C . GLY B 1 255 ? 2.426 1.876 7.988 1 98.31 255 GLY B C 1
ATOM 5744 O O . GLY B 1 255 ? 2.926 0.769 7.785 1 98.31 255 GLY B O 1
ATOM 5745 N N . CYS B 1 256 ? 1.717 2.16 9.039 1 97.75 256 CYS B N 1
ATOM 5746 C CA . CYS B 1 256 ? 1.26 0.992 9.789 1 97.75 256 CYS B CA 1
ATOM 5747 C C . CYS B 1 256 ? 0.087 1.346 10.695 1 97.75 256 CYS B C 1
ATOM 5749 O O . CYS B 1 256 ? -0.169 2.523 10.953 1 97.75 256 CYS B O 1
ATOM 5751 N N . LEU B 1 257 ? -0.646 0.356 10.984 1 98.81 257 LEU B N 1
ATOM 5752 C CA . LEU B 1 257 ? -1.645 0.299 12.047 1 98.81 257 LEU B CA 1
ATOM 5753 C C . LEU B 1 257 ? -1.112 -0.472 13.25 1 98.81 257 LEU B C 1
ATOM 5755 O O . LEU B 1 257 ? -0.766 -1.649 13.133 1 98.81 257 LEU B O 1
ATOM 5759 N N . VAL B 1 258 ? -0.926 0.204 14.312 1 98.81 258 VAL B N 1
ATOM 5760 C CA . VAL B 1 258 ? -0.633 -0.446 15.586 1 98.81 258 VAL B CA 1
ATOM 5761 C C . VAL B 1 258 ? -1.916 -0.583 16.406 1 98.81 258 VAL B C 1
ATOM 5763 O O . VAL B 1 258 ? -2.525 0.419 16.781 1 98.81 258 VAL B O 1
ATOM 5766 N N . ALA B 1 259 ? -2.322 -1.786 16.672 1 98.62 259 ALA B N 1
ATOM 5767 C CA . ALA B 1 259 ? -3.641 -2.008 17.25 1 98.62 259 ALA B CA 1
ATOM 5768 C C . ALA B 1 259 ? -3.555 -2.947 18.453 1 98.62 259 ALA B C 1
ATOM 5770 O O . ALA B 1 259 ? -2.77 -3.898 18.453 1 98.62 259 ALA B O 1
ATOM 5771 N N . ARG B 1 260 ? -4.371 -2.688 19.391 1 98.12 260 ARG B N 1
ATOM 5772 C CA . ARG B 1 260 ? -4.535 -3.654 20.469 1 98.12 260 ARG B CA 1
ATOM 5773 C C . ARG B 1 260 ? -5.113 -4.965 19.938 1 98.12 260 ARG B C 1
ATOM 5775 O O . ARG B 1 260 ? -5.992 -4.961 19.078 1 98.12 260 ARG B O 1
ATOM 5782 N N . ARG B 1 261 ? -4.699 -6.055 20.531 1 96.69 261 ARG B N 1
ATOM 5783 C CA . ARG B 1 261 ? -5.145 -7.375 20.094 1 96.69 261 ARG B CA 1
ATOM 5784 C C . ARG B 1 261 ? -6.648 -7.535 20.266 1 96.69 261 ARG B C 1
ATOM 5786 O O . ARG B 1 261 ? -7.324 -8.094 19.391 1 96.69 261 ARG B O 1
ATOM 5793 N N . ASP B 1 262 ? -7.184 -7.059 21.359 1 95.31 262 ASP B N 1
ATOM 5794 C CA . ASP B 1 262 ? -8.617 -7.195 21.609 1 95.31 262 ASP B CA 1
ATOM 5795 C C . ASP B 1 262 ? -9.43 -6.336 20.656 1 95.31 262 ASP B C 1
ATOM 5797 O O . ASP B 1 262 ? -10.523 -6.727 20.234 1 95.31 262 ASP B O 1
ATOM 5801 N N . ALA B 1 263 ? -8.961 -5.152 20.312 1 95.94 263 ALA B N 1
ATOM 5802 C CA . ALA B 1 263 ? -9.633 -4.301 19.328 1 95.94 263 ALA B CA 1
ATOM 5803 C C . ALA B 1 263 ? -9.57 -4.918 17.938 1 95.94 263 ALA B C 1
ATOM 5805 O O . ALA B 1 263 ? -10.555 -4.887 17.203 1 95.94 263 ALA B O 1
ATOM 5806 N N . LEU B 1 264 ? -8.414 -5.457 17.625 1 94.94 264 LEU B N 1
ATOM 5807 C CA . LEU B 1 264 ? -8.219 -6.09 16.312 1 94.94 264 LEU B CA 1
ATOM 5808 C C . LEU B 1 264 ? -9.172 -7.266 16.141 1 94.94 264 LEU B C 1
ATOM 5810 O O . LEU B 1 264 ? -9.68 -7.496 15.039 1 94.94 264 LEU B O 1
ATOM 5814 N N . ALA B 1 265 ? -9.375 -8 17.125 1 92.69 265 ALA B N 1
ATOM 5815 C CA . ALA B 1 265 ? -10.227 -9.188 17.094 1 92.69 265 ALA B CA 1
ATOM 5816 C C . ALA B 1 265 ? -11.68 -8.812 16.812 1 92.69 265 ALA B C 1
ATOM 5818 O O . ALA B 1 265 ? -12.461 -9.648 16.344 1 92.69 265 ALA B O 1
ATOM 5819 N N . ARG B 1 266 ? -12.062 -7.578 17 1 91.81 266 ARG B N 1
ATOM 5820 C CA . ARG B 1 266 ? -13.438 -7.141 16.797 1 91.81 266 ARG B CA 1
ATOM 5821 C C . ARG B 1 266 ? -13.648 -6.645 15.367 1 91.81 266 ARG B C 1
ATOM 5823 O O . ARG B 1 266 ? -14.781 -6.441 14.938 1 91.81 266 ARG B O 1
ATOM 5830 N N . LEU B 1 267 ? -12.547 -6.465 14.688 1 95 267 LEU B N 1
ATOM 5831 C CA . LEU B 1 267 ? -12.672 -6 13.312 1 95 267 LEU B CA 1
ATOM 5832 C C . LEU B 1 267 ? -13.148 -7.121 12.398 1 95 267 LEU B C 1
ATOM 5834 O O . LEU B 1 267 ? -12.727 -8.273 12.539 1 95 267 LEU B O 1
ATOM 5838 N N . ALA B 1 268 ? -14.086 -6.801 11.57 1 93.38 268 ALA B N 1
ATOM 5839 C CA . ALA B 1 268 ? -14.625 -7.746 10.594 1 93.38 268 ALA B CA 1
ATOM 5840 C C . ALA B 1 268 ? -14.18 -7.387 9.18 1 93.38 268 ALA B C 1
ATOM 5842 O O . ALA B 1 268 ? -14.75 -6.5 8.547 1 93.38 268 ALA B O 1
ATOM 5843 N N . ARG B 1 269 ? -13.344 -8.164 8.602 1 93.56 269 ARG B N 1
ATOM 5844 C CA . ARG B 1 269 ? -12.758 -7.879 7.293 1 93.56 269 ARG B CA 1
ATOM 5845 C C . ARG B 1 269 ? -13.781 -8.086 6.18 1 93.56 269 ARG B C 1
ATOM 5847 O O . ARG B 1 269 ? -14.5 -9.094 6.16 1 93.56 269 ARG B O 1
ATOM 5854 N N . PRO B 1 270 ? -13.836 -7.195 5.238 1 94.12 270 PRO B N 1
ATOM 5855 C CA . PRO B 1 270 ? -14.781 -7.352 4.133 1 94.12 270 PRO B CA 1
ATOM 5856 C C . PRO B 1 270 ? -14.195 -8.117 2.953 1 94.12 270 PRO B C 1
ATOM 5858 O O . PRO B 1 270 ? -14.867 -8.305 1.934 1 94.12 270 PRO B O 1
ATOM 5861 N N . TYR B 1 271 ? -13.031 -8.539 3.023 1 92.88 271 TYR B N 1
ATOM 5862 C CA . TYR B 1 271 ? -12.234 -9.094 1.931 1 92.88 271 TYR B CA 1
ATOM 5863 C C . TYR B 1 271 ? -11.195 -10.07 2.457 1 92.88 271 TYR B C 1
ATOM 5865 O O . TYR B 1 271 ? -10.883 -10.07 3.65 1 92.88 271 TYR B O 1
ATOM 5873 N N . PHE B 1 272 ? -10.742 -10.992 1.622 1 92.25 272 PHE B N 1
ATOM 5874 C CA . PHE B 1 272 ? -9.594 -11.836 1.907 1 92.25 272 PHE B CA 1
ATOM 5875 C C . PHE B 1 272 ? -8.711 -11.984 0.671 1 92.25 272 PHE B C 1
ATOM 5877 O O . PHE B 1 272 ? -9.156 -11.711 -0.447 1 92.25 272 PHE B O 1
ATOM 5884 N N . ALA B 1 273 ? -7.488 -12.352 0.855 1 93.81 273 ALA B N 1
ATOM 5885 C CA . ALA B 1 273 ? -6.527 -12.477 -0.238 1 93.81 273 ALA B CA 1
ATOM 5886 C C . ALA B 1 273 ? -5.383 -13.414 0.142 1 93.81 273 ALA B C 1
ATOM 5888 O O . ALA B 1 273 ? -5.449 -14.102 1.165 1 93.81 273 ALA B O 1
ATOM 5889 N N . GLY B 1 274 ? -4.492 -13.461 -0.787 1 88.12 274 GLY B N 1
ATOM 5890 C CA . GLY B 1 274 ? -3.283 -14.203 -0.465 1 88.12 274 GLY B CA 1
ATOM 5891 C C . GLY B 1 274 ? -2.58 -13.688 0.777 1 88.12 274 GLY B C 1
ATOM 5892 O O . GLY B 1 274 ? -2.447 -12.477 0.964 1 88.12 274 GLY B O 1
ATOM 5893 N N . GLY B 1 275 ? -2.205 -14.609 1.639 1 85.44 275 GLY B N 1
ATOM 5894 C CA . GLY B 1 275 ? -1.466 -14.266 2.842 1 85.44 275 GLY B CA 1
ATOM 5895 C C . GLY B 1 275 ? -2.359 -14.031 4.047 1 85.44 275 GLY B C 1
ATOM 5896 O O . GLY B 1 275 ? -1.89 -14.039 5.184 1 85.44 275 GLY B O 1
ATOM 5897 N N . THR B 1 276 ? -3.654 -13.883 3.734 1 89.25 276 THR B N 1
ATOM 5898 C CA . THR B 1 276 ? -4.512 -13.492 4.852 1 89.25 276 THR B CA 1
ATOM 5899 C C . THR B 1 276 ? -5.328 -14.68 5.348 1 89.25 276 THR B C 1
ATOM 5901 O O . THR B 1 276 ? -5.988 -14.594 6.387 1 89.25 276 THR B O 1
ATOM 5904 N N . VAL B 1 277 ? -5.273 -15.82 4.609 1 87 277 VAL B N 1
ATOM 5905 C CA . VAL B 1 277 ? -6.184 -16.922 4.93 1 87 277 VAL B CA 1
ATOM 5906 C C . VAL B 1 277 ? -5.391 -18.109 5.441 1 87 277 VAL B C 1
ATOM 5908 O O . VAL B 1 277 ? -4.27 -18.359 4.992 1 87 277 VAL B O 1
ATOM 5911 N N . GLN B 1 278 ? -5.98 -18.766 6.375 1 85.69 278 GLN B N 1
ATOM 5912 C CA . GLN B 1 278 ? -5.523 -20.125 6.688 1 85.69 278 GLN B CA 1
ATOM 5913 C C . GLN B 1 278 ? -5.926 -21.109 5.598 1 85.69 278 GLN B C 1
ATOM 5915 O O . GLN B 1 278 ? -5.16 -22 5.25 1 85.69 278 GLN B O 1
ATOM 5920 N N . ALA B 1 279 ? -7.145 -20.828 5.156 1 85.44 279 ALA B N 1
ATOM 5921 C CA . ALA B 1 279 ? -7.672 -21.641 4.066 1 85.44 279 ALA B CA 1
ATOM 5922 C C . ALA B 1 279 ? -8.805 -20.922 3.34 1 85.44 279 ALA B C 1
ATOM 5924 O O . ALA B 1 279 ? -9.508 -20.094 3.93 1 85.44 279 ALA B O 1
ATOM 5925 N N . ALA B 1 280 ? -8.945 -21.219 2.096 1 87.19 280 ALA B N 1
ATOM 5926 C CA . ALA B 1 280 ? -10.062 -20.781 1.266 1 87.19 280 ALA B CA 1
ATOM 5927 C C . ALA B 1 280 ? -10.477 -21.875 0.285 1 87.19 280 ALA B C 1
ATOM 5929 O O . ALA B 1 280 ? -9.648 -22.703 -0.119 1 87.19 280 ALA B O 1
ATOM 5930 N N . THR B 1 281 ? -11.766 -21.906 -0.071 1 87.31 281 THR B N 1
ATOM 5931 C CA . THR B 1 281 ? -12.25 -22.922 -0.999 1 87.31 281 THR B CA 1
ATOM 5932 C C . THR B 1 281 ? -13.031 -22.281 -2.141 1 87.31 281 THR B C 1
ATOM 5934 O O . THR B 1 281 ? -13.477 -21.125 -2.029 1 87.31 281 THR B O 1
ATOM 5937 N N . VAL B 1 282 ? -13.125 -23 -3.225 1 90.75 282 VAL B N 1
ATOM 5938 C CA . VAL B 1 282 ? -13.852 -22.531 -4.402 1 90.75 282 VAL B CA 1
ATOM 5939 C C . VAL B 1 282 ? -15.109 -23.375 -4.594 1 90.75 282 VAL B C 1
ATOM 5941 O O . VAL B 1 282 ? -16.172 -22.844 -4.938 1 90.75 282 VAL B O 1
ATOM 5944 N N . ALA B 1 283 ? -15.008 -24.656 -4.312 1 87.56 283 ALA B N 1
ATOM 5945 C CA . ALA B 1 283 ? -16.141 -25.547 -4.512 1 87.56 283 ALA B CA 1
ATOM 5946 C C . ALA B 1 283 ? -17.328 -25.141 -3.656 1 87.56 283 ALA B C 1
ATOM 5948 O O . ALA B 1 283 ? -18.484 -25.25 -4.086 1 87.56 283 ALA B O 1
ATOM 5949 N N . ILE B 1 284 ? -16.984 -24.734 -2.467 1 84.44 284 ILE B N 1
ATOM 5950 C CA . ILE B 1 284 ? -17.938 -24.078 -1.588 1 84.44 284 ILE B CA 1
ATOM 5951 C C . ILE B 1 284 ? -17.375 -22.766 -1.083 1 84.44 284 ILE B C 1
ATOM 5953 O O . ILE B 1 284 ? -16.281 -22.734 -0.494 1 84.44 284 ILE B O 1
ATOM 5957 N N . PRO B 1 285 ? -18.094 -21.75 -1.404 1 84.44 285 PRO B N 1
ATOM 5958 C CA . PRO B 1 285 ? -17.547 -20.469 -0.942 1 84.44 285 PRO B CA 1
ATOM 5959 C C . PRO B 1 285 ? -17.359 -20.422 0.573 1 84.44 285 PRO B C 1
ATOM 5961 O O . PRO B 1 285 ? -18.344 -20.375 1.315 1 84.44 285 PRO B O 1
ATOM 5964 N N . TRP B 1 286 ? -16.078 -20.562 0.956 1 85.75 286 TRP B N 1
ATOM 5965 C CA . TRP B 1 286 ? -15.695 -20.562 2.361 1 85.75 286 TRP B CA 1
ATOM 5966 C C . TRP B 1 286 ? -14.242 -20.125 2.521 1 85.75 286 TRP B C 1
ATOM 5968 O O . TRP B 1 286 ? -13.414 -20.359 1.636 1 85.75 286 TRP B O 1
ATOM 5978 N N . HIS B 1 287 ? -13.953 -19.406 3.59 1 87.31 287 HIS B N 1
ATOM 5979 C CA . HIS B 1 287 ? -12.578 -19.078 3.93 1 87.31 287 HIS B CA 1
ATOM 5980 C C . HIS B 1 287 ? -12.414 -18.859 5.43 1 87.31 287 HIS B C 1
ATOM 5982 O O . HIS B 1 287 ? -13.398 -18.609 6.133 1 87.31 287 HIS B O 1
ATOM 5988 N N . THR B 1 288 ? -11.219 -19.016 5.895 1 86.81 288 THR B N 1
ATOM 5989 C CA . THR B 1 288 ? -10.844 -18.656 7.254 1 86.81 288 THR B CA 1
ATOM 5990 C C . THR B 1 288 ? -9.555 -17.828 7.262 1 86.81 288 THR B C 1
ATOM 5992 O O . THR B 1 288 ? -8.625 -18.125 6.512 1 86.81 288 THR B O 1
ATOM 5995 N N . LEU B 1 289 ? -9.594 -16.844 8.055 1 87.19 289 LEU B N 1
ATOM 5996 C CA . LEU B 1 289 ? -8.445 -15.945 8.102 1 87.19 289 LEU B CA 1
ATOM 5997 C C . LEU B 1 289 ? -7.379 -16.484 9.047 1 87.19 289 LEU B C 1
ATOM 5999 O O . LEU B 1 289 ? -7.68 -17.25 9.961 1 87.19 289 LEU B O 1
ATOM 6003 N N . VAL B 1 290 ? -6.117 -16.109 8.734 1 85.81 290 VAL B N 1
ATOM 6004 C CA . VAL B 1 290 ? -5.051 -16.375 9.688 1 85.81 290 VAL B CA 1
ATOM 6005 C C . VAL B 1 290 ? -5.242 -15.508 10.93 1 85.81 290 VAL B C 1
ATOM 6007 O O . VAL B 1 290 ? -6.043 -14.562 10.922 1 85.81 290 VAL B O 1
ATOM 6010 N N . SER B 1 291 ? -4.504 -15.836 11.953 1 82.75 291 SER B N 1
ATOM 6011 C CA . SER B 1 291 ? -4.59 -15.039 13.172 1 82.75 291 SER B CA 1
ATOM 6012 C C . SER B 1 291 ? -3.646 -13.844 13.117 1 82.75 291 SER B C 1
ATOM 6014 O O . SER B 1 291 ? -2.688 -13.836 12.344 1 82.75 291 SER B O 1
ATOM 6016 N N . GLY B 1 292 ? -3.998 -12.828 13.875 1 85.75 292 GLY B N 1
ATOM 6017 C CA . GLY B 1 292 ? -3.082 -11.719 14.102 1 85.75 292 GLY B CA 1
ATOM 6018 C C . GLY B 1 292 ? -2.961 -10.797 12.906 1 85.75 292 GLY B C 1
ATOM 6019 O O . GLY B 1 292 ? -3.941 -10.555 12.203 1 85.75 292 GLY B O 1
ATOM 6020 N N . GLU B 1 293 ? -1.753 -10.203 12.742 1 87.81 293 GLU B N 1
ATOM 6021 C CA . GLU B 1 293 ? -1.508 -9.156 11.758 1 87.81 293 GLU B CA 1
ATOM 6022 C C . GLU B 1 293 ? -1.646 -9.688 10.336 1 87.81 293 GLU B C 1
ATOM 6024 O O . GLU B 1 293 ? -2.068 -8.961 9.438 1 87.81 293 GLU B O 1
ATOM 6029 N N . GLY B 1 294 ? -1.366 -10.906 10.148 1 89.81 294 GLY B N 1
ATOM 6030 C CA . GLY B 1 294 ? -1.414 -11.492 8.812 1 89.81 294 GLY B CA 1
ATOM 6031 C C . GLY B 1 294 ? -2.787 -11.406 8.18 1 89.81 294 GLY B C 1
ATOM 6032 O O . GLY B 1 294 ? -2.902 -11.305 6.953 1 89.81 294 GLY B O 1
ATOM 6033 N N . ALA B 1 295 ? -3.85 -11.406 8.984 1 92.38 295 ALA B N 1
ATOM 6034 C CA . ALA B 1 295 ? -5.219 -11.359 8.484 1 92.38 295 ALA B CA 1
ATOM 6035 C C . ALA B 1 295 ? -5.523 -10.016 7.836 1 92.38 295 ALA B C 1
ATOM 6037 O O . ALA B 1 295 ? -6.512 -9.867 7.109 1 92.38 295 ALA B O 1
ATOM 6038 N N . PHE B 1 296 ? -4.613 -9.047 8.078 1 96 296 PHE B N 1
ATOM 6039 C CA . PHE B 1 296 ? -4.934 -7.68 7.688 1 96 296 PHE B CA 1
ATOM 6040 C C . PHE B 1 296 ? -3.959 -7.172 6.633 1 96 296 PHE B C 1
ATOM 6042 O O . PHE B 1 296 ? -4.07 -6.035 6.172 1 96 296 PHE B O 1
ATOM 6049 N N . GLU B 1 297 ? -2.988 -7.945 6.215 1 96.31 297 GLU B N 1
ATOM 6050 C CA . GLU B 1 297 ? -2.01 -7.57 5.199 1 96.31 297 GLU B CA 1
ATOM 6051 C C . GLU B 1 297 ? -2.301 -8.266 3.869 1 96.31 297 GLU B C 1
ATOM 6053 O O . GLU B 1 297 ? -1.78 -9.352 3.605 1 96.31 297 GLU B O 1
ATOM 6058 N N . ASP B 1 298 ? -3.078 -7.602 3.061 1 95.44 298 ASP B N 1
ATOM 6059 C CA . ASP B 1 298 ? -3.562 -8.164 1.805 1 95.44 298 ASP B CA 1
ATOM 6060 C C . ASP B 1 298 ? -2.438 -8.266 0.777 1 95.44 298 ASP B C 1
ATOM 6062 O O . ASP B 1 298 ? -1.899 -7.246 0.334 1 95.44 298 ASP B O 1
ATOM 6066 N N . GLY B 1 299 ? -2.104 -9.508 0.391 1 94.81 299 GLY B N 1
ATOM 6067 C CA . GLY B 1 299 ? -1.083 -9.711 -0.626 1 94.81 299 GLY B CA 1
ATOM 6068 C C . GLY B 1 299 ? 0.328 -9.672 -0.071 1 94.81 299 GLY B C 1
ATOM 6069 O O . GLY B 1 299 ? 0.541 -9.922 1.116 1 94.81 299 GLY B O 1
ATOM 6070 N N . THR B 1 300 ? 1.261 -9.469 -0.955 1 96.06 300 THR B N 1
ATOM 6071 C CA . THR B 1 300 ? 2.664 -9.43 -0.56 1 96.06 300 THR B CA 1
ATOM 6072 C C . THR B 1 300 ? 3.031 -8.062 0.001 1 96.06 300 THR B C 1
ATOM 6074 O O . THR B 1 300 ? 2.805 -7.035 -0.648 1 96.06 300 THR B O 1
ATOM 6077 N N . VAL B 1 301 ? 3.537 -8.078 1.165 1 96.62 301 VAL B N 1
ATOM 6078 C CA . VAL B 1 301 ? 3.918 -6.824 1.813 1 96.62 301 VAL B CA 1
ATOM 6079 C C . VAL B 1 301 ? 5.152 -6.246 1.13 1 96.62 301 VAL B C 1
ATOM 6081 O O . VAL B 1 301 ? 5.82 -6.93 0.35 1 96.62 301 VAL B O 1
ATOM 6084 N N . ASN B 1 302 ? 5.445 -5.035 1.403 1 98.25 302 ASN B N 1
ATOM 6085 C CA . ASN B 1 302 ? 6.598 -4.328 0.856 1 98.25 302 ASN B CA 1
ATOM 6086 C C . ASN B 1 302 ? 7.895 -4.773 1.521 1 98.25 302 ASN B C 1
ATOM 6088 O O . ASN B 1 302 ? 8.586 -3.969 2.15 1 98.25 302 ASN B O 1
ATOM 6092 N N . TYR B 1 303 ? 8.344 -5.992 1.225 1 98.12 303 TYR B N 1
ATOM 6093 C CA . TYR B 1 303 ? 9.367 -6.652 2.031 1 98.12 303 TYR B CA 1
ATOM 6094 C C . TYR B 1 303 ? 10.75 -6.09 1.729 1 98.12 303 TYR B C 1
ATOM 6096 O O . TYR B 1 303 ? 11.695 -6.32 2.482 1 98.12 303 TYR B O 1
ATOM 6104 N N . LEU B 1 304 ? 10.945 -5.324 0.68 1 98.12 304 LEU B N 1
ATOM 6105 C CA . LEU B 1 304 ? 12.25 -4.734 0.416 1 98.12 304 LEU B CA 1
ATOM 6106 C C . LEU B 1 304 ? 12.375 -3.369 1.082 1 98.12 304 LEU B C 1
ATOM 6108 O O . LEU B 1 304 ? 13.484 -2.846 1.231 1 98.12 304 LEU B O 1
ATOM 6112 N N . SER B 1 305 ? 11.18 -2.748 1.497 1 98.44 305 SER B N 1
ATOM 6113 C CA . SER B 1 305 ? 11.234 -1.404 2.064 1 98.44 305 SER B CA 1
ATOM 6114 C C . SER B 1 305 ? 10.883 -1.416 3.549 1 98.44 305 SER B C 1
ATOM 6116 O O . SER B 1 305 ? 11.32 -0.545 4.301 1 98.44 305 SER B O 1
ATOM 6118 N N . ILE B 1 306 ? 10.125 -2.385 4.016 1 98.69 306 ILE B N 1
ATOM 6119 C CA . ILE B 1 306 ? 9.695 -2.445 5.41 1 98.69 306 ILE B CA 1
ATOM 6120 C C . ILE B 1 306 ? 10.914 -2.467 6.324 1 98.69 306 ILE B C 1
ATOM 6122 O O . ILE B 1 306 ? 10.945 -1.766 7.34 1 98.69 306 ILE B O 1
ATOM 6126 N N . PRO B 1 307 ? 12.008 -3.16 5.992 1 98.75 307 PRO B N 1
ATOM 6127 C CA . PRO B 1 307 ? 13.188 -3.156 6.859 1 98.75 307 PRO B CA 1
ATOM 6128 C C . PRO B 1 307 ? 13.805 -1.77 7.008 1 98.75 307 PRO B C 1
ATOM 6130 O O . PRO B 1 307 ? 14.516 -1.509 7.98 1 98.75 307 PRO B O 1
ATOM 6133 N N . ASP B 1 308 ? 13.555 -0.908 6.062 1 98.81 308 ASP B N 1
ATOM 6134 C CA . ASP B 1 308 ? 14.078 0.452 6.145 1 98.81 308 ASP B CA 1
ATOM 6135 C C . ASP B 1 308 ? 13.422 1.224 7.289 1 98.81 308 ASP B C 1
ATOM 6137 O O . ASP B 1 308 ? 13.977 2.219 7.766 1 98.81 308 ASP B O 1
ATOM 6141 N N . VAL B 1 309 ? 12.242 0.842 7.719 1 98.88 309 VAL B N 1
ATOM 6142 C CA . VAL B 1 309 ? 11.617 1.426 8.898 1 98.88 309 VAL B CA 1
ATOM 6143 C C . VAL B 1 309 ? 12.484 1.156 10.125 1 98.88 309 VAL B C 1
ATOM 6145 O O . VAL B 1 309 ? 12.719 2.051 10.945 1 98.88 309 VAL B O 1
ATOM 6148 N N . HIS B 1 310 ? 12.961 -0.096 10.18 1 98.75 310 HIS B N 1
ATOM 6149 C CA . HIS B 1 310 ? 13.875 -0.447 11.258 1 98.75 310 HIS B CA 1
ATOM 6150 C C . HIS B 1 310 ? 15.094 0.468 11.266 1 98.75 310 HIS B C 1
ATOM 6152 O O . HIS B 1 310 ? 15.461 1.014 12.312 1 98.75 310 HIS B O 1
ATOM 6158 N N . VAL B 1 311 ? 15.711 0.688 10.133 1 98.69 311 VAL B N 1
ATOM 6159 C CA . VAL B 1 311 ? 16.906 1.517 9.977 1 98.69 311 VAL B CA 1
ATOM 6160 C C . VAL B 1 311 ? 16.578 2.957 10.375 1 98.69 311 VAL B C 1
ATOM 6162 O O . VAL B 1 311 ? 17.375 3.6 11.078 1 98.69 311 VAL B O 1
ATOM 6165 N N . GLY B 1 312 ? 15.43 3.463 9.906 1 98.56 312 GLY B N 1
ATOM 6166 C CA . GLY B 1 312 ? 15.023 4.812 10.258 1 98.56 312 GLY B CA 1
ATOM 6167 C C . GLY B 1 312 ? 14.844 5.012 11.75 1 98.56 312 GLY B C 1
ATOM 6168 O O . GLY B 1 312 ? 15.266 6.027 12.305 1 98.56 312 GLY B O 1
ATOM 6169 N N . LEU B 1 313 ? 14.211 4.039 12.391 1 98.56 313 LEU B N 1
ATOM 6170 C CA . LEU B 1 313 ? 13.984 4.121 13.828 1 98.56 313 LEU B CA 1
ATOM 6171 C C . LEU B 1 313 ? 15.305 4.055 14.594 1 98.56 313 LEU B C 1
ATOM 6173 O O . LEU B 1 313 ? 15.484 4.75 15.594 1 98.56 313 LEU B O 1
ATOM 6177 N N . ASP B 1 314 ? 16.203 3.213 14.125 1 98.44 314 ASP B N 1
ATOM 6178 C CA . ASP B 1 314 ? 17.516 3.164 14.727 1 98.44 314 ASP B CA 1
ATOM 6179 C C . ASP B 1 314 ? 18.25 4.496 14.562 1 98.44 314 ASP B C 1
ATOM 6181 O O . ASP B 1 314 ? 18.922 4.957 15.484 1 98.44 314 ASP B O 1
ATOM 6185 N N . TRP B 1 315 ? 18.141 5.094 13.438 1 97.94 315 TRP B N 1
ATOM 6186 C CA . TRP B 1 315 ? 18.734 6.402 13.188 1 97.94 315 TRP B CA 1
ATOM 6187 C C . TRP B 1 315 ? 18.203 7.441 14.172 1 97.94 315 TRP B C 1
ATOM 6189 O O . TRP B 1 315 ? 18.984 8.188 14.773 1 97.94 315 TRP B O 1
ATOM 6199 N N . LEU B 1 316 ? 16.938 7.477 14.352 1 97.25 316 LEU B N 1
ATOM 6200 C CA . LEU B 1 316 ? 16.312 8.422 15.273 1 97.25 316 LEU B CA 1
ATOM 6201 C C . LEU B 1 316 ? 16.797 8.195 16.703 1 97.25 316 LEU B C 1
ATOM 6203 O O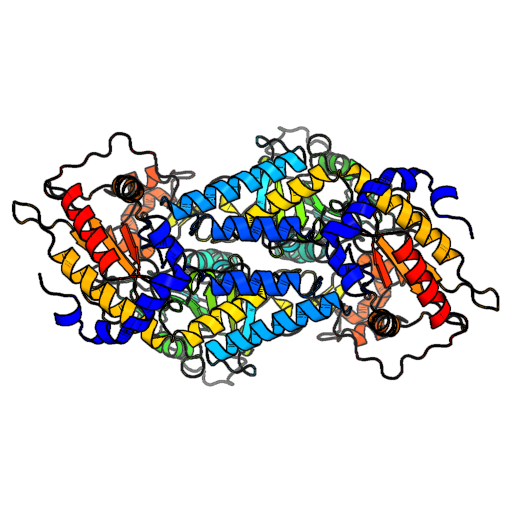 . LEU B 1 316 ? 17 9.148 17.453 1 97.25 316 LEU B O 1
ATOM 6207 N N . SER B 1 317 ? 16.906 6.918 17 1 96.56 317 SER B N 1
ATOM 6208 C CA . SER B 1 317 ? 17.406 6.582 18.328 1 96.56 317 SER B CA 1
ATOM 6209 C C . SER B 1 317 ? 18.828 7.098 18.531 1 96.56 317 SER B C 1
ATOM 6211 O O . SER B 1 317 ? 19.172 7.547 19.625 1 96.56 317 SER B O 1
ATOM 6213 N N . THR B 1 318 ? 19.625 7.035 17.516 1 96.5 318 THR B N 1
ATOM 6214 C CA . THR B 1 318 ? 21 7.527 17.594 1 96.5 318 THR B CA 1
ATOM 6215 C C . THR B 1 318 ? 21.016 9.047 17.734 1 96.5 318 THR B C 1
ATOM 6217 O O . THR B 1 318 ? 21.844 9.586 18.469 1 96.5 318 THR B O 1
ATOM 6220 N N . VAL B 1 319 ? 20.109 9.719 17.125 1 96.88 319 VAL B N 1
ATOM 6221 C CA . VAL B 1 319 ? 20.016 11.172 17.188 1 96.88 319 VAL B CA 1
ATOM 6222 C C . VAL B 1 319 ? 19.453 11.602 18.547 1 96.88 319 VAL B C 1
ATOM 6224 O O . VAL B 1 319 ? 20 12.484 19.203 1 96.88 319 VAL B O 1
ATOM 6227 N N . GLY B 1 320 ? 18.391 10.953 18.938 1 96.19 320 GLY B N 1
ATOM 6228 C CA . GLY B 1 320 ? 17.672 11.289 20.156 1 96.19 320 GLY B CA 1
ATOM 6229 C C . GLY B 1 320 ? 16.422 12.109 19.906 1 96.19 320 GLY B C 1
ATOM 6230 O O . GLY B 1 320 ? 16.5 13.273 19.5 1 96.19 320 GLY B O 1
ATOM 6231 N N . MET B 1 321 ? 15.305 11.57 20.25 1 95.19 321 MET B N 1
ATOM 6232 C CA . MET B 1 321 ? 14.023 12.211 20 1 95.19 321 MET B CA 1
ATOM 6233 C C . MET B 1 321 ? 13.883 13.492 20.828 1 95.19 321 MET B C 1
ATOM 6235 O O . MET B 1 321 ? 13.266 14.461 20.375 1 95.19 321 MET B O 1
ATOM 6239 N N . ASP B 1 322 ? 14.438 13.484 21.984 1 96.38 322 ASP B N 1
ATOM 6240 C CA . ASP B 1 322 ? 14.367 14.672 22.828 1 96.38 322 ASP B CA 1
ATOM 6241 C C . ASP B 1 322 ? 15.094 15.852 22.203 1 96.38 322 ASP B C 1
ATOM 6243 O O . ASP B 1 322 ? 14.648 17 22.312 1 96.38 322 ASP B O 1
ATOM 6247 N N . MET B 1 323 ? 16.172 15.547 21.625 1 97.44 323 MET B N 1
ATOM 6248 C CA . MET B 1 323 ? 16.953 16.594 20.953 1 97.44 323 MET B CA 1
ATOM 6249 C C . MET B 1 323 ? 16.172 17.172 19.781 1 97.44 323 MET B C 1
ATOM 6251 O O . MET B 1 323 ? 16.109 18.391 19.609 1 97.44 323 MET B O 1
ATOM 6255 N N . VAL B 1 324 ? 15.57 16.312 19 1 97.94 324 VAL B N 1
ATOM 6256 C CA . VAL B 1 324 ? 14.766 16.75 17.875 1 97.94 324 VAL B CA 1
ATOM 6257 C C . VAL B 1 324 ? 13.594 17.594 18.375 1 97.94 324 VAL B C 1
ATOM 6259 O O . VAL B 1 324 ? 13.32 18.672 17.828 1 97.94 324 VAL B O 1
ATOM 6262 N N . ALA B 1 325 ? 12.938 17.125 19.406 1 97.69 325 ALA B N 1
ATOM 6263 C CA . ALA B 1 325 ? 11.797 17.844 19.984 1 97.69 325 ALA B CA 1
ATOM 6264 C C . ALA B 1 325 ? 12.195 19.234 20.453 1 97.69 325 ALA B C 1
ATOM 6266 O O . ALA B 1 325 ? 11.484 20.203 20.203 1 97.69 325 ALA B O 1
ATOM 6267 N N . THR B 1 326 ? 13.32 19.312 21.141 1 97.81 326 THR B N 1
ATOM 6268 C CA . THR B 1 326 ? 13.805 20.594 21.656 1 97.81 326 THR B CA 1
ATOM 6269 C C . THR B 1 326 ? 14.141 21.547 20.516 1 97.81 326 THR B C 1
ATOM 6271 O O . THR B 1 326 ? 13.75 22.719 20.547 1 97.81 326 THR B O 1
ATOM 6274 N N . ARG B 1 327 ? 14.867 21.062 19.547 1 98.06 327 ARG B N 1
ATOM 6275 C CA . ARG B 1 327 ? 15.219 21.859 18.375 1 98.06 327 ARG B CA 1
ATOM 6276 C C . ARG B 1 327 ? 13.977 22.453 17.719 1 98.06 327 ARG B C 1
ATOM 6278 O O . ARG B 1 327 ? 13.906 23.656 17.469 1 98.06 327 ARG B O 1
ATOM 6285 N N . VAL B 1 328 ? 13.016 21.594 17.438 1 98.31 328 VAL B N 1
ATOM 6286 C CA . VAL B 1 328 ? 11.812 21.984 16.703 1 98.31 328 VAL B CA 1
ATOM 6287 C C . VAL B 1 328 ? 10.984 22.953 17.547 1 98.31 328 VAL B C 1
ATOM 6289 O O . VAL B 1 328 ? 10.438 23.922 17.016 1 98.31 328 VAL B O 1
ATOM 6292 N N . ARG B 1 329 ? 10.891 22.688 18.812 1 97.81 329 ARG B N 1
ATOM 6293 C CA . ARG B 1 329 ? 10.164 23.594 19.703 1 97.81 329 ARG B CA 1
ATOM 6294 C C . ARG B 1 329 ? 10.773 24.984 19.688 1 97.81 329 ARG B C 1
ATOM 6296 O O . ARG B 1 329 ? 10.062 25.984 19.578 1 97.81 329 ARG B O 1
ATOM 6303 N N . CYS B 1 330 ? 12.094 25.094 19.828 1 98 330 CYS B N 1
ATOM 6304 C CA . CYS B 1 330 ? 12.789 26.375 19.828 1 98 330 CYS B CA 1
ATOM 6305 C C . CYS B 1 330 ? 12.594 27.109 18.516 1 98 330 CYS B C 1
ATOM 6307 O O . CYS B 1 330 ? 12.281 28.297 18.516 1 98 330 CYS B O 1
ATOM 6309 N N . LEU B 1 331 ? 12.773 26.391 17.438 1 98.38 331 LEU B N 1
ATOM 6310 C CA . LEU B 1 331 ? 12.664 27.016 16.125 1 98.38 331 LEU B CA 1
ATOM 6311 C C . LEU B 1 331 ? 11.234 27.469 15.859 1 98.38 331 LEU B C 1
ATOM 6313 O O . LEU B 1 331 ? 11.016 28.531 15.258 1 98.38 331 LEU B O 1
ATOM 6317 N N . THR B 1 332 ? 10.266 26.656 16.281 1 98.44 332 THR B N 1
ATOM 6318 C CA . THR B 1 332 ? 8.859 27 16.078 1 98.44 332 THR B CA 1
ATOM 6319 C C . THR B 1 332 ? 8.508 28.266 16.859 1 98.44 332 THR B C 1
ATOM 6321 O O . THR B 1 332 ? 7.887 29.188 16.312 1 98.44 332 THR B O 1
ATOM 6324 N N . GLY B 1 333 ? 8.914 28.312 18.094 1 97.81 333 GLY B N 1
ATOM 6325 C CA . GLY B 1 333 ? 8.695 29.516 18.891 1 97.81 333 GLY B CA 1
ATOM 6326 C C . GLY B 1 333 ? 9.367 30.75 18.312 1 97.81 333 GLY B C 1
ATOM 6327 O O . GLY B 1 333 ? 8.742 31.797 18.203 1 97.81 333 GLY B O 1
ATOM 6328 N N . TRP B 1 334 ? 10.625 30.594 17.938 1 97.75 334 TRP B N 1
ATOM 6329 C CA . TRP B 1 334 ? 11.406 31.672 17.344 1 97.75 334 TRP B CA 1
ATOM 6330 C C . TRP B 1 334 ? 10.75 32.188 16.062 1 97.75 334 TRP B C 1
ATOM 6332 O O . TRP B 1 334 ? 10.656 33.406 15.844 1 97.75 334 TRP B O 1
ATOM 6342 N N . PHE B 1 335 ? 10.312 31.312 15.266 1 98.25 335 PHE B N 1
ATOM 6343 C CA . PHE B 1 335 ? 9.656 31.656 14.008 1 98.25 335 PHE B CA 1
ATOM 6344 C C . PHE B 1 335 ? 8.383 32.438 14.258 1 98.25 335 PHE B C 1
ATOM 6346 O O . PHE B 1 335 ? 8.141 33.469 13.609 1 98.25 335 PHE B O 1
ATOM 6353 N N . ILE B 1 336 ? 7.52 31.938 15.164 1 98.12 336 ILE B N 1
ATOM 6354 C CA . ILE B 1 336 ? 6.262 32.594 15.484 1 98.12 336 ILE B CA 1
ATOM 6355 C C . ILE B 1 336 ? 6.535 34 16.016 1 98.12 336 ILE B C 1
ATOM 6357 O O . ILE B 1 336 ? 5.898 34.969 15.578 1 98.12 336 ILE B O 1
ATOM 6361 N N . ASP B 1 337 ? 7.496 34.125 16.891 1 97.25 337 ASP B N 1
ATOM 6362 C CA . ASP B 1 337 ? 7.852 35.438 17.438 1 97.25 337 ASP B CA 1
ATOM 6363 C C . ASP B 1 337 ? 8.234 36.438 16.344 1 97.25 337 ASP B C 1
ATOM 6365 O O . ASP B 1 337 ? 7.785 37.562 16.344 1 97.25 337 ASP B O 1
ATOM 6369 N N . ARG B 1 338 ? 9.016 35.969 15.492 1 97.44 338 ARG B N 1
ATOM 6370 C CA . ARG B 1 338 ? 9.516 36.812 14.414 1 97.44 338 ARG B CA 1
ATOM 6371 C C . ARG B 1 338 ? 8.414 37.125 13.406 1 97.44 338 ARG B C 1
ATOM 6373 O O . ARG B 1 338 ? 8.344 38.219 12.867 1 97.44 338 ARG B O 1
ATOM 6380 N N . LEU B 1 339 ? 7.602 36.156 13.094 1 97.75 339 LEU B N 1
ATOM 6381 C CA . LEU B 1 339 ? 6.48 36.312 12.172 1 97.75 339 LEU B CA 1
ATOM 6382 C C . LEU B 1 339 ? 5.527 37.406 12.672 1 97.75 339 LEU B C 1
ATOM 6384 O O . LEU B 1 339 ? 5.094 38.25 11.906 1 97.75 339 LEU B O 1
ATOM 6388 N N . LEU B 1 340 ? 5.199 37.375 13.93 1 97.25 340 LEU B N 1
ATOM 6389 C CA . LEU B 1 340 ? 4.215 38.25 14.531 1 97.25 340 LEU B CA 1
ATOM 6390 C C . LEU B 1 340 ? 4.75 39.688 14.609 1 97.25 340 LEU B C 1
ATOM 6392 O O . LEU B 1 340 ? 3.975 40.625 14.758 1 97.25 340 LEU B O 1
ATOM 6396 N N . LYS B 1 341 ? 6.02 39.875 14.438 1 97.06 341 LYS B N 1
ATOM 6397 C CA . LYS B 1 341 ? 6.637 41.188 14.516 1 97.06 341 LYS B CA 1
ATOM 6398 C C . LYS B 1 341 ? 6.691 41.844 13.148 1 97.06 341 LYS B C 1
ATOM 6400 O O . LYS B 1 341 ? 6.945 43.062 13.047 1 97.06 341 LYS B O 1
ATOM 6405 N N . LEU B 1 342 ? 6.434 41.156 12.125 1 98.19 342 LEU B N 1
ATOM 6406 C CA . LEU B 1 342 ? 6.473 41.719 10.781 1 98.19 342 LEU B CA 1
ATOM 6407 C C . LEU B 1 342 ? 5.371 42.75 10.602 1 98.19 342 LEU B C 1
ATOM 6409 O O . LEU B 1 342 ? 4.207 42.5 10.906 1 98.19 342 LEU B O 1
ATOM 6413 N N . ARG B 1 343 ? 5.75 43.906 10.078 1 98.19 343 ARG B N 1
ATOM 6414 C CA . ARG B 1 343 ? 4.832 45 9.844 1 98.19 343 ARG B CA 1
ATOM 6415 C C . ARG B 1 343 ? 5.145 45.688 8.523 1 98.19 343 ARG B C 1
ATOM 6417 O O . ARG B 1 343 ? 6.297 45.719 8.094 1 98.19 343 ARG B O 1
ATOM 6424 N N . HIS B 1 344 ? 4.055 46.219 7.965 1 98.38 344 HIS B N 1
ATOM 6425 C CA . HIS B 1 344 ? 4.254 47.156 6.887 1 98.38 344 HIS B CA 1
ATOM 6426 C C . HIS B 1 344 ? 4.785 48.5 7.422 1 98.38 344 HIS B C 1
ATOM 6428 O O . HIS B 1 344 ? 4.801 48.719 8.633 1 98.38 344 HIS B O 1
ATOM 6434 N N . SER B 1 345 ? 5.168 49.375 6.508 1 97.94 345 SER B N 1
ATOM 6435 C CA . SER B 1 345 ? 5.711 50.688 6.906 1 97.94 345 SER B CA 1
ATOM 6436 C C . SER B 1 345 ? 4.668 51.5 7.648 1 97.94 345 SER B C 1
ATOM 6438 O O . SER B 1 345 ? 5.008 52.344 8.5 1 97.94 345 SER B O 1
ATOM 6440 N N . ASN B 1 346 ? 3.432 51.281 7.391 1 97.31 346 ASN B N 1
ATOM 6441 C CA . ASN B 1 346 ? 2.355 52.031 8.031 1 97.31 346 ASN B CA 1
ATOM 6442 C C . ASN B 1 346 ? 1.98 51.438 9.383 1 97.31 346 ASN B C 1
ATOM 6444 O O . ASN B 1 346 ? 1.016 51.844 10.016 1 97.31 346 ASN B O 1
ATOM 6448 N N . GLY B 1 347 ? 2.625 50.344 9.797 1 97.19 347 GLY B N 1
ATOM 6449 C CA . GLY B 1 347 ? 2.432 49.75 11.109 1 97.19 347 GLY B CA 1
ATOM 6450 C C . GLY B 1 347 ? 1.467 48.594 11.094 1 97.19 347 GLY B C 1
ATOM 6451 O O . GLY B 1 347 ? 1.392 47.812 12.062 1 97.19 347 GLY B O 1
ATOM 6452 N N . SER B 1 348 ? 0.786 48.406 10.039 1 97.62 348 SER B N 1
ATOM 6453 C CA . SER B 1 348 ? -0.178 47.312 9.961 1 97.62 348 SER B CA 1
ATOM 6454 C C . SER B 1 348 ? 0.522 45.969 9.914 1 97.62 348 SER B C 1
ATOM 6456 O O . SER B 1 348 ? 1.645 45.844 9.414 1 97.62 348 SER B O 1
ATOM 6458 N N . PRO B 1 349 ? -0.112 45 10.43 1 97.75 349 PRO B N 1
ATOM 6459 C CA . PRO B 1 349 ? 0.506 43.656 10.438 1 97.75 349 PRO B CA 1
ATOM 6460 C C . PRO B 1 349 ? 0.642 43.062 9.031 1 97.75 349 PRO B C 1
ATOM 6462 O O . PRO B 1 349 ? -0.241 43.25 8.195 1 97.75 349 PRO B O 1
ATOM 6465 N N . MET B 1 350 ? 1.634 42.219 8.867 1 98.38 350 MET B N 1
ATOM 6466 C CA . MET B 1 350 ? 1.879 41.562 7.586 1 98.38 350 MET B CA 1
ATOM 6467 C C . MET B 1 350 ? 1.318 40.156 7.582 1 98.38 350 MET B C 1
ATOM 6469 O O . MET B 1 350 ? 1.248 39.5 6.531 1 98.38 350 MET B O 1
ATOM 6473 N N . ILE B 1 351 ? 0.842 39.688 8.781 1 97.81 351 ILE B N 1
ATOM 6474 C CA . ILE B 1 351 ? 0.491 38.281 8.844 1 97.81 351 ILE B CA 1
ATOM 6475 C C . ILE B 1 351 ? -0.815 38.094 9.617 1 97.81 351 ILE B C 1
ATOM 6477 O O . ILE B 1 351 ? -1.162 38.938 10.453 1 97.81 351 ILE B O 1
ATOM 6481 N N . VAL B 1 352 ? -1.519 37.094 9.258 1 96.56 352 VAL B N 1
ATOM 6482 C CA . VAL B 1 352 ? -2.545 36.5 10.102 1 96.56 352 VAL B CA 1
ATOM 6483 C C . VAL B 1 352 ? -2.133 35.062 10.484 1 96.56 352 VAL B C 1
ATOM 6485 O O . VAL B 1 352 ? -1.882 34.25 9.609 1 96.56 352 VAL B O 1
ATOM 6488 N N . LEU B 1 353 ? -1.965 34.844 11.758 1 97.5 353 LEU B N 1
ATOM 6489 C CA . LEU B 1 353 ? -1.563 33.531 12.266 1 97.5 353 LEU B CA 1
ATOM 6490 C C . LEU B 1 353 ? -2.783 32.656 12.531 1 97.5 353 LEU B C 1
ATOM 6492 O O . LEU B 1 353 ? -3.791 33.156 13.062 1 97.5 353 LEU B O 1
ATOM 6496 N N . TYR B 1 354 ? -2.754 31.438 12.133 1 97.12 354 TYR B N 1
ATOM 6497 C CA . TYR B 1 354 ? -3.797 30.469 12.438 1 97.12 354 TYR B CA 1
ATOM 6498 C C . TYR B 1 354 ? -3.314 29.453 13.461 1 97.12 354 TYR B C 1
ATOM 6500 O O . TYR B 1 354 ? -2.453 28.609 13.156 1 97.12 354 TYR B O 1
ATOM 6508 N N . GLY B 1 355 ? -3.93 29.422 14.625 1 96.25 355 GLY B N 1
ATOM 6509 C CA . GLY B 1 355 ? -3.5 28.562 15.719 1 96.25 355 GLY B CA 1
ATOM 6510 C C . GLY B 1 355 ? -2.896 29.328 16.875 1 96.25 355 GLY B C 1
ATOM 6511 O O . GLY B 1 355 ? -3.004 30.547 16.953 1 96.25 355 GLY B O 1
ATOM 6512 N N . PRO B 1 356 ? -2.23 28.594 17.766 1 95.69 356 PRO B N 1
ATOM 6513 C CA . PRO B 1 356 ? -1.661 29.234 18.953 1 95.69 356 PRO B CA 1
ATOM 6514 C C . PRO B 1 356 ? -0.474 30.141 18.609 1 95.69 356 PRO B C 1
ATOM 6516 O O . PRO B 1 356 ? 0.334 29.812 17.75 1 95.69 356 PRO B O 1
ATOM 6519 N N . ALA B 1 357 ? -0.32 31.156 19.422 1 95.06 357 ALA B N 1
ATOM 6520 C CA . ALA B 1 357 ? 0.747 32.125 19.188 1 95.06 357 ALA B CA 1
ATOM 6521 C C . ALA B 1 357 ? 1.99 31.781 20 1 95.06 357 ALA B C 1
ATOM 6523 O O . ALA B 1 357 ? 2.959 32.531 20.016 1 95.06 357 ALA B O 1
ATOM 6524 N N . ASP B 1 358 ? 1.948 30.594 20.641 1 91.31 358 ASP B N 1
ATOM 6525 C CA . ASP B 1 358 ? 3.111 30.141 21.391 1 91.31 358 ASP B CA 1
ATOM 6526 C C . ASP B 1 358 ? 3.43 28.672 21.062 1 91.31 358 ASP B C 1
ATOM 6528 O O . ASP B 1 358 ? 2.828 28.094 20.156 1 91.31 358 ASP B O 1
ATOM 6532 N N . ALA B 1 359 ? 4.453 28.172 21.719 1 90.38 359 ALA B N 1
ATOM 6533 C CA . ALA B 1 359 ? 4.93 26.844 21.391 1 90.38 359 ALA B CA 1
ATOM 6534 C C . ALA B 1 359 ? 4.391 25.812 22.375 1 90.38 359 ALA B C 1
ATOM 6536 O O . ALA B 1 359 ? 4.84 24.656 22.391 1 90.38 359 ALA B O 1
ATOM 6537 N N . GLU B 1 360 ? 3.393 26.172 23.109 1 92.75 360 GLU B N 1
ATOM 6538 C CA . GLU B 1 360 ? 2.855 25.25 24.109 1 92.75 360 GLU B CA 1
ATOM 6539 C C . GLU B 1 360 ? 1.929 24.219 23.469 1 92.75 360 GLU B C 1
ATOM 6541 O O . GLU B 1 360 ? 1.022 24.578 22.703 1 92.75 360 GLU B O 1
ATOM 6546 N N . SER B 1 361 ? 2.113 22.953 23.781 1 94.94 361 SER B N 1
ATOM 6547 C CA . SER B 1 361 ? 1.274 21.859 23.312 1 94.94 361 SER B CA 1
ATOM 6548 C C . SER B 1 361 ? 1.06 21.938 21.797 1 94.94 361 SER B C 1
ATOM 6550 O O . SER B 1 361 ? -0.078 21.906 21.328 1 94.94 361 SER B O 1
ATOM 6552 N N . ARG B 1 362 ? 2.154 22.156 21.141 1 95 362 ARG B N 1
ATOM 6553 C CA . ARG B 1 362 ? 2.125 22.25 19.688 1 95 362 ARG B CA 1
ATOM 6554 C C . ARG B 1 362 ? 3.371 21.625 19.078 1 95 362 ARG B C 1
ATOM 6556 O O . ARG B 1 362 ? 4.41 21.516 19.734 1 95 362 ARG B O 1
ATOM 6563 N N . GLY B 1 363 ? 3.258 21.141 17.859 1 95.75 363 GLY B N 1
ATOM 6564 C CA . GLY B 1 363 ? 4.379 20.625 17.094 1 95.75 363 GLY B CA 1
ATOM 6565 C C . GLY B 1 363 ? 5.055 21.688 16.234 1 95.75 363 GLY B C 1
ATOM 6566 O O . GLY B 1 363 ? 5 22.875 16.562 1 95.75 363 GLY B O 1
ATOM 6567 N N . GLY B 1 364 ? 5.809 21.281 15.266 1 96.19 364 GLY B N 1
ATOM 6568 C CA . GLY B 1 364 ? 6.652 22.172 14.484 1 96.19 364 GLY B CA 1
ATOM 6569 C C . GLY B 1 364 ? 5.922 22.828 13.328 1 96.19 364 GLY B C 1
ATOM 6570 O O . GLY B 1 364 ? 6.551 23.375 12.422 1 96.19 364 GLY B O 1
ATOM 6571 N N . THR B 1 365 ? 4.555 22.781 13.289 1 98 365 THR B N 1
ATOM 6572 C CA . THR B 1 365 ? 3.754 23.281 12.18 1 98 365 THR B CA 1
ATOM 6573 C C . THR B 1 365 ? 3.188 24.656 12.5 1 98 365 THR B C 1
ATOM 6575 O O . THR B 1 365 ? 2.607 24.875 13.562 1 98 365 THR B O 1
ATOM 6578 N N . VAL B 1 366 ? 3.357 25.594 11.602 1 98.5 366 VAL B N 1
ATOM 6579 C CA . VAL B 1 366 ? 2.811 26.953 11.727 1 98.5 366 VAL B CA 1
ATOM 6580 C C . VAL B 1 366 ? 2.014 27.297 10.469 1 98.5 366 VAL B C 1
ATOM 6582 O O . VAL B 1 366 ? 2.541 27.25 9.359 1 98.5 366 VAL B O 1
ATOM 6585 N N . ALA B 1 367 ? 0.767 27.625 10.672 1 98.12 367 ALA B N 1
ATOM 6586 C CA . ALA B 1 367 ? -0.099 28.047 9.578 1 98.12 367 ALA B CA 1
ATOM 6587 C C . ALA B 1 367 ? -0.398 29.547 9.648 1 98.12 367 ALA B C 1
ATOM 6589 O O . ALA B 1 367 ? -0.636 30.078 10.734 1 98.12 367 ALA B O 1
ATOM 6590 N N . PHE B 1 368 ? -0.331 30.234 8.516 1 98.19 368 PHE B N 1
ATOM 6591 C CA . PHE B 1 368 ? -0.56 31.672 8.469 1 98.19 368 PHE B CA 1
ATOM 6592 C C . PHE B 1 368 ? -0.835 32.125 7.043 1 98.19 368 PHE B C 1
ATOM 6594 O O . PHE B 1 368 ? -0.782 31.328 6.109 1 98.19 368 PHE B O 1
ATOM 6601 N N . ASN B 1 369 ? -1.234 33.344 6.902 1 97.81 369 ASN B N 1
ATOM 6602 C CA . ASN B 1 369 ? -1.269 34.031 5.617 1 97.81 369 ASN B CA 1
ATOM 6603 C C . ASN B 1 369 ? -0.579 35.375 5.688 1 97.81 369 ASN B C 1
ATOM 6605 O O . ASN B 1 369 ? -0.553 36 6.746 1 97.81 369 ASN B O 1
ATOM 6609 N N . PHE B 1 370 ? -0.007 35.812 4.594 1 98.12 370 PHE B N 1
ATOM 6610 C CA . PHE B 1 370 ? 0.432 37.188 4.457 1 98.12 370 PHE B CA 1
ATOM 6611 C C . PHE B 1 370 ? -0.755 38.094 4.207 1 98.12 370 PHE B C 1
ATOM 6613 O O . PHE B 1 370 ? -1.736 37.719 3.578 1 98.12 370 PHE B O 1
ATOM 6620 N N . VAL B 1 371 ? -0.606 39.281 4.711 1 97.62 371 VAL B N 1
ATOM 6621 C CA . VAL B 1 371 ? -1.54 40.375 4.43 1 97.62 371 VAL B CA 1
ATOM 6622 C C . VAL B 1 371 ? -0.824 41.5 3.67 1 97.62 371 VAL B C 1
ATOM 6624 O O . VAL B 1 371 ? 0.242 41.938 4.09 1 97.62 371 VAL B O 1
ATOM 6627 N N . ASP B 1 372 ? -1.395 41.875 2.637 1 97.06 372 ASP B N 1
ATOM 6628 C CA . ASP B 1 372 ? -0.691 42.844 1.819 1 97.06 372 ASP B CA 1
ATOM 6629 C C . ASP B 1 372 ? -0.891 44.25 2.365 1 97.06 372 ASP B C 1
ATOM 6631 O O . ASP B 1 372 ? -1.51 44.438 3.416 1 97.06 372 ASP B O 1
ATOM 6635 N N . ALA B 1 373 ? -0.398 45.25 1.687 1 97 373 ALA B N 1
ATOM 6636 C CA . ALA B 1 373 ? -0.342 46.625 2.203 1 97 373 ALA B CA 1
ATOM 6637 C C . ALA B 1 373 ? -1.734 47.25 2.264 1 97 373 ALA B C 1
ATOM 6639 O O . ALA B 1 373 ? -1.941 48.25 2.943 1 97 373 ALA B O 1
ATOM 6640 N N . ARG B 1 374 ? -2.693 46.688 1.575 1 96.19 374 ARG B N 1
ATOM 6641 C CA . ARG B 1 374 ? -4.062 47.188 1.586 1 96.19 374 ARG B CA 1
ATOM 6642 C C . ARG B 1 374 ? -4.934 46.406 2.549 1 96.19 374 ARG B C 1
ATOM 6644 O O . ARG B 1 374 ? -6.145 46.625 2.629 1 96.19 374 ARG B O 1
ATOM 6651 N N . GLY B 1 375 ? -4.344 45.406 3.203 1 95.38 375 GLY B N 1
ATOM 6652 C CA . GLY B 1 375 ? -5.066 44.656 4.215 1 95.38 375 GLY B CA 1
ATOM 6653 C C . GLY B 1 375 ? -5.715 43.406 3.672 1 95.38 375 GLY B C 1
ATOM 6654 O O . GLY B 1 375 ? -6.461 42.719 4.379 1 95.38 375 GLY B O 1
ATOM 6655 N N . LYS B 1 376 ? -5.414 43.094 2.494 1 94.06 376 LYS B N 1
ATOM 6656 C CA . LYS B 1 376 ? -5.977 41.906 1.876 1 94.06 376 LYS B CA 1
ATOM 6657 C C . LYS B 1 376 ? -5.062 40.688 2.08 1 94.06 376 LYS B C 1
ATOM 6659 O O . LYS B 1 376 ? -3.842 40.812 1.981 1 94.06 376 LYS B O 1
ATOM 6664 N N . VAL B 1 377 ? -5.672 39.562 2.258 1 95 377 VAL B N 1
ATOM 6665 C CA . VAL B 1 377 ? -4.891 38.312 2.355 1 95 377 VAL B CA 1
ATOM 6666 C C . VAL B 1 377 ? -4.238 38 1.008 1 95 377 VAL B C 1
ATOM 6668 O O . VAL B 1 377 ? -4.906 38.031 -0.028 1 95 377 VAL B O 1
ATOM 6671 N N . VAL B 1 378 ? -2.961 37.75 1.062 1 96.06 378 VAL B N 1
ATOM 6672 C CA . VAL B 1 378 ? -2.223 37.406 -0.149 1 96.06 378 VAL B CA 1
ATOM 6673 C C . VAL B 1 378 ? -2.613 36 -0.612 1 96.06 378 VAL B C 1
ATOM 6675 O O . VAL B 1 378 ? -2.662 35.094 0.191 1 96.06 378 VAL B O 1
ATOM 6678 N N . ASP B 1 379 ? -2.9 35.875 -1.879 1 93.31 379 ASP B N 1
ATOM 6679 C CA . ASP B 1 379 ? -3.271 34.562 -2.449 1 93.31 379 ASP B CA 1
ATOM 6680 C C . ASP B 1 379 ? -2.172 33.531 -2.223 1 93.31 379 ASP B C 1
ATOM 6682 O O . ASP B 1 379 ? -1.009 33.781 -2.553 1 93.31 379 ASP B O 1
ATOM 6686 N N . GLU B 1 380 ? -2.549 32.375 -1.651 1 93.81 380 GLU B N 1
ATOM 6687 C CA . GLU B 1 380 ? -1.564 31.359 -1.304 1 93.81 380 GLU B CA 1
ATOM 6688 C C . GLU B 1 380 ? -0.837 30.859 -2.545 1 93.81 380 GLU B C 1
ATOM 6690 O O . GLU B 1 380 ? 0.315 30.422 -2.463 1 93.81 380 GLU B O 1
ATOM 6695 N N . ARG B 1 381 ? -1.435 30.922 -3.775 1 93.25 381 ARG B N 1
ATOM 6696 C CA . ARG B 1 381 ? -0.807 30.484 -5.02 1 93.25 381 ARG B CA 1
ATOM 6697 C C . ARG B 1 381 ? 0.387 31.375 -5.367 1 93.25 381 ARG B C 1
ATOM 6699 O O . ARG B 1 381 ? 1.379 30.891 -5.922 1 93.25 381 ARG B O 1
ATOM 6706 N N . LEU B 1 382 ? 0.21 32.594 -5.082 1 95.62 382 LEU B N 1
ATOM 6707 C CA . LEU B 1 382 ? 1.309 33.531 -5.316 1 95.62 382 LEU B CA 1
ATOM 6708 C C . LEU B 1 382 ? 2.492 33.219 -4.406 1 95.62 382 LEU B C 1
ATOM 6710 O O . LEU B 1 382 ? 3.643 33.219 -4.852 1 95.62 382 LEU B O 1
ATOM 6714 N N . VAL B 1 383 ? 2.197 32.969 -3.191 1 97.06 383 VAL B N 1
ATOM 6715 C CA . VAL B 1 383 ? 3.244 32.656 -2.229 1 97.06 383 VAL B CA 1
ATOM 6716 C C . VAL B 1 383 ? 3.947 31.359 -2.645 1 97.06 383 VAL B C 1
ATOM 6718 O O . VAL B 1 383 ? 5.172 31.25 -2.535 1 97.06 383 VAL B O 1
ATOM 6721 N N . ALA B 1 384 ? 3.174 30.375 -3.09 1 95.69 384 ALA B N 1
ATOM 6722 C CA . ALA B 1 384 ? 3.754 29.125 -3.561 1 95.69 384 ALA B CA 1
ATOM 6723 C C . ALA B 1 384 ? 4.742 29.375 -4.695 1 95.69 384 ALA B C 1
ATOM 6725 O O . ALA B 1 384 ? 5.844 28.812 -4.699 1 95.69 384 ALA B O 1
ATOM 6726 N N . GLN B 1 385 ? 4.383 30.172 -5.621 1 95.81 385 GLN B N 1
ATOM 6727 C CA . GLN B 1 385 ? 5.223 30.469 -6.777 1 95.81 385 GLN B CA 1
ATOM 6728 C C . GLN B 1 385 ? 6.5 31.188 -6.359 1 95.81 385 GLN B C 1
ATOM 6730 O O . GLN B 1 385 ? 7.598 30.812 -6.777 1 95.81 385 GLN B O 1
ATOM 6735 N N . GLU B 1 386 ? 6.316 32.156 -5.539 1 97.81 386 GLU B N 1
ATOM 6736 C CA . GLU B 1 386 ? 7.445 33.031 -5.223 1 97.81 386 GLU B CA 1
ATOM 6737 C C . GLU B 1 386 ? 8.398 32.344 -4.234 1 97.81 386 GLU B C 1
ATOM 6739 O O . GLU B 1 386 ? 9.609 32.562 -4.293 1 97.81 386 GLU B O 1
ATOM 6744 N N . SER B 1 387 ? 7.863 31.609 -3.303 1 98.31 387 SER B N 1
ATOM 6745 C CA . SER B 1 387 ? 8.742 30.844 -2.42 1 98.31 387 SER B CA 1
ATOM 6746 C C . SER B 1 387 ? 9.523 29.781 -3.193 1 98.31 387 SER B C 1
ATOM 6748 O O . SER B 1 387 ? 10.703 29.562 -2.924 1 98.31 387 SER B O 1
ATOM 6750 N N . SER B 1 388 ? 8.898 29.156 -4.129 1 97.19 388 SER B N 1
ATOM 6751 C CA . SER B 1 388 ? 9.578 28.172 -4.965 1 97.19 388 SER B CA 1
ATOM 6752 C C . SER B 1 388 ? 10.742 28.797 -5.727 1 97.19 388 SER B C 1
ATOM 6754 O O . SER B 1 388 ? 11.828 28.219 -5.805 1 97.19 388 SER B O 1
ATOM 6756 N N . ARG B 1 389 ? 10.5 29.922 -6.297 1 97.06 389 ARG B N 1
ATOM 6757 C CA . ARG B 1 389 ? 11.555 30.641 -7.016 1 97.06 389 ARG B CA 1
ATOM 6758 C C . ARG B 1 389 ? 12.711 30.984 -6.09 1 97.06 389 ARG B C 1
ATOM 6760 O O . ARG B 1 389 ? 13.859 31.047 -6.523 1 97.06 389 ARG B O 1
ATOM 6767 N N . ALA B 1 390 ? 12.312 31.188 -4.855 1 98.12 390 ALA B N 1
ATOM 6768 C CA . ALA B 1 390 ? 13.328 31.516 -3.859 1 98.12 390 ALA B CA 1
ATOM 6769 C C . ALA B 1 390 ? 13.945 30.25 -3.266 1 98.12 390 ALA B C 1
ATOM 6771 O O . ALA B 1 390 ? 14.625 30.297 -2.242 1 98.12 390 ALA B O 1
ATOM 6772 N N . HIS B 1 391 ? 13.641 29 -3.732 1 97.31 391 HIS B N 1
ATOM 6773 C CA . HIS B 1 391 ? 14.188 27.703 -3.34 1 97.31 391 HIS B CA 1
ATOM 6774 C C . HIS B 1 391 ? 13.719 27.297 -1.944 1 97.31 391 HIS B C 1
ATOM 6776 O O . HIS B 1 391 ? 14.477 26.703 -1.176 1 97.31 391 HIS B O 1
ATOM 6782 N N . ILE B 1 392 ? 12.516 27.734 -1.604 1 98.5 392 ILE B N 1
ATOM 6783 C CA . ILE B 1 392 ? 11.883 27.359 -0.343 1 98.5 392 ILE B CA 1
ATOM 6784 C C . ILE B 1 392 ? 10.781 26.344 -0.602 1 98.5 392 ILE B C 1
ATOM 6786 O O . ILE B 1 392 ? 9.875 26.578 -1.401 1 98.5 392 ILE B O 1
ATOM 6790 N N . SER B 1 393 ? 10.898 25.219 0.02 1 98.44 393 SER B N 1
ATOM 6791 C CA . SER B 1 393 ? 9.82 24.234 -0.02 1 98.44 393 SER B CA 1
ATOM 6792 C C . SER B 1 393 ? 8.914 24.359 1.205 1 98.44 393 SER B C 1
ATOM 6794 O O . SER B 1 393 ? 9.344 24.062 2.326 1 98.44 393 SER B O 1
ATOM 6796 N N . LEU B 1 394 ? 7.754 24.828 1.021 1 98.19 394 LEU B N 1
ATOM 6797 C CA . LEU B 1 394 ? 6.688 24.906 2.01 1 98.19 394 LEU B CA 1
ATOM 6798 C C . LEU B 1 394 ? 5.355 24.469 1.409 1 98.19 394 LEU B C 1
ATOM 6800 O O . LEU B 1 394 ? 5.297 24.078 0.241 1 98.19 394 LEU B O 1
ATOM 6804 N N . ARG B 1 395 ? 4.355 24.422 2.223 1 97 395 ARG B N 1
ATOM 6805 C CA . ARG B 1 395 ? 3.062 23.969 1.729 1 97 395 ARG B CA 1
ATOM 6806 C C . ARG B 1 395 ? 2.043 25.094 1.726 1 97 395 ARG B C 1
ATOM 6808 O O . ARG B 1 395 ? 2.014 25.922 2.648 1 97 395 ARG B O 1
ATOM 6815 N N . THR B 1 396 ? 1.262 25.188 0.669 1 95 396 THR B N 1
ATOM 6816 C CA . THR B 1 396 ? 0.12 26.094 0.615 1 95 396 THR B CA 1
ATOM 6817 C C . THR B 1 396 ? -1.165 25.312 0.32 1 95 396 THR B C 1
ATOM 6819 O O . THR B 1 396 ? -1.121 24.172 -0.134 1 95 396 THR B O 1
ATOM 6822 N N . GLY B 1 397 ? -2.303 25.797 0.712 1 91.38 397 GLY B N 1
ATOM 6823 C CA . GLY B 1 397 ? -3.59 25.188 0.424 1 91.38 397 GLY B CA 1
ATOM 6824 C C . GLY B 1 397 ? -4.395 24.875 1.671 1 91.38 397 GLY B C 1
ATOM 6825 O O . GLY B 1 397 ? -4.32 25.609 2.662 1 91.38 397 GLY B O 1
ATOM 6826 N N . CYS B 1 398 ? -5.238 23.812 1.51 1 88.56 398 CYS B N 1
ATOM 6827 C CA . CYS B 1 398 ? -6.156 23.5 2.6 1 88.56 398 CYS B CA 1
ATOM 6828 C C . CYS B 1 398 ? -5.609 22.375 3.463 1 88.56 398 CYS B C 1
ATOM 6830 O O . CYS B 1 398 ? -6.234 21.984 4.453 1 88.56 398 CYS B O 1
ATOM 6832 N N . PHE B 1 399 ? -4.531 21.797 3.133 1 93.81 399 PHE B N 1
ATOM 6833 C CA . PHE B 1 399 ? -3.746 20.828 3.889 1 93.81 399 PHE B CA 1
ATOM 6834 C C . PHE B 1 399 ? -4.562 19.578 4.172 1 93.81 399 PHE B C 1
ATOM 6836 O O . PHE B 1 399 ? -4.387 18.938 5.211 1 93.81 399 PHE B O 1
ATOM 6843 N N . CYS B 1 400 ? -5.609 19.266 3.387 1 93.69 400 CYS B N 1
ATOM 6844 C CA . CYS B 1 400 ? -6.473 18.109 3.531 1 93.69 400 CYS B CA 1
ATOM 6845 C C . CYS B 1 400 ? -7.137 18.078 4.902 1 93.69 400 CYS B C 1
ATOM 6847 O O . CYS B 1 400 ? -7.352 17.016 5.477 1 93.69 400 CYS B O 1
ATOM 6849 N N . ASN B 1 401 ? -7.324 19.156 5.516 1 96.44 401 ASN B N 1
ATOM 6850 C CA . ASN B 1 401 ? -8.016 19.328 6.785 1 96.44 401 ASN B CA 1
ATOM 6851 C C . ASN B 1 401 ? -9.148 20.344 6.668 1 96.44 401 ASN B C 1
ATOM 6853 O O . ASN B 1 401 ? -9.016 21.484 7.094 1 96.44 401 ASN B O 1
ATOM 6857 N N . PRO B 1 402 ? -10.281 19.922 6.168 1 93.06 402 PRO B N 1
ATOM 6858 C CA . PRO B 1 402 ? -11.367 20.859 5.883 1 93.06 402 PRO B CA 1
ATOM 6859 C C . PRO B 1 402 ? -11.922 21.516 7.145 1 93.06 402 PRO B C 1
ATOM 6861 O O . PRO B 1 402 ? -12.32 22.688 7.105 1 93.06 402 PRO B O 1
ATOM 6864 N N . GLY B 1 403 ? -11.93 20.844 8.25 1 94.56 403 GLY B N 1
ATOM 6865 C CA . GLY B 1 403 ? -12.453 21.422 9.477 1 94.56 403 GLY B CA 1
ATOM 6866 C C . GLY B 1 403 ? -11.664 22.625 9.953 1 94.56 403 GLY B C 1
ATOM 6867 O O . GLY B 1 403 ? -12.242 23.656 10.305 1 94.56 403 GLY B O 1
ATOM 6868 N N . ALA B 1 404 ? -10.359 22.5 9.977 1 95.44 404 ALA B N 1
ATOM 6869 C CA . ALA B 1 404 ? -9.516 23.625 10.359 1 95.44 404 ALA B CA 1
ATOM 6870 C C . ALA B 1 404 ? -9.656 24.766 9.367 1 95.44 404 ALA B C 1
ATOM 6872 O O . ALA B 1 404 ? -9.695 25.938 9.766 1 95.44 404 ALA B O 1
ATOM 6873 N N . GLY B 1 405 ? -9.703 24.391 8.109 1 92.12 405 GLY B N 1
ATOM 6874 C CA . GLY B 1 405 ? -9.914 25.422 7.098 1 92.12 405 GLY B CA 1
ATOM 6875 C C . GLY B 1 405 ? -11.211 26.188 7.289 1 92.12 405 GLY B C 1
ATOM 6876 O O . GLY B 1 405 ? -11.234 27.406 7.215 1 92.12 405 GLY B O 1
ATOM 6877 N N . GLU B 1 406 ? -12.258 25.484 7.535 1 91.38 406 GLU B N 1
ATOM 6878 C CA . GLU B 1 406 ? -13.562 26.094 7.762 1 91.38 406 GLU B CA 1
ATOM 6879 C C . GLU B 1 406 ? -13.539 27 8.984 1 91.38 406 GLU B C 1
ATOM 6881 O O . GLU B 1 406 ? -14.148 28.078 8.984 1 91.38 406 GLU B O 1
ATOM 6886 N N . ALA B 1 407 ? -12.844 26.578 9.977 1 92.69 407 ALA B N 1
ATOM 6887 C CA . ALA B 1 407 ? -12.766 27.344 11.211 1 92.69 407 ALA B CA 1
ATOM 6888 C C . ALA B 1 407 ? -12.039 28.672 10.992 1 92.69 407 ALA B C 1
ATOM 6890 O O . ALA B 1 407 ? -12.508 29.719 11.438 1 92.69 407 ALA B O 1
ATOM 6891 N N . VAL B 1 408 ? -10.977 28.656 10.289 1 92 408 VAL B N 1
ATOM 6892 C CA . VAL B 1 408 ? -10.148 29.859 10.172 1 92 408 VAL B CA 1
ATOM 6893 C C . VAL B 1 408 ? -10.766 30.828 9.172 1 92 408 VAL B C 1
ATOM 6895 O O . VAL B 1 408 ? -10.602 32.031 9.289 1 92 408 VAL B O 1
ATOM 6898 N N . PHE B 1 409 ? -11.562 30.281 8.25 1 89.31 409 PHE B N 1
ATOM 6899 C CA . PHE B 1 409 ? -12.125 31.156 7.223 1 89.31 409 PHE B CA 1
ATOM 6900 C C . PHE B 1 409 ? -13.594 31.453 7.512 1 89.31 409 PHE B C 1
ATOM 6902 O O . PHE B 1 409 ? -14.266 32.094 6.707 1 89.31 409 PHE B O 1
ATOM 6909 N N . GLY B 1 410 ? -14.102 30.922 8.57 1 87.81 410 GLY B N 1
ATOM 6910 C CA . GLY B 1 410 ? -15.438 31.25 9.039 1 87.81 410 GLY B CA 1
ATOM 6911 C C . GLY B 1 410 ? -16.531 30.672 8.164 1 87.81 410 GLY B C 1
ATOM 6912 O O . GLY B 1 410 ? -17.531 31.344 7.895 1 87.81 410 GLY B O 1
ATOM 6913 N N . ILE B 1 411 ? -16.328 29.5 7.734 1 86.5 411 ILE B N 1
ATOM 6914 C CA . ILE B 1 411 ? -17.312 28.828 6.891 1 86.5 411 ILE B CA 1
ATOM 6915 C C . ILE B 1 411 ? -18.266 28.016 7.762 1 86.5 411 ILE B C 1
ATOM 6917 O O . ILE B 1 411 ? -17.828 27.188 8.57 1 86.5 411 ILE B O 1
ATOM 6921 N N . SER B 1 412 ? -19.547 28.219 7.59 1 86.5 412 SER B N 1
ATOM 6922 C CA . SER B 1 412 ? -20.562 27.516 8.375 1 86.5 412 SER B CA 1
ATOM 6923 C C . SER B 1 412 ? -21.438 26.625 7.484 1 86.5 412 SER B C 1
ATOM 6925 O O . SER B 1 412 ? -21.344 26.703 6.258 1 86.5 412 SER B O 1
ATOM 6927 N N . ALA B 1 413 ? -22.188 25.859 8.172 1 85.69 413 ALA B N 1
ATOM 6928 C CA . ALA B 1 413 ? -23.141 25 7.461 1 85.69 413 ALA B CA 1
ATOM 6929 C C . ALA B 1 413 ? -24.078 25.828 6.582 1 85.69 413 ALA B C 1
ATOM 6931 O O . ALA B 1 413 ? -24.422 25.406 5.473 1 85.69 413 ALA B O 1
ATOM 6932 N N . ARG B 1 414 ? -24.5 26.922 7.07 1 83.94 414 ARG B N 1
ATOM 6933 C CA . ARG B 1 414 ? -25.406 27.781 6.332 1 83.94 414 ARG B CA 1
ATOM 6934 C C . ARG B 1 414 ? -24.781 28.234 5.008 1 83.94 414 ARG B C 1
ATOM 6936 O O . ARG B 1 414 ? -25.469 28.281 3.986 1 83.94 414 ARG B O 1
ATOM 6943 N N . THR B 1 415 ? -23.547 28.453 5.043 1 83.69 415 THR B N 1
ATOM 6944 C CA . THR B 1 415 ? -22.812 28.891 3.859 1 83.69 415 THR B CA 1
ATOM 6945 C C . THR B 1 415 ? -22.703 27.766 2.838 1 83.69 415 THR B C 1
ATOM 6947 O O . THR B 1 415 ? -22.688 28.016 1.631 1 83.69 415 THR B O 1
ATOM 6950 N N . LEU B 1 416 ? -22.625 26.531 3.363 1 83.19 416 LEU B N 1
ATOM 6951 C CA . LEU B 1 416 ? -22.281 25.406 2.508 1 83.19 416 LEU B CA 1
ATOM 6952 C C . LEU B 1 416 ? -23.531 24.703 1.993 1 83.19 416 LEU B C 1
ATOM 6954 O O . LEU B 1 416 ? -23.453 23.828 1.122 1 83.19 416 LEU B O 1
ATOM 6958 N N . LYS B 1 417 ? -24.656 25.047 2.416 1 81.5 417 LYS B N 1
ATOM 6959 C CA . LYS B 1 417 ? -25.922 24.359 2.105 1 81.5 417 LYS B CA 1
ATOM 6960 C C . LYS B 1 417 ? -26.141 24.281 0.597 1 81.5 417 LYS B C 1
ATOM 6962 O O . LYS B 1 417 ? -26.562 23.25 0.082 1 81.5 417 LYS B O 1
ATOM 6967 N N . PRO B 1 418 ? -25.828 25.391 -0.097 1 76.81 418 PRO B N 1
ATOM 6968 C CA . PRO B 1 418 ? -26.062 25.344 -1.542 1 76.81 418 PRO B CA 1
ATOM 6969 C C . PRO B 1 418 ? -25.141 24.344 -2.252 1 76.81 418 PRO B C 1
ATOM 6971 O O . PRO B 1 418 ? -25.438 23.906 -3.363 1 76.81 418 PRO B O 1
ATOM 6974 N N . LEU B 1 419 ? -24.016 24.109 -1.728 1 73.75 419 LEU B N 1
ATOM 6975 C CA . LEU B 1 419 ? -23.047 23.203 -2.324 1 73.75 419 LEU B CA 1
ATOM 6976 C C . LEU B 1 419 ? -23.594 21.781 -2.391 1 73.75 419 LEU B C 1
ATOM 6978 O O . LEU B 1 419 ? -23.344 21.062 -3.352 1 73.75 419 LEU B O 1
ATOM 6982 N N . VAL B 1 420 ? -24.188 21.422 -1.389 1 68.75 420 VAL B N 1
ATOM 6983 C CA . VAL B 1 420 ? -24.734 20.078 -1.288 1 68.75 420 VAL B CA 1
ATOM 6984 C C . VAL B 1 420 ? -25.75 19.844 -2.395 1 68.75 420 VAL B C 1
ATOM 6986 O O . VAL B 1 420 ? -25.891 18.734 -2.906 1 68.75 420 VAL B O 1
ATOM 6989 N N . ARG B 1 421 ? -26.297 20.906 -2.83 1 67.44 421 ARG B N 1
ATOM 6990 C CA . ARG B 1 421 ? -27.359 20.781 -3.824 1 67.44 421 ARG B CA 1
ATOM 6991 C C . ARG B 1 421 ? -26.781 20.766 -5.238 1 67.44 421 ARG B C 1
ATOM 6993 O O . ARG B 1 421 ? -27.438 20.312 -6.176 1 67.44 421 ARG B O 1
ATOM 7000 N N . GLN B 1 422 ? -25.656 21.234 -5.297 1 61.91 422 GLN B N 1
ATOM 7001 C CA . GLN B 1 422 ? -25.047 21.359 -6.617 1 61.91 422 GLN B CA 1
ATOM 7002 C C . GLN B 1 422 ? -24.266 20.109 -6.988 1 61.91 422 GLN B C 1
ATOM 7004 O O . GLN B 1 422 ? -23.406 19.656 -6.227 1 61.91 422 GLN B O 1
ATOM 7009 N N . LYS B 1 423 ? -24.859 19.422 -7.875 1 58.88 423 LYS B N 1
ATOM 7010 C CA . LYS B 1 423 ? -24.172 18.25 -8.43 1 58.88 423 LYS B CA 1
ATOM 7011 C C . LYS B 1 423 ? -23.031 18.688 -9.352 1 58.88 423 LYS B C 1
ATOM 7013 O O . LYS B 1 423 ? -23.203 19.547 -10.219 1 58.88 423 LYS B O 1
ATOM 7018 N N . GLY B 1 424 ? -21.703 18.406 -9.047 1 59.59 424 GLY B N 1
ATOM 7019 C CA . GLY B 1 424 ? -20.609 18.578 -10 1 59.59 424 GLY B CA 1
ATOM 7020 C C . GLY B 1 424 ? -19.859 19.891 -9.812 1 59.59 424 GLY B C 1
ATOM 7021 O O . GLY B 1 424 ? -19.25 20.391 -10.75 1 59.59 424 GLY B O 1
ATOM 7022 N N . GLY B 1 425 ? -20.031 20.516 -8.75 1 61.06 425 GLY B N 1
ATOM 7023 C CA . GLY B 1 425 ? -19.344 21.781 -8.594 1 61.06 425 GLY B CA 1
ATOM 7024 C C . GLY B 1 425 ? -17.828 21.625 -8.469 1 61.06 425 GLY B C 1
ATOM 7025 O O . GLY B 1 425 ? -17.344 20.562 -8.047 1 61.06 425 GLY B O 1
ATOM 7026 N N . THR B 1 426 ? -17.078 22.656 -9.172 1 64.88 426 THR B N 1
ATOM 7027 C CA . THR B 1 426 ? -15.617 22.719 -9.094 1 64.88 426 THR B CA 1
ATOM 7028 C C . THR B 1 426 ? -15.172 23.344 -7.773 1 64.88 426 THR B C 1
ATOM 7030 O O . THR B 1 426 ? -15.992 23.875 -7.02 1 64.88 426 THR B O 1
ATOM 7033 N N . PHE B 1 427 ? -13.898 23.188 -7.441 1 71.5 427 PHE B N 1
ATOM 7034 C CA . PHE B 1 427 ? -13.336 23.828 -6.262 1 71.5 427 PHE B CA 1
ATOM 7035 C C . PHE B 1 427 ? -13.5 25.344 -6.34 1 71.5 427 PHE B C 1
ATOM 7037 O O . PHE B 1 427 ? -13.75 26 -5.328 1 71.5 427 PHE B O 1
ATOM 7044 N N . ASP B 1 428 ? -13.492 25.828 -7.547 1 67.81 428 ASP B N 1
ATOM 7045 C CA . ASP B 1 428 ? -13.68 27.266 -7.711 1 67.81 428 ASP B CA 1
ATOM 7046 C C . ASP B 1 428 ? -15.117 27.672 -7.391 1 67.81 428 ASP B C 1
ATOM 7048 O O . ASP B 1 428 ? -15.352 28.734 -6.82 1 67.81 428 ASP B O 1
ATOM 7052 N N . ASP B 1 429 ? -16 26.812 -7.742 1 67.5 429 ASP B N 1
ATOM 7053 C CA . ASP B 1 429 ? -17.391 27.047 -7.367 1 67.5 429 ASP B CA 1
ATOM 7054 C C . ASP B 1 429 ? -17.562 27.047 -5.852 1 67.5 429 ASP B C 1
ATOM 7056 O O . ASP B 1 429 ? -18.266 27.906 -5.301 1 67.5 429 ASP B O 1
ATOM 7060 N N . PHE B 1 430 ? -16.844 26.188 -5.289 1 71.62 430 PHE B N 1
ATOM 7061 C CA . PHE B 1 430 ? -16.859 26.109 -3.83 1 71.62 430 PHE B CA 1
ATOM 7062 C C . PHE B 1 430 ? -16.328 27.406 -3.221 1 71.62 430 PHE B C 1
ATOM 7064 O O . PHE B 1 430 ? -16.922 27.969 -2.311 1 71.62 430 PHE B O 1
ATOM 7071 N N . LEU B 1 431 ? -15.305 27.859 -3.795 1 75.38 431 LEU B N 1
ATOM 7072 C CA . LEU B 1 431 ? -14.672 29.062 -3.27 1 75.38 431 LEU B CA 1
ATOM 7073 C C . LEU B 1 431 ? -15.586 30.281 -3.432 1 75.38 431 LEU B C 1
ATOM 7075 O O . LEU B 1 431 ? -15.68 31.109 -2.533 1 75.38 431 LEU B O 1
ATOM 7079 N N . ARG B 1 432 ? -16.203 30.281 -4.523 1 73.62 432 ARG B N 1
ATOM 7080 C CA . ARG B 1 432 ? -17.109 31.391 -4.797 1 73.62 432 ARG B CA 1
ATOM 7081 C C . ARG B 1 432 ? -18.297 31.375 -3.842 1 73.62 432 ARG B C 1
ATOM 7083 O O . ARG B 1 432 ? -18.625 32.406 -3.252 1 73.62 432 ARG B O 1
ATOM 7090 N N . ILE B 1 433 ? -18.781 30.25 -3.682 1 74.06 433 ILE B N 1
ATOM 7091 C CA . ILE B 1 433 ? -19.969 30.109 -2.842 1 74.06 433 ILE B CA 1
ATOM 7092 C C . ILE B 1 433 ? -19.609 30.391 -1.386 1 74.06 433 ILE B C 1
ATOM 7094 O O . ILE B 1 433 ? -20.375 31.016 -0.656 1 74.06 433 ILE B O 1
ATOM 7098 N N . ALA B 1 434 ? -18.406 30.016 -1.062 1 73 434 ALA B N 1
ATOM 7099 C CA . ALA B 1 434 ? -17.953 30.188 0.319 1 73 434 ALA B CA 1
ATOM 7100 C C . ALA B 1 434 ? -17.406 31.578 0.551 1 73 434 ALA B C 1
ATOM 7102 O O . ALA B 1 434 ? -17.094 31.953 1.687 1 73 434 ALA B O 1
ATOM 7103 N N . HIS B 1 435 ? -17.312 32.406 -0.528 1 74 435 HIS B N 1
ATOM 7104 C CA . HIS B 1 435 ? -16.766 33.75 -0.482 1 74 435 HIS B CA 1
ATOM 7105 C C . HIS B 1 435 ? -15.398 33.781 0.189 1 74 435 HIS B C 1
ATOM 7107 O O . HIS B 1 435 ? -15.148 34.594 1.082 1 74 435 HIS B O 1
ATOM 7113 N N . LEU B 1 436 ? -14.664 32.844 -0.228 1 75.19 436 LEU B N 1
ATOM 7114 C CA . LEU B 1 436 ? -13.344 32.719 0.376 1 75.19 436 LEU B CA 1
ATOM 7115 C C . LEU B 1 436 ? -12.32 33.562 -0.391 1 75.19 436 LEU B C 1
ATOM 7117 O O . LEU B 1 436 ? -12.281 33.531 -1.623 1 75.19 436 LEU B O 1
ATOM 7121 N N . PRO B 1 437 ? -11.672 34.438 0.368 1 67.94 437 PRO B N 1
ATOM 7122 C CA . PRO B 1 437 ? -10.656 35.281 -0.255 1 67.94 437 PRO B CA 1
ATOM 7123 C C . PRO B 1 437 ? -9.477 34.469 -0.806 1 67.94 437 PRO B C 1
ATOM 7125 O O . PRO B 1 437 ? -8.695 35 -1.614 1 67.94 437 PRO B O 1
ATOM 7128 N N . THR B 1 438 ? -9.258 33.375 -0.307 1 77.06 438 THR B N 1
ATOM 7129 C CA . THR B 1 438 ? -8.172 32.5 -0.71 1 77.06 438 THR B CA 1
ATOM 7130 C C . THR B 1 438 ? -8.602 31.031 -0.638 1 77.06 438 THR B C 1
ATOM 7132 O O . THR B 1 438 ? -9.625 30.719 -0.023 1 77.06 438 THR B O 1
ATOM 7135 N N . GLY B 1 439 ? -7.867 30.234 -1.33 1 80.31 439 GLY B N 1
ATOM 7136 C CA . GLY B 1 439 ? -8.172 28.812 -1.344 1 80.31 439 GLY B CA 1
ATOM 7137 C C . GLY B 1 439 ? -7.527 28.047 -0.203 1 80.31 439 GLY B C 1
ATOM 7138 O O . GLY B 1 439 ? -7.773 26.859 -0.028 1 80.31 439 GLY B O 1
ATOM 7139 N N . GLY B 1 440 ? -6.699 28.875 0.64 1 91.06 440 GLY B N 1
ATOM 7140 C CA . GLY B 1 440 ? -6.031 28.172 1.725 1 91.06 440 GLY B CA 1
ATOM 7141 C C . GLY B 1 440 ? -5.012 29.016 2.449 1 91.06 440 GLY B C 1
ATOM 7142 O O . GLY B 1 440 ? -5.125 30.25 2.471 1 91.06 440 GLY B O 1
ATOM 7143 N N . ALA B 1 441 ? -4.152 28.359 3.189 1 95.38 441 ALA B N 1
ATOM 7144 C CA . ALA B 1 441 ? -3.137 29.016 4.016 1 95.38 441 ALA B CA 1
ATOM 7145 C C . ALA B 1 441 ? -1.734 28.562 3.605 1 95.38 441 ALA B C 1
ATOM 7147 O O . ALA B 1 441 ? -1.565 27.859 2.607 1 95.38 441 ALA B O 1
ATOM 7148 N N . ILE B 1 442 ? -0.789 29.219 4.219 1 97.69 442 ILE B N 1
ATOM 7149 C CA . ILE B 1 442 ? 0.614 28.828 4.133 1 97.69 442 ILE B CA 1
ATOM 7150 C C . ILE B 1 442 ? 0.999 28 5.355 1 97.69 442 ILE B C 1
ATOM 7152 O O . ILE B 1 442 ? 0.625 28.344 6.484 1 97.69 442 ILE B O 1
ATOM 7156 N N . ARG B 1 443 ? 1.652 26.906 5.133 1 98.25 443 ARG B N 1
ATOM 7157 C CA . ARG B 1 443 ? 2.104 26.062 6.238 1 98.25 443 ARG B CA 1
ATOM 7158 C C . ARG B 1 443 ? 3.611 25.859 6.188 1 98.25 443 ARG B C 1
ATOM 7160 O O . ARG B 1 443 ? 4.137 25.328 5.203 1 98.25 443 ARG B O 1
ATOM 7167 N N . VAL B 1 444 ? 4.234 26.297 7.227 1 98.5 444 VAL B N 1
ATOM 7168 C CA . VAL B 1 444 ? 5.656 26.047 7.449 1 98.5 444 VAL B CA 1
ATOM 7169 C C . VAL B 1 444 ? 5.836 25.047 8.578 1 98.5 444 VAL B C 1
ATOM 7171 O O . VAL B 1 444 ? 5.113 25.078 9.578 1 98.5 444 VAL B O 1
ATOM 7174 N N . SER B 1 445 ? 6.754 24.141 8.391 1 98.62 445 SER B N 1
ATOM 7175 C CA . SER B 1 445 ? 7.016 23.156 9.43 1 98.62 445 SER B CA 1
ATOM 7176 C C . SER B 1 445 ? 8.5 22.828 9.523 1 98.62 445 SER B C 1
ATOM 7178 O O . SER B 1 445 ? 9.203 22.828 8.508 1 98.62 445 SER B O 1
ATOM 7180 N N . PHE B 1 446 ? 8.984 22.562 10.734 1 98.56 446 PHE B N 1
ATOM 7181 C CA . PHE B 1 446 ? 10.391 22.312 11.016 1 98.56 446 PHE B CA 1
ATOM 7182 C C . PHE B 1 446 ? 10.617 20.859 11.406 1 98.56 446 PHE B C 1
ATOM 7184 O O . PHE B 1 446 ? 9.672 20.156 11.789 1 98.56 446 PHE B O 1
ATOM 7191 N N . GLY B 1 447 ? 11.82 20.375 11.258 1 98.06 447 GLY B N 1
ATOM 7192 C CA . GLY B 1 447 ? 12.172 19.016 11.586 1 98.06 447 GLY B CA 1
ATOM 7193 C C . GLY B 1 447 ? 13.641 18.844 11.914 1 98.06 447 GLY B C 1
ATOM 7194 O O . GLY B 1 447 ? 14.305 19.781 12.344 1 98.06 447 GLY B O 1
ATOM 7195 N N . ILE B 1 448 ? 14.133 17.719 11.773 1 97.69 448 ILE B N 1
ATOM 7196 C CA . ILE B 1 448 ? 15.406 17.219 12.281 1 97.69 448 ILE B CA 1
ATOM 7197 C C . ILE B 1 448 ? 16.547 18.016 11.664 1 97.69 448 ILE B C 1
ATOM 7199 O O . ILE B 1 448 ? 17.578 18.25 12.32 1 97.69 448 ILE B O 1
ATOM 7203 N N . ALA B 1 449 ? 16.391 18.547 10.469 1 98 449 ALA B N 1
ATOM 7204 C CA . ALA B 1 449 ? 17.516 19.188 9.773 1 98 449 ALA B CA 1
ATOM 7205 C C . ALA B 1 449 ? 17.344 20.703 9.758 1 98 449 ALA B C 1
ATOM 7207 O O . ALA B 1 449 ? 18.156 21.406 9.156 1 98 449 ALA B O 1
ATOM 7208 N N . SER B 1 450 ? 16.312 21.219 10.391 1 98.44 450 SER B N 1
ATOM 7209 C CA . SER B 1 450 ? 16.031 22.656 10.375 1 98.44 450 SER B CA 1
ATOM 7210 C C . SER B 1 450 ? 17.016 23.422 11.25 1 98.44 450 SER B C 1
ATOM 7212 O O . SER B 1 450 ? 17.469 22.906 12.289 1 98.44 450 SER B O 1
ATOM 7214 N N . THR B 1 451 ? 17.281 24.656 10.859 1 97.81 451 THR B N 1
ATOM 7215 C CA . THR B 1 451 ? 18.219 25.5 11.578 1 97.81 451 THR B CA 1
ATOM 7216 C C . THR B 1 451 ? 17.656 26.906 11.742 1 97.81 451 THR B C 1
ATOM 7218 O O . THR B 1 451 ? 16.672 27.266 11.109 1 97.81 451 THR B O 1
ATOM 7221 N N . CYS B 1 452 ? 18.375 27.641 12.617 1 97.19 452 CYS B N 1
ATOM 7222 C CA . CYS B 1 452 ? 18.031 29.047 12.773 1 97.19 452 CYS B CA 1
ATOM 7223 C C . CYS B 1 452 ? 18.234 29.812 11.469 1 97.19 452 CYS B C 1
ATOM 7225 O O . CYS B 1 452 ? 17.484 30.734 11.156 1 97.19 452 CYS B O 1
ATOM 7227 N N . GLY B 1 453 ? 19.203 29.344 10.695 1 97.06 453 GLY B N 1
ATOM 7228 C CA . GLY B 1 453 ? 19.453 29.938 9.391 1 97.06 453 GLY B CA 1
ATOM 7229 C C . GLY B 1 453 ? 18.266 29.797 8.445 1 97.06 453 GLY B C 1
ATOM 7230 O O . GLY B 1 453 ? 18 30.703 7.645 1 97.06 453 GLY B O 1
ATOM 7231 N N . ASP B 1 454 ? 17.578 28.703 8.531 1 98.25 454 ASP B N 1
ATOM 7232 C CA . ASP B 1 454 ? 16.391 28.5 7.711 1 98.25 454 ASP B CA 1
ATOM 7233 C C . ASP B 1 454 ? 15.312 29.516 8.062 1 98.25 454 ASP B C 1
ATOM 7235 O O . ASP B 1 454 ? 14.648 30.062 7.176 1 98.25 454 ASP B O 1
ATOM 7239 N N . VAL B 1 455 ? 15.133 29.781 9.359 1 98.44 455 VAL B N 1
ATOM 7240 C CA . VAL B 1 455 ? 14.156 30.766 9.82 1 98.44 455 VAL B CA 1
ATOM 7241 C C . VAL B 1 455 ? 14.539 32.156 9.32 1 98.44 455 VAL B C 1
ATOM 7243 O O . VAL B 1 455 ? 13.703 32.875 8.797 1 98.44 455 VAL B O 1
ATOM 7246 N N . ASP B 1 456 ? 15.828 32.469 9.469 1 98 456 ASP B N 1
ATOM 7247 C CA . ASP B 1 456 ? 16.328 33.781 9.039 1 98 456 ASP B CA 1
ATOM 7248 C C . ASP B 1 456 ? 16.078 34 7.543 1 98 456 ASP B C 1
ATOM 7250 O O . ASP B 1 456 ? 15.672 35.094 7.125 1 98 456 ASP B O 1
ATOM 7254 N N . TYR B 1 457 ? 16.359 32.969 6.832 1 98.44 457 TYR B N 1
ATOM 7255 C CA . TYR B 1 457 ? 16.172 33.031 5.387 1 98.44 457 TYR B CA 1
ATOM 7256 C C . TYR B 1 457 ? 14.703 33.281 5.043 1 98.44 457 TYR B C 1
ATOM 7258 O O . TYR B 1 457 ? 14.398 34.125 4.195 1 98.44 457 TYR B O 1
ATOM 7266 N N . PHE B 1 458 ? 13.82 32.656 5.652 1 98.75 458 PHE B N 1
ATOM 7267 C CA . PHE B 1 458 ? 12.406 32.812 5.367 1 98.75 458 PHE B CA 1
ATOM 7268 C C . PHE B 1 458 ? 11.938 34.219 5.734 1 98.75 458 PHE B C 1
ATOM 7270 O O . PHE B 1 458 ? 11.188 34.844 4.988 1 98.75 458 PHE B O 1
ATOM 7277 N N . ILE B 1 459 ? 12.328 34.688 6.906 1 98.56 459 ILE B N 1
ATOM 7278 C CA . ILE B 1 459 ? 11.914 36 7.367 1 98.56 459 ILE B CA 1
ATOM 7279 C C . ILE B 1 459 ? 12.43 37.094 6.414 1 98.56 459 ILE B C 1
ATOM 7281 O O . ILE B 1 459 ? 11.727 38.031 6.098 1 98.56 459 ILE B O 1
ATOM 7285 N N . ALA B 1 460 ? 13.641 36.875 5.961 1 98.5 460 ALA B N 1
ATOM 7286 C CA . ALA B 1 460 ? 14.203 37.812 4.988 1 98.5 460 ALA B CA 1
ATOM 7287 C C . ALA B 1 460 ? 13.414 37.781 3.684 1 98.5 460 ALA B C 1
ATOM 7289 O O . ALA B 1 460 ? 13.125 38.844 3.104 1 98.5 460 ALA B O 1
ATOM 7290 N N . PHE B 1 461 ? 13.102 36.688 3.184 1 98.56 461 PHE B N 1
ATOM 7291 C CA . PHE B 1 461 ? 12.281 36.531 1.991 1 98.56 461 PHE B CA 1
ATOM 7292 C C . PHE B 1 461 ? 10.93 37.219 2.166 1 98.56 461 PHE B C 1
ATOM 7294 O O . PHE B 1 461 ? 10.492 37.938 1.288 1 98.56 461 PHE B O 1
ATOM 7301 N N . ALA B 1 462 ? 10.258 36.906 3.332 1 98.75 462 ALA B N 1
ATOM 7302 C CA . ALA B 1 462 ? 8.945 37.469 3.631 1 98.75 462 ALA B CA 1
ATOM 7303 C C . ALA B 1 462 ? 9 39 3.611 1 98.75 462 ALA B C 1
ATOM 7305 O O . ALA B 1 462 ? 8.141 39.656 3.016 1 98.75 462 ALA B O 1
ATOM 7306 N N . THR B 1 463 ? 10.008 39.531 4.23 1 98.31 463 THR B N 1
ATOM 7307 C CA . THR B 1 463 ? 10.156 41 4.32 1 98.31 463 THR B CA 1
ATOM 7308 C C . THR B 1 463 ? 10.43 41.594 2.943 1 98.31 463 THR B C 1
ATOM 7310 O O . THR B 1 463 ? 9.781 42.562 2.541 1 98.31 463 THR B O 1
ATOM 7313 N N . LYS B 1 464 ? 11.312 41 2.266 1 98.38 464 LYS B N 1
ATOM 7314 C CA . LYS B 1 464 ? 11.711 41.5 0.959 1 98.38 464 LYS B CA 1
ATOM 7315 C C . LYS B 1 464 ? 10.562 41.406 -0.043 1 98.38 464 LYS B C 1
ATOM 7317 O O . LYS B 1 464 ? 10.383 42.312 -0.862 1 98.38 464 LYS B O 1
ATOM 7322 N N . THR B 1 465 ? 9.844 40.438 0.024 1 98.44 465 THR B N 1
ATOM 7323 C CA . THR B 1 465 ? 8.875 40.094 -1.024 1 98.44 465 THR B CA 1
ATOM 7324 C C . THR B 1 465 ? 7.523 40.75 -0.728 1 98.44 465 THR B C 1
ATOM 7326 O O . THR B 1 465 ? 6.812 41.156 -1.646 1 98.44 465 THR B O 1
ATOM 7329 N N . TYR B 1 466 ? 7.137 40.906 0.539 1 98.44 466 TYR B N 1
ATOM 7330 C CA . TYR B 1 466 ? 5.727 41.188 0.784 1 98.44 466 TYR B CA 1
ATOM 7331 C C . TYR B 1 466 ? 5.562 42.5 1.553 1 98.44 466 TYR B C 1
ATOM 7333 O O . TYR B 1 466 ? 4.461 43.031 1.618 1 98.44 466 TYR B O 1
ATOM 7341 N N . LYS B 1 467 ? 6.582 43 2.199 1 98.56 467 LYS B N 1
ATOM 7342 C CA . LYS B 1 467 ? 6.457 44.25 2.904 1 98.56 467 LYS B CA 1
ATOM 7343 C C . LYS B 1 467 ? 6.047 45.375 1.95 1 98.56 467 LYS B C 1
ATOM 7345 O O . LYS B 1 467 ? 6.648 45.562 0.889 1 98.56 467 LYS B O 1
ATOM 7350 N N . ASP B 1 468 ? 5.02 46.094 2.27 1 98.38 468 ASP B N 1
ATOM 7351 C CA . ASP B 1 468 ? 4.5 47.281 1.592 1 98.38 468 ASP B CA 1
ATOM 7352 C C . ASP B 1 468 ? 4.047 46.938 0.172 1 98.38 468 ASP B C 1
ATOM 7354 O O . ASP B 1 468 ? 3.885 47.844 -0.66 1 98.38 468 ASP B O 1
ATOM 7358 N N . ARG B 1 469 ? 3.861 45.656 -0.146 1 97.75 469 ARG B N 1
ATOM 7359 C CA . ARG B 1 469 ? 3.453 45.219 -1.476 1 97.75 469 ARG B CA 1
ATOM 7360 C C . ARG B 1 469 ? 1.938 45.062 -1.562 1 97.75 469 ARG B C 1
ATOM 7362 O O . ARG B 1 469 ? 1.303 44.562 -0.632 1 97.75 469 ARG B O 1
ATOM 7369 N N . VAL B 1 470 ? 1.378 45.625 -2.627 1 97.56 470 VAL B N 1
ATOM 7370 C CA . VAL B 1 470 ? -0.001 45.344 -3.002 1 97.56 470 VAL B CA 1
ATOM 7371 C C . VAL B 1 470 ? -0.027 44.219 -4.027 1 97.56 470 VAL B C 1
ATOM 7373 O O . VAL B 1 470 ? 0.628 44.281 -5.07 1 97.56 470 VAL B O 1
ATOM 7376 N N . THR B 1 471 ? -0.749 43.156 -3.713 1 95.19 471 THR B N 1
ATOM 7377 C CA . THR B 1 471 ? -0.67 41.969 -4.547 1 95.19 471 THR B CA 1
ATOM 7378 C C . THR B 1 471 ? -1.922 41.812 -5.406 1 95.19 471 THR B C 1
ATOM 7380 O O . THR B 1 471 ? -2.957 42.406 -5.109 1 95.19 471 THR B O 1
ATOM 7383 N N . SER B 1 472 ? -1.81 41.094 -6.5 1 91.94 472 SER B N 1
ATOM 7384 C CA . SER B 1 472 ? -2.889 40.781 -7.43 1 91.94 472 SER B CA 1
ATOM 7385 C C . SER B 1 472 ? -2.973 39.281 -7.68 1 91.94 472 SER B C 1
ATOM 7387 O O . SER B 1 472 ? -2.031 38.531 -7.387 1 91.94 472 SER B O 1
ATOM 7389 N N . THR B 1 473 ? -4.141 38.844 -8.141 1 88.25 473 THR B N 1
ATOM 7390 C CA . THR B 1 473 ? -4.32 37.438 -8.461 1 88.25 473 THR B CA 1
ATOM 7391 C C . THR B 1 473 ? -4.234 37.188 -9.969 1 88.25 473 THR B C 1
ATOM 7393 O O . THR B 1 473 ? -4.484 36.094 -10.453 1 88.25 473 THR B O 1
ATOM 7396 N N . GLU B 1 474 ? -3.896 38.156 -10.68 1 88.75 474 GLU B N 1
ATOM 7397 C CA . GLU B 1 474 ? -3.811 38.062 -12.133 1 88.75 474 GLU B CA 1
ATOM 7398 C C . GLU B 1 474 ? -2.721 37.094 -12.555 1 88.75 474 GLU B C 1
ATOM 7400 O O . GLU B 1 474 ? -1.604 37.125 -12.039 1 88.75 474 GLU B O 1
ATOM 7405 N N . GLY B 1 475 ? -3.084 36.156 -13.438 1 88.12 475 GLY B N 1
ATOM 7406 C CA . GLY B 1 475 ? -2.109 35.219 -14.008 1 88.12 475 GLY B CA 1
ATOM 7407 C C . GLY B 1 475 ? -1.936 33.969 -13.203 1 88.12 475 GLY B C 1
ATOM 7408 O O . GLY B 1 475 ? -1.204 33.062 -13.609 1 88.12 475 GLY B O 1
ATOM 7409 N N . LEU B 1 476 ? -2.568 33.906 -12.094 1 87.19 476 LEU B N 1
ATOM 7410 C CA . LEU B 1 476 ? -2.439 32.688 -11.273 1 87.19 476 LEU B CA 1
ATOM 7411 C C . LEU B 1 476 ? -3.275 31.547 -11.844 1 87.19 476 LEU B C 1
ATOM 7413 O O . LEU B 1 476 ? -4.387 31.781 -12.328 1 87.19 476 LEU B O 1
ATOM 7417 N N . ALA B 1 477 ? -2.701 30.375 -11.844 1 81 477 ALA B N 1
ATOM 7418 C CA . ALA B 1 477 ? -3.395 29.188 -12.352 1 81 477 ALA B CA 1
ATOM 7419 C C . ALA B 1 477 ? -4.582 28.828 -11.461 1 81 477 ALA B C 1
ATOM 7421 O O . ALA B 1 477 ? -4.594 29.141 -10.266 1 81 477 ALA B O 1
ATOM 7422 N N . PRO B 1 478 ? -5.617 28.156 -12.086 1 77.5 478 PRO B N 1
ATOM 7423 C CA . PRO B 1 478 ? -6.742 27.688 -11.273 1 77.5 478 PRO B CA 1
ATOM 7424 C C . PRO B 1 478 ? -6.332 26.625 -10.25 1 77.5 478 PRO B C 1
ATOM 7426 O O . PRO B 1 478 ? -5.348 25.922 -10.461 1 77.5 478 PRO B O 1
ATOM 7429 N N . ARG B 1 479 ? -7.102 26.625 -9.195 1 77.38 479 ARG B N 1
ATOM 7430 C CA . ARG B 1 479 ? -6.855 25.625 -8.164 1 77.38 479 ARG B CA 1
ATOM 7431 C C . ARG B 1 479 ? -7.375 24.25 -8.594 1 77.38 479 ARG B C 1
ATOM 7433 O O . ARG B 1 479 ? -8.523 24.125 -9.023 1 77.38 479 ARG B O 1
ATOM 7440 N N . PRO B 1 480 ? -6.57 23.203 -8.516 1 67.5 480 PRO B N 1
ATOM 7441 C CA . PRO B 1 480 ? -7.07 21.875 -8.883 1 67.5 480 PRO B CA 1
ATOM 7442 C C . PRO B 1 480 ? -8.023 21.297 -7.844 1 67.5 480 PRO B C 1
ATOM 7444 O O . PRO B 1 480 ? -8.883 20.484 -8.18 1 67.5 480 PRO B O 1
ATOM 7447 N N . GLY B 1 481 ? -7.918 21.609 -6.621 1 71.25 481 GLY B N 1
ATOM 7448 C CA . GLY B 1 481 ? -8.703 21.062 -5.527 1 71.25 481 GLY B CA 1
ATOM 7449 C C . GLY B 1 481 ? -8.094 21.328 -4.164 1 71.25 481 GLY B C 1
ATOM 7450 O O . GLY B 1 481 ? -7.082 22.016 -4.055 1 71.25 481 GLY B O 1
ATOM 7451 N N . CYS B 1 482 ? -8.945 21.016 -3.199 1 71.44 482 CYS B N 1
ATOM 7452 C CA . CYS B 1 482 ? -8.43 21.141 -1.839 1 71.44 482 CYS B CA 1
ATOM 7453 C C . CYS B 1 482 ? -8.977 20.016 -0.955 1 71.44 482 CYS B C 1
ATOM 7455 O O . CYS B 1 482 ? -10.164 19.703 -1.012 1 71.44 482 CYS B O 1
#